Protein AF-A0A7C3TSK7-F1 (afdb_monomer_lite)

Secondary structure (DSSP, 8-state):
--GGG-EEEESEETTEEPPHHHHHHHHHHHHHTT--EEEEE-SS-SSTT---GGGTT--EEEEEES-B-TTTTTTPPTTEEEEESS-B-TTTTTT-EEEEEEESS-B-TTTTTT--EEEEEESS-B-TTTTTT-B--TTSPPPEEEESS---TTTTTT-EEEEEEE--TT-SSTT-TT-SSTTTT--EEEEEEES--S---TTTEEEE---HHHHHHHHHHHHHHHHHHT-GGGIIIII--GGGEEEEEEPPTTTS--PPPPPHHHHIIIIIIHHH-TTSTTGGG--S--PPPPSS--GGG-SEEEEE-TTSSB-HHHHT-TT---HHHHHHHHHTT-HHHHHHGGGGT-S-IIIIIIII---HHHHT-GGGGGTPPPP-HHHHHHHGGGPPPPPPPPP-S-EEEEE--SHHHHHHHHHHHHTT-EEEEE-SSSSSSTHHHHT--TTTS-HHHHHHHHHHHHHH---EE-S----HHHHHHHHHHSSEEEE-----EEPPP-STTGGGPEEHHHHHHHHTTT-----SEEEEE--SHHHHHHHHHHHHTT--EEEEE-SSS----HHHHHHHHHTT-EEE-S--EEEEETTEEEETTS-EEE-SEEEE-S-EE---TTS-TTS-EETTEE---TTSB-SSTTEEE-GGGTS---HHHHHHHHHHHHHHHHHHHTTPPP----PPBPPGGG---TTS-TT--S-SSHHHHHHH---TTS-----HHHHT-TT--EEEEE-TTS-EEEEE-TTT-----HHHHT-TT--EEEEEPPPPP-

Radius of gyration: 48.09 Å; chains: 1; bounding box: 104×78×118 Å

Foldseek 3Di:
DDPVLAAEDECDDPNDGHALVVSQVVVLVCVVVVRAHYEYEDDAREQPQQPNPPNVQEAHEYEYEDAYHYNANANHDANYEYAYAAEYEYQDCHQPEHYEYHHLAEYEENACPQHAAHEYFHNAEYEHHHQANYAYDVVYDWYEYEHCAAYEHQAQHLRHEHEYEHQNHNHPDQQARHYHAYNHNHAWYKYKYFHHHPDYDPQWKDWDQQDPVNLVVCLVVVCVSCVSNVNNVCNPPPRNDRVRMTMMTTDHPVRHDDDPDDDPVRCCPVPACVVANCCGVCNVVDPDDPDDADPQHFFLPFFWDKDQQFQLFQAQLQVQQLLSQRLLVLLLCLLVVNLLVSLQSVLLRFLQLQQAQQFPDLRSSQVRALCVVVPFRGQRSNQSSNVSLPHDHDDWDAAPPAEEEEEALARQSLLLQSNLRSVRHAYAYEYLAPDGHQCSVQFDDCVRPPPVSVVSSSVVSCVSHVHHHYNDDFAQVNVVVSLVVHQFYEYERAFDADDQDPAAASVQADELSNVRRCVNVVHDAFDQFEEEEAQALSSLVSLLSNLVNRHNHAEYAALDDHNHDGPSVVSSVVSVYYYDDNWAWRYADCQGTATPVRDGDGGNGYYYDNDGADDCNRHDPQQDDDPRATDADPQQATSDNRYGYFENSHPDDGSSNSSSSSNSNSQCSSCVVVVHHRDDDPHHHDDSVQADQVPADSVCRDDPDSNSSSVNRLSASHDSPPCQLQVPQPQSQWDWDADPVRDIDIDGRRRRDSQPCVSSVPRNRSSIDMDTSDNPDD

Sequence (778 aa):
MDEAMYYSISGRENGIRVESRILEERIQEAVSQGRRYLQIEAYGQHGIGGRLWRTGGEKVHLRISGPVGQRLGSMGSEHTLIEVLGPVSDDVGWLNAGATIVVHGNAGNGAGNAMAQGKIYIGGNIGARGMTMTKHNPRFDPPELWVLGSVGDYFGEFMAGGLAVICGHEAQNPKNVLGYRPLVGMVGGKVFFRGPHEGYSASDAKAVPISDADWQWLSENLRIFLQHLGKVELLYPVLSKREEWQCLAARSPQERLTRPRRGMKAFRIEVWEKTLGQGGLVGDLIRVDREPLPLITRGEWRRFVPVWENGRHLAPCQGACPTGIPVQERWRLVREGRTDEAVDLALAYTPFPATVCGYLCPHLCMQNCTRQSAFMTPVDIGRLGRASLEARLPELPPLSGKRIAVIGAGPAGLSVAWQLRLQGHEAVVYDTAEKAGGKIEAVIPGHRLPEEVFKEERQRIREVIPHIHLRQRLGKEEFERLLADFDFLVVAVGAQRPRVLKIPGGERLIPALDFLARTKKGKVQVGRKVVIIGAGNVGCDVAVEAARMGAEDILLLDVQQPASFGKERQEAERVGARFRWPVQVREVTEQGVILEGGELLPADTVFVAVGDVPETGFLPDDIALENGFIRVDEYYRTSNPQVFAVGDVVKPGLITDAIGAGRKAAQAISDLLAGRKPATDPRRMIPKERIRLEYYDPRIVHYEDLDQCGAQCASCGQCRDCGICAALCPEAAISKVEKDNGGYEYVVDGERCIGCGFCAGACPCGIWTMVENPPPEV

pLDDT: mean 92.82, std 7.07, range [48.16, 98.69]

Structure (mmCIF, N/CA/C/O backbone):
data_AF-A0A7C3TSK7-F1
#
_entry.id   AF-A0A7C3TSK7-F1
#
loop_
_atom_site.group_PDB
_atom_site.id
_atom_site.type_symbol
_atom_site.label_atom_id
_atom_site.label_alt_id
_atom_site.label_comp_id
_atom_site.label_asym_id
_atom_site.label_entity_id
_atom_site.label_seq_id
_atom_site.pdbx_PDB_ins_code
_atom_site.Cartn_x
_atom_site.Cartn_y
_atom_site.Cartn_z
_atom_site.occupancy
_atom_site.B_iso_or_equiv
_atom_site.auth_seq_id
_atom_site.auth_comp_id
_atom_site.auth_asym_id
_atom_site.auth_atom_id
_atom_site.pdbx_PDB_model_num
ATOM 1 N N . MET A 1 1 ? 51.456 45.079 -52.057 1.00 49.09 1 MET A N 1
ATOM 2 C CA . MET A 1 1 ? 51.135 45.591 -50.707 1.00 49.09 1 MET A CA 1
ATOM 3 C C . MET A 1 1 ? 52.447 45.814 -49.991 1.00 49.09 1 MET A C 1
ATOM 5 O O . MET A 1 1 ? 53.303 44.948 -50.096 1.00 49.09 1 MET A O 1
ATOM 9 N N . ASP A 1 2 ? 52.598 46.969 -49.355 1.00 48.16 2 ASP A N 1
ATOM 10 C CA . ASP A 1 2 ? 53.826 47.413 -48.690 1.00 48.16 2 ASP A CA 1
ATOM 11 C C . ASP A 1 2 ? 54.151 46.518 -47.473 1.00 48.16 2 ASP A C 1
ATOM 13 O O . ASP A 1 2 ? 53.252 46.219 -46.682 1.00 48.16 2 ASP A O 1
ATOM 17 N N . GLU A 1 3 ? 55.402 46.067 -47.310 1.00 55.25 3 GLU A N 1
ATOM 18 C CA . GLU A 1 3 ? 55.816 45.194 -46.186 1.00 55.25 3 GLU A CA 1
ATOM 19 C C . GLU A 1 3 ? 55.614 45.871 -44.817 1.00 55.25 3 GLU A C 1
ATOM 21 O O . GLU A 1 3 ? 55.389 45.193 -43.815 1.00 55.25 3 GLU A O 1
ATOM 26 N N . ALA A 1 4 ? 55.577 47.208 -44.786 1.00 58.03 4 ALA A N 1
ATOM 27 C CA . ALA A 1 4 ? 55.347 48.026 -43.594 1.00 58.03 4 ALA A CA 1
ATOM 28 C C . ALA A 1 4 ? 53.953 47.854 -42.943 1.00 58.03 4 ALA A C 1
ATOM 30 O O . ALA A 1 4 ? 53.708 48.392 -41.863 1.00 58.03 4 ALA A O 1
ATOM 31 N N . MET A 1 5 ? 53.027 47.123 -43.578 1.00 78.44 5 MET A N 1
ATOM 32 C CA . MET A 1 5 ? 51.652 46.932 -43.093 1.00 78.44 5 MET A CA 1
ATOM 33 C C . MET A 1 5 ? 51.482 45.731 -42.144 1.00 78.44 5 MET A C 1
ATOM 35 O O . MET A 1 5 ? 50.467 45.643 -41.450 1.00 78.44 5 MET A O 1
ATOM 39 N N . TYR A 1 6 ? 52.440 44.799 -42.106 1.00 87.50 6 TYR A N 1
ATOM 40 C CA . TYR A 1 6 ? 52.301 43.548 -41.357 1.00 87.50 6 TYR A CA 1
ATOM 41 C C . TYR A 1 6 ? 52.870 43.640 -39.936 1.00 87.50 6 TYR A C 1
ATOM 43 O O . TYR A 1 6 ? 53.979 44.118 -39.710 1.00 87.50 6 TYR A O 1
ATOM 51 N N . TYR A 1 7 ? 52.120 43.118 -38.965 1.00 94.12 7 TYR A N 1
ATOM 52 C CA . TYR A 1 7 ? 52.606 42.894 -37.608 1.00 94.12 7 TYR A CA 1
ATOM 53 C C . TYR A 1 7 ? 53.327 41.544 -37.530 1.00 94.12 7 TYR A C 1
ATOM 55 O O . TYR A 1 7 ? 52.702 40.491 -37.679 1.00 94.12 7 TYR A O 1
ATOM 63 N N . SER A 1 8 ? 54.642 41.577 -37.328 1.00 94.88 8 SER A N 1
ATOM 64 C CA . SER A 1 8 ? 55.487 40.380 -37.349 1.00 94.88 8 SER A CA 1
ATOM 65 C C . SER A 1 8 ? 55.485 39.635 -36.014 1.00 94.88 8 SER A C 1
ATOM 67 O O . SER A 1 8 ? 55.723 40.227 -34.963 1.00 94.88 8 SER A O 1
ATOM 69 N N . ILE A 1 9 ? 55.283 38.318 -36.062 1.00 96.12 9 ILE A N 1
ATOM 70 C CA . ILE A 1 9 ? 55.382 37.406 -34.918 1.00 96.12 9 ILE A CA 1
ATOM 71 C C . ILE A 1 9 ? 56.297 36.246 -35.315 1.00 96.12 9 ILE A C 1
ATOM 73 O O . ILE A 1 9 ? 55.986 35.486 -36.232 1.00 96.12 9 ILE A O 1
ATOM 77 N N . SER A 1 10 ? 57.420 36.082 -34.614 1.00 95.44 10 SER A N 1
ATOM 78 C CA . SER A 1 10 ? 58.309 34.939 -34.838 1.00 95.44 10 SER A CA 1
ATOM 79 C C . SER A 1 10 ? 57.944 33.764 -33.931 1.00 95.44 10 SER A C 1
ATOM 81 O O . SER A 1 10 ? 57.682 33.919 -32.736 1.00 95.44 10 SER A O 1
ATOM 83 N N . GLY A 1 11 ? 57.959 32.560 -34.502 1.00 95.31 11 GLY A N 1
ATOM 84 C CA . GLY A 1 11 ? 57.893 31.287 -33.788 1.00 95.31 11 GLY A CA 1
ATOM 85 C C . GLY A 1 11 ? 59.222 30.894 -33.133 1.00 95.31 11 GLY A C 1
ATOM 86 O O . GLY A 1 11 ? 59.347 29.771 -32.636 1.00 95.31 11 GLY A O 1
ATOM 87 N N . ARG A 1 12 ? 60.223 31.779 -33.141 1.00 94.62 12 ARG A N 1
ATOM 88 C CA . ARG A 1 12 ? 61.485 31.629 -32.419 1.00 94.62 12 ARG A CA 1
ATOM 89 C C . ARG A 1 12 ? 61.757 32.835 -31.537 1.00 94.62 12 ARG A C 1
ATOM 91 O O . ARG A 1 12 ? 61.477 33.970 -31.899 1.00 94.62 12 ARG A O 1
ATOM 98 N N . GLU A 1 13 ? 62.369 32.569 -30.394 1.00 93.00 13 GLU A N 1
ATOM 99 C CA . GLU A 1 13 ? 62.823 33.589 -29.458 1.00 93.00 13 GLU A CA 1
ATOM 100 C C . GLU A 1 13 ? 64.174 33.151 -28.892 1.00 93.00 13 GLU A C 1
ATOM 102 O O . GLU A 1 13 ? 64.328 32.006 -28.467 1.00 93.00 13 GLU A O 1
ATOM 107 N N . ASN A 1 14 ? 65.185 34.023 -28.961 1.00 90.00 14 ASN A N 1
ATOM 108 C CA . ASN A 1 14 ? 66.561 33.721 -28.539 1.00 90.00 14 ASN A CA 1
ATOM 109 C C . ASN A 1 14 ? 67.139 32.426 -29.155 1.00 90.00 14 ASN A C 1
ATOM 111 O O . ASN A 1 14 ? 67.865 31.678 -28.505 1.00 90.00 14 ASN A O 1
ATOM 115 N N . GLY A 1 15 ? 66.783 32.131 -30.412 1.00 89.25 15 GLY A N 1
ATOM 116 C CA . GLY A 1 15 ? 67.212 30.920 -31.127 1.00 89.25 15 GLY A CA 1
ATOM 117 C C . GLY A 1 15 ? 66.441 29.640 -30.770 1.00 89.25 15 GLY A C 1
ATOM 118 O O . GLY A 1 15 ? 66.662 28.606 -31.399 1.00 89.25 15 GLY A O 1
ATOM 119 N N . ILE A 1 16 ? 65.502 29.696 -29.822 1.00 92.56 16 ILE A N 1
ATOM 120 C CA . ILE A 1 16 ? 64.708 28.553 -29.356 1.00 92.56 16 ILE A CA 1
ATOM 121 C C . ILE A 1 16 ? 63.312 28.600 -29.986 1.00 92.56 16 ILE A C 1
ATOM 123 O O . ILE A 1 16 ? 62.692 29.657 -30.095 1.00 92.56 16 ILE A O 1
ATOM 127 N N . ARG A 1 17 ? 62.803 27.441 -30.422 1.00 95.50 17 ARG A N 1
ATOM 128 C CA . ARG A 1 17 ? 61.445 27.303 -30.969 1.00 95.50 17 ARG A CA 1
ATOM 129 C C . ARG A 1 17 ? 60.404 27.526 -29.868 1.00 95.50 17 ARG A C 1
ATOM 131 O O . ARG A 1 17 ? 60.370 26.780 -28.894 1.00 95.50 17 ARG A O 1
ATOM 138 N N . VAL A 1 18 ? 59.504 28.480 -30.083 1.00 95.62 18 VAL A N 1
ATOM 139 C CA . VAL A 1 18 ? 58.361 28.762 -29.204 1.00 95.62 18 VAL A CA 1
ATOM 140 C C . VAL A 1 18 ? 57.325 27.634 -29.303 1.00 95.62 18 VAL A C 1
ATOM 142 O O . VAL A 1 18 ? 57.090 27.089 -30.389 1.00 95.62 18 VAL A O 1
ATOM 145 N N . GLU A 1 19 ? 56.696 27.274 -28.180 1.00 96.06 19 GLU A N 1
ATOM 146 C CA . GLU A 1 19 ? 55.604 26.294 -28.147 1.00 96.06 19 GLU A CA 1
ATOM 147 C C . GLU A 1 19 ? 54.422 26.721 -29.032 1.00 96.06 19 GLU A C 1
ATOM 149 O O . GLU A 1 19 ? 54.071 27.899 -29.095 1.00 96.06 19 GLU A O 1
ATOM 154 N N . SER A 1 20 ? 53.743 25.755 -29.661 1.00 95.12 20 SER A N 1
ATOM 155 C CA . SER A 1 20 ? 52.582 26.025 -30.526 1.00 95.12 20 SER A CA 1
ATOM 156 C C . SER A 1 20 ? 51.483 26.818 -29.805 1.00 95.12 20 SER A C 1
ATOM 158 O O . SER A 1 20 ? 50.869 27.695 -30.403 1.00 95.12 20 SER A O 1
ATOM 160 N N . ARG A 1 21 ? 51.259 26.536 -28.511 1.00 94.44 21 ARG A N 1
ATOM 161 C CA . ARG A 1 21 ? 50.277 27.247 -27.679 1.00 94.44 21 ARG A CA 1
ATOM 162 C C . ARG A 1 21 ? 50.633 28.724 -27.521 1.00 94.44 21 ARG A C 1
ATOM 164 O O . ARG A 1 21 ? 49.776 29.568 -27.733 1.00 94.44 21 ARG A O 1
ATOM 171 N N . ILE A 1 22 ? 51.890 29.016 -27.193 1.00 94.69 22 ILE A N 1
ATOM 172 C CA . ILE A 1 22 ? 52.365 30.385 -26.961 1.00 94.69 22 ILE A CA 1
ATOM 173 C C . ILE A 1 22 ? 52.315 31.193 -28.263 1.00 94.69 22 ILE A C 1
ATOM 175 O O . ILE A 1 22 ? 51.891 32.344 -28.255 1.00 94.69 22 ILE A O 1
ATOM 179 N N . LEU A 1 23 ? 52.706 30.596 -29.396 1.00 95.31 23 LEU A N 1
ATOM 180 C CA . LEU A 1 23 ? 52.601 31.267 -30.695 1.00 95.31 23 LEU A CA 1
ATOM 181 C C . LEU A 1 23 ? 51.141 31.608 -31.034 1.00 95.31 23 LEU A C 1
ATOM 183 O O . LEU A 1 23 ? 50.857 32.725 -31.453 1.00 95.31 23 LEU A O 1
ATOM 187 N N . GLU A 1 24 ? 50.217 30.674 -30.815 1.00 93.06 24 GLU A N 1
ATOM 188 C CA . GLU A 1 24 ? 48.787 30.896 -31.047 1.00 93.06 24 GLU A CA 1
ATOM 189 C C . GLU A 1 24 ? 48.203 31.967 -30.104 1.00 93.06 24 GLU A C 1
ATOM 191 O O . GLU A 1 24 ? 47.444 32.822 -30.556 1.00 93.06 24 GLU A O 1
ATOM 196 N N . GLU A 1 25 ? 48.589 31.980 -28.821 1.00 93.50 25 GLU A N 1
ATOM 197 C CA . GLU A 1 25 ? 48.205 33.025 -27.856 1.00 93.50 25 GLU A CA 1
ATOM 198 C C . GLU A 1 25 ? 48.665 34.415 -28.327 1.00 93.50 25 GLU A C 1
ATOM 200 O O . GLU A 1 25 ? 47.860 35.344 -28.352 1.00 93.50 25 GLU A O 1
ATOM 205 N N . ARG A 1 26 ? 49.913 34.544 -28.801 1.00 95.00 26 ARG A N 1
ATOM 206 C CA . ARG A 1 26 ? 50.453 35.803 -29.356 1.00 95.00 26 ARG A CA 1
ATOM 207 C C . ARG A 1 26 ? 49.683 36.272 -30.590 1.00 95.00 26 ARG A C 1
ATOM 209 O O . ARG A 1 26 ? 49.428 37.463 -30.749 1.00 95.00 26 ARG A O 1
ATOM 216 N N . ILE A 1 27 ? 49.305 35.342 -31.466 1.00 94.75 27 ILE A N 1
ATOM 217 C CA . ILE A 1 27 ? 48.508 35.642 -32.660 1.00 94.75 27 ILE A CA 1
ATOM 218 C C . ILE A 1 27 ? 47.115 36.144 -32.255 1.00 94.75 27 ILE A C 1
ATOM 220 O O . ILE A 1 27 ? 46.669 37.180 -32.749 1.00 94.75 27 ILE A O 1
ATOM 224 N N . GLN A 1 28 ? 46.439 35.451 -31.336 1.00 93.06 28 GLN A N 1
ATOM 225 C CA . GLN A 1 28 ? 45.122 35.861 -30.840 1.00 93.06 28 GLN A CA 1
ATOM 226 C C . GLN A 1 28 ? 45.175 37.208 -30.114 1.00 93.06 28 GLN A C 1
ATOM 228 O O . GLN A 1 28 ? 44.285 38.040 -30.300 1.00 93.06 28 GLN A O 1
ATOM 233 N N . GLU A 1 29 ? 46.221 37.447 -29.323 1.00 93.38 29 GLU A N 1
ATOM 234 C CA . GLU A 1 29 ? 46.439 38.714 -28.635 1.00 93.38 29 GLU A CA 1
ATOM 235 C C . GLU A 1 29 ? 46.629 39.858 -29.636 1.00 93.38 29 GLU A C 1
ATOM 237 O O . GLU A 1 29 ? 45.905 40.852 -29.564 1.00 93.38 29 GLU A O 1
ATOM 242 N N . ALA A 1 30 ? 47.510 39.697 -30.627 1.00 92.94 30 ALA A N 1
ATOM 243 C CA . ALA A 1 30 ? 47.721 40.700 -31.668 1.00 92.94 30 ALA A CA 1
ATOM 244 C C . ALA A 1 30 ? 46.413 41.032 -32.406 1.00 92.94 30 ALA A C 1
ATOM 246 O O . ALA A 1 30 ? 46.084 42.203 -32.612 1.00 92.94 30 ALA A O 1
ATOM 247 N N . VAL A 1 31 ? 45.615 40.014 -32.740 1.00 92.00 31 VAL A N 1
ATOM 248 C CA . VAL A 1 31 ? 44.292 40.209 -33.346 1.00 92.00 31 VAL A CA 1
ATOM 249 C C . VAL A 1 31 ? 43.340 40.947 -32.396 1.00 92.00 31 VAL A C 1
ATOM 251 O O . VAL A 1 31 ? 42.652 41.879 -32.818 1.00 92.00 31 VAL A O 1
ATOM 254 N N . SER A 1 32 ? 43.326 40.615 -31.104 1.00 89.50 32 SER A N 1
ATOM 255 C CA . SER A 1 32 ? 42.498 41.315 -30.110 1.00 89.50 32 SER A CA 1
ATOM 256 C C . SER A 1 32 ? 42.883 42.789 -29.929 1.00 89.50 32 SER A C 1
ATOM 258 O O . SER A 1 32 ? 42.015 43.624 -29.691 1.00 89.50 32 SER A O 1
ATOM 260 N N . GLN A 1 33 ? 44.156 43.130 -30.144 1.00 90.75 33 GLN A N 1
ATOM 261 C CA . GLN A 1 33 ? 44.684 44.498 -30.109 1.00 90.75 33 GLN A CA 1
ATOM 262 C C . GLN A 1 33 ? 44.426 45.289 -31.407 1.00 90.75 33 GLN A C 1
ATOM 264 O O . GLN A 1 33 ? 44.997 46.359 -31.612 1.00 90.75 33 GLN A O 1
ATOM 269 N N . GLY A 1 34 ? 43.591 44.776 -32.316 1.00 89.62 34 GLY A N 1
ATOM 270 C CA . GLY A 1 34 ? 43.230 45.472 -33.554 1.00 89.62 34 GLY A CA 1
ATOM 271 C C . GLY A 1 34 ? 44.162 45.199 -34.738 1.00 89.62 34 GLY A C 1
ATOM 272 O O . GLY A 1 34 ? 43.969 45.779 -35.805 1.00 89.62 34 GLY A O 1
ATOM 273 N N . ARG A 1 35 ? 45.161 44.310 -34.612 1.00 92.69 35 ARG A N 1
ATOM 274 C CA . ARG A 1 35 ? 46.006 43.935 -35.759 1.00 92.69 35 ARG A CA 1
ATOM 275 C C . ARG A 1 35 ? 45.207 43.062 -36.726 1.00 92.69 35 ARG A C 1
ATOM 277 O O . ARG A 1 35 ? 44.527 42.121 -36.316 1.00 92.69 35 ARG A O 1
ATOM 284 N N . ARG A 1 36 ? 45.263 43.390 -38.017 1.00 92.44 36 ARG A N 1
ATOM 285 C CA . ARG A 1 36 ? 44.520 42.685 -39.080 1.00 92.44 36 ARG A CA 1
ATOM 286 C C . ARG A 1 36 ? 45.414 42.058 -40.141 1.00 92.44 36 ARG A C 1
ATOM 288 O O . ARG A 1 36 ? 44.968 41.143 -40.813 1.00 92.44 36 ARG A O 1
ATOM 295 N N . TYR A 1 37 ? 46.666 42.487 -40.247 1.00 95.25 37 TYR A N 1
ATOM 296 C CA . TYR A 1 37 ? 47.665 41.920 -41.151 1.00 95.25 37 TYR A CA 1
ATOM 297 C C . TYR A 1 37 ? 48.833 41.422 -40.304 1.00 95.25 37 TYR A C 1
ATOM 299 O O . TYR A 1 37 ? 49.489 42.223 -39.637 1.00 95.25 37 TYR A O 1
ATOM 307 N N . LEU A 1 38 ? 49.050 40.109 -40.263 1.00 95.88 38 LEU A N 1
ATOM 308 C CA . LEU A 1 38 ? 50.067 39.473 -39.426 1.00 95.88 38 LEU A CA 1
ATOM 309 C C . LEU A 1 38 ? 51.036 38.671 -40.292 1.00 95.88 38 LEU A C 1
ATOM 311 O O . LEU A 1 38 ? 50.601 37.898 -41.144 1.00 95.88 38 LEU A O 1
ATOM 315 N N . GLN A 1 39 ? 52.335 38.849 -40.067 1.00 96.56 39 GLN A N 1
ATOM 316 C CA . GLN A 1 39 ? 53.388 38.052 -40.694 1.00 96.56 39 GLN A CA 1
ATOM 317 C C . GLN A 1 39 ? 53.926 37.072 -39.651 1.00 96.56 39 GLN A C 1
ATOM 319 O O . GLN A 1 39 ? 54.511 37.486 -38.654 1.00 96.56 39 GLN A O 1
ATOM 324 N N . ILE A 1 40 ? 53.722 35.775 -39.865 1.00 97.06 40 ILE A N 1
ATOM 325 C CA . ILE A 1 40 ? 54.144 34.721 -38.945 1.00 97.06 40 ILE A CA 1
ATOM 326 C C . ILE A 1 40 ? 55.344 33.990 -39.533 1.00 97.06 40 ILE A C 1
ATOM 328 O O . ILE A 1 40 ? 55.278 33.455 -40.637 1.00 97.06 40 ILE A O 1
ATOM 332 N N . GLU A 1 41 ? 56.433 33.921 -38.781 1.00 96.44 41 GLU A N 1
ATOM 333 C CA . GLU A 1 41 ? 57.588 33.102 -39.138 1.00 96.44 41 GLU A CA 1
ATOM 334 C C . GLU A 1 41 ? 57.526 31.779 -38.360 1.00 96.44 41 GLU A C 1
ATOM 336 O O . GLU A 1 41 ? 57.788 31.730 -37.157 1.00 96.44 41 GLU A O 1
ATOM 341 N N . ALA A 1 42 ? 57.114 30.704 -39.028 1.00 96.19 42 ALA A N 1
ATOM 342 C CA . ALA A 1 42 ? 56.889 29.397 -38.427 1.00 96.19 42 ALA A CA 1
ATOM 343 C C . ALA A 1 42 ? 58.150 28.517 -38.433 1.00 96.19 42 ALA A C 1
ATOM 345 O O . ALA A 1 42 ? 58.984 28.563 -39.332 1.00 96.19 42 ALA A O 1
ATOM 346 N N . TYR A 1 43 ? 58.249 27.665 -37.416 1.00 95.69 43 TYR A N 1
ATOM 347 C CA . TYR A 1 43 ? 59.334 26.717 -37.165 1.00 95.69 43 TYR A CA 1
ATOM 348 C C . TYR A 1 43 ? 58.776 25.348 -36.732 1.00 95.69 43 TYR A C 1
ATOM 350 O O . TYR A 1 43 ? 59.244 24.721 -35.780 1.00 95.69 43 TYR A O 1
ATOM 358 N N . GLY A 1 44 ? 57.716 24.892 -37.402 1.00 94.06 44 GLY A N 1
ATOM 359 C CA . GLY A 1 44 ? 57.031 23.622 -37.156 1.00 94.06 44 GLY A CA 1
ATOM 360 C C . GLY A 1 44 ? 55.955 23.690 -36.071 1.00 94.06 44 GLY A C 1
ATOM 361 O O . GLY A 1 44 ? 55.634 22.669 -35.465 1.00 94.06 44 GLY A O 1
ATOM 362 N N . GLN A 1 45 ? 55.434 24.871 -35.731 1.00 96.25 45 GLN A N 1
ATOM 363 C CA . GLN A 1 45 ? 54.292 24.993 -34.819 1.00 96.25 45 GLN A CA 1
ATOM 364 C C . GLN A 1 45 ? 53.003 24.478 -35.460 1.00 96.25 45 GLN A C 1
ATOM 366 O O . GLN A 1 45 ? 52.810 24.561 -36.671 1.00 96.25 45 GLN A O 1
ATOM 371 N N . HIS A 1 46 ? 52.139 23.916 -34.617 1.00 94.62 46 HIS A N 1
ATOM 372 C CA . HIS A 1 46 ? 50.862 23.323 -35.010 1.00 94.62 46 HIS A CA 1
ATOM 373 C C . HIS A 1 46 ? 49.733 24.330 -34.793 1.00 94.62 46 HIS A C 1
ATOM 375 O O . HIS A 1 46 ? 49.814 25.151 -33.880 1.00 94.62 46 HIS A O 1
ATOM 381 N N . GLY A 1 47 ? 48.644 24.217 -35.552 1.00 92.69 47 GLY A N 1
ATOM 382 C CA . GLY A 1 47 ? 47.403 24.928 -35.229 1.00 92.69 47 GLY A CA 1
ATOM 383 C C . GLY A 1 47 ? 47.364 26.415 -35.580 1.00 92.69 47 GLY A C 1
ATOM 384 O O . GLY A 1 47 ? 46.436 27.082 -35.134 1.00 92.69 47 GLY A O 1
ATOM 385 N N . ILE A 1 48 ? 48.338 26.935 -36.338 1.00 95.50 48 ILE A N 1
ATOM 386 C CA . ILE A 1 48 ? 48.492 28.380 -36.566 1.00 95.50 48 ILE A CA 1
ATOM 387 C C . ILE A 1 48 ? 47.247 28.965 -37.253 1.00 95.50 48 ILE A C 1
ATOM 389 O O . ILE A 1 48 ? 46.831 28.487 -38.311 1.00 95.50 48 ILE A O 1
ATOM 393 N N . GLY A 1 49 ? 46.687 30.028 -36.669 1.00 87.00 49 GLY A N 1
ATOM 394 C CA . GLY A 1 49 ? 45.737 30.928 -37.337 1.00 87.00 49 GLY A CA 1
ATOM 395 C C . GLY A 1 49 ? 44.286 30.456 -37.379 1.00 87.00 49 GLY A C 1
ATOM 396 O O . GLY A 1 49 ? 43.444 31.136 -37.956 1.00 87.00 49 GLY A O 1
ATOM 397 N N . GLY A 1 50 ? 43.976 29.303 -36.787 1.00 83.31 50 GLY A N 1
ATOM 398 C CA . GLY A 1 50 ? 42.643 28.716 -36.874 1.00 83.31 50 GLY A CA 1
ATOM 399 C C . GLY A 1 50 ? 41.601 29.340 -35.940 1.00 83.31 50 GLY A C 1
ATOM 400 O O . GLY A 1 50 ? 40.450 29.488 -36.326 1.00 83.31 50 GLY A O 1
ATOM 401 N N . ARG A 1 51 ? 41.966 29.749 -34.717 1.00 85.00 51 ARG A N 1
ATOM 402 C CA . ARG A 1 51 ? 40.990 30.101 -33.664 1.00 85.00 51 ARG A CA 1
ATOM 403 C C . ARG A 1 51 ? 40.842 31.611 -33.448 1.00 85.00 51 ARG A C 1
ATOM 405 O O . ARG A 1 51 ? 40.986 32.103 -32.331 1.00 85.00 51 ARG A O 1
ATOM 412 N N . LEU A 1 52 ? 40.504 32.348 -34.506 1.00 86.75 52 LEU A N 1
ATOM 413 C CA . LEU A 1 52 ? 40.430 33.821 -34.513 1.00 86.75 52 LEU A CA 1
ATOM 414 C C . LEU A 1 52 ? 39.010 34.407 -34.392 1.00 86.75 52 LEU A C 1
ATOM 416 O O . LEU A 1 52 ? 38.723 35.486 -34.890 1.00 86.75 52 LEU A O 1
ATOM 420 N N . TRP A 1 53 ? 38.133 33.740 -33.643 1.00 75.06 53 TRP A N 1
ATOM 421 C CA . TRP A 1 53 ? 36.694 34.035 -33.504 1.00 75.06 53 TRP A CA 1
ATOM 422 C C . TRP A 1 53 ? 36.322 35.437 -32.987 1.00 75.06 53 TRP A C 1
ATOM 424 O O . TRP A 1 53 ? 35.172 35.853 -33.101 1.00 75.06 53 TRP A O 1
ATOM 434 N N . ARG A 1 54 ? 37.255 36.155 -32.347 1.00 70.00 54 ARG A N 1
ATOM 435 C CA . ARG A 1 54 ? 36.985 37.434 -31.658 1.00 70.00 54 ARG A CA 1
ATOM 436 C C . ARG A 1 54 ? 36.948 38.651 -32.591 1.00 70.00 54 ARG A C 1
ATOM 438 O O . ARG A 1 54 ? 36.790 39.768 -32.112 1.00 70.00 54 ARG A O 1
ATOM 445 N N . THR A 1 55 ? 37.108 38.457 -33.897 1.00 67.81 55 THR A N 1
ATOM 446 C CA . THR A 1 55 ? 37.200 39.533 -34.899 1.00 67.81 55 THR A CA 1
ATOM 447 C C . THR A 1 55 ? 35.847 40.094 -35.333 1.00 67.81 55 THR A C 1
ATOM 449 O O . THR A 1 55 ? 35.803 41.123 -36.007 1.00 67.81 55 THR A O 1
ATOM 452 N N . GLY A 1 56 ? 34.736 39.445 -34.965 1.00 72.88 56 GLY A N 1
ATOM 453 C CA . GLY A 1 56 ? 33.413 39.818 -35.464 1.00 72.88 56 GLY A CA 1
ATOM 454 C C . GLY A 1 56 ? 33.365 39.718 -36.992 1.00 72.88 56 GLY A C 1
ATOM 455 O O . GLY A 1 56 ? 33.672 38.668 -37.545 1.00 72.88 56 GLY A O 1
ATOM 456 N N . GLY A 1 57 ? 33.004 40.813 -37.670 1.00 75.69 57 GLY A N 1
ATOM 457 C CA . GLY A 1 57 ? 32.962 40.895 -39.139 1.00 75.69 57 GLY A CA 1
ATOM 458 C C . GLY A 1 57 ? 34.255 41.386 -39.807 1.00 75.69 57 GLY A C 1
ATOM 459 O O . GLY A 1 57 ? 34.294 41.550 -41.027 1.00 75.69 57 GLY A O 1
ATOM 460 N N . GLU A 1 58 ? 35.304 41.693 -39.038 1.00 86.62 58 GLU A N 1
ATOM 461 C CA . GLU A 1 58 ? 36.529 42.278 -39.587 1.00 86.62 58 GLU A CA 1
ATOM 462 C C . GLU A 1 58 ? 37.457 41.218 -40.188 1.00 86.62 58 GLU A C 1
ATOM 464 O O . GLU A 1 58 ? 37.693 40.159 -39.603 1.00 86.62 58 GLU A O 1
ATOM 469 N N . LYS A 1 59 ? 38.027 41.525 -41.362 1.00 90.50 59 LYS A N 1
ATOM 470 C CA . LYS A 1 59 ? 38.926 40.609 -42.069 1.00 90.50 59 LYS A CA 1
ATOM 471 C C . LYS A 1 59 ? 40.312 40.575 -41.433 1.00 90.50 59 LYS A C 1
ATOM 473 O O . LYS A 1 59 ? 40.905 41.627 -41.197 1.00 90.50 59 LYS A O 1
ATOM 478 N N . VAL A 1 60 ? 40.851 39.374 -41.234 1.00 94.00 60 VAL A N 1
ATOM 479 C CA . VAL A 1 60 ? 42.232 39.154 -40.777 1.00 94.00 60 VAL A CA 1
ATOM 480 C C . VAL A 1 60 ? 43.006 38.381 -41.832 1.00 94.00 60 VAL A C 1
ATOM 482 O O . VAL A 1 60 ? 42.540 37.355 -42.316 1.00 94.00 60 VAL A O 1
ATOM 485 N N . HIS A 1 61 ? 44.200 38.857 -42.170 1.00 95.38 61 HIS A N 1
ATOM 486 C CA . HIS A 1 61 ? 45.135 38.211 -43.081 1.00 95.38 61 HIS A CA 1
ATOM 487 C C . HIS A 1 61 ? 46.397 37.796 -42.328 1.00 95.38 61 HIS A C 1
ATOM 489 O O . HIS A 1 61 ? 47.137 38.632 -41.812 1.00 95.38 61 HIS A O 1
ATOM 495 N N . LEU A 1 62 ? 46.647 36.492 -42.288 1.00 96.12 62 LEU A N 1
ATOM 496 C CA . LEU A 1 62 ? 47.874 35.899 -41.783 1.00 96.12 62 LEU A CA 1
ATOM 497 C C . LEU A 1 62 ? 48.706 35.450 -42.973 1.00 96.12 62 LEU A C 1
ATOM 499 O O . LEU A 1 62 ? 48.253 34.613 -43.749 1.00 96.12 62 LEU A O 1
ATOM 503 N N . ARG A 1 63 ? 49.923 35.968 -43.096 1.00 96.75 63 ARG A N 1
ATOM 504 C CA . ARG A 1 63 ? 50.925 35.475 -44.037 1.00 96.75 63 ARG A CA 1
ATOM 505 C C . ARG A 1 63 ? 51.986 34.704 -43.268 1.00 96.75 63 ARG A C 1
ATOM 507 O O . ARG A 1 63 ? 52.560 35.233 -42.325 1.00 96.75 63 ARG A O 1
ATOM 514 N N . ILE A 1 64 ? 52.241 33.461 -43.656 1.00 97.12 64 ILE A N 1
ATOM 515 C CA . ILE A 1 64 ? 53.108 32.535 -42.929 1.00 97.12 64 ILE A CA 1
ATOM 516 C C . ILE A 1 64 ? 54.278 32.117 -43.820 1.00 97.12 64 ILE A C 1
ATOM 518 O O . ILE A 1 64 ? 54.087 31.626 -44.937 1.00 97.12 64 ILE A O 1
ATOM 522 N N . SER A 1 65 ? 55.491 32.297 -43.309 1.00 95.81 65 SER A N 1
ATOM 523 C CA . SER A 1 65 ? 56.740 31.802 -43.893 1.00 95.81 65 SER A CA 1
ATOM 524 C C . SER A 1 65 ? 57.369 30.728 -42.998 1.00 95.81 65 SER A C 1
ATOM 526 O O . SER A 1 65 ? 57.042 30.624 -41.818 1.00 95.81 65 SER A O 1
ATOM 528 N N . GLY A 1 66 ? 58.276 29.918 -43.552 1.00 93.69 66 GLY A N 1
ATOM 529 C CA . GLY A 1 66 ? 58.941 28.831 -42.821 1.00 93.69 66 GLY A CA 1
ATOM 530 C C . GLY A 1 66 ? 58.112 27.537 -42.715 1.00 93.69 66 GLY A C 1
ATOM 531 O O . GLY A 1 66 ? 57.002 27.461 -43.248 1.00 93.69 66 GLY A O 1
ATOM 532 N N . PRO A 1 67 ? 58.657 26.474 -42.091 1.00 92.62 67 PRO A N 1
ATOM 533 C CA . PRO A 1 67 ? 57.975 25.185 -41.981 1.00 92.62 67 PRO A CA 1
ATOM 534 C C . PRO A 1 67 ? 56.773 25.250 -41.029 1.00 92.62 67 PRO A C 1
ATOM 536 O O . PRO A 1 67 ? 56.888 25.695 -39.888 1.00 92.62 67 PRO A O 1
ATOM 539 N N . VAL A 1 68 ? 55.625 24.735 -41.472 1.00 95.00 68 VAL A N 1
ATOM 540 C CA . VAL A 1 68 ? 54.367 24.701 -40.708 1.00 95.00 68 VAL A CA 1
ATOM 541 C C . VAL A 1 68 ? 54.051 23.268 -40.276 1.00 95.00 68 VAL A C 1
ATOM 543 O O . VAL A 1 68 ? 54.109 22.341 -41.083 1.00 95.00 68 VAL A O 1
ATOM 546 N N . GLY A 1 69 ? 53.723 23.079 -38.995 1.00 92.81 69 GLY A N 1
ATOM 547 C CA . GLY A 1 69 ? 53.337 21.778 -38.447 1.00 92.81 69 GLY A CA 1
ATOM 548 C C . GLY A 1 69 ? 51.868 21.425 -38.705 1.00 92.81 69 GLY A C 1
ATOM 549 O O . GLY A 1 69 ? 51.205 22.028 -39.547 1.00 92.81 69 GLY A O 1
ATOM 550 N N . GLN A 1 70 ? 51.346 20.423 -37.998 1.00 95.25 70 GLN A N 1
ATOM 551 C CA . GLN A 1 70 ? 49.994 19.907 -38.256 1.00 95.25 70 GLN A CA 1
ATOM 552 C C . GLN A 1 70 ? 48.892 20.931 -37.937 1.00 95.25 70 GLN A C 1
ATOM 554 O O . GLN A 1 70 ? 49.062 21.816 -37.093 1.00 95.25 70 GLN A O 1
ATOM 559 N N . ARG A 1 71 ? 47.711 20.750 -38.537 1.00 95.44 71 ARG A N 1
ATOM 560 C CA . ARG A 1 71 ? 46.466 21.464 -38.193 1.00 95.44 71 ARG A CA 1
ATOM 561 C C . ARG A 1 71 ? 46.472 22.967 -38.459 1.00 95.44 71 ARG A C 1
ATOM 563 O O . ARG A 1 71 ? 45.793 23.719 -37.760 1.00 95.44 71 ARG A O 1
ATOM 570 N N . LEU A 1 72 ? 47.223 23.430 -39.454 1.00 96.56 72 LEU A N 1
ATOM 571 C CA . LEU A 1 72 ? 47.148 24.821 -39.905 1.00 96.56 72 LEU A CA 1
ATOM 572 C C . LEU A 1 72 ? 45.686 25.235 -40.152 1.00 96.56 72 LEU A C 1
ATOM 574 O O . LEU A 1 72 ? 44.959 24.518 -40.833 1.00 96.56 72 LEU A O 1
ATOM 578 N N . GLY A 1 73 ? 45.257 26.384 -39.624 1.00 95.19 73 GLY A N 1
ATOM 579 C CA . GLY A 1 73 ? 43.894 26.886 -39.828 1.00 95.19 73 GLY A CA 1
ATOM 580 C C . GLY A 1 73 ? 42.792 26.013 -39.214 1.00 95.19 73 GLY A C 1
ATOM 581 O O . GLY A 1 73 ? 41.638 26.080 -39.635 1.00 95.19 73 GLY A O 1
ATOM 582 N N . SER A 1 74 ? 43.135 25.176 -38.232 1.00 94.06 74 SER A N 1
ATOM 583 C CA . SER A 1 74 ? 42.181 24.311 -37.538 1.00 94.06 74 SER A CA 1
ATOM 584 C C . SER A 1 74 ? 41.084 25.107 -36.828 1.00 94.06 74 SER A C 1
ATOM 586 O O . SER A 1 74 ? 41.382 25.932 -35.965 1.00 94.06 74 SER A O 1
ATOM 588 N N . MET A 1 75 ? 39.823 24.760 -37.085 1.00 92.75 75 MET A N 1
ATOM 589 C CA . MET A 1 75 ? 38.634 25.493 -36.634 1.00 92.75 75 MET A CA 1
ATOM 590 C C . MET A 1 75 ? 38.558 26.931 -37.169 1.00 92.75 75 MET A C 1
ATOM 592 O O . MET A 1 75 ? 38.039 27.809 -36.487 1.00 92.75 75 MET A O 1
ATOM 596 N N . GLY A 1 76 ? 39.084 27.158 -38.378 1.00 92.50 76 GLY A N 1
ATOM 597 C CA . GLY A 1 76 ? 39.067 28.452 -39.056 1.00 92.50 76 GLY A CA 1
ATOM 598 C C . GLY A 1 76 ? 37.684 29.104 -39.080 1.00 92.50 76 GLY A C 1
ATOM 599 O O . GLY A 1 76 ? 36.703 28.466 -39.461 1.00 92.50 76 GLY A O 1
ATOM 600 N N . SER A 1 77 ? 37.610 30.377 -38.698 1.00 89.94 77 SER A N 1
ATOM 601 C CA . SER A 1 77 ? 36.384 31.179 -38.725 1.00 89.94 77 SER A CA 1
ATOM 602 C C . SER A 1 77 ? 36.269 32.024 -39.996 1.00 89.94 77 SER A C 1
ATOM 604 O O . SER A 1 77 ? 37.269 32.321 -40.658 1.00 89.94 77 SER A O 1
ATOM 606 N N . GLU A 1 78 ? 35.047 32.451 -40.323 1.00 88.19 78 GLU A N 1
ATOM 607 C CA . GLU A 1 78 ? 34.787 33.413 -41.402 1.00 88.19 78 GLU A CA 1
ATOM 608 C C . GLU A 1 78 ? 35.649 34.683 -41.270 1.00 88.19 78 GLU A C 1
ATOM 610 O O . GLU A 1 78 ? 36.183 35.008 -40.207 1.00 88.19 78 GLU A O 1
ATOM 615 N N . HIS A 1 79 ? 35.828 35.385 -42.391 1.00 90.00 79 HIS A N 1
ATOM 616 C CA . HIS A 1 79 ? 36.657 36.595 -42.512 1.00 90.00 79 HIS A CA 1
ATOM 617 C C . HIS A 1 79 ? 38.161 36.408 -42.238 1.00 90.00 79 HIS A C 1
ATOM 619 O O . HIS A 1 79 ? 38.914 37.381 -42.266 1.00 90.00 79 HIS A O 1
ATOM 625 N N . THR A 1 80 ? 38.636 35.174 -42.062 1.00 94.31 80 THR A N 1
ATOM 626 C CA . THR A 1 80 ? 40.064 34.879 -41.884 1.00 94.31 80 THR A CA 1
ATOM 627 C C . THR A 1 80 ? 40.680 34.370 -43.187 1.00 94.31 80 THR A C 1
ATOM 629 O O . THR A 1 80 ? 40.206 33.390 -43.761 1.00 94.31 80 THR A O 1
ATOM 632 N N . LEU A 1 81 ? 41.752 35.022 -43.640 1.00 95.94 81 LEU A N 1
ATOM 633 C CA . LEU A 1 81 ? 42.615 34.581 -44.734 1.00 95.94 81 LEU A CA 1
ATOM 634 C C . LEU A 1 81 ? 43.960 34.126 -44.161 1.00 95.94 81 LEU A C 1
ATOM 636 O O . LEU A 1 81 ? 44.685 34.923 -43.571 1.00 95.94 8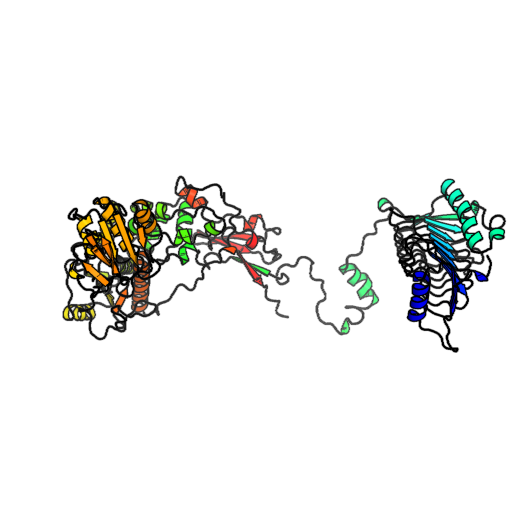1 LEU A O 1
ATOM 640 N N . ILE A 1 82 ? 44.307 32.859 -44.363 1.00 97.56 82 ILE A N 1
ATOM 641 C CA . ILE A 1 82 ? 45.577 32.268 -43.935 1.00 97.56 82 ILE A CA 1
ATOM 642 C C . ILE A 1 82 ? 46.362 31.900 -45.187 1.00 97.56 82 ILE A C 1
ATOM 644 O O . ILE A 1 82 ? 45.967 30.998 -45.910 1.00 97.56 82 ILE A O 1
ATOM 648 N N . GLU A 1 83 ? 47.460 32.589 -45.457 1.00 97.44 83 GLU A N 1
ATOM 649 C CA . GLU A 1 83 ? 48.309 32.391 -46.629 1.00 97.44 83 GLU A CA 1
ATOM 650 C C . GLU A 1 83 ? 49.670 31.838 -46.201 1.00 97.44 83 GLU A C 1
ATOM 652 O O . GLU A 1 83 ? 50.398 32.486 -45.455 1.00 97.44 83 GLU A O 1
ATOM 657 N N . VAL A 1 84 ? 50.040 30.655 -46.686 1.00 97.19 84 VAL A N 1
ATOM 658 C CA . VAL A 1 84 ? 51.320 30.000 -46.393 1.00 97.19 84 VAL A CA 1
ATOM 659 C C . VAL A 1 84 ? 52.139 29.889 -47.661 1.00 97.19 84 VAL A C 1
ATOM 661 O O . VAL A 1 84 ? 51.719 29.257 -48.627 1.00 97.19 84 VAL A O 1
ATOM 664 N N . LEU A 1 85 ? 53.331 30.484 -47.644 1.00 95.56 85 LEU A N 1
ATOM 665 C CA . LEU A 1 85 ? 54.195 30.590 -48.824 1.00 95.56 85 LEU A CA 1
ATOM 666 C C . LEU A 1 85 ? 54.908 29.273 -49.189 1.00 95.56 85 LEU A C 1
ATOM 668 O O . LEU A 1 85 ? 55.533 29.183 -50.240 1.00 95.56 85 LEU A O 1
ATOM 672 N N . GLY A 1 86 ? 54.829 28.256 -48.329 1.00 93.75 86 GLY A N 1
ATOM 673 C CA . GLY A 1 86 ? 55.472 26.952 -48.503 1.00 93.75 86 GLY A CA 1
ATOM 674 C C . GLY A 1 86 ? 54.510 25.769 -48.328 1.00 93.75 86 GLY A C 1
ATOM 675 O O . GLY A 1 86 ? 53.292 25.958 -48.303 1.00 93.75 86 GLY A O 1
ATOM 676 N N . PRO A 1 87 ? 55.038 24.535 -48.223 1.00 96.06 87 PRO A N 1
ATOM 677 C CA . PRO A 1 87 ? 54.233 23.350 -47.946 1.00 96.06 87 PRO A CA 1
ATOM 678 C C . PRO A 1 87 ? 53.767 23.296 -46.484 1.00 96.06 87 PRO A C 1
ATOM 680 O O . PRO A 1 87 ? 54.358 23.919 -45.598 1.00 96.06 87 PRO A O 1
ATOM 683 N N . VAL A 1 88 ? 52.732 22.498 -46.227 1.00 97.00 88 VAL A N 1
ATOM 684 C CA . VAL A 1 88 ? 52.142 22.302 -44.894 1.00 97.00 88 VAL A CA 1
ATOM 685 C C . VAL A 1 88 ? 52.049 20.820 -44.540 1.00 97.00 88 VAL A C 1
ATOM 687 O O . VAL A 1 88 ? 51.935 19.961 -45.414 1.00 97.00 88 VAL A O 1
ATOM 690 N N . SER A 1 89 ? 52.095 20.521 -43.241 1.00 95.94 89 SER A N 1
ATOM 691 C CA . SER A 1 89 ? 51.914 19.164 -42.714 1.00 95.94 89 SER A CA 1
ATOM 692 C C . SER A 1 89 ? 50.433 18.732 -42.723 1.00 95.94 89 SER A C 1
ATOM 694 O O . SER A 1 89 ? 49.592 19.347 -43.382 1.00 95.94 89 SER A O 1
ATOM 696 N N . ASP A 1 90 ? 50.121 17.645 -42.017 1.00 97.25 90 ASP A N 1
ATOM 697 C CA . ASP A 1 90 ? 48.802 17.014 -42.001 1.00 97.25 90 ASP A CA 1
ATOM 698 C C . ASP A 1 90 ? 47.707 17.917 -41.399 1.00 97.25 90 ASP A C 1
ATOM 700 O O . ASP A 1 90 ? 47.969 18.808 -40.585 1.00 97.25 90 ASP A O 1
ATOM 704 N N . ASP A 1 91 ? 46.455 17.626 -41.752 1.00 96.81 91 ASP A N 1
ATOM 705 C CA . ASP A 1 91 ? 45.223 18.192 -41.199 1.00 96.81 91 ASP A CA 1
ATOM 706 C C . ASP A 1 91 ? 45.034 19.706 -41.433 1.00 96.81 91 ASP A C 1
ATOM 708 O O . ASP A 1 91 ? 44.387 20.393 -40.635 1.00 96.81 91 ASP A O 1
ATOM 712 N N . VAL A 1 92 ? 45.571 20.266 -42.524 1.00 97.69 92 VAL A N 1
ATOM 713 C CA . VAL A 1 92 ? 45.278 21.664 -42.898 1.00 97.69 92 VAL A CA 1
ATOM 714 C C . VAL A 1 92 ? 43.766 21.885 -43.021 1.00 97.69 92 VAL A C 1
ATOM 716 O O . VAL A 1 92 ? 43.068 21.151 -43.715 1.00 97.69 92 VAL A O 1
ATOM 719 N N . GLY A 1 93 ? 43.247 22.892 -42.321 1.00 96.69 93 GLY A N 1
ATOM 720 C CA . GLY A 1 93 ? 41.825 23.219 -42.286 1.00 96.69 93 GLY A CA 1
ATOM 721 C C . GLY A 1 93 ? 40.950 22.192 -41.566 1.00 96.69 93 GLY A C 1
ATOM 722 O O . GLY A 1 93 ? 39.755 22.113 -41.851 1.00 96.69 93 GLY A O 1
ATOM 723 N N . TRP A 1 94 ? 41.507 21.410 -40.635 1.00 96.19 94 TRP A N 1
ATOM 724 C CA . TRP A 1 94 ? 40.708 20.523 -39.788 1.00 96.19 94 TRP A CA 1
ATOM 725 C C . TRP A 1 94 ? 39.595 21.288 -39.062 1.00 96.19 94 TRP A C 1
ATOM 727 O O . TRP A 1 94 ? 39.865 22.289 -38.403 1.00 96.19 94 TRP A O 1
ATOM 737 N N . LEU A 1 95 ? 38.344 20.834 -39.182 1.00 94.75 95 LEU A N 1
ATOM 738 C CA . LEU A 1 95 ? 37.154 21.536 -38.666 1.00 94.75 95 LEU A CA 1
ATOM 739 C C . LEU A 1 95 ? 36.996 22.983 -39.170 1.00 94.75 95 LEU A C 1
ATOM 741 O O . LEU A 1 95 ? 36.370 23.795 -38.489 1.00 94.75 95 LEU A O 1
ATOM 745 N N . ASN A 1 96 ? 37.552 23.338 -40.332 1.00 95.38 96 ASN A N 1
ATOM 746 C CA . ASN A 1 96 ? 37.373 24.682 -40.878 1.00 95.38 96 ASN A CA 1
ATOM 747 C C . ASN A 1 96 ? 35.874 24.992 -41.064 1.00 95.38 96 ASN A C 1
ATOM 749 O O . ASN A 1 96 ? 35.095 24.172 -41.563 1.00 95.38 96 ASN A O 1
ATOM 753 N N . ALA A 1 97 ? 35.474 26.165 -40.590 1.00 92.00 97 ALA A N 1
ATOM 754 C CA . ALA A 1 97 ? 34.097 26.613 -40.480 1.00 92.00 97 ALA A CA 1
ATOM 755 C C . ALA A 1 97 ? 33.914 28.021 -41.069 1.00 92.00 97 ALA A C 1
ATOM 757 O O . ALA A 1 97 ? 32.954 28.701 -40.723 1.00 92.00 97 ALA A O 1
ATOM 758 N N . GLY A 1 98 ? 34.808 28.446 -41.971 1.00 91.88 98 GLY A N 1
ATOM 759 C CA . GLY A 1 98 ? 34.639 29.692 -42.723 1.00 91.88 98 GLY A CA 1
ATOM 760 C C . GLY A 1 98 ? 35.925 30.353 -43.217 1.00 91.88 98 GLY A C 1
ATOM 761 O O . GLY A 1 98 ? 35.857 31.256 -44.050 1.00 91.88 98 GLY A O 1
ATOM 762 N N . ALA A 1 99 ? 37.103 29.926 -42.754 1.00 95.25 99 ALA A N 1
ATOM 763 C CA . ALA A 1 99 ? 38.360 30.540 -43.175 1.00 95.25 99 ALA A CA 1
ATOM 764 C C . ALA A 1 99 ? 38.705 30.196 -44.631 1.00 95.25 99 ALA A C 1
ATOM 766 O O . ALA A 1 99 ? 38.398 29.105 -45.126 1.00 95.25 99 ALA A O 1
ATOM 767 N N . THR A 1 100 ? 39.400 31.120 -45.295 1.00 97.25 100 THR A N 1
ATOM 768 C CA . THR A 1 100 ? 40.094 30.872 -46.563 1.00 97.25 100 THR A CA 1
ATOM 769 C C . THR A 1 100 ? 41.558 30.568 -46.269 1.00 97.25 100 THR A C 1
ATOM 771 O O . THR A 1 100 ? 42.267 31.408 -45.720 1.00 97.25 100 THR A O 1
ATOM 774 N N . ILE A 1 101 ? 42.019 29.373 -46.620 1.00 98.31 101 ILE A N 1
ATOM 775 C CA . ILE A 1 101 ? 43.388 28.912 -46.381 1.00 98.31 101 ILE A CA 1
ATOM 776 C C . ILE A 1 101 ? 44.063 28.710 -47.734 1.00 98.31 101 ILE A C 1
ATOM 778 O O . ILE A 1 101 ? 43.608 27.896 -48.526 1.00 98.31 101 ILE A O 1
ATOM 782 N N . VAL A 1 102 ? 45.143 29.434 -48.000 1.00 98.38 102 VAL A N 1
ATOM 783 C CA . VAL A 1 102 ? 45.936 29.358 -49.228 1.00 98.38 102 VAL A CA 1
ATOM 784 C C . VAL A 1 102 ? 47.297 28.779 -48.888 1.00 98.38 102 VAL A C 1
ATOM 786 O O . VAL A 1 102 ? 48.026 29.328 -48.069 1.00 98.38 102 VAL A O 1
ATOM 789 N N . VAL A 1 103 ? 47.648 27.670 -49.521 1.00 98.31 103 VAL A N 1
ATOM 790 C CA . VAL A 1 103 ? 48.934 26.993 -49.379 1.00 98.31 103 VAL A CA 1
ATOM 791 C C . VAL A 1 103 ? 49.603 27.005 -50.741 1.00 98.31 103 VAL A C 1
ATOM 793 O O . VAL A 1 103 ? 49.100 26.390 -51.675 1.00 98.31 103 VAL A O 1
ATOM 796 N N . HIS A 1 104 ? 50.738 27.685 -50.873 1.00 97.69 104 HIS A N 1
ATOM 797 C CA . HIS A 1 104 ? 51.449 27.792 -52.153 1.00 97.69 104 HIS A CA 1
ATOM 798 C C . HIS A 1 104 ? 52.208 26.501 -52.535 1.00 97.69 104 HIS A C 1
ATOM 800 O O . HIS A 1 104 ? 52.547 26.317 -53.703 1.00 97.69 104 HIS A O 1
ATOM 806 N N . GLY A 1 105 ? 52.433 25.583 -51.583 1.00 96.19 105 GLY A N 1
ATOM 807 C CA . GLY A 1 105 ? 53.080 24.278 -51.795 1.00 96.19 105 GLY A CA 1
ATOM 808 C C . GLY A 1 105 ? 52.151 23.055 -51.689 1.00 96.19 105 GLY A C 1
ATOM 809 O O . GLY A 1 105 ? 50.944 23.136 -51.911 1.00 96.19 105 GLY A O 1
ATOM 810 N N . ASN A 1 106 ? 52.737 21.903 -51.341 1.00 97.88 106 ASN A N 1
ATOM 811 C CA . ASN A 1 106 ? 52.011 20.654 -51.059 1.00 97.88 106 ASN A CA 1
ATOM 812 C C . ASN A 1 106 ? 51.398 20.658 -49.646 1.00 97.88 106 ASN A C 1
ATOM 814 O O . ASN A 1 106 ? 51.916 21.329 -48.751 1.00 97.88 106 ASN A O 1
ATOM 818 N N . ALA A 1 107 ? 50.361 19.849 -49.425 1.00 97.75 107 ALA A N 1
ATOM 819 C CA . ALA A 1 107 ? 49.825 19.556 -48.094 1.00 97.75 107 ALA A CA 1
ATOM 820 C C . ALA A 1 107 ? 49.929 18.063 -47.750 1.00 97.75 107 ALA A C 1
ATOM 822 O O . ALA A 1 107 ? 49.901 17.205 -48.632 1.00 97.75 107 ALA A O 1
ATOM 823 N N . GLY A 1 108 ? 50.036 17.751 -46.458 1.00 96.75 108 GLY A N 1
ATOM 824 C CA . GLY A 1 108 ? 50.036 16.377 -45.953 1.00 96.75 108 GLY A CA 1
ATOM 825 C C . GLY A 1 108 ? 48.672 15.681 -46.041 1.00 96.75 108 GLY A C 1
ATOM 826 O O . GLY A 1 108 ? 47.798 16.038 -46.835 1.00 96.75 108 GLY A O 1
ATOM 827 N N . ASN A 1 109 ? 48.488 14.661 -45.208 1.00 97.69 109 ASN A N 1
ATOM 828 C CA . ASN A 1 109 ? 47.231 13.925 -45.099 1.00 97.69 109 ASN A CA 1
ATOM 829 C C . ASN A 1 109 ? 46.136 14.793 -44.461 1.00 97.69 109 ASN A C 1
ATOM 831 O O . ASN A 1 109 ? 46.437 15.739 -43.745 1.00 97.69 109 ASN A O 1
ATOM 835 N N . GLY A 1 110 ? 44.857 14.474 -44.659 1.00 96.94 110 GLY A N 1
ATOM 836 C CA . GLY A 1 110 ? 43.781 15.102 -43.876 1.00 96.94 110 GLY A CA 1
ATOM 837 C C . GLY A 1 110 ? 43.420 16.541 -44.269 1.00 96.94 110 GLY A C 1
ATOM 838 O O . GLY A 1 110 ? 42.729 17.220 -43.509 1.00 96.94 110 GLY A O 1
ATOM 839 N N . ALA A 1 111 ? 43.864 17.044 -45.426 1.00 97.88 111 ALA A N 1
ATOM 840 C CA . ALA A 1 111 ? 43.511 18.393 -45.880 1.00 97.88 111 ALA A CA 1
ATOM 841 C C . ALA A 1 111 ? 41.980 18.562 -45.989 1.00 97.88 111 ALA A C 1
ATOM 843 O O . ALA A 1 111 ? 41.324 17.841 -46.738 1.00 97.88 111 ALA A O 1
ATOM 844 N N . GLY A 1 112 ? 41.401 19.498 -45.236 1.00 96.81 112 GLY A N 1
ATOM 845 C CA . GLY A 1 112 ? 39.953 19.733 -45.173 1.00 96.81 112 GLY A CA 1
ATOM 846 C C . GLY A 1 112 ? 39.162 18.690 -44.376 1.00 96.81 112 GLY A C 1
ATOM 847 O O . GLY A 1 112 ? 37.947 18.582 -44.538 1.00 96.81 112 GLY A O 1
ATOM 848 N N . ASN A 1 113 ? 39.817 17.902 -43.520 1.00 95.81 113 ASN A N 1
ATOM 849 C CA . ASN A 1 113 ? 39.146 16.894 -42.705 1.00 95.81 113 ASN A CA 1
ATOM 850 C C . ASN A 1 113 ? 38.125 17.523 -41.731 1.00 95.81 113 ASN A C 1
ATOM 852 O O . ASN A 1 113 ? 38.431 18.454 -40.986 1.00 95.81 113 ASN A O 1
ATOM 856 N N . ALA A 1 114 ? 36.903 16.991 -41.717 1.00 95.50 114 ALA A N 1
ATOM 857 C CA . ALA A 1 114 ? 35.765 17.450 -40.920 1.00 95.50 114 ALA A CA 1
ATOM 858 C C . ALA A 1 114 ? 35.367 18.925 -41.141 1.00 95.50 114 ALA A C 1
ATOM 860 O O . ALA A 1 114 ? 34.699 19.527 -40.300 1.00 95.50 114 ALA A O 1
ATOM 861 N N . MET A 1 115 ? 35.762 19.511 -42.271 1.00 95.31 115 MET A N 1
ATOM 862 C CA . MET A 1 115 ? 35.410 20.876 -42.646 1.00 95.31 115 MET A CA 1
ATOM 863 C C . MET A 1 115 ? 33.903 21.015 -42.907 1.00 95.31 115 MET A C 1
ATOM 865 O O . MET A 1 115 ? 33.272 20.140 -43.512 1.00 95.31 115 MET A O 1
ATOM 869 N N . ALA A 1 116 ? 33.327 22.128 -42.455 1.00 93.62 116 ALA A N 1
ATOM 870 C CA . ALA A 1 116 ? 31.907 22.426 -42.611 1.00 93.62 116 ALA A CA 1
ATOM 871 C C . ALA A 1 116 ? 31.625 23.633 -43.515 1.00 93.62 116 ALA A C 1
ATOM 873 O O . ALA A 1 116 ? 30.563 23.678 -44.131 1.00 93.62 116 ALA A O 1
ATOM 874 N N . GLN A 1 117 ? 32.554 24.594 -43.592 1.00 93.88 117 GLN A N 1
ATOM 875 C CA . GLN A 1 117 ? 32.476 25.804 -44.427 1.00 93.88 117 GLN A CA 1
ATOM 876 C C . GLN A 1 117 ? 33.888 26.341 -44.722 1.00 93.88 117 GLN A C 1
ATOM 878 O O . GLN A 1 117 ? 34.868 25.870 -44.141 1.00 93.88 117 GLN A O 1
ATOM 883 N N . GLY A 1 118 ? 33.987 27.366 -45.571 1.00 94.88 118 GLY A N 1
ATOM 884 C CA . GLY A 1 118 ? 35.243 28.033 -45.927 1.00 94.88 118 GLY A CA 1
ATOM 885 C C . GLY A 1 118 ? 35.874 27.472 -47.199 1.00 94.88 118 GLY A C 1
ATOM 886 O O . GLY A 1 118 ? 35.253 26.691 -47.922 1.00 94.88 118 GLY A O 1
ATOM 887 N N . LYS A 1 119 ? 37.122 27.860 -47.471 1.00 97.69 119 LYS A N 1
ATOM 888 C CA . LYS A 1 119 ? 37.852 27.453 -48.680 1.00 97.69 119 LYS A CA 1
ATOM 889 C C . LYS A 1 119 ? 39.288 27.065 -48.356 1.00 97.69 119 LYS A C 1
ATOM 891 O O . LYS A 1 119 ? 39.947 27.740 -47.572 1.00 97.69 119 LYS A O 1
ATOM 896 N N . ILE A 1 120 ? 39.788 26.005 -48.974 1.00 98.44 120 ILE A N 1
ATOM 897 C CA . ILE A 1 120 ? 41.193 25.598 -48.893 1.00 98.44 120 ILE A CA 1
ATOM 898 C C . ILE A 1 120 ? 41.743 25.521 -50.314 1.00 98.44 120 ILE A C 1
ATOM 900 O O . ILE A 1 120 ? 41.227 24.773 -51.134 1.00 98.44 120 ILE A O 1
ATOM 904 N N . TYR A 1 121 ? 42.783 26.294 -50.601 1.00 98.69 121 TYR A N 1
ATOM 905 C CA . TYR A 1 121 ? 43.460 26.392 -51.887 1.00 98.69 121 TYR A CA 1
ATOM 906 C C . TYR A 1 121 ? 44.876 25.836 -51.750 1.00 98.69 121 TYR A C 1
ATOM 908 O O . TYR A 1 121 ? 45.671 26.364 -50.979 1.00 98.69 121 TYR A O 1
ATOM 916 N N . ILE A 1 122 ? 45.198 24.782 -52.496 1.00 98.62 122 ILE A N 1
ATOM 917 C CA . ILE A 1 122 ? 46.494 24.101 -52.465 1.00 98.62 122 ILE A CA 1
ATOM 918 C C . ILE A 1 122 ? 47.192 24.250 -53.819 1.00 98.62 122 ILE A C 1
ATOM 920 O O . ILE A 1 122 ? 46.676 23.816 -54.847 1.00 98.62 122 ILE A O 1
ATOM 924 N N . GLY A 1 123 ? 48.387 24.836 -53.817 1.00 97.94 123 GLY A N 1
ATOM 925 C CA . GLY A 1 123 ? 49.203 25.103 -55.002 1.00 97.94 123 GLY A CA 1
ATOM 926 C C . GLY A 1 123 ? 50.004 23.912 -55.524 1.00 97.94 123 GLY A C 1
ATOM 927 O O . GLY A 1 123 ? 50.574 24.015 -56.611 1.00 97.94 123 GLY A O 1
ATOM 928 N N . GLY A 1 124 ? 50.034 22.803 -54.782 1.00 97.56 124 GLY A N 1
ATOM 929 C CA . GLY A 1 124 ? 50.653 21.532 -55.161 1.00 97.56 124 GLY A CA 1
ATOM 930 C C . GLY A 1 124 ? 49.708 20.334 -55.003 1.00 97.56 124 GLY A C 1
ATOM 931 O O . GLY A 1 124 ? 48.529 20.409 -55.347 1.00 97.56 124 GLY A O 1
ATOM 932 N N . ASN A 1 125 ? 50.234 19.220 -54.492 1.00 98.50 125 ASN A N 1
ATOM 933 C CA . ASN A 1 125 ? 49.517 17.969 -54.225 1.00 98.50 125 ASN A CA 1
ATOM 934 C C . ASN A 1 125 ? 49.091 17.857 -52.749 1.00 98.50 125 ASN A C 1
ATOM 936 O O . ASN A 1 125 ? 49.684 18.508 -51.885 1.00 98.50 125 ASN A O 1
ATOM 940 N N . ILE A 1 126 ? 48.106 17.001 -52.456 1.00 98.44 126 ILE A N 1
ATOM 941 C CA . ILE A 1 126 ? 47.747 16.617 -51.078 1.00 98.44 126 ILE A CA 1
ATOM 942 C C . ILE A 1 126 ? 47.962 15.120 -50.818 1.00 98.44 126 ILE A C 1
ATOM 944 O O . ILE A 1 126 ? 47.869 14.298 -51.734 1.00 98.44 126 ILE A O 1
ATOM 948 N N . GLY A 1 127 ? 48.196 14.770 -49.552 1.00 97.56 127 GLY A N 1
ATOM 949 C CA . GLY A 1 127 ? 48.302 13.388 -49.083 1.00 97.56 127 GLY A CA 1
ATOM 950 C C . GLY A 1 127 ? 46.966 12.632 -49.047 1.00 97.56 127 GLY A C 1
ATOM 951 O O . GLY A 1 127 ? 45.969 13.018 -49.662 1.00 97.56 127 GLY A O 1
ATOM 952 N N . ALA A 1 128 ? 46.948 11.520 -48.316 1.00 97.06 128 ALA A N 1
ATOM 953 C CA . ALA A 1 128 ? 45.769 10.681 -48.141 1.00 97.06 128 ALA A CA 1
ATOM 954 C C . ALA A 1 128 ? 44.687 11.375 -47.300 1.00 97.06 128 ALA A C 1
ATOM 956 O O . ALA A 1 128 ? 44.962 12.251 -46.479 1.00 97.06 128 ALA A O 1
ATOM 957 N N . ARG A 1 129 ? 43.437 10.934 -47.458 1.00 96.38 129 ARG A N 1
ATOM 958 C CA . ARG A 1 129 ? 42.286 11.371 -46.654 1.00 96.38 129 ARG A CA 1
ATOM 959 C C . ARG A 1 129 ? 42.050 12.886 -46.700 1.00 96.38 129 ARG A C 1
ATOM 961 O O . ARG A 1 129 ? 41.678 13.495 -45.704 1.00 96.38 129 ARG A O 1
ATOM 968 N N . GLY A 1 130 ? 42.248 13.504 -47.862 1.00 96.88 130 GLY A N 1
ATOM 969 C CA . GLY A 1 130 ? 41.742 14.854 -48.118 1.00 96.88 130 GLY A CA 1
ATOM 970 C C . GLY A 1 130 ? 40.213 14.867 -48.228 1.00 96.88 130 GLY A C 1
ATOM 971 O O . GLY A 1 130 ? 39.623 13.884 -48.674 1.00 96.88 130 GLY A O 1
ATOM 972 N N . MET A 1 131 ? 39.567 15.971 -47.852 1.00 96.25 131 MET A N 1
ATOM 973 C CA . MET A 1 131 ? 38.110 16.171 -47.930 1.00 96.25 131 MET A CA 1
ATOM 974 C C . MET A 1 131 ? 37.284 15.114 -47.170 1.00 96.25 131 MET A C 1
ATOM 976 O O . MET A 1 131 ? 36.179 14.758 -47.583 1.00 96.25 131 MET A O 1
ATOM 980 N N . THR A 1 132 ? 37.804 14.562 -46.071 1.00 94.81 132 THR A N 1
ATOM 981 C CA . THR A 1 132 ? 37.108 13.504 -45.324 1.00 94.81 132 THR A CA 1
ATOM 982 C C . THR A 1 132 ? 36.136 14.045 -44.289 1.00 94.81 132 THR A C 1
ATOM 984 O O . THR A 1 132 ? 36.398 15.066 -43.662 1.00 94.81 132 THR A O 1
ATOM 987 N N . MET A 1 133 ? 35.033 13.331 -44.052 1.00 93.50 133 MET A N 1
ATOM 988 C CA . MET A 1 133 ? 34.026 13.652 -43.024 1.00 93.50 133 MET A CA 1
ATOM 989 C C . MET A 1 133 ? 33.465 15.085 -43.093 1.00 93.50 133 MET A C 1
ATOM 991 O O . MET A 1 133 ? 33.010 15.619 -42.077 1.00 93.50 133 MET A O 1
ATOM 995 N N . THR A 1 134 ? 33.505 15.725 -44.263 1.00 94.25 134 THR A N 1
ATOM 996 C CA . THR A 1 134 ? 32.961 17.075 -44.437 1.00 94.25 134 THR A CA 1
ATOM 997 C C . THR A 1 134 ? 31.460 17.089 -44.207 1.00 94.25 134 THR A C 1
ATOM 999 O O . THR A 1 134 ? 30.782 16.083 -44.421 1.00 94.25 134 THR A O 1
ATOM 1002 N N . LYS A 1 135 ? 30.924 18.230 -43.774 1.00 91.06 135 LYS A N 1
ATOM 1003 C CA . LYS A 1 135 ? 29.486 18.396 -43.534 1.00 91.06 135 LYS A CA 1
ATOM 1004 C C . LYS A 1 135 ? 29.007 19.723 -44.086 1.00 91.06 135 LYS A C 1
ATOM 1006 O O . LYS A 1 135 ? 29.329 20.765 -43.531 1.00 91.06 135 LYS A O 1
ATOM 1011 N N . HIS A 1 136 ? 28.180 19.697 -45.123 1.00 91.69 136 HIS A N 1
ATOM 1012 C CA . HIS A 1 136 ? 27.518 20.914 -45.580 1.00 91.69 136 HIS A CA 1
ATOM 1013 C C . HIS A 1 136 ? 26.250 21.163 -44.762 1.00 91.69 136 HIS A C 1
ATOM 1015 O O . HIS A 1 136 ? 25.326 20.352 -44.759 1.00 91.69 136 HIS A O 1
ATOM 1021 N N . ASN A 1 137 ? 26.205 22.299 -44.068 1.00 86.56 137 ASN A N 1
ATOM 1022 C CA . ASN A 1 137 ? 24.962 22.834 -43.530 1.00 86.56 137 ASN A CA 1
ATOM 1023 C C . ASN A 1 137 ? 24.311 23.719 -44.609 1.00 86.56 137 ASN A C 1
ATOM 1025 O O . ASN A 1 137 ? 24.907 24.738 -44.947 1.00 86.56 137 ASN A O 1
ATOM 1029 N N . PRO A 1 138 ? 23.095 23.407 -45.098 1.00 86.50 138 PRO A N 1
ATOM 1030 C CA . PRO A 1 138 ? 22.437 24.174 -46.161 1.00 86.50 138 PRO A CA 1
ATOM 1031 C C . PRO A 1 138 ? 22.208 25.662 -45.860 1.00 86.50 138 PRO A C 1
ATOM 1033 O O . PRO A 1 138 ? 21.882 26.416 -46.768 1.00 86.50 138 PRO A O 1
ATOM 1036 N N . ARG A 1 139 ? 22.347 26.092 -44.597 1.00 86.88 139 ARG A N 1
ATOM 1037 C CA . ARG A 1 139 ? 22.268 27.507 -44.198 1.00 86.88 139 ARG A CA 1
ATOM 1038 C C . ARG A 1 139 ? 23.477 28.341 -44.630 1.00 86.88 139 ARG A C 1
ATOM 1040 O O . ARG A 1 139 ? 23.393 29.561 -44.549 1.00 86.88 139 ARG A O 1
ATOM 1047 N N . PHE A 1 140 ? 24.575 27.700 -45.013 1.00 89.75 140 PHE A N 1
ATOM 1048 C CA . PHE A 1 140 ? 25.843 28.341 -45.336 1.00 89.75 140 PHE A CA 1
ATOM 1049 C C . PHE A 1 140 ? 26.387 27.816 -46.664 1.00 89.75 140 PHE A C 1
ATOM 1051 O O . PHE A 1 140 ? 25.935 26.780 -47.169 1.00 89.75 140 PHE A O 1
ATOM 1058 N N . ASP A 1 141 ? 27.380 28.511 -47.207 1.00 90.81 141 ASP A N 1
ATOM 1059 C CA . ASP A 1 141 ? 28.078 28.056 -48.403 1.00 90.81 141 ASP A CA 1
ATOM 1060 C C . ASP A 1 141 ? 28.792 26.717 -48.143 1.00 90.81 141 ASP A C 1
ATOM 1062 O O . ASP A 1 141 ? 29.282 26.458 -47.034 1.00 90.81 141 ASP A O 1
ATOM 1066 N N . PRO A 1 142 ? 28.828 25.819 -49.142 1.00 93.94 142 PRO A N 1
ATOM 1067 C CA . PRO A 1 142 ? 29.483 24.531 -48.998 1.00 93.94 142 PRO A CA 1
ATOM 1068 C C . PRO A 1 142 ? 30.991 24.701 -48.772 1.00 93.94 142 PRO A C 1
ATOM 1070 O O . PRO A 1 142 ? 31.600 25.613 -49.326 1.00 93.94 142 PRO A O 1
ATOM 1073 N N . PRO A 1 143 ? 31.625 23.796 -48.008 1.00 96.50 143 PRO A N 1
ATOM 1074 C CA . PRO A 1 143 ? 33.071 23.814 -47.868 1.00 96.50 143 PRO A CA 1
ATOM 1075 C C . PRO A 1 143 ? 33.744 23.499 -49.205 1.00 96.50 143 PRO A C 1
ATOM 1077 O O . PRO A 1 143 ? 33.331 22.564 -49.899 1.00 96.50 143 PRO A O 1
ATOM 1080 N N . GLU A 1 144 ? 34.791 24.250 -49.546 1.00 97.81 144 GLU A N 1
ATOM 1081 C CA . GLU A 1 144 ? 35.518 24.090 -50.806 1.00 97.81 144 GLU A CA 1
ATOM 1082 C C . GLU A 1 144 ? 36.976 23.659 -50.598 1.00 97.81 144 GLU A C 1
ATOM 1084 O O . GLU A 1 144 ? 37.715 24.288 -49.838 1.00 97.81 144 GLU A O 1
ATOM 1089 N N . LEU A 1 145 ? 37.420 22.638 -51.334 1.00 98.50 145 LEU A N 1
ATOM 1090 C CA . LEU A 1 145 ? 38.826 22.234 -51.420 1.00 98.50 145 LEU A CA 1
ATOM 1091 C C . LEU A 1 145 ? 39.309 22.276 -52.872 1.00 98.50 145 LEU A C 1
ATOM 1093 O O . LEU A 1 145 ? 38.834 21.523 -53.717 1.00 98.50 145 LEU A O 1
ATOM 1097 N N . TRP A 1 146 ? 40.299 23.112 -53.150 1.00 98.62 146 TRP A N 1
ATOM 1098 C CA . TRP A 1 146 ? 40.909 23.279 -54.463 1.00 98.62 146 TRP A CA 1
ATOM 1099 C C . TRP A 1 146 ? 42.362 22.831 -54.417 1.00 98.62 146 TRP A C 1
ATOM 1101 O O . TRP A 1 146 ? 43.120 23.249 -53.543 1.00 98.62 146 TRP A O 1
ATOM 1111 N N . VAL A 1 147 ? 42.757 21.992 -55.366 1.00 98.69 147 VAL A N 1
ATOM 1112 C CA . VAL A 1 147 ? 44.096 21.410 -55.449 1.00 98.69 147 VAL A CA 1
ATOM 1113 C C . VAL A 1 147 ? 44.598 21.566 -56.875 1.00 98.69 147 VAL A C 1
ATOM 1115 O O . VAL A 1 147 ? 43.955 21.103 -57.819 1.00 98.69 147 VAL A O 1
ATOM 1118 N N . LEU A 1 148 ? 45.743 22.228 -57.049 1.00 98.44 148 LEU A N 1
ATOM 1119 C CA . LEU A 1 148 ? 46.345 22.413 -58.369 1.00 98.44 148 LEU A CA 1
ATOM 1120 C C . LEU A 1 148 ? 46.893 21.082 -58.914 1.00 98.44 148 LEU A C 1
ATOM 1122 O O . LEU A 1 148 ? 46.724 20.784 -60.094 1.00 98.44 148 LEU A O 1
ATOM 1126 N N . GLY A 1 149 ? 47.494 20.264 -58.051 1.00 98.06 149 GLY A N 1
ATOM 1127 C CA . GLY A 1 149 ? 47.965 18.922 -58.379 1.00 98.06 149 GLY A CA 1
ATOM 1128 C C . GLY A 1 149 ? 46.895 17.845 -58.254 1.00 98.06 149 GLY A C 1
ATOM 1129 O O . GLY A 1 149 ? 45.800 17.944 -58.804 1.00 98.06 149 GLY A O 1
ATOM 1130 N N . SER A 1 150 ? 47.250 16.778 -57.550 1.00 98.31 150 SER A N 1
ATOM 1131 C CA . SER A 1 150 ? 46.439 15.581 -57.316 1.00 98.31 150 SER A CA 1
ATOM 1132 C C . SER A 1 150 ? 46.276 15.291 -55.824 1.00 98.31 150 SER A C 1
ATOM 1134 O O . SER A 1 150 ? 46.903 15.939 -54.981 1.00 98.31 150 SER A O 1
ATOM 1136 N N . VAL A 1 151 ? 45.426 14.316 -55.507 1.00 98.38 151 VAL A N 1
ATOM 1137 C CA . VAL A 1 151 ? 45.112 13.896 -54.134 1.00 98.38 151 VAL A CA 1
ATOM 1138 C C . VAL A 1 151 ? 45.598 12.470 -53.858 1.00 98.38 151 VAL A C 1
ATOM 1140 O O . VAL A 1 151 ? 45.824 11.691 -54.787 1.00 98.38 151 VAL A O 1
ATOM 1143 N N . GLY A 1 152 ? 45.791 12.128 -52.582 1.00 97.00 152 GLY A N 1
ATOM 1144 C CA . GLY A 1 152 ? 46.166 10.781 -52.147 1.00 97.00 152 GLY A CA 1
ATOM 1145 C C . GLY A 1 152 ? 44.975 9.858 -51.870 1.00 97.00 152 GLY A C 1
ATOM 1146 O O . GLY A 1 152 ? 43.815 10.200 -52.094 1.00 97.00 152 GLY A O 1
ATOM 1147 N N . ASP A 1 153 ? 45.279 8.668 -51.352 1.00 97.31 153 ASP A N 1
ATOM 1148 C CA . ASP A 1 153 ? 44.304 7.599 -51.108 1.00 97.31 153 ASP A CA 1
ATOM 1149 C C . ASP A 1 153 ? 43.166 8.010 -50.165 1.00 97.31 153 ASP A C 1
ATOM 1151 O O . ASP A 1 153 ? 43.344 8.826 -49.260 1.00 97.31 153 ASP A O 1
ATOM 1155 N N . TYR A 1 154 ? 41.996 7.390 -50.329 1.00 96.56 154 TYR A N 1
ATOM 1156 C CA . TYR A 1 154 ? 40.790 7.626 -49.527 1.00 96.56 154 TYR A CA 1
ATOM 1157 C C . TYR A 1 154 ? 40.300 9.083 -49.557 1.00 96.56 154 TYR A C 1
ATOM 1159 O O . TYR A 1 154 ? 39.685 9.570 -48.606 1.00 96.56 154 TYR A O 1
ATOM 1167 N N . PHE A 1 155 ? 40.563 9.795 -50.651 1.00 98.06 155 PHE A N 1
ATOM 1168 C CA . PHE A 1 155 ? 40.048 11.140 -50.867 1.00 98.06 155 PHE A CA 1
ATOM 1169 C C . PHE A 1 155 ? 38.512 11.179 -50.813 1.00 98.06 155 PHE A C 1
ATOM 1171 O O . PHE A 1 155 ? 37.847 10.367 -51.452 1.00 98.06 155 PHE A O 1
ATOM 1178 N N . GLY A 1 156 ? 37.933 12.121 -50.068 1.00 97.19 156 GLY A N 1
ATOM 1179 C CA . GLY A 1 156 ? 36.483 12.305 -49.942 1.00 97.19 156 GLY A CA 1
ATOM 1180 C C . GLY A 1 156 ? 35.755 11.197 -49.171 1.00 97.19 156 GLY A C 1
ATOM 1181 O O . GLY A 1 156 ? 34.551 10.999 -49.349 1.00 97.19 156 GLY A O 1
ATOM 1182 N N . GLU A 1 157 ? 36.463 10.445 -48.325 1.00 96.12 157 GLU A N 1
ATOM 1183 C CA . GLU A 1 157 ? 35.853 9.440 -47.453 1.00 96.12 157 GLU A CA 1
ATOM 1184 C C . GLU A 1 157 ? 34.842 10.081 -46.480 1.00 96.12 157 GLU A C 1
ATOM 1186 O O . GLU A 1 157 ? 35.161 11.026 -45.757 1.00 96.12 157 GLU A O 1
ATOM 1191 N N . PHE A 1 158 ? 33.608 9.573 -46.450 1.00 94.69 158 PHE A N 1
ATOM 1192 C CA . PHE A 1 158 ? 32.491 10.126 -45.668 1.00 94.69 158 PHE A CA 1
ATOM 1193 C C . PHE A 1 158 ? 32.167 11.602 -45.964 1.00 94.69 158 PHE A C 1
ATOM 1195 O O . PHE A 1 158 ? 31.654 12.308 -45.095 1.00 94.69 158 PHE A O 1
ATOM 1202 N N . MET A 1 159 ? 32.446 12.077 -47.181 1.00 95.56 159 MET A N 1
ATOM 1203 C CA . MET A 1 159 ? 32.085 13.426 -47.622 1.00 95.56 159 MET A CA 1
ATOM 1204 C C . MET A 1 159 ? 30.554 13.605 -47.597 1.00 95.56 159 MET A C 1
ATOM 1206 O O . MET A 1 159 ? 29.825 12.974 -48.370 1.00 95.56 159 MET A O 1
ATOM 1210 N N . ALA A 1 160 ? 30.051 14.450 -46.693 1.00 93.00 160 ALA A N 1
ATOM 1211 C CA . ALA A 1 160 ? 28.629 14.756 -46.525 1.00 93.00 160 ALA A CA 1
ATOM 1212 C C . ALA A 1 160 ? 28.307 16.189 -46.970 1.00 93.00 160 ALA A C 1
ATOM 1214 O O . ALA A 1 160 ? 27.714 16.980 -46.235 1.00 93.00 160 ALA A O 1
ATOM 1215 N N . GLY A 1 161 ? 28.717 16.518 -48.197 1.00 90.75 161 GLY A N 1
ATOM 1216 C CA . GLY A 1 161 ? 28.570 17.843 -48.795 1.00 90.75 161 GLY A CA 1
ATOM 1217 C C . GLY A 1 161 ? 29.897 18.587 -48.945 1.00 90.75 161 GLY A C 1
ATOM 1218 O O . GLY A 1 161 ? 30.899 18.236 -48.321 1.00 90.75 161 GLY A O 1
ATOM 1219 N N . GLY A 1 162 ? 29.899 19.604 -49.806 1.00 94.62 162 GLY A N 1
ATOM 1220 C CA . GLY A 1 162 ? 31.101 20.335 -50.211 1.00 94.62 162 GLY A CA 1
ATOM 1221 C C . GLY A 1 162 ? 31.387 20.253 -51.708 1.00 94.62 162 GLY A C 1
ATOM 1222 O O . GLY A 1 162 ? 30.771 19.465 -52.435 1.00 94.62 162 GLY A O 1
ATOM 1223 N N . LEU A 1 163 ? 32.338 21.070 -52.149 1.00 96.81 163 LEU A N 1
ATOM 1224 C CA . LEU A 1 163 ? 32.866 21.085 -53.509 1.00 96.81 163 LEU A CA 1
ATOM 1225 C C . LEU A 1 163 ? 34.367 20.822 -53.458 1.00 96.81 163 LEU A C 1
ATOM 1227 O O . LEU A 1 163 ? 35.080 21.438 -52.669 1.00 96.81 163 LEU A O 1
ATOM 1231 N N . ALA A 1 164 ? 34.855 19.916 -54.296 1.00 98.19 164 ALA A N 1
ATOM 1232 C CA . ALA A 1 164 ? 36.288 19.738 -54.473 1.00 98.19 164 ALA A CA 1
ATOM 1233 C C . ALA A 1 164 ? 36.693 19.897 -55.937 1.00 98.19 164 ALA A C 1
ATOM 1235 O O . ALA A 1 164 ? 35.973 19.444 -56.826 1.00 98.19 164 ALA A O 1
ATOM 1236 N N . VAL A 1 165 ? 37.838 20.531 -56.181 1.00 98.56 165 VAL A N 1
ATOM 1237 C CA . VAL A 1 165 ? 38.370 20.799 -57.520 1.00 98.56 165 VAL A CA 1
ATOM 1238 C C . VAL A 1 165 ? 39.821 20.342 -57.598 1.00 98.56 165 VAL A C 1
ATOM 1240 O O . VAL A 1 165 ? 40.682 20.908 -56.930 1.00 98.56 165 VAL A O 1
ATOM 1243 N N . ILE A 1 166 ? 40.095 19.321 -58.411 1.00 98.56 166 ILE A N 1
ATOM 1244 C CA . ILE A 1 166 ? 41.416 18.694 -58.546 1.00 98.56 166 ILE A CA 1
ATOM 1245 C C . ILE A 1 166 ? 41.944 18.921 -59.968 1.00 98.56 166 ILE A C 1
ATOM 1247 O O . ILE A 1 166 ? 41.482 18.295 -60.920 1.00 98.56 166 ILE A O 1
ATOM 1251 N N . CYS A 1 167 ? 42.901 19.831 -60.142 1.00 98.06 167 CYS A N 1
ATOM 1252 C CA . CYS A 1 167 ? 43.302 20.304 -61.473 1.00 98.06 167 CYS A CA 1
ATOM 1253 C C . CYS A 1 167 ? 44.296 19.369 -62.191 1.00 98.06 167 CYS A C 1
ATOM 1255 O O . CYS A 1 167 ? 44.531 19.531 -63.393 1.00 98.06 167 CYS A O 1
ATOM 1257 N N . GLY A 1 168 ? 44.904 18.409 -61.487 1.00 96.69 168 GLY A N 1
ATOM 1258 C CA . GLY A 1 168 ? 45.794 17.395 -62.062 1.00 96.69 168 GLY A CA 1
ATOM 1259 C C . GLY A 1 168 ? 47.076 17.953 -62.696 1.00 96.69 168 GLY A C 1
ATOM 1260 O O . GLY A 1 168 ? 47.684 17.292 -63.537 1.00 96.69 168 GLY A O 1
ATOM 1261 N N . HIS A 1 169 ? 47.477 19.183 -62.368 1.00 96.44 169 HIS A N 1
ATOM 1262 C CA . HIS A 1 169 ? 48.697 19.813 -62.872 1.00 96.44 169 HIS A CA 1
ATOM 1263 C C . HIS A 1 169 ? 49.894 19.412 -62.000 1.00 96.44 169 HIS A C 1
ATOM 1265 O O . HIS A 1 169 ? 49.880 19.650 -60.801 1.00 96.44 169 HIS A O 1
ATOM 1271 N N . GLU A 1 170 ? 50.919 18.782 -62.584 1.00 95.94 170 GLU A N 1
ATOM 1272 C CA . GLU A 1 170 ? 52.051 18.208 -61.826 1.00 95.94 170 GLU A CA 1
ATOM 1273 C C . GLU A 1 170 ? 51.599 17.202 -60.743 1.00 95.94 170 GLU A C 1
ATOM 1275 O O . GLU A 1 170 ? 52.048 17.209 -59.593 1.00 95.94 170 GLU A O 1
ATOM 1280 N N . ALA A 1 171 ? 50.664 16.322 -61.121 1.00 95.50 171 ALA A N 1
ATOM 1281 C CA . ALA A 1 171 ? 50.138 15.273 -60.254 1.00 95.50 171 ALA A CA 1
ATOM 1282 C C . ALA A 1 171 ? 51.240 14.324 -59.743 1.00 95.50 171 ALA A C 1
ATOM 1284 O O . ALA A 1 171 ? 52.066 13.846 -60.520 1.00 95.50 171 ALA A O 1
ATOM 1285 N N . GLN A 1 172 ? 51.187 13.973 -58.453 1.00 94.56 172 GLN A N 1
ATOM 1286 C CA . GLN A 1 172 ? 52.095 13.010 -57.814 1.00 94.56 172 GLN A CA 1
ATOM 1287 C C . GLN A 1 172 ? 52.010 11.609 -58.441 1.00 94.56 172 GLN A C 1
ATOM 1289 O O . GLN A 1 172 ? 53.005 10.893 -58.513 1.00 94.56 172 GLN A O 1
ATOM 1294 N N . ASN A 1 173 ? 50.826 11.236 -58.939 1.00 93.38 173 ASN A N 1
ATOM 1295 C CA . ASN A 1 173 ? 50.617 10.074 -59.791 1.00 93.38 173 ASN A CA 1
ATOM 1296 C C . ASN A 1 173 ? 49.859 10.506 -61.060 1.00 93.38 173 ASN A C 1
ATOM 1298 O O . ASN A 1 173 ? 48.628 10.578 -61.043 1.00 93.38 173 ASN A O 1
ATOM 1302 N N . PRO A 1 174 ? 50.559 10.756 -62.182 1.00 93.12 174 PRO A N 1
ATOM 1303 C CA . PRO A 1 174 ? 49.930 11.196 -63.428 1.00 93.12 174 PRO A CA 1
ATOM 1304 C C . PRO A 1 174 ? 48.929 10.205 -64.034 1.00 93.12 174 PRO A C 1
ATOM 1306 O O . PRO A 1 174 ? 48.194 10.585 -64.939 1.00 93.12 174 PRO A O 1
ATOM 1309 N N . LYS A 1 175 ? 48.899 8.943 -63.574 1.00 94.62 175 LYS A N 1
ATOM 1310 C CA . LYS A 1 175 ? 47.937 7.922 -64.023 1.00 94.62 175 LYS A CA 1
ATOM 1311 C C . LYS A 1 175 ? 46.679 7.849 -63.154 1.00 94.62 175 LYS A C 1
ATOM 1313 O O . LYS A 1 175 ? 45.683 7.288 -63.600 1.00 94.62 175 LYS A O 1
ATOM 1318 N N . ASN A 1 176 ? 46.714 8.400 -61.940 1.00 96.75 176 ASN A N 1
ATOM 1319 C CA . ASN A 1 176 ? 45.591 8.361 -61.012 1.00 96.75 176 ASN A CA 1
ATOM 1320 C C . ASN A 1 176 ? 45.559 9.617 -60.131 1.00 96.75 176 ASN A C 1
ATOM 1322 O O . ASN A 1 176 ? 46.171 9.659 -59.064 1.00 96.75 176 ASN A O 1
ATOM 1326 N N . VAL A 1 177 ? 44.815 10.634 -60.568 1.00 97.38 177 VAL A N 1
ATOM 1327 C CA . VAL A 1 177 ? 44.771 11.942 -59.891 1.00 97.38 177 VAL A CA 1
ATOM 1328 C C . VAL A 1 177 ? 43.914 11.958 -58.620 1.00 97.38 177 VAL A C 1
ATOM 1330 O O . VAL A 1 177 ? 43.960 12.946 -57.888 1.00 97.38 177 VAL A O 1
ATOM 1333 N N . LEU A 1 178 ? 43.145 10.890 -58.360 1.00 97.69 178 LEU A N 1
ATOM 1334 C CA . LEU A 1 178 ? 42.217 10.762 -57.224 1.00 97.69 178 LEU A CA 1
ATOM 1335 C C . LEU A 1 178 ? 42.679 9.779 -56.129 1.00 97.69 178 LEU A C 1
ATOM 1337 O O . LEU A 1 178 ? 41.977 9.615 -55.130 1.00 97.69 178 LEU A O 1
ATOM 1341 N N . GLY A 1 179 ? 43.829 9.121 -56.307 1.00 95.69 179 GLY A N 1
ATOM 1342 C CA . GLY A 1 179 ? 44.337 8.112 -55.372 1.00 95.69 179 GLY A CA 1
ATOM 1343 C C . GLY A 1 179 ? 43.519 6.812 -55.342 1.00 95.69 179 GLY A C 1
ATOM 1344 O O . GLY A 1 179 ? 42.617 6.580 -56.153 1.00 95.69 179 GLY A O 1
ATOM 1345 N N . TYR A 1 180 ? 43.853 5.912 -54.417 1.00 95.56 180 TYR A N 1
ATOM 1346 C CA . TYR A 1 180 ? 43.149 4.643 -54.221 1.00 95.56 180 TYR A CA 1
ATOM 1347 C C . TYR A 1 180 ? 41.862 4.820 -53.398 1.00 95.56 180 TYR A C 1
ATOM 1349 O O . TYR A 1 180 ? 41.854 5.485 -52.366 1.00 95.56 180 TYR A O 1
ATOM 1357 N N . ARG A 1 181 ? 40.768 4.169 -53.821 1.00 94.56 181 ARG A N 1
ATOM 1358 C CA . ARG A 1 181 ? 39.447 4.166 -53.145 1.00 94.56 181 ARG A CA 1
ATOM 1359 C C . ARG A 1 181 ? 38.890 5.558 -52.780 1.00 94.56 181 ARG A C 1
ATOM 1361 O O . ARG A 1 181 ? 38.492 5.767 -51.630 1.00 94.56 181 ARG A O 1
ATOM 1368 N N . PRO A 1 182 ? 38.774 6.496 -53.732 1.00 97.25 182 PRO A N 1
ATOM 1369 C CA . PRO A 1 182 ? 38.146 7.775 -53.447 1.00 97.25 182 PRO A CA 1
ATOM 1370 C C . PRO A 1 182 ? 36.623 7.627 -53.250 1.00 97.25 182 PRO A C 1
ATOM 1372 O O . PRO A 1 182 ? 35.971 6.739 -53.815 1.00 97.25 182 PRO A O 1
ATOM 1375 N N . LEU A 1 183 ? 36.058 8.543 -52.463 1.00 96.88 183 LEU A N 1
ATOM 1376 C CA . LEU A 1 183 ? 34.627 8.784 -52.235 1.00 96.88 183 LEU A CA 1
ATOM 1377 C C . LEU A 1 183 ? 33.869 7.660 -51.512 1.00 96.88 183 LEU A C 1
ATOM 1379 O O . LEU A 1 183 ? 32.645 7.563 -51.613 1.00 96.88 183 LEU A O 1
ATOM 1383 N N . VAL A 1 184 ? 34.564 6.800 -50.762 1.00 94.12 184 VAL A N 1
ATOM 1384 C CA . VAL A 1 184 ? 33.915 5.765 -49.939 1.00 94.12 184 VAL A CA 1
ATOM 1385 C C . VAL A 1 184 ? 33.041 6.424 -48.870 1.00 94.12 184 VAL A C 1
ATOM 1387 O O . VAL A 1 184 ? 33.506 7.240 -48.082 1.00 94.12 184 VAL A O 1
ATOM 1390 N N . GLY A 1 185 ? 31.755 6.077 -48.836 1.00 92.06 185 GLY A N 1
ATOM 1391 C CA . GLY A 1 185 ? 30.798 6.668 -47.901 1.00 92.06 185 GLY A CA 1
ATOM 1392 C C . GLY A 1 185 ? 30.368 8.104 -48.229 1.00 92.06 185 GLY A C 1
ATOM 1393 O O . GLY A 1 185 ? 29.723 8.723 -47.385 1.00 92.06 185 GLY A O 1
ATOM 1394 N N . MET A 1 186 ? 30.673 8.637 -49.419 1.00 94.31 186 MET A N 1
ATOM 1395 C CA . MET A 1 186 ? 30.214 9.961 -49.867 1.00 94.31 186 MET A CA 1
ATOM 1396 C C . MET A 1 186 ? 28.680 10.029 -49.923 1.00 94.31 186 MET A C 1
ATOM 1398 O O . MET A 1 186 ? 28.052 9.342 -50.725 1.00 94.31 186 MET A O 1
ATOM 1402 N N . VAL A 1 187 ? 28.060 10.861 -49.084 1.00 91.38 187 VAL A N 1
ATOM 1403 C CA . VAL A 1 187 ? 26.594 11.055 -49.008 1.00 91.38 187 VAL A CA 1
ATOM 1404 C C . VAL A 1 187 ? 26.126 12.382 -49.617 1.00 91.38 187 VAL A C 1
ATOM 1406 O O . VAL A 1 187 ? 24.928 12.554 -49.815 1.00 91.38 187 VAL A O 1
ATOM 1409 N N . GLY A 1 188 ? 27.038 13.306 -49.944 1.00 93.06 188 GLY A N 1
ATOM 1410 C CA . GLY A 1 188 ? 26.706 14.589 -50.575 1.00 93.06 188 GLY A CA 1
ATOM 1411 C C . GLY A 1 188 ? 27.922 15.310 -51.168 1.00 93.06 188 GLY A C 1
ATOM 1412 O O . GLY A 1 188 ? 29.053 15.019 -50.790 1.00 93.06 188 GLY A O 1
ATOM 1413 N N . GLY A 1 189 ? 27.681 16.280 -52.058 1.00 94.38 189 GLY A N 1
ATOM 1414 C CA . GLY A 1 189 ? 28.714 17.131 -52.676 1.00 94.38 189 GLY A CA 1
ATOM 1415 C C . GLY A 1 189 ? 29.043 16.793 -54.136 1.00 94.38 189 GLY A C 1
ATOM 1416 O O . GLY A 1 189 ? 28.469 15.863 -54.713 1.00 94.38 189 GLY A O 1
ATOM 1417 N N . LYS A 1 190 ? 29.966 17.565 -54.727 1.00 96.94 190 LYS A N 1
ATOM 1418 C CA . LYS A 1 190 ? 30.515 17.348 -56.080 1.00 96.94 190 LYS A CA 1
ATOM 1419 C C . LYS A 1 190 ? 32.043 17.433 -56.073 1.00 96.94 190 LYS A C 1
ATOM 1421 O O . LYS A 1 190 ? 32.622 18.227 -55.334 1.00 96.94 190 LYS A O 1
ATOM 1426 N N . VAL A 1 191 ? 32.679 16.650 -56.936 1.00 98.31 191 VAL A N 1
ATOM 1427 C CA . VAL A 1 191 ? 34.124 16.672 -57.180 1.00 98.31 191 VAL A CA 1
ATOM 1428 C C . VAL A 1 191 ? 34.363 16.891 -58.665 1.00 98.31 191 VAL A C 1
ATOM 1430 O O . VAL A 1 191 ? 34.045 16.022 -59.475 1.00 98.31 191 VAL A O 1
ATOM 1433 N N . PHE A 1 192 ? 34.937 18.036 -59.014 1.00 98.50 192 PHE A N 1
ATOM 1434 C CA . PHE A 1 192 ? 35.441 18.332 -60.348 1.00 98.50 192 PHE A CA 1
ATOM 1435 C C . PHE A 1 192 ? 36.910 17.939 -60.412 1.00 98.50 192 PHE A C 1
ATOM 1437 O O . PHE A 1 192 ? 37.684 18.278 -59.517 1.00 98.50 192 PHE A O 1
ATOM 1444 N N . PHE A 1 193 ? 37.319 17.229 -61.454 1.00 98.31 193 PHE A N 1
ATOM 1445 C CA . PHE A 1 193 ? 38.714 16.835 -61.594 1.00 98.31 193 PHE A CA 1
ATOM 1446 C C . PHE A 1 193 ? 39.151 16.754 -63.054 1.00 98.31 193 PHE A C 1
ATOM 1448 O O . PHE A 1 193 ? 38.336 16.498 -63.939 1.00 98.31 193 PHE A O 1
ATOM 1455 N N . ARG A 1 194 ? 40.447 16.962 -63.295 1.00 97.50 194 ARG A N 1
ATOM 1456 C CA . ARG A 1 194 ? 41.082 16.883 -64.615 1.00 97.50 194 ARG A CA 1
ATOM 1457 C C . ARG A 1 194 ? 42.167 15.805 -64.604 1.00 97.50 194 ARG A C 1
ATOM 1459 O O . ARG A 1 194 ? 43.027 15.806 -63.726 1.00 97.50 194 ARG A O 1
ATOM 1466 N N . GLY A 1 195 ? 42.147 14.909 -65.591 1.00 94.69 195 GLY A N 1
ATOM 1467 C CA . GLY A 1 195 ? 43.125 13.821 -65.740 1.00 94.69 195 GLY A CA 1
ATOM 1468 C C . GLY A 1 195 ? 42.586 12.408 -65.449 1.00 94.69 195 GLY A C 1
ATOM 1469 O O . GLY A 1 195 ? 41.401 12.233 -65.156 1.00 94.69 195 GLY A O 1
ATOM 1470 N N . PRO A 1 196 ? 43.437 11.374 -65.582 1.00 95.62 196 PRO A N 1
ATOM 1471 C CA . PRO A 1 196 ? 43.036 9.971 -65.453 1.00 95.62 196 PRO A CA 1
ATOM 1472 C C . PRO A 1 196 ? 42.820 9.539 -63.993 1.00 95.62 196 PRO A C 1
ATOM 1474 O O . PRO A 1 196 ? 43.458 10.055 -63.074 1.00 95.62 196 PRO A O 1
ATOM 1477 N N . HIS A 1 197 ? 41.942 8.555 -63.784 1.00 95.56 197 HIS A N 1
ATOM 1478 C CA . HIS A 1 197 ? 41.663 7.939 -62.483 1.00 95.56 197 HIS A CA 1
ATOM 1479 C C . HIS A 1 197 ? 41.553 6.409 -62.611 1.00 95.56 197 HIS A C 1
ATOM 1481 O O . HIS A 1 197 ? 41.114 5.903 -63.641 1.00 95.56 197 HIS A O 1
ATOM 1487 N N . GLU A 1 198 ? 41.881 5.662 -61.552 1.00 95.12 198 GLU A N 1
ATOM 1488 C CA . GLU A 1 198 ? 41.774 4.184 -61.543 1.00 95.12 198 GLU A CA 1
ATOM 1489 C C . GLU A 1 198 ? 40.427 3.665 -61.006 1.00 95.12 198 GLU A C 1
ATOM 1491 O O . GLU A 1 198 ? 40.142 2.471 -61.058 1.00 95.12 198 GLU A O 1
ATOM 1496 N N . GLY A 1 199 ? 39.564 4.553 -60.503 1.00 93.06 199 GLY A N 1
ATOM 1497 C CA . GLY A 1 199 ? 38.202 4.220 -60.080 1.00 93.06 199 GLY A CA 1
ATOM 1498 C C . GLY A 1 199 ? 37.724 5.072 -58.908 1.00 93.06 199 GLY A C 1
ATOM 1499 O O . GLY A 1 199 ? 38.479 5.864 -58.356 1.00 93.06 199 GLY A O 1
ATOM 1500 N N . TYR A 1 200 ? 36.461 4.901 -58.525 1.00 95.25 200 TYR A N 1
ATOM 1501 C CA . TYR A 1 200 ? 35.846 5.529 -57.351 1.00 95.25 200 TYR A CA 1
ATOM 1502 C C . TYR A 1 200 ? 34.810 4.587 -56.728 1.00 95.25 200 TYR A C 1
ATOM 1504 O O . TYR A 1 200 ? 34.454 3.563 -57.319 1.00 95.25 200 TYR A O 1
ATOM 1512 N N . SER A 1 201 ? 34.313 4.908 -55.529 1.00 93.50 201 SER A N 1
ATOM 1513 C CA . SER A 1 201 ? 33.247 4.124 -54.895 1.00 93.50 201 SER A CA 1
ATOM 1514 C C . SER A 1 201 ? 31.943 4.185 -55.702 1.00 93.50 201 SER A C 1
ATOM 1516 O O . SER A 1 201 ? 31.129 5.091 -55.532 1.00 93.50 201 SER A O 1
ATOM 1518 N N . ALA A 1 202 ? 31.707 3.195 -56.566 1.00 90.88 202 ALA A N 1
ATOM 1519 C CA . ALA A 1 202 ? 30.503 3.132 -57.398 1.00 90.88 202 ALA A CA 1
ATOM 1520 C C . ALA A 1 202 ? 29.199 2.995 -56.584 1.00 90.88 202 ALA A C 1
ATOM 1522 O O . ALA A 1 202 ? 28.120 3.295 -57.100 1.00 90.88 202 ALA A O 1
ATOM 1523 N N . SER A 1 203 ? 29.285 2.545 -55.324 1.00 88.75 203 SER A N 1
ATOM 1524 C CA . SER A 1 203 ? 28.145 2.482 -54.401 1.00 88.75 203 SER A CA 1
ATOM 1525 C C . SER A 1 203 ? 27.735 3.844 -53.846 1.00 88.75 203 SER A C 1
ATOM 1527 O O . SER A 1 203 ? 26.569 4.013 -53.496 1.00 88.75 203 SER A O 1
ATOM 1529 N N . ASP A 1 204 ? 28.668 4.794 -53.768 1.00 92.62 204 ASP A N 1
ATOM 1530 C CA . ASP A 1 204 ? 28.470 6.074 -53.080 1.00 92.62 204 ASP A CA 1
ATOM 1531 C C . ASP A 1 204 ? 28.463 7.269 -54.040 1.00 92.62 204 ASP A C 1
ATOM 1533 O O . ASP A 1 204 ? 27.712 8.218 -53.825 1.00 92.62 204 ASP A O 1
ATOM 1537 N N . ALA A 1 205 ? 29.234 7.205 -55.127 1.00 94.94 205 ALA A N 1
ATOM 1538 C CA . ALA A 1 205 ? 29.359 8.263 -56.123 1.00 94.94 205 ALA A CA 1
ATOM 1539 C C . ALA A 1 205 ? 28.975 7.785 -57.533 1.00 94.94 205 ALA A C 1
ATOM 1541 O O . ALA A 1 205 ? 28.896 6.585 -57.826 1.00 94.94 205 ALA A O 1
ATOM 1542 N N . LYS A 1 206 ? 28.718 8.748 -58.418 1.00 95.69 206 LYS A N 1
ATOM 1543 C CA . LYS A 1 206 ? 28.439 8.546 -59.844 1.00 95.69 206 LYS A CA 1
ATOM 1544 C C . LYS A 1 206 ? 29.090 9.646 -60.677 1.00 95.69 206 LYS A C 1
ATOM 1546 O O . LYS A 1 206 ? 29.117 10.803 -60.260 1.00 95.69 206 LYS A O 1
ATOM 1551 N N . ALA A 1 207 ? 29.568 9.288 -61.865 1.00 95.88 207 ALA A N 1
ATOM 1552 C CA . ALA A 1 207 ? 29.951 10.269 -62.870 1.00 95.88 207 ALA A CA 1
ATOM 1553 C C . ALA A 1 207 ? 28.708 10.998 -63.395 1.00 95.88 207 ALA A C 1
ATOM 1555 O O . ALA A 1 207 ? 27.685 10.369 -63.676 1.00 95.88 207 ALA A O 1
ATOM 1556 N N . VAL A 1 208 ? 28.799 12.320 -63.507 1.00 96.06 208 VAL A N 1
ATOM 1557 C CA . VAL A 1 208 ? 27.735 13.183 -64.029 1.00 96.06 208 VAL A CA 1
ATOM 1558 C C . VAL A 1 208 ? 28.310 14.139 -65.077 1.00 96.06 208 VAL A C 1
ATOM 1560 O O . VAL A 1 208 ? 29.463 14.557 -64.948 1.00 96.06 208 VAL A O 1
ATOM 1563 N N . PRO A 1 209 ? 27.545 14.498 -66.124 1.00 95.31 209 PRO A N 1
ATOM 1564 C CA . PRO A 1 209 ? 27.991 15.503 -67.080 1.00 95.31 209 PRO A CA 1
ATOM 1565 C C . PRO A 1 209 ? 28.134 16.868 -66.395 1.00 95.31 209 PRO A C 1
ATOM 1567 O O . PRO A 1 209 ? 27.322 17.236 -65.545 1.00 95.31 209 PRO A O 1
ATOM 1570 N N . ILE A 1 210 ? 29.153 17.633 -66.789 1.00 96.56 210 ILE A N 1
ATOM 1571 C CA . ILE A 1 210 ? 29.337 19.012 -66.323 1.00 96.56 210 ILE A CA 1
ATOM 1572 C C . ILE A 1 210 ? 28.338 19.899 -67.069 1.00 96.56 210 ILE A C 1
ATOM 1574 O O . ILE A 1 210 ? 28.448 20.062 -68.287 1.00 96.56 210 ILE A O 1
ATOM 1578 N N . SER A 1 211 ? 27.367 20.463 -66.349 1.00 96.00 211 SER A N 1
ATOM 1579 C CA . SER A 1 211 ? 26.393 21.412 -66.905 1.00 96.00 211 SER A CA 1
ATOM 1580 C C . SER A 1 211 ? 27.054 22.739 -67.304 1.00 96.00 211 SER A C 1
ATOM 1582 O O . SER A 1 211 ? 28.154 23.046 -66.848 1.00 96.00 211 SER A O 1
ATOM 1584 N N . ASP A 1 212 ? 26.395 23.551 -68.134 1.00 96.06 212 ASP A N 1
ATOM 1585 C CA . ASP A 1 212 ? 26.932 24.870 -68.514 1.00 96.06 212 ASP A CA 1
ATOM 1586 C C . ASP A 1 212 ? 27.098 25.795 -67.302 1.00 96.06 212 ASP A C 1
ATOM 1588 O O . ASP A 1 212 ? 28.110 26.483 -67.190 1.00 96.06 212 ASP A O 1
ATOM 1592 N N . ALA A 1 213 ? 26.162 25.736 -66.350 1.00 95.62 213 ALA A N 1
ATOM 1593 C CA . ALA A 1 213 ? 26.248 26.475 -65.093 1.00 95.62 213 ALA A CA 1
ATOM 1594 C C . ALA A 1 213 ? 27.428 26.003 -64.224 1.00 95.62 213 ALA A C 1
ATOM 1596 O O . ALA A 1 213 ? 28.178 26.830 -63.708 1.00 95.62 213 ALA A O 1
ATOM 1597 N N . ASP A 1 214 ? 27.633 24.685 -64.099 1.00 95.94 214 ASP A N 1
ATOM 1598 C CA . ASP A 1 214 ? 28.777 24.135 -63.359 1.00 95.94 214 ASP A CA 1
ATOM 1599 C C . ASP A 1 214 ? 30.109 24.507 -64.035 1.00 95.94 214 ASP A C 1
ATOM 1601 O O . ASP A 1 214 ? 31.080 24.823 -63.351 1.00 95.94 214 ASP A O 1
ATOM 1605 N N . TRP A 1 215 ? 30.166 24.499 -65.372 1.00 96.19 215 TRP A N 1
ATOM 1606 C CA . TRP A 1 215 ? 31.364 24.886 -66.121 1.00 96.19 215 TRP A CA 1
ATOM 1607 C C . TRP A 1 215 ? 31.682 26.376 -65.986 1.00 96.19 215 TRP A C 1
ATOM 1609 O O . TRP A 1 215 ? 32.846 26.739 -65.801 1.00 96.19 215 TRP A O 1
ATOM 1619 N N . GLN A 1 216 ? 30.666 27.240 -66.053 1.00 96.12 216 GLN A N 1
ATOM 1620 C CA . GLN A 1 216 ? 30.832 28.673 -65.829 1.00 96.12 216 GLN A CA 1
ATOM 1621 C C . GLN A 1 216 ? 31.345 28.940 -64.410 1.00 96.12 216 GLN A C 1
ATOM 1623 O O . GLN A 1 216 ? 32.363 29.616 -64.251 1.00 96.12 216 GLN A O 1
ATOM 1628 N N . TRP A 1 217 ? 30.709 28.337 -63.398 1.00 96.12 217 TRP A N 1
ATOM 1629 C CA . TRP A 1 217 ? 31.145 28.444 -62.005 1.00 96.12 217 TRP A CA 1
ATOM 1630 C C . TRP A 1 217 ? 32.595 27.978 -61.832 1.00 96.12 217 TRP A C 1
ATOM 1632 O O . TRP A 1 217 ? 33.406 28.692 -61.239 1.00 96.12 217 TRP A O 1
ATOM 1642 N N . LEU A 1 218 ? 32.949 26.817 -62.392 1.00 96.38 218 LEU A N 1
ATOM 1643 C CA . LEU A 1 218 ? 34.305 26.276 -62.324 1.00 96.38 218 LEU A CA 1
ATOM 1644 C C . LEU A 1 218 ? 35.315 27.222 -62.986 1.00 96.38 218 LEU A C 1
ATOM 1646 O O . LEU A 1 218 ? 36.353 27.508 -62.400 1.00 96.38 218 LEU A O 1
ATOM 1650 N N . SER A 1 219 ? 35.007 27.747 -64.173 1.00 94.44 219 SER A N 1
ATOM 1651 C CA . SER A 1 219 ? 35.901 28.631 -64.933 1.00 94.44 219 SER A CA 1
ATOM 1652 C C . SER A 1 219 ? 36.157 29.964 -64.222 1.00 94.44 219 SER A C 1
ATOM 1654 O O . SER A 1 219 ? 37.294 30.440 -64.169 1.00 94.44 219 SER A O 1
ATOM 1656 N N . GLU A 1 220 ? 35.111 30.567 -63.652 1.00 94.94 220 GLU A N 1
ATOM 1657 C CA . GLU A 1 220 ? 35.209 31.814 -62.886 1.00 94.94 220 GLU A CA 1
ATOM 1658 C C . GLU A 1 220 ? 36.027 31.615 -61.602 1.00 94.94 220 GLU A C 1
ATOM 1660 O O . GLU A 1 220 ? 36.932 32.400 -61.309 1.00 94.94 220 GLU A O 1
ATOM 1665 N N . ASN A 1 221 ? 35.773 30.528 -60.870 1.00 96.62 221 ASN A N 1
ATOM 1666 C CA . ASN A 1 221 ? 36.459 30.255 -59.609 1.00 96.62 221 ASN A CA 1
ATOM 1667 C C . ASN A 1 221 ? 37.886 29.713 -59.803 1.00 96.62 221 ASN A C 1
ATOM 1669 O O . ASN A 1 221 ? 38.749 30.011 -58.980 1.00 96.62 221 ASN A O 1
ATOM 1673 N N . LEU A 1 222 ? 38.193 29.034 -60.917 1.00 96.69 222 LEU A N 1
ATOM 1674 C CA . LEU A 1 222 ? 39.569 28.680 -61.296 1.00 96.69 222 LEU A CA 1
ATOM 1675 C C . LEU A 1 222 ? 40.447 29.926 -61.424 1.00 96.69 222 LEU A C 1
ATOM 1677 O O . LEU A 1 222 ? 41.588 29.925 -60.965 1.00 96.69 222 LEU A O 1
ATOM 1681 N N . ARG A 1 223 ? 39.921 31.015 -62.002 1.00 96.38 223 ARG A N 1
ATOM 1682 C CA . ARG A 1 223 ? 40.654 32.285 -62.075 1.00 96.38 223 ARG A CA 1
ATOM 1683 C C . ARG A 1 223 ? 40.972 32.823 -60.678 1.00 96.38 223 ARG A C 1
ATOM 1685 O O . ARG A 1 223 ? 42.108 33.224 -60.447 1.00 96.38 223 ARG A O 1
ATOM 1692 N N . ILE A 1 224 ? 40.000 32.813 -59.764 1.00 96.69 224 ILE A N 1
ATOM 1693 C CA . ILE A 1 224 ? 40.171 33.290 -58.380 1.00 96.69 224 ILE A CA 1
ATOM 1694 C C . ILE A 1 224 ? 41.200 32.427 -57.639 1.00 96.69 224 ILE A C 1
ATOM 1696 O O . ILE A 1 224 ? 42.134 32.950 -57.032 1.00 96.69 224 ILE A O 1
ATOM 1700 N N . PHE A 1 225 ? 41.069 31.105 -57.733 1.00 97.88 225 PHE A N 1
ATOM 1701 C CA . PHE A 1 225 ? 42.003 30.142 -57.157 1.00 97.88 225 PHE A CA 1
ATOM 1702 C C . PHE A 1 225 ? 43.444 30.387 -57.635 1.00 97.88 225 PHE A C 1
ATOM 1704 O O . PHE A 1 225 ? 44.356 30.517 -56.818 1.00 97.88 225 PHE A O 1
ATOM 1711 N N . LEU A 1 226 ? 43.654 30.544 -58.945 1.00 96.81 226 LEU A N 1
ATOM 1712 C CA . LEU A 1 226 ? 44.979 30.817 -59.509 1.00 96.81 226 LEU A CA 1
ATOM 1713 C C . LEU A 1 226 ? 45.512 32.212 -59.163 1.00 96.81 226 LEU A C 1
ATOM 1715 O O . LEU A 1 226 ? 46.721 32.366 -59.012 1.00 96.81 226 LEU A O 1
ATOM 1719 N N . GLN A 1 227 ? 44.648 33.222 -59.014 1.00 96.56 227 GLN A N 1
ATOM 1720 C CA . GLN A 1 227 ? 45.052 34.555 -58.548 1.00 96.56 227 GLN A CA 1
ATOM 1721 C C . GLN A 1 227 ? 45.643 34.495 -57.139 1.00 96.56 227 GLN A C 1
ATOM 1723 O O . GLN A 1 227 ? 46.686 35.097 -56.898 1.00 96.56 227 GLN A O 1
ATOM 1728 N N . HIS A 1 228 ? 45.030 33.725 -56.235 1.00 95.44 228 HIS A N 1
ATOM 1729 C CA . HIS A 1 228 ? 45.570 33.510 -54.889 1.00 95.44 228 HIS A CA 1
ATOM 1730 C C . HIS A 1 228 ? 46.925 32.796 -54.892 1.00 95.44 228 HIS A C 1
ATOM 1732 O O . HIS A 1 228 ? 47.755 33.070 -54.031 1.00 95.44 228 HIS A O 1
ATOM 1738 N N . LEU A 1 229 ? 47.161 31.911 -55.862 1.00 95.62 229 LEU A N 1
ATOM 1739 C CA . LEU A 1 229 ? 48.431 31.201 -56.022 1.00 95.62 229 LEU A CA 1
ATOM 1740 C C . LEU A 1 229 ? 49.472 31.972 -56.850 1.00 95.62 229 LEU A C 1
ATOM 1742 O O . LEU A 1 229 ? 50.600 31.509 -56.980 1.00 95.62 229 LEU A O 1
ATOM 1746 N N . GLY A 1 230 ? 49.103 33.110 -57.448 1.00 94.56 230 GLY A N 1
ATOM 1747 C CA . GLY A 1 230 ? 49.963 33.838 -58.383 1.00 94.56 230 GLY A CA 1
ATOM 1748 C C . GLY A 1 230 ? 50.279 33.070 -59.674 1.00 94.56 230 GLY A C 1
ATOM 1749 O O . GLY A 1 230 ? 51.344 33.287 -60.237 1.00 94.56 230 GLY A O 1
ATOM 1750 N N . LYS A 1 231 ? 49.380 32.177 -60.124 1.00 94.31 231 LYS A N 1
ATOM 1751 C CA . LYS A 1 231 ? 49.567 31.261 -61.272 1.00 94.31 231 LYS A CA 1
ATOM 1752 C C . LYS A 1 231 ? 48.522 31.436 -62.388 1.00 94.31 231 LYS A C 1
ATOM 1754 O O . LYS A 1 231 ? 48.045 30.469 -62.988 1.00 94.31 231 LYS A O 1
ATOM 1759 N N . VAL A 1 232 ? 48.066 32.667 -62.627 1.00 94.50 232 VAL A N 1
ATOM 1760 C CA . VAL A 1 232 ? 46.964 32.970 -63.572 1.00 94.50 232 VAL A CA 1
ATOM 1761 C C . VAL A 1 232 ? 47.316 32.600 -65.018 1.00 94.50 232 VAL A C 1
ATOM 1763 O O . VAL A 1 232 ? 46.428 32.283 -65.810 1.00 94.50 232 VAL A O 1
ATOM 1766 N N . GLU A 1 233 ? 48.601 32.570 -65.355 1.00 94.81 233 GLU A N 1
ATOM 1767 C CA . GLU A 1 233 ? 49.134 32.146 -66.649 1.00 94.81 233 GLU A CA 1
ATOM 1768 C C . GLU A 1 233 ? 48.757 30.706 -67.029 1.00 94.81 233 GLU A C 1
ATOM 1770 O O . GLU A 1 233 ? 48.698 30.391 -68.217 1.00 94.81 233 GLU A O 1
ATOM 1775 N N . LEU A 1 234 ? 48.425 29.847 -66.056 1.00 93.44 234 LEU A N 1
ATOM 1776 C CA . LEU A 1 234 ? 47.976 28.473 -66.307 1.00 93.44 234 LEU A CA 1
ATOM 1777 C C . LEU A 1 234 ? 46.519 28.385 -66.787 1.00 93.44 234 LEU A C 1
ATOM 1779 O O . LEU A 1 234 ? 46.121 27.360 -67.345 1.00 93.44 234 LEU A O 1
ATOM 1783 N N . LEU A 1 235 ? 45.715 29.436 -66.585 1.00 91.94 235 LEU A N 1
ATOM 1784 C CA . LEU A 1 235 ? 44.266 29.386 -66.777 1.00 91.94 235 LEU A CA 1
ATOM 1785 C C . LEU A 1 235 ? 43.892 28.972 -68.207 1.00 91.94 235 LEU A C 1
ATOM 1787 O O . LEU A 1 235 ? 43.327 27.904 -68.410 1.00 91.94 235 LEU A O 1
ATOM 1791 N N . TYR A 1 236 ? 44.230 29.788 -69.206 1.00 90.81 236 TYR A N 1
ATOM 1792 C CA . TYR A 1 236 ? 43.829 29.538 -70.594 1.00 90.81 236 TYR A CA 1
ATOM 1793 C C . TYR A 1 236 ? 44.604 28.410 -71.292 1.00 90.81 236 TYR A C 1
ATOM 1795 O O . TYR A 1 236 ? 43.959 27.594 -71.948 1.00 90.81 236 TYR A O 1
ATOM 1803 N N . PRO A 1 237 ? 45.944 28.308 -71.172 1.00 89.19 237 PRO A N 1
ATOM 1804 C CA . PRO A 1 237 ? 46.701 27.292 -71.903 1.00 89.19 237 PRO A CA 1
ATOM 1805 C C . PRO A 1 237 ? 46.512 25.872 -71.354 1.00 89.19 237 PRO A C 1
ATOM 1807 O O . PRO A 1 237 ? 46.620 24.905 -72.112 1.00 89.19 237 PRO A O 1
ATOM 1810 N N . VAL A 1 238 ? 46.251 25.735 -70.045 1.00 89.94 238 VAL A N 1
ATOM 1811 C CA . VAL A 1 238 ? 46.281 24.435 -69.354 1.00 89.94 238 VAL A CA 1
ATOM 1812 C C . VAL A 1 238 ? 44.919 24.028 -68.800 1.00 89.94 238 VAL A C 1
ATOM 1814 O O . VAL A 1 238 ? 44.525 22.883 -68.999 1.00 89.94 238 VAL A O 1
ATOM 1817 N N . LEU A 1 239 ? 44.203 24.915 -68.099 1.00 92.62 239 LEU A N 1
ATOM 1818 C CA . LEU A 1 239 ? 43.045 24.508 -67.285 1.00 92.62 239 LEU A CA 1
ATOM 1819 C C . LEU A 1 239 ? 41.674 24.778 -67.928 1.00 92.62 239 LEU A C 1
ATOM 1821 O O . LEU A 1 239 ? 40.718 24.072 -67.613 1.00 92.62 239 LEU A O 1
ATOM 1825 N N . SER A 1 240 ? 41.555 25.726 -68.856 1.00 91.31 240 SER A N 1
ATOM 1826 C CA . SER A 1 240 ? 40.278 26.124 -69.478 1.00 91.31 240 SER A CA 1
ATOM 1827 C C . SER A 1 240 ? 39.867 25.259 -70.683 1.00 91.31 240 SER A C 1
ATOM 1829 O O . SER A 1 240 ? 39.453 25.788 -71.713 1.00 91.31 240 SER A O 1
ATOM 1831 N N . LYS A 1 241 ? 39.968 23.929 -70.566 1.00 93.19 241 LYS A N 1
ATOM 1832 C CA . LYS A 1 241 ? 39.573 22.960 -71.609 1.00 93.19 241 LYS A CA 1
ATOM 1833 C C . LYS A 1 241 ? 38.507 22.004 -71.086 1.00 93.19 241 LYS A C 1
ATOM 1835 O O . LYS A 1 241 ? 38.826 21.055 -70.373 1.00 93.19 241 LYS A O 1
ATOM 1840 N N . ARG A 1 242 ? 37.235 22.272 -71.391 1.00 94.19 242 ARG A N 1
ATOM 1841 C CA . ARG A 1 242 ? 36.075 21.594 -70.776 1.00 94.19 242 ARG A CA 1
ATOM 1842 C C . ARG A 1 242 ? 36.112 20.077 -70.933 1.00 94.19 242 ARG A C 1
ATOM 1844 O O . ARG A 1 242 ? 35.758 19.362 -70.005 1.00 94.19 242 ARG A O 1
ATOM 1851 N N . GLU A 1 243 ? 36.558 19.603 -72.085 1.00 94.06 243 GLU A N 1
ATOM 1852 C CA . GLU A 1 243 ? 36.668 18.194 -72.451 1.00 94.06 243 GLU A CA 1
ATOM 1853 C C . GLU A 1 243 ? 37.677 17.404 -71.605 1.00 94.06 243 GLU A C 1
ATOM 1855 O O . GLU A 1 243 ? 37.574 16.182 -71.522 1.00 94.06 243 GLU A O 1
ATOM 1860 N N . GLU A 1 244 ? 38.626 18.077 -70.946 1.00 94.94 244 GLU A N 1
ATOM 1861 C CA . GLU A 1 244 ? 39.586 17.432 -70.042 1.00 94.94 244 GLU A CA 1
ATOM 1862 C C . GLU A 1 244 ? 39.031 17.267 -68.611 1.00 94.94 244 GLU A C 1
ATOM 1864 O O . GLU A 1 244 ? 39.619 16.542 -67.800 1.00 94.94 244 GLU A O 1
ATOM 1869 N N . TRP A 1 245 ? 37.910 17.927 -68.290 1.00 97.75 245 TRP A N 1
ATOM 1870 C CA . TRP A 1 245 ? 37.297 17.919 -66.963 1.00 97.75 245 TRP A CA 1
ATOM 1871 C C . TRP A 1 245 ? 36.177 16.891 -66.834 1.00 97.75 245 TRP A C 1
ATOM 1873 O O . TRP A 1 245 ? 35.357 16.675 -67.723 1.00 97.75 245 TRP A O 1
ATOM 1883 N N . GLN A 1 246 ? 36.113 16.293 -65.652 1.00 98.06 246 GLN A N 1
ATOM 1884 C CA . GLN A 1 246 ? 35.139 15.289 -65.254 1.00 98.06 246 GLN A CA 1
ATOM 1885 C C . GLN A 1 246 ? 34.496 15.695 -63.923 1.00 98.06 246 GLN A C 1
ATOM 1887 O O . GLN A 1 246 ? 35.077 16.458 -63.147 1.00 98.06 246 GLN A O 1
ATOM 1892 N N . CYS A 1 247 ? 33.290 15.191 -63.646 1.00 98.06 247 CYS A N 1
ATOM 1893 C CA . CYS A 1 247 ? 32.579 15.468 -62.399 1.00 98.06 247 CYS A CA 1
ATOM 1894 C C . CYS A 1 247 ? 32.001 14.193 -61.780 1.00 98.06 247 CYS A C 1
ATOM 1896 O O . CYS A 1 247 ? 31.313 13.414 -62.446 1.00 98.06 247 CYS A O 1
ATOM 1898 N N . LEU A 1 248 ? 32.273 13.998 -60.490 1.00 97.94 248 LEU A N 1
ATOM 1899 C CA . LEU A 1 248 ? 31.647 12.978 -59.654 1.00 97.94 248 LEU A CA 1
ATOM 1900 C C . LEU A 1 248 ? 30.691 13.652 -58.672 1.00 97.94 248 LEU A C 1
ATOM 1902 O O . LEU A 1 248 ? 31.036 14.645 -58.034 1.00 97.94 248 LEU A O 1
ATOM 1906 N N . ALA A 1 249 ? 29.500 13.087 -58.516 1.00 96.44 249 ALA A N 1
ATOM 1907 C CA . ALA A 1 249 ? 28.510 13.529 -57.542 1.00 96.44 249 ALA A CA 1
ATOM 1908 C C . ALA A 1 249 ? 28.081 12.365 -56.646 1.00 96.44 249 ALA A C 1
ATOM 1910 O O . ALA A 1 249 ? 28.122 11.201 -57.058 1.00 96.44 249 ALA A O 1
ATOM 1911 N N . ALA A 1 250 ? 27.634 12.680 -55.430 1.00 94.75 250 ALA A N 1
ATOM 1912 C CA . ALA A 1 250 ? 27.056 11.680 -54.540 1.00 94.75 250 ALA A CA 1
ATOM 1913 C C . ALA A 1 250 ? 25.796 11.053 -55.160 1.00 94.75 250 ALA A C 1
ATOM 1915 O O . ALA A 1 250 ? 24.981 11.737 -55.787 1.00 94.75 250 ALA A O 1
ATOM 1916 N N . ARG A 1 251 ? 25.608 9.750 -54.945 1.00 92.38 251 ARG A N 1
ATOM 1917 C CA . ARG A 1 251 ? 24.334 9.076 -55.210 1.00 92.38 251 ARG A CA 1
ATOM 1918 C C . ARG A 1 251 ? 23.302 9.490 -54.169 1.00 92.38 251 ARG A C 1
ATOM 1920 O O . ARG A 1 251 ? 23.601 9.511 -52.971 1.00 92.38 251 ARG A O 1
ATOM 1927 N N . SER A 1 252 ? 22.078 9.757 -54.615 1.00 87.62 252 SER A N 1
ATOM 1928 C CA . SER A 1 252 ? 20.960 10.010 -53.704 1.00 87.62 252 SER A CA 1
ATOM 1929 C C . SER A 1 252 ? 20.633 8.760 -52.870 1.00 87.62 252 SER A C 1
ATOM 1931 O O . SER A 1 252 ? 20.975 7.642 -53.270 1.00 87.62 252 SER A O 1
ATOM 1933 N N . PRO A 1 253 ? 19.943 8.894 -51.720 1.00 81.12 253 PRO A N 1
ATOM 1934 C CA . PRO A 1 253 ? 19.495 7.744 -50.932 1.00 81.12 253 PRO A CA 1
ATOM 1935 C C . PRO A 1 253 ? 18.722 6.693 -51.745 1.00 81.12 253 PRO A C 1
ATOM 1937 O O . PRO A 1 253 ? 18.856 5.506 -51.471 1.00 81.12 253 PRO A O 1
ATOM 1940 N N . GLN A 1 254 ? 17.965 7.117 -52.762 1.00 81.88 254 GLN A N 1
ATOM 1941 C CA . GLN A 1 254 ? 17.200 6.246 -53.661 1.00 81.88 254 GLN A CA 1
ATOM 1942 C C . GLN A 1 254 ? 18.079 5.548 -54.712 1.00 81.88 254 GLN A C 1
ATOM 1944 O O . GLN A 1 254 ? 17.734 4.476 -55.195 1.00 81.88 254 GLN A O 1
ATOM 1949 N N . GLU A 1 255 ? 19.219 6.140 -55.069 1.00 84.50 255 GLU A N 1
ATOM 1950 C CA . GLU A 1 255 ? 20.172 5.597 -56.047 1.00 84.50 255 GLU A CA 1
ATOM 1951 C C . GLU A 1 255 ? 21.205 4.650 -55.425 1.00 84.50 255 GLU A C 1
ATOM 1953 O O . GLU A 1 255 ? 21.962 3.991 -56.148 1.00 84.50 255 GLU A O 1
ATOM 1958 N N . ARG A 1 256 ? 21.289 4.616 -54.091 1.00 76.19 256 ARG A N 1
ATOM 1959 C CA . ARG A 1 256 ? 22.212 3.748 -53.362 1.00 76.19 256 ARG A CA 1
ATOM 1960 C C . ARG A 1 256 ? 21.735 2.306 -53.435 1.00 76.19 256 ARG A C 1
ATOM 1962 O O . ARG A 1 256 ? 20.667 1.953 -52.945 1.00 76.19 256 ARG A O 1
ATOM 1969 N N . LEU A 1 257 ? 22.582 1.451 -53.996 1.00 64.81 257 LEU A N 1
ATOM 1970 C CA . LEU A 1 257 ? 22.343 0.014 -54.052 1.00 64.81 257 LEU A CA 1
ATOM 1971 C C . LEU A 1 257 ? 22.281 -0.550 -52.626 1.00 64.81 257 LEU A C 1
ATOM 1973 O O . LEU A 1 257 ? 23.287 -0.588 -51.913 1.00 64.81 257 LEU A O 1
ATOM 1977 N N . THR A 1 258 ? 21.100 -0.998 -52.199 1.00 57.66 258 THR A N 1
ATOM 1978 C CA . THR A 1 258 ? 20.929 -1.675 -50.913 1.00 57.66 258 THR A CA 1
ATOM 1979 C C . THR A 1 258 ? 21.584 -3.049 -51.008 1.00 57.66 258 THR A C 1
ATOM 1981 O O . THR A 1 258 ? 21.069 -3.955 -51.657 1.00 57.66 258 THR A O 1
ATOM 1984 N N . ARG A 1 259 ? 22.756 -3.220 -50.390 1.00 60.81 259 ARG A N 1
ATOM 1985 C CA . ARG A 1 259 ? 23.342 -4.555 -50.232 1.00 60.81 259 ARG A CA 1
ATOM 1986 C C . ARG A 1 259 ? 22.703 -5.242 -49.024 1.00 60.81 259 ARG A C 1
ATOM 1988 O O . ARG A 1 259 ? 22.593 -4.597 -47.977 1.00 60.81 259 ARG A O 1
ATOM 1995 N N . PRO A 1 260 ? 22.331 -6.530 -49.119 1.00 63.53 260 PRO A N 1
ATOM 1996 C CA . PRO A 1 260 ? 21.956 -7.299 -47.942 1.00 63.53 260 PRO A CA 1
ATOM 1997 C C . PRO A 1 260 ? 23.117 -7.260 -46.943 1.00 63.53 260 PRO A C 1
ATOM 1999 O O . PRO A 1 260 ? 24.253 -7.616 -47.265 1.00 63.53 260 PRO A O 1
ATOM 2002 N N . ARG A 1 261 ? 22.850 -6.754 -45.736 1.00 65.12 261 ARG A N 1
ATOM 2003 C CA . ARG A 1 261 ? 23.839 -6.742 -44.657 1.00 65.12 261 ARG A CA 1
ATOM 2004 C C . ARG A 1 261 ? 23.859 -8.121 -44.015 1.00 65.12 261 ARG A C 1
ATOM 2006 O O . ARG A 1 261 ? 22.824 -8.631 -43.598 1.00 65.12 261 ARG A O 1
ATOM 2013 N N . ARG A 1 262 ? 25.047 -8.715 -43.926 1.00 76.12 262 ARG A N 1
ATOM 2014 C CA . ARG A 1 262 ? 25.263 -9.963 -43.193 1.00 76.12 262 ARG A CA 1
ATOM 2015 C C . ARG A 1 262 ? 24.934 -9.737 -41.711 1.00 76.12 262 ARG A C 1
ATOM 2017 O O . ARG A 1 262 ? 25.426 -8.779 -41.119 1.00 76.12 262 ARG A O 1
ATOM 2024 N N . GLY A 1 263 ? 24.111 -10.603 -41.119 1.00 79.19 263 GLY A N 1
ATOM 2025 C CA . GLY A 1 263 ? 23.827 -10.560 -39.682 1.00 79.19 263 GLY A CA 1
ATOM 2026 C C . GLY A 1 263 ? 25.079 -10.856 -38.853 1.00 79.19 263 GLY A C 1
ATOM 2027 O O . GLY A 1 263 ? 25.975 -11.558 -39.318 1.00 79.19 263 GLY A O 1
ATOM 2028 N N . MET A 1 264 ? 25.147 -10.364 -37.614 1.00 75.94 264 MET A N 1
ATOM 2029 C CA . MET A 1 264 ? 26.338 -10.540 -36.767 1.00 75.94 264 MET A CA 1
ATOM 2030 C C . MET A 1 264 ? 26.699 -12.010 -36.524 1.00 75.94 264 MET A C 1
ATOM 2032 O O . MET A 1 264 ? 27.881 -12.343 -36.529 1.00 75.94 264 MET A O 1
ATOM 2036 N N . LYS A 1 265 ? 25.704 -12.902 -36.405 1.00 77.69 265 LYS A N 1
ATOM 2037 C CA . LYS A 1 265 ? 25.931 -14.356 -36.311 1.00 77.69 265 LYS A CA 1
ATOM 2038 C C . LYS A 1 265 ? 26.625 -14.900 -37.563 1.00 77.69 265 LYS A C 1
ATOM 2040 O O . LYS A 1 265 ? 27.649 -15.565 -37.460 1.00 77.69 265 LYS A O 1
ATOM 2045 N N . ALA A 1 266 ? 26.116 -14.548 -38.743 1.00 81.50 266 ALA A N 1
ATOM 2046 C CA . ALA A 1 266 ? 26.720 -14.939 -40.013 1.00 81.50 266 ALA A CA 1
ATOM 2047 C C . ALA A 1 266 ? 28.114 -14.316 -40.197 1.00 81.50 266 ALA A C 1
ATOM 2049 O O . ALA A 1 266 ? 29.017 -14.976 -40.689 1.00 81.50 266 ALA A O 1
ATOM 2050 N N . PHE A 1 267 ? 28.340 -13.069 -39.762 1.00 83.19 267 PHE A N 1
ATOM 2051 C CA . PHE A 1 267 ? 29.672 -12.452 -39.794 1.00 83.19 267 PHE A CA 1
ATOM 2052 C C . PHE A 1 267 ? 30.657 -13.182 -38.877 1.00 83.19 267 PHE A C 1
ATOM 2054 O O . PHE A 1 267 ? 31.779 -13.460 -39.303 1.00 83.19 267 PHE A O 1
ATOM 2061 N N . ARG A 1 268 ? 30.227 -13.536 -37.657 1.00 79.06 268 ARG A N 1
ATOM 2062 C CA . ARG A 1 268 ? 31.035 -14.308 -36.707 1.00 79.06 268 ARG A CA 1
ATOM 2063 C C . ARG A 1 268 ? 31.479 -15.628 -37.333 1.00 79.06 268 ARG A C 1
ATOM 2065 O O . ARG A 1 268 ? 32.667 -15.899 -37.365 1.00 79.06 268 ARG A O 1
ATOM 2072 N N . ILE A 1 269 ? 30.544 -16.393 -37.888 1.00 81.25 269 ILE A N 1
ATOM 2073 C CA . ILE A 1 269 ? 30.820 -17.734 -38.421 1.00 81.25 269 ILE A CA 1
ATOM 2074 C C . ILE A 1 269 ? 31.605 -17.658 -39.741 1.00 81.25 269 ILE A C 1
ATOM 2076 O O . ILE A 1 269 ? 32.656 -18.274 -39.897 1.00 81.25 269 ILE A O 1
ATOM 2080 N N . GLU A 1 270 ? 31.113 -16.887 -40.711 1.00 86.56 270 GLU A N 1
ATOM 2081 C CA . GLU A 1 270 ? 31.605 -16.946 -42.094 1.00 86.56 270 GLU A CA 1
ATOM 2082 C C . GLU A 1 270 ? 32.855 -16.103 -42.346 1.00 86.56 270 GLU A C 1
ATOM 2084 O O . GLU A 1 270 ? 33.566 -16.345 -43.324 1.00 86.56 270 GLU A O 1
ATOM 2089 N N . VAL A 1 271 ? 33.100 -15.081 -41.520 1.00 85.25 271 VAL A N 1
ATOM 2090 C CA . VAL A 1 271 ? 34.248 -14.177 -41.672 1.00 85.25 271 VAL A CA 1
ATOM 2091 C C . VAL A 1 271 ? 35.179 -14.305 -40.487 1.00 85.25 271 VAL A C 1
ATOM 2093 O O . VAL A 1 271 ? 36.332 -14.672 -40.673 1.00 85.25 271 VAL A O 1
ATOM 2096 N N . TRP A 1 272 ? 34.701 -14.001 -39.282 1.00 82.12 272 TRP A N 1
ATOM 2097 C CA . TRP A 1 272 ? 35.571 -13.860 -38.118 1.00 82.12 272 TRP A CA 1
ATOM 2098 C C . TRP A 1 272 ? 36.225 -15.186 -37.727 1.00 82.12 272 TRP A C 1
ATOM 2100 O O . TRP A 1 272 ? 37.444 -15.297 -37.765 1.00 82.12 272 TRP A O 1
ATOM 2110 N N . GLU A 1 273 ? 35.426 -16.209 -37.432 1.00 84.19 273 GLU A N 1
ATOM 2111 C CA . GLU A 1 273 ? 35.906 -17.536 -37.040 1.00 84.19 273 GLU A CA 1
ATOM 2112 C C . GLU A 1 273 ? 36.612 -18.239 -38.197 1.00 84.19 273 GLU A C 1
ATOM 2114 O O . GLU A 1 273 ? 37.646 -18.869 -37.996 1.00 84.19 273 GLU A O 1
ATOM 2119 N N . LYS A 1 274 ? 36.121 -18.061 -39.430 1.00 85.00 274 LYS A N 1
ATOM 2120 C CA . LYS A 1 274 ? 36.797 -18.577 -40.625 1.00 85.00 274 LYS A CA 1
ATOM 2121 C C . LYS A 1 274 ? 38.210 -18.007 -40.799 1.00 85.00 274 LYS A C 1
ATOM 2123 O O . LYS A 1 274 ? 39.091 -18.717 -41.272 1.00 85.00 274 LYS A O 1
ATOM 2128 N N . THR A 1 275 ? 38.418 -16.735 -40.463 1.00 85.88 275 THR A N 1
ATOM 2129 C CA . THR A 1 275 ? 39.705 -16.051 -40.680 1.00 85.88 275 THR A CA 1
ATOM 2130 C C . THR A 1 275 ? 40.639 -16.184 -39.479 1.00 85.88 275 THR A C 1
ATOM 2132 O O . THR A 1 275 ? 41.847 -16.272 -39.660 1.00 85.88 275 THR A O 1
ATOM 2135 N N . LEU A 1 276 ? 40.094 -16.186 -38.260 1.00 85.31 276 LEU A N 1
ATOM 2136 C CA . LEU A 1 276 ? 40.862 -16.089 -37.015 1.00 85.31 276 LEU A CA 1
ATOM 2137 C C . LEU A 1 276 ? 40.803 -17.355 -36.143 1.00 85.31 276 LEU A C 1
ATOM 2139 O O . LEU A 1 276 ? 41.468 -17.391 -35.115 1.00 85.31 276 LEU A O 1
ATOM 2143 N N . GLY A 1 277 ? 40.023 -18.371 -36.523 1.00 80.81 277 GLY A N 1
ATOM 2144 C CA . GLY A 1 277 ? 39.744 -19.552 -35.700 1.00 80.81 277 GLY A CA 1
ATOM 2145 C C . GLY A 1 277 ? 38.533 -19.375 -34.773 1.00 80.81 277 GLY A C 1
ATOM 2146 O O . GLY A 1 277 ? 38.030 -18.266 -34.564 1.00 80.81 277 GLY A O 1
ATOM 2147 N N . GLN A 1 278 ? 38.031 -20.487 -34.223 1.00 77.50 278 GLN A N 1
ATOM 2148 C CA . GLN A 1 278 ? 36.882 -20.496 -33.308 1.00 77.50 278 GLN A CA 1
ATOM 2149 C C . GLN A 1 278 ? 37.146 -19.572 -32.108 1.00 77.50 278 GLN A C 1
ATOM 2151 O O . GLN A 1 278 ? 38.162 -19.708 -31.439 1.00 77.50 278 GLN A O 1
ATOM 2156 N N . GLY A 1 279 ? 36.249 -18.612 -31.847 1.00 73.06 279 GLY A N 1
ATOM 2157 C CA . GLY A 1 279 ? 36.406 -17.622 -30.768 1.00 73.06 279 GLY A CA 1
ATOM 2158 C C . GLY A 1 279 ? 37.311 -16.419 -31.093 1.00 73.06 279 GLY A C 1
ATOM 2159 O O . GLY A 1 279 ? 37.374 -15.476 -30.297 1.00 73.06 279 GLY A O 1
ATOM 2160 N N . GLY A 1 280 ? 37.926 -16.385 -32.282 1.00 79.06 280 GLY A N 1
ATOM 2161 C CA . GLY A 1 280 ? 38.800 -15.309 -32.751 1.00 79.06 280 GLY A CA 1
ATOM 2162 C C . GLY A 1 280 ? 40.235 -15.406 -32.234 1.00 79.06 280 GLY A C 1
ATOM 2163 O O . GLY A 1 280 ? 40.681 -16.462 -31.807 1.00 79.06 280 GLY A O 1
ATOM 2164 N N . LEU A 1 281 ? 40.931 -14.263 -32.216 1.00 78.94 281 LEU A N 1
ATOM 2165 C CA . LEU A 1 281 ? 42.358 -14.142 -31.870 1.00 78.94 281 LEU A CA 1
ATOM 2166 C C . LEU A 1 281 ? 42.760 -14.734 -30.498 1.00 78.94 281 LEU A C 1
ATOM 2168 O O . LEU A 1 281 ? 43.932 -15.005 -30.283 1.00 78.94 281 LEU A O 1
ATOM 2172 N N . VAL A 1 282 ? 41.805 -14.876 -29.570 1.00 79.00 282 VAL A N 1
ATOM 2173 C CA . VAL A 1 282 ? 41.999 -15.397 -28.198 1.00 79.00 282 VAL A CA 1
ATOM 2174 C C . VAL A 1 282 ? 40.985 -16.494 -27.850 1.00 79.00 282 VAL A C 1
ATOM 2176 O O . VAL A 1 282 ? 40.610 -16.672 -26.690 1.00 79.00 282 VAL A O 1
ATOM 2179 N N . GLY A 1 283 ? 40.428 -17.163 -28.863 1.00 73.38 283 GLY A N 1
ATOM 2180 C CA . GLY A 1 283 ? 39.365 -18.152 -28.674 1.00 73.38 283 GLY A CA 1
ATOM 2181 C C . GLY A 1 283 ? 39.785 -19.386 -27.871 1.00 73.38 283 GLY A C 1
ATOM 2182 O O . GLY A 1 283 ? 38.956 -20.009 -27.219 1.00 73.38 283 GLY A O 1
ATOM 2183 N N . ASP A 1 284 ? 41.079 -19.685 -27.849 1.00 76.25 284 ASP A N 1
ATOM 2184 C CA . ASP A 1 284 ? 41.723 -20.734 -27.059 1.00 76.25 284 ASP A CA 1
ATOM 2185 C C . ASP A 1 284 ? 41.724 -20.456 -25.545 1.00 76.25 284 ASP A C 1
ATOM 2187 O O . ASP A 1 284 ? 41.716 -21.387 -24.737 1.00 76.25 284 ASP A O 1
ATOM 2191 N N . LEU A 1 285 ? 41.680 -19.182 -25.148 1.00 75.25 285 LEU A N 1
ATOM 2192 C CA . LEU A 1 285 ? 41.693 -18.761 -23.744 1.00 75.25 285 LEU A CA 1
ATOM 2193 C C . LEU A 1 285 ? 40.294 -18.698 -23.116 1.00 75.25 285 LEU A C 1
ATOM 2195 O O . LEU A 1 285 ? 40.166 -18.424 -21.922 1.00 75.25 285 LEU A O 1
ATOM 2199 N N . ILE A 1 286 ? 39.231 -18.901 -23.901 1.00 65.69 286 ILE A N 1
ATOM 2200 C CA . ILE A 1 286 ? 37.866 -18.561 -23.490 1.00 65.69 286 ILE A CA 1
ATOM 2201 C C . ILE A 1 286 ? 36.932 -19.735 -23.761 1.00 65.69 286 ILE A C 1
ATOM 2203 O O . ILE A 1 286 ? 36.536 -19.991 -24.891 1.00 65.69 286 ILE A O 1
ATOM 2207 N N . ARG A 1 287 ? 36.550 -20.428 -22.682 1.00 68.50 287 ARG A N 1
ATOM 2208 C CA . ARG A 1 287 ? 35.614 -21.568 -22.707 1.00 68.50 287 ARG A CA 1
ATOM 2209 C C . ARG A 1 287 ? 34.151 -21.175 -22.477 1.00 68.50 287 ARG A C 1
ATOM 2211 O O . ARG A 1 287 ? 33.295 -22.048 -22.423 1.00 68.50 287 ARG A O 1
ATOM 2218 N N . VAL A 1 288 ? 33.879 -19.884 -22.295 1.00 67.69 288 VAL A N 1
ATOM 2219 C CA . VAL A 1 288 ? 32.531 -19.368 -22.028 1.00 67.69 288 VAL A CA 1
ATOM 2220 C C . VAL A 1 288 ? 31.777 -19.229 -23.343 1.00 67.69 288 VAL A C 1
ATOM 2222 O O . VAL A 1 288 ? 32.336 -18.725 -24.323 1.00 67.69 288 VAL A O 1
ATOM 2225 N N . ASP A 1 289 ? 30.514 -19.650 -23.352 1.00 66.75 289 ASP A N 1
ATOM 2226 C CA . ASP A 1 289 ? 29.633 -19.440 -24.491 1.00 66.75 289 ASP A CA 1
ATOM 2227 C C . ASP A 1 289 ? 29.500 -17.937 -24.801 1.00 66.75 289 ASP A C 1
ATOM 2229 O O . ASP A 1 289 ? 29.290 -17.097 -23.926 1.00 66.75 289 ASP A O 1
ATOM 2233 N N . ARG A 1 290 ? 29.685 -17.599 -26.076 1.00 67.56 290 ARG A N 1
ATOM 2234 C CA . ARG A 1 290 ? 29.616 -16.238 -26.624 1.00 67.56 290 ARG A CA 1
ATOM 2235 C C . ARG A 1 290 ? 28.441 -16.087 -27.581 1.00 67.56 290 ARG A C 1
ATOM 2237 O O . ARG A 1 290 ? 28.478 -15.219 -28.461 1.00 67.56 290 ARG A O 1
ATOM 2244 N N . GLU A 1 291 ? 27.441 -16.962 -27.504 1.00 69.38 291 GLU A N 1
ATOM 2245 C CA . GLU A 1 291 ? 26.167 -16.708 -28.160 1.00 69.38 291 GLU A CA 1
ATOM 2246 C C . GLU A 1 291 ? 25.643 -15.331 -27.715 1.00 69.38 291 GLU A C 1
ATOM 2248 O O . GLU A 1 291 ? 25.525 -15.054 -26.520 1.00 69.38 291 GLU A O 1
ATOM 2253 N N . PRO A 1 292 ? 25.397 -14.407 -28.661 1.00 67.94 292 PRO A N 1
ATOM 2254 C CA . PRO A 1 292 ? 24.855 -13.108 -28.313 1.00 67.94 292 PRO A CA 1
ATOM 2255 C C . PRO A 1 292 ? 23.483 -13.299 -27.677 1.00 67.94 292 PRO A C 1
ATOM 2257 O O . PRO A 1 292 ? 22.595 -13.884 -28.302 1.00 67.94 292 PRO A O 1
ATOM 2260 N N . LEU A 1 293 ? 23.296 -12.763 -26.471 1.00 73.69 293 LEU A N 1
ATOM 2261 C CA . LEU A 1 293 ? 21.966 -12.696 -25.885 1.00 73.69 293 LEU A CA 1
ATOM 2262 C C . LEU A 1 293 ? 21.048 -11.888 -26.816 1.00 73.69 293 LEU A C 1
ATOM 2264 O O . LEU A 1 293 ? 21.467 -10.852 -27.355 1.00 73.69 293 LEU A O 1
ATOM 2268 N N . PRO A 1 294 ? 19.806 -12.347 -27.040 1.00 75.44 294 PRO A N 1
ATOM 2269 C CA . PRO A 1 294 ? 18.849 -11.591 -27.827 1.00 75.44 294 PRO A CA 1
ATOM 2270 C C . PRO A 1 294 ? 18.588 -10.234 -27.166 1.00 75.44 294 PRO A C 1
ATOM 2272 O O . PRO A 1 294 ? 18.592 -10.113 -25.943 1.00 75.44 294 PRO A O 1
ATOM 2275 N N . LEU A 1 295 ? 18.320 -9.210 -27.984 1.00 82.81 295 LEU A N 1
ATOM 2276 C CA . LEU A 1 295 ? 18.012 -7.857 -27.496 1.00 82.81 295 LEU A CA 1
ATOM 2277 C C . LEU A 1 295 ? 16.827 -7.854 -26.515 1.00 82.81 295 LEU A C 1
ATOM 2279 O O . LEU A 1 295 ? 16.805 -7.074 -25.567 1.00 82.81 295 LEU A O 1
ATOM 2283 N N . ILE A 1 296 ? 15.851 -8.727 -26.764 1.00 87.81 296 ILE A N 1
ATOM 2284 C CA . ILE A 1 296 ? 14.716 -8.982 -25.884 1.00 87.81 296 ILE A CA 1
ATOM 2285 C C . ILE A 1 296 ? 14.929 -10.364 -25.276 1.00 87.81 296 ILE A C 1
ATOM 2287 O O . ILE A 1 296 ? 14.821 -11.377 -25.969 1.00 87.81 296 ILE A O 1
ATOM 2291 N N . THR A 1 297 ? 15.255 -10.400 -23.990 1.00 89.38 297 THR A N 1
ATOM 2292 C CA . THR A 1 297 ? 15.510 -11.645 -23.271 1.00 89.38 297 THR A CA 1
ATOM 2293 C C . THR A 1 297 ? 14.227 -12.239 -22.688 1.00 89.38 297 THR A C 1
ATOM 2295 O O . THR A 1 297 ? 13.280 -11.529 -22.347 1.00 89.38 297 THR A O 1
ATOM 2298 N N . ARG A 1 298 ? 14.191 -13.571 -22.607 1.00 91.25 298 ARG A N 1
ATOM 2299 C CA . ARG A 1 298 ? 13.088 -14.394 -22.080 1.00 91.25 298 ARG A CA 1
ATOM 2300 C C . ARG A 1 298 ? 13.669 -15.508 -21.205 1.00 91.25 298 ARG A C 1
ATOM 2302 O O . ARG A 1 298 ? 14.894 -15.629 -21.123 1.00 91.25 298 ARG A O 1
ATOM 2309 N N . GLY A 1 299 ? 12.812 -16.299 -20.559 1.00 88.75 299 GLY A N 1
ATOM 2310 C CA . GLY A 1 299 ? 13.246 -17.417 -19.720 1.00 88.75 299 GLY A CA 1
ATOM 2311 C C . GLY A 1 299 ? 14.179 -16.950 -18.605 1.00 88.75 299 GLY A C 1
ATOM 2312 O O . GLY A 1 299 ? 13.896 -15.966 -17.921 1.00 88.75 299 GLY A O 1
ATOM 2313 N N . GLU A 1 300 ? 15.315 -17.621 -18.461 1.00 87.62 300 GLU A N 1
ATOM 2314 C CA . GLU A 1 300 ? 16.343 -17.329 -17.452 1.00 87.62 300 GLU A CA 1
ATOM 2315 C C . GLU A 1 300 ? 17.108 -16.021 -17.721 1.00 87.62 300 GLU A C 1
ATOM 2317 O O . GLU A 1 300 ? 17.633 -15.402 -16.801 1.00 87.62 300 GLU A O 1
ATOM 2322 N N . TRP A 1 301 ? 17.110 -15.529 -18.963 1.00 86.12 301 TRP A N 1
ATOM 2323 C CA . TRP A 1 301 ? 17.892 -14.351 -19.359 1.00 86.12 301 TRP A CA 1
ATOM 2324 C C . TRP A 1 301 ? 17.171 -13.014 -19.147 1.00 86.12 301 TRP A C 1
ATOM 2326 O O . TRP A 1 301 ? 17.759 -11.945 -19.346 1.00 86.12 301 TRP A O 1
ATOM 2336 N N . ARG A 1 302 ? 15.881 -13.027 -18.792 1.00 89.94 302 ARG A N 1
ATOM 2337 C CA . ARG A 1 302 ? 15.158 -11.790 -18.450 1.00 89.94 302 ARG A CA 1
ATOM 2338 C C . ARG A 1 302 ? 15.621 -11.259 -17.100 1.00 89.94 302 ARG A C 1
ATOM 2340 O O . ARG A 1 302 ? 15.969 -12.026 -16.213 1.00 89.94 302 ARG A O 1
ATOM 2347 N N . ARG A 1 303 ? 15.543 -9.942 -16.915 1.00 88.25 303 ARG A N 1
ATOM 2348 C CA . ARG A 1 303 ? 15.977 -9.287 -15.672 1.00 88.25 303 ARG A CA 1
ATOM 2349 C C . ARG A 1 303 ? 14.969 -9.398 -14.527 1.00 88.25 303 ARG A C 1
ATOM 2351 O O . ARG A 1 303 ? 15.369 -9.461 -13.371 1.00 88.25 303 ARG A O 1
ATOM 2358 N N . PHE A 1 304 ? 13.675 -9.392 -14.841 1.00 94.56 304 PHE A N 1
ATOM 2359 C CA . PHE A 1 304 ? 12.610 -9.391 -13.839 1.00 94.56 304 PHE A CA 1
ATOM 2360 C C . PHE A 1 304 ? 11.521 -10.412 -14.165 1.00 94.56 304 PHE A C 1
ATOM 2362 O O . PHE A 1 304 ? 11.208 -10.648 -15.334 1.00 94.56 304 PHE A O 1
ATOM 2369 N N . VAL A 1 305 ? 10.901 -10.958 -13.123 1.00 95.06 305 VAL A N 1
ATOM 2370 C CA . VAL A 1 305 ? 9.772 -11.888 -13.193 1.00 95.06 305 VAL A CA 1
ATOM 2371 C C . VAL A 1 305 ? 8.551 -11.242 -12.535 1.00 95.06 305 VAL A C 1
ATOM 2373 O O . VAL A 1 305 ? 8.655 -10.758 -11.407 1.00 95.06 305 VAL A O 1
ATOM 2376 N N . PRO A 1 306 ? 7.387 -11.205 -13.201 1.00 96.19 306 PRO A N 1
ATOM 2377 C CA . PRO A 1 306 ? 6.145 -10.831 -12.543 1.00 96.19 306 PRO A CA 1
ATOM 2378 C C . PRO A 1 306 ? 5.633 -11.981 -11.669 1.00 96.19 306 PRO A C 1
ATOM 2380 O O . PRO A 1 306 ? 5.475 -13.103 -12.139 1.00 96.19 306 PRO A O 1
ATOM 2383 N N . VAL A 1 307 ? 5.328 -11.685 -10.408 1.00 95.94 307 VAL A N 1
ATOM 2384 C CA . VAL A 1 307 ? 4.760 -12.622 -9.430 1.00 95.94 307 VAL A CA 1
ATOM 2385 C C . VAL A 1 307 ? 3.340 -12.193 -9.090 1.00 95.94 307 VAL A C 1
ATOM 2387 O O . VAL A 1 307 ? 3.091 -11.022 -8.786 1.00 95.94 307 VAL A O 1
ATOM 2390 N N . TRP A 1 308 ? 2.408 -13.143 -9.144 1.00 96.00 308 TRP A N 1
ATOM 2391 C CA . TRP A 1 308 ? 1.004 -12.929 -8.813 1.00 96.00 308 TRP A CA 1
ATOM 2392 C C . TRP A 1 308 ? 0.777 -13.084 -7.302 1.00 96.00 308 TRP A C 1
ATOM 2394 O O . TRP A 1 308 ? 0.645 -14.184 -6.779 1.00 96.00 308 TRP A O 1
ATOM 2404 N N . GLU A 1 309 ? 0.740 -11.972 -6.569 1.00 95.06 309 GLU A N 1
ATOM 2405 C CA . GLU A 1 309 ? 0.657 -11.949 -5.101 1.00 95.06 309 GLU A CA 1
ATOM 2406 C C . GLU A 1 309 ? -0.779 -11.792 -4.579 1.00 95.06 309 GLU A C 1
ATOM 2408 O O . GLU A 1 309 ? -1.046 -11.027 -3.642 1.00 95.06 309 GLU A O 1
ATOM 2413 N N . ASN A 1 310 ? -1.732 -12.486 -5.200 1.00 95.00 310 ASN A N 1
ATOM 2414 C CA . ASN A 1 310 ? -3.138 -12.392 -4.827 1.00 95.00 310 ASN A CA 1
ATOM 2415 C C . ASN A 1 310 ? -3.368 -12.790 -3.357 1.00 95.00 310 ASN A C 1
ATOM 2417 O O . ASN A 1 310 ? -3.020 -13.892 -2.943 1.00 95.00 310 ASN A O 1
ATOM 2421 N N . GLY A 1 311 ? -3.945 -11.891 -2.554 1.00 92.75 311 GLY A N 1
ATOM 2422 C CA . GLY A 1 311 ? -4.242 -12.142 -1.139 1.00 92.75 311 GLY A CA 1
ATOM 2423 C C . GLY A 1 311 ? -3.029 -12.127 -0.197 1.00 92.75 311 GLY A C 1
ATOM 2424 O O . GLY A 1 311 ? -3.204 -12.310 1.011 1.00 92.75 311 GLY A O 1
ATOM 2425 N N . ARG A 1 312 ? -1.814 -11.858 -0.705 1.00 94.38 312 ARG A N 1
ATOM 2426 C CA . ARG A 1 312 ? -0.578 -11.793 0.102 1.00 94.38 312 ARG A CA 1
ATOM 2427 C C . ARG A 1 312 ? -0.535 -10.581 1.040 1.00 94.38 312 ARG A C 1
ATOM 2429 O O . ARG A 1 312 ? 0.166 -10.603 2.049 1.00 94.38 312 ARG A O 1
ATOM 2436 N N . HIS A 1 313 ? -1.281 -9.530 0.714 1.00 95.44 313 HIS A N 1
ATOM 2437 C CA . HIS A 1 313 ? -1.304 -8.270 1.451 1.00 95.44 313 HIS A CA 1
ATOM 2438 C C . HIS A 1 313 ? -2.699 -7.972 2.001 1.00 95.44 313 HIS A C 1
ATOM 2440 O O . HIS A 1 313 ? -3.707 -8.337 1.397 1.00 95.44 313 HIS A O 1
ATOM 2446 N N . LEU A 1 314 ? -2.759 -7.247 3.119 1.00 96.31 314 LEU A N 1
ATOM 2447 C CA . LEU A 1 314 ? -4.005 -6.667 3.615 1.00 96.31 314 LEU A CA 1
ATOM 2448 C C . LEU A 1 314 ? -4.371 -5.440 2.777 1.00 96.31 314 LEU A C 1
ATOM 2450 O O . LEU A 1 314 ? -3.527 -4.577 2.521 1.00 96.31 314 LEU A O 1
ATOM 2454 N N . ALA A 1 315 ? -5.643 -5.309 2.408 1.00 97.44 315 ALA A N 1
ATOM 2455 C CA . ALA A 1 315 ? -6.143 -4.052 1.866 1.00 97.44 315 ALA A CA 1
ATOM 2456 C C . ALA A 1 315 ? -6.059 -2.944 2.935 1.00 97.44 315 ALA A C 1
ATOM 2458 O O . ALA A 1 315 ? -6.263 -3.236 4.118 1.00 97.44 315 ALA A O 1
ATOM 2459 N N . PRO A 1 316 ? -5.862 -1.664 2.567 1.00 97.56 316 PRO A N 1
ATOM 2460 C CA . PRO A 1 316 ? -5.786 -0.586 3.554 1.00 97.56 316 PRO A CA 1
ATOM 2461 C C . PRO A 1 316 ? -7.041 -0.448 4.419 1.00 97.56 316 PRO A C 1
ATOM 2463 O O . PRO A 1 316 ? -6.950 -0.195 5.617 1.00 97.56 316 PRO A O 1
ATOM 2466 N N . CYS A 1 317 ? -8.218 -0.703 3.843 1.00 97.00 317 CYS A N 1
ATOM 2467 C CA . CYS A 1 317 ? -9.484 -0.713 4.570 1.00 97.00 317 CYS A CA 1
ATOM 2468 C C . CYS A 1 317 ? -9.579 -1.850 5.604 1.00 97.00 317 CYS A C 1
ATOM 2470 O O . CYS A 1 317 ? -10.114 -1.629 6.689 1.00 97.00 317 CYS A O 1
ATOM 2472 N N . GLN A 1 318 ? -9.049 -3.038 5.291 1.00 96.56 318 GLN A N 1
ATOM 2473 C CA . GLN A 1 318 ? -9.002 -4.174 6.213 1.00 96.56 318 GLN A CA 1
ATOM 2474 C C . GLN A 1 318 ? -7.949 -3.962 7.304 1.00 96.56 318 GLN A C 1
ATOM 2476 O O . GLN A 1 318 ? -8.247 -4.166 8.476 1.00 96.56 318 GLN A O 1
ATOM 2481 N N . GLY A 1 319 ? -6.741 -3.525 6.937 1.00 95.88 319 GLY A N 1
ATOM 2482 C CA . GLY A 1 319 ? -5.654 -3.292 7.891 1.00 95.88 319 GLY A CA 1
ATOM 2483 C C . GLY A 1 319 ? -5.937 -2.146 8.869 1.00 95.88 319 GLY A C 1
ATOM 2484 O O . GLY A 1 319 ? -5.474 -2.192 10.002 1.00 95.88 319 GLY A O 1
ATOM 2485 N N . ALA A 1 320 ? -6.732 -1.150 8.465 1.00 96.12 320 ALA A N 1
ATOM 2486 C CA . ALA A 1 320 ? -7.183 -0.070 9.345 1.00 96.12 320 ALA A CA 1
ATOM 2487 C C . ALA A 1 320 ? -8.420 -0.429 10.189 1.00 96.12 320 ALA A C 1
ATOM 2489 O O . ALA A 1 320 ? -8.793 0.334 11.076 1.00 96.12 320 ALA A O 1
ATOM 2490 N N . CYS A 1 321 ? -9.097 -1.547 9.906 1.00 96.19 321 CYS A N 1
ATOM 2491 C CA . CYS A 1 321 ? -10.238 -2.004 10.690 1.00 96.19 321 CYS A CA 1
ATOM 2492 C C . CYS A 1 321 ? -9.728 -2.750 11.933 1.00 96.19 321 CYS A C 1
ATOM 2494 O O . CYS A 1 321 ? -9.150 -3.825 11.771 1.00 96.19 321 CYS A O 1
ATOM 2496 N N . PRO A 1 322 ? -9.989 -2.279 13.169 1.00 95.31 322 PRO A N 1
ATOM 2497 C CA . PRO A 1 322 ? -9.506 -2.971 14.370 1.00 95.31 322 PRO A CA 1
ATOM 2498 C C . PRO A 1 322 ? -10.038 -4.405 14.509 1.00 95.31 322 PRO A C 1
ATOM 2500 O O . PRO A 1 322 ? -9.372 -5.282 15.056 1.00 95.31 322 PRO A O 1
ATOM 2503 N N . THR A 1 323 ? -11.227 -4.661 13.955 1.00 95.50 323 THR A N 1
ATOM 2504 C CA . THR A 1 323 ? -11.850 -5.988 13.885 1.00 95.50 323 THR A CA 1
ATOM 2505 C C . THR A 1 323 ? -11.252 -6.875 12.781 1.00 95.50 323 THR A C 1
ATOM 2507 O O . THR A 1 323 ? -11.406 -8.095 12.820 1.00 95.50 323 THR A O 1
ATOM 2510 N N . GLY A 1 324 ? -10.556 -6.296 11.797 1.00 95.19 324 GLY A N 1
ATOM 2511 C CA . GLY A 1 324 ? -9.906 -7.010 10.693 1.00 95.19 324 GLY A CA 1
ATOM 2512 C C . GLY A 1 324 ? -10.856 -7.532 9.610 1.00 95.19 324 GLY A C 1
ATOM 2513 O O . GLY A 1 324 ? -10.512 -8.499 8.926 1.00 95.19 324 GLY A O 1
ATOM 2514 N N . ILE A 1 325 ? -12.043 -6.925 9.467 1.00 96.50 325 ILE A N 1
ATOM 2515 C CA . ILE A 1 325 ? -13.063 -7.315 8.478 1.00 96.50 325 ILE A CA 1
ATOM 2516 C C . ILE A 1 325 ? -12.509 -7.117 7.053 1.00 96.50 325 ILE A C 1
ATOM 2518 O O . ILE A 1 325 ? -12.059 -6.011 6.734 1.00 96.50 325 ILE A O 1
ATOM 2522 N N . PRO A 1 326 ? -12.565 -8.132 6.168 1.00 95.62 326 PRO A N 1
ATOM 2523 C CA . PRO A 1 326 ? -12.063 -8.049 4.800 1.00 95.62 326 PRO A CA 1
ATOM 2524 C C . PRO A 1 326 ? -13.045 -7.271 3.916 1.00 95.62 326 PRO A C 1
ATOM 2526 O O . PRO A 1 326 ? -13.862 -7.820 3.184 1.00 95.62 326 PRO A O 1
ATOM 2529 N N . VAL A 1 327 ? -12.984 -5.946 4.006 1.00 95.62 327 VAL A N 1
ATOM 2530 C CA . VAL A 1 327 ? -13.890 -5.028 3.304 1.00 95.62 327 VAL A CA 1
ATOM 2531 C C . VAL A 1 327 ? -13.898 -5.251 1.787 1.00 95.62 327 VAL A C 1
ATOM 2533 O O . VAL A 1 327 ? -14.956 -5.274 1.166 1.00 95.62 327 VAL A O 1
ATOM 2536 N N . GLN A 1 328 ? -12.723 -5.407 1.186 1.00 95.12 328 GLN A N 1
ATOM 2537 C CA . GLN A 1 328 ? -12.561 -5.617 -0.249 1.00 95.12 328 GLN A CA 1
ATOM 2538 C C . GLN A 1 328 ? -13.169 -6.945 -0.727 1.00 95.12 328 GLN A C 1
ATOM 2540 O O . GLN A 1 328 ? -13.710 -6.991 -1.830 1.00 95.12 328 GLN A O 1
ATOM 2545 N N . GLU A 1 329 ? -13.141 -7.975 0.123 1.00 95.50 329 GLU A N 1
ATOM 2546 C CA . GLU A 1 329 ? -13.731 -9.291 -0.140 1.00 95.50 329 GLU A CA 1
ATOM 2547 C C . GLU A 1 329 ? -15.258 -9.208 -0.121 1.00 95.50 329 GLU A C 1
ATOM 2549 O O . GLU A 1 329 ? -15.926 -9.717 -1.014 1.00 95.50 329 GLU A O 1
ATOM 2554 N N . ARG A 1 330 ? -15.828 -8.463 0.835 1.00 97.00 330 ARG A N 1
ATOM 2555 C CA . ARG A 1 330 ? -17.274 -8.199 0.854 1.00 97.00 330 ARG A CA 1
ATOM 2556 C C . ARG A 1 330 ? -17.721 -7.485 -0.423 1.00 97.00 330 ARG A C 1
ATOM 2558 O O . ARG A 1 330 ? -18.699 -7.880 -1.041 1.00 97.00 330 ARG A O 1
ATOM 2565 N N . TRP A 1 331 ? -16.968 -6.485 -0.882 1.00 97.12 331 TRP A N 1
ATOM 2566 C CA . TRP A 1 331 ? -17.268 -5.839 -2.165 1.00 97.12 331 TRP A CA 1
ATOM 2567 C C . TRP A 1 331 ? -17.026 -6.737 -3.379 1.00 97.12 331 TRP A C 1
ATOM 2569 O O . TRP A 1 331 ? -17.655 -6.512 -4.409 1.00 97.12 331 TRP A O 1
ATOM 2579 N N . ARG A 1 332 ? -16.131 -7.731 -3.296 1.00 95.50 332 ARG A N 1
ATOM 2580 C CA . ARG A 1 332 ? -15.979 -8.760 -4.335 1.00 95.50 332 ARG A CA 1
ATOM 2581 C C . ARG A 1 332 ? -17.259 -9.574 -4.466 1.00 95.50 332 ARG A C 1
ATOM 2583 O O . ARG A 1 332 ? -17.764 -9.683 -5.574 1.00 95.50 332 ARG A O 1
ATOM 2590 N N . LEU A 1 333 ? -17.804 -10.043 -3.347 1.00 95.94 333 LEU A N 1
ATOM 2591 C CA . LEU A 1 333 ? -19.064 -10.786 -3.316 1.00 95.94 333 LEU A CA 1
ATOM 2592 C C . LEU A 1 333 ? -20.226 -9.960 -3.885 1.00 95.94 333 LEU A C 1
ATOM 2594 O O . LEU A 1 333 ? -20.946 -10.455 -4.744 1.00 95.94 333 LEU A O 1
ATOM 2598 N N . VAL A 1 334 ? -20.343 -8.676 -3.520 1.00 96.75 334 VAL A N 1
ATOM 2599 C CA . VAL A 1 334 ? -21.346 -7.772 -4.124 1.00 96.75 334 VAL A CA 1
ATOM 2600 C C . VAL A 1 334 ? -21.174 -7.672 -5.646 1.00 96.75 334 VAL A C 1
ATOM 2602 O O . VAL A 1 334 ? -22.136 -7.849 -6.381 1.00 96.75 334 VAL A O 1
ATOM 2605 N N . ARG A 1 335 ? -19.947 -7.472 -6.154 1.00 94.44 335 ARG A N 1
ATOM 2606 C CA . ARG A 1 335 ? -19.690 -7.429 -7.611 1.00 94.44 335 ARG A CA 1
ATOM 2607 C C . ARG A 1 335 ? -20.054 -8.724 -8.341 1.00 94.44 335 ARG A C 1
ATOM 2609 O O . ARG A 1 335 ? -20.313 -8.681 -9.537 1.00 94.44 335 ARG A O 1
ATOM 2616 N N . GLU A 1 336 ? -20.018 -9.855 -7.646 1.00 93.69 336 GLU A N 1
ATOM 2617 C CA . GLU A 1 336 ? -20.390 -11.172 -8.172 1.00 93.69 336 GLU A CA 1
ATOM 2618 C C . GLU A 1 336 ? -21.896 -11.458 -8.047 1.00 93.69 336 GLU A C 1
ATOM 2620 O O . GLU A 1 336 ? -22.329 -12.566 -8.347 1.00 93.69 336 GLU A O 1
ATOM 2625 N N . GLY A 1 337 ? -22.698 -10.487 -7.592 1.00 94.69 337 GLY A N 1
ATOM 2626 C CA . GLY A 1 337 ? -24.133 -10.656 -7.351 1.00 94.69 337 GLY A CA 1
ATOM 2627 C C . GLY A 1 337 ? -24.460 -11.450 -6.082 1.00 94.69 337 GLY A C 1
ATOM 2628 O O . GLY A 1 337 ? -25.602 -11.847 -5.876 1.00 94.69 337 GLY A O 1
ATOM 2629 N N . ARG A 1 338 ? -23.470 -11.689 -5.214 1.00 95.38 338 ARG A N 1
ATOM 2630 C CA . ARG A 1 338 ? -23.570 -12.487 -3.981 1.00 95.38 338 ARG A CA 1
ATOM 2631 C C . ARG A 1 338 ? -23.678 -11.579 -2.755 1.00 95.38 338 ARG A C 1
ATOM 2633 O O . ARG A 1 338 ? -22.908 -11.694 -1.800 1.00 95.38 338 ARG A O 1
ATOM 2640 N N . THR A 1 339 ? -24.605 -10.624 -2.797 1.00 95.94 339 THR A N 1
ATOM 2641 C CA . THR A 1 339 ? -24.766 -9.605 -1.746 1.00 95.94 339 THR A CA 1
ATOM 2642 C C . THR A 1 339 ? -25.130 -10.214 -0.391 1.00 95.94 339 THR A C 1
ATOM 2644 O O . THR A 1 339 ? -24.574 -9.781 0.619 1.00 95.94 339 THR A O 1
ATOM 2647 N N . ASP A 1 340 ? -25.952 -11.266 -0.367 1.00 95.69 340 ASP A N 1
ATOM 2648 C CA . ASP A 1 340 ? -26.291 -12.006 0.858 1.00 95.69 340 ASP A CA 1
ATOM 2649 C C . ASP A 1 340 ? -25.026 -12.548 1.541 1.00 95.69 340 ASP A C 1
ATOM 2651 O O . ASP A 1 340 ? -24.775 -12.305 2.717 1.00 95.69 340 ASP A O 1
ATOM 2655 N N . GLU A 1 341 ? -24.136 -13.182 0.776 1.00 95.88 341 GLU A N 1
ATOM 2656 C CA . GLU A 1 341 ? -22.870 -13.689 1.313 1.00 95.88 341 GLU A CA 1
ATOM 2657 C C . GLU A 1 341 ? -21.936 -12.555 1.759 1.00 95.88 341 GLU A C 1
ATOM 2659 O O . GLU A 1 341 ? -21.177 -12.702 2.718 1.00 95.88 341 GLU A O 1
ATOM 2664 N N . ALA A 1 342 ? -21.991 -11.393 1.098 1.00 96.12 342 ALA A N 1
ATOM 2665 C CA . ALA A 1 342 ? -21.206 -10.221 1.480 1.00 96.12 342 ALA A CA 1
ATOM 2666 C C . ALA A 1 342 ? -21.615 -9.650 2.845 1.00 96.12 342 ALA A C 1
ATOM 2668 O O . ALA A 1 342 ? -20.766 -9.115 3.577 1.00 96.12 342 ALA A O 1
ATOM 2669 N N . VAL A 1 343 ? -22.906 -9.710 3.179 1.00 96.44 343 VAL A N 1
ATOM 2670 C CA . VAL A 1 343 ? -23.406 -9.296 4.491 1.00 96.44 343 VAL A CA 1
ATOM 2671 C C . VAL A 1 343 ? -23.192 -10.385 5.541 1.00 96.44 343 VAL A C 1
ATOM 2673 O O . VAL A 1 343 ? -22.690 -10.063 6.622 1.00 96.44 343 VAL A O 1
ATOM 2676 N N . ASP A 1 344 ? -23.416 -11.654 5.190 1.00 96.19 344 ASP A N 1
ATOM 2677 C CA . ASP A 1 344 ? -23.187 -12.820 6.053 1.00 96.19 344 ASP A CA 1
ATOM 2678 C C . ASP A 1 344 ? -21.714 -12.916 6.484 1.00 96.19 344 ASP A C 1
ATOM 2680 O O . ASP A 1 344 ? -21.414 -13.130 7.660 1.00 96.19 344 ASP A O 1
ATOM 2684 N N . LEU A 1 345 ? -20.768 -12.639 5.577 1.00 96.62 345 LEU A N 1
ATOM 2685 C CA . LEU A 1 345 ? -19.327 -12.674 5.860 1.00 96.62 345 LEU A CA 1
ATOM 2686 C C . LEU A 1 345 ? -18.925 -11.784 7.046 1.00 96.62 345 LEU A C 1
ATOM 2688 O O . LEU A 1 345 ? -17.954 -12.082 7.743 1.00 96.62 345 LEU A O 1
ATOM 2692 N N . ALA A 1 346 ? -19.648 -10.692 7.313 1.00 96.56 346 ALA A N 1
ATOM 2693 C CA . ALA A 1 346 ? -19.336 -9.821 8.444 1.00 96.56 346 ALA A CA 1
ATOM 2694 C C . ALA A 1 346 ? -19.527 -10.521 9.802 1.00 96.56 346 ALA A C 1
ATOM 2696 O O . ALA A 1 346 ? -18.787 -10.222 10.745 1.00 96.56 346 ALA A O 1
ATOM 2697 N N . LEU A 1 347 ? -20.450 -11.485 9.889 1.00 96.81 347 LEU A N 1
ATOM 2698 C CA . LEU A 1 347 ? -20.740 -12.246 11.106 1.00 96.81 347 LEU A CA 1
ATOM 2699 C C . LEU A 1 347 ? -19.582 -13.153 11.536 1.00 96.81 347 LEU A C 1
ATOM 2701 O O . LEU A 1 347 ? -19.428 -13.422 12.725 1.00 96.81 347 LEU A O 1
ATOM 2705 N N . ALA A 1 348 ? -18.689 -13.539 10.621 1.00 96.12 348 ALA A N 1
ATOM 2706 C CA . ALA A 1 348 ? -17.455 -14.241 10.983 1.00 96.12 348 ALA A CA 1
ATOM 2707 C C . ALA A 1 348 ? -16.483 -13.359 11.798 1.00 96.12 348 ALA A C 1
ATOM 2709 O O . ALA A 1 348 ? -15.554 -13.853 12.433 1.00 96.12 348 ALA A O 1
ATOM 2710 N N . TYR A 1 349 ? -16.685 -12.040 11.810 1.00 96.50 349 TYR A N 1
ATOM 2711 C CA . TYR A 1 349 ? -15.756 -11.075 12.398 1.00 96.50 349 TYR A CA 1
ATOM 2712 C C . TYR A 1 349 ? -16.362 -10.274 13.548 1.00 96.50 349 TYR A C 1
ATOM 2714 O O . TYR A 1 349 ? -15.637 -9.864 14.454 1.00 96.50 349 TYR A O 1
ATOM 2722 N N . THR A 1 350 ? -17.669 -10.021 13.513 1.00 96.75 350 THR A N 1
ATOM 2723 C CA . THR A 1 350 ? -18.370 -9.227 14.522 1.00 96.75 350 THR A CA 1
ATOM 2724 C C . THR A 1 350 ? -19.798 -9.733 14.722 1.00 96.75 350 THR A C 1
ATOM 2726 O O . THR A 1 350 ? -20.472 -10.012 13.734 1.00 96.75 350 THR A O 1
ATOM 2729 N N . PRO A 1 351 ? -20.302 -9.783 15.967 1.00 96.50 351 PRO A N 1
ATOM 2730 C CA . PRO A 1 351 ? -21.722 -10.014 16.227 1.00 96.50 351 PRO A CA 1
ATOM 2731 C C . PRO A 1 351 ? -22.613 -8.789 15.936 1.00 96.50 351 PRO A C 1
ATOM 2733 O O . PRO A 1 351 ? -23.831 -8.897 16.020 1.00 96.50 351 PRO A O 1
ATOM 2736 N N . PHE A 1 352 ? -22.026 -7.628 15.609 1.00 97.06 352 PHE A N 1
ATOM 2737 C CA . PHE A 1 352 ? -22.742 -6.354 15.423 1.00 97.06 352 PHE A CA 1
ATOM 2738 C C . PHE A 1 352 ? -22.496 -5.685 14.055 1.00 97.06 352 PHE A C 1
ATOM 2740 O O . PHE A 1 352 ? -22.098 -4.509 14.011 1.00 97.06 352 PHE A O 1
ATOM 2747 N N . PRO A 1 353 ? -22.605 -6.394 12.917 1.00 96.19 353 PRO A N 1
ATOM 2748 C CA . PRO A 1 353 ? -22.305 -5.796 11.620 1.00 96.19 353 PRO A CA 1
ATOM 2749 C C . PRO A 1 353 ? -23.208 -4.596 11.268 1.00 96.19 353 PRO A C 1
ATOM 2751 O O . PRO A 1 353 ? -22.705 -3.614 10.720 1.00 96.19 353 PRO A O 1
ATOM 2754 N N . ALA A 1 354 ? -24.490 -4.597 11.632 1.00 97.00 354 ALA A N 1
ATOM 2755 C CA . ALA A 1 354 ? -25.402 -3.482 11.388 1.00 97.00 354 ALA A CA 1
ATOM 2756 C C . ALA A 1 354 ? -25.223 -2.357 12.407 1.00 97.00 354 ALA A C 1
ATOM 2758 O O . ALA A 1 354 ? -24.925 -1.226 12.016 1.00 97.00 354 ALA A O 1
ATOM 2759 N N . THR A 1 355 ? -25.314 -2.649 13.706 1.00 97.12 355 THR A N 1
ATOM 2760 C CA . THR A 1 355 ? -25.182 -1.640 14.769 1.00 97.12 355 THR A CA 1
ATOM 2761 C C . THR A 1 355 ? -23.845 -0.916 14.682 1.00 97.12 355 THR A C 1
ATOM 2763 O O . THR A 1 355 ? -23.790 0.316 14.693 1.00 97.12 355 THR A O 1
ATOM 2766 N N . VAL A 1 356 ? -22.744 -1.661 14.561 1.00 96.19 356 VAL A N 1
ATOM 2767 C CA . VAL A 1 356 ? -21.415 -1.055 14.601 1.00 96.19 356 VAL A CA 1
ATOM 2768 C C . VAL A 1 356 ? -20.973 -0.614 13.219 1.00 96.19 356 VAL A C 1
ATOM 2770 O O . VAL A 1 356 ? -20.691 0.568 13.041 1.00 96.19 356 VAL A O 1
ATOM 2773 N N . CYS A 1 357 ? -20.913 -1.498 12.218 1.00 95.19 357 CYS A N 1
ATOM 2774 C CA . CYS A 1 357 ? -20.410 -1.073 10.908 1.00 95.19 357 CYS A CA 1
ATOM 2775 C C . CYS A 1 357 ? -21.392 -0.150 10.172 1.00 95.19 357 CYS A C 1
ATOM 2777 O O . CYS A 1 357 ? -20.939 0.693 9.402 1.00 95.19 357 CYS A O 1
ATOM 2779 N N . GLY A 1 358 ? -22.700 -0.262 10.414 1.00 95.56 358 GLY A N 1
ATOM 2780 C CA . GLY A 1 358 ? -23.719 0.558 9.757 1.00 95.56 358 GLY A CA 1
ATOM 2781 C C . GLY A 1 358 ? -23.944 1.940 10.378 1.00 95.56 358 GLY A C 1
ATOM 2782 O O . GLY A 1 358 ? -24.154 2.901 9.627 1.00 95.56 358 GLY A O 1
ATOM 2783 N N . TYR A 1 359 ? -23.875 2.050 11.712 1.00 94.50 359 TYR A N 1
ATOM 2784 C CA . TYR A 1 359 ? -24.273 3.264 12.443 1.00 94.50 359 TYR A CA 1
ATOM 2785 C C . TYR A 1 359 ? -23.171 3.867 13.325 1.00 94.50 359 TYR A C 1
ATOM 2787 O O . TYR A 1 359 ? -22.909 5.064 13.219 1.00 94.50 359 TYR A O 1
ATOM 2795 N N . LEU A 1 360 ? -22.520 3.070 14.181 1.00 93.56 360 LEU A N 1
ATOM 2796 C CA . LEU A 1 360 ? -21.675 3.616 15.258 1.00 93.56 360 LEU A CA 1
ATOM 2797 C C . LEU A 1 360 ? -20.192 3.783 14.919 1.00 93.56 360 LEU A C 1
ATOM 2799 O O . LEU A 1 360 ? -19.503 4.573 15.556 1.00 93.56 360 LEU A O 1
ATOM 2803 N N . CYS A 1 361 ? -19.667 3.021 13.966 1.00 92.38 361 CYS A N 1
ATOM 2804 C CA . CYS A 1 361 ? -18.255 3.078 13.610 1.00 92.38 361 CYS A CA 1
ATOM 2805 C C . CYS A 1 361 ? -17.916 4.422 12.936 1.00 92.38 361 CYS A C 1
ATOM 2807 O O . CYS A 1 361 ? -18.630 4.831 12.019 1.00 92.38 361 CYS A O 1
ATOM 2809 N N . PRO A 1 362 ? -16.773 5.059 13.263 1.00 90.06 362 PRO A N 1
ATOM 2810 C CA . PRO A 1 362 ? -16.286 6.240 12.541 1.00 90.06 362 PRO A CA 1
ATOM 2811 C C . PRO A 1 362 ? -15.732 5.913 11.137 1.00 90.06 362 PRO A C 1
ATOM 2813 O O . PRO A 1 362 ? -15.183 6.778 10.458 1.00 90.06 362 PRO A O 1
ATOM 2816 N N . HIS A 1 363 ? -15.843 4.650 10.708 1.00 93.88 363 HIS A N 1
ATOM 2817 C CA . HIS A 1 363 ? -15.440 4.131 9.401 1.00 93.88 363 HIS A CA 1
ATOM 2818 C C . HIS A 1 363 ? -13.962 4.360 9.057 1.00 93.88 363 HIS A C 1
ATOM 2820 O O . HIS A 1 363 ? -13.628 4.815 7.964 1.00 93.88 363 HIS A O 1
ATOM 2826 N N . LEU A 1 364 ? -13.051 3.951 9.950 1.00 94.25 364 LEU A N 1
ATOM 2827 C CA . LEU A 1 364 ? -11.594 3.976 9.707 1.00 94.25 364 LEU A CA 1
ATOM 2828 C C . LEU A 1 364 ? -11.190 3.285 8.392 1.00 94.25 364 LEU A C 1
ATOM 2830 O O . LEU A 1 364 ? -10.244 3.702 7.724 1.00 94.25 364 LEU A O 1
ATOM 2834 N N . CYS A 1 365 ? -11.939 2.256 7.993 1.00 95.75 365 CYS A N 1
ATOM 2835 C CA . CYS A 1 365 ? -11.787 1.568 6.715 1.00 95.75 365 CYS A CA 1
ATOM 2836 C C . CYS A 1 365 ? -12.075 2.471 5.502 1.00 95.75 365 CYS A C 1
ATOM 2838 O O . CYS A 1 365 ? -11.371 2.381 4.497 1.00 95.75 365 CYS A O 1
ATOM 2840 N N . MET A 1 366 ? -13.079 3.349 5.597 1.00 96.00 366 MET A N 1
ATOM 2841 C CA . MET A 1 366 ? -13.411 4.333 4.565 1.00 96.00 366 MET A CA 1
ATOM 2842 C C . MET A 1 366 ? -12.379 5.454 4.559 1.00 96.00 366 MET A C 1
ATOM 2844 O O . MET A 1 366 ? -11.888 5.787 3.484 1.00 96.00 366 MET A O 1
ATOM 2848 N N . GLN A 1 367 ? -11.984 5.953 5.739 1.00 94.12 367 GLN A N 1
ATOM 2849 C CA . GLN A 1 367 ? -10.921 6.957 5.914 1.00 94.12 367 GLN A CA 1
ATOM 2850 C C . GLN A 1 367 ? -9.585 6.508 5.299 1.00 94.12 367 GLN A C 1
ATOM 2852 O O . GLN A 1 367 ? -8.853 7.304 4.722 1.00 94.12 367 GLN A O 1
ATOM 2857 N N . ASN A 1 368 ? -9.286 5.209 5.367 1.00 96.19 368 ASN A N 1
ATOM 2858 C CA . ASN A 1 368 ? -8.066 4.632 4.803 1.00 96.19 368 ASN A CA 1
ATOM 2859 C C . ASN A 1 368 ? -8.232 4.039 3.400 1.00 96.19 368 ASN A C 1
ATOM 2861 O O . ASN A 1 368 ? -7.264 3.500 2.859 1.00 96.19 368 ASN A O 1
ATOM 2865 N N . CYS A 1 369 ? -9.415 4.139 2.790 1.00 97.38 369 CYS A N 1
ATOM 2866 C CA . CYS A 1 369 ? -9.651 3.634 1.444 1.00 97.38 369 CYS A CA 1
ATOM 2867 C C . CYS A 1 369 ? -8.668 4.272 0.454 1.00 97.38 369 CYS A C 1
ATOM 2869 O O . CYS A 1 369 ? -8.526 5.494 0.416 1.00 97.38 369 CYS A O 1
ATOM 2871 N N . THR A 1 370 ? -8.010 3.458 -0.377 1.00 97.38 370 THR A N 1
ATOM 2872 C CA . THR A 1 370 ? -7.025 3.955 -1.349 1.00 97.38 370 THR A CA 1
ATOM 2873 C C . THR A 1 370 ? -7.612 4.997 -2.297 1.00 97.38 370 THR A C 1
ATOM 2875 O O . THR A 1 370 ? -6.908 5.918 -2.670 1.00 97.38 370 THR A O 1
ATOM 2878 N N . ARG A 1 371 ? -8.913 4.930 -2.605 1.00 96.50 371 ARG A N 1
ATOM 2879 C CA . ARG A 1 371 ? -9.622 5.915 -3.442 1.00 96.50 371 ARG A CA 1
ATOM 2880 C C . ARG A 1 371 ? -9.426 7.366 -2.978 1.00 96.50 371 ARG A C 1
ATOM 2882 O O . ARG A 1 371 ? -9.347 8.267 -3.809 1.00 96.50 371 ARG A O 1
ATOM 2889 N N . GLN A 1 372 ? -9.247 7.585 -1.675 1.00 94.81 372 GLN A N 1
ATOM 2890 C CA . GLN A 1 372 ? -9.007 8.922 -1.135 1.00 94.81 372 GLN A CA 1
ATOM 2891 C C . GLN A 1 372 ? -7.683 9.544 -1.593 1.00 94.81 372 GLN A C 1
ATOM 2893 O O . GLN A 1 372 ? -7.589 10.766 -1.640 1.00 94.81 372 GLN A O 1
ATOM 2898 N N . SER A 1 373 ? -6.673 8.750 -1.980 1.00 94.12 373 SER A N 1
ATOM 2899 C CA . SER A 1 373 ? -5.402 9.297 -2.483 1.00 94.12 373 SER A CA 1
ATOM 2900 C C . SER A 1 373 ? -5.552 10.027 -3.819 1.00 94.12 373 SER A C 1
ATOM 2902 O O . SER A 1 373 ? -4.663 10.780 -4.197 1.00 94.12 373 SER A O 1
ATOM 2904 N N . ALA A 1 374 ? -6.664 9.809 -4.525 1.00 93.62 374 ALA A N 1
ATOM 2905 C CA . ALA A 1 374 ? -7.031 10.507 -5.752 1.00 93.62 374 ALA A CA 1
ATOM 2906 C C . ALA A 1 374 ? -8.284 11.386 -5.569 1.00 93.62 374 ALA A C 1
ATOM 2908 O O . ALA A 1 374 ? -8.971 11.676 -6.543 1.00 93.62 374 ALA A O 1
ATOM 2909 N N . PHE A 1 375 ? -8.613 11.772 -4.326 1.00 94.06 375 PHE A N 1
ATOM 2910 C CA . PHE A 1 375 ? -9.808 12.560 -3.977 1.00 94.06 375 PHE A CA 1
ATOM 2911 C C . PHE A 1 375 ? -11.140 11.942 -4.443 1.00 94.06 375 PHE A C 1
ATOM 2913 O O . PHE A 1 375 ? -12.139 12.641 -4.588 1.00 94.06 375 PHE A O 1
ATOM 2920 N N . MET A 1 376 ? -11.175 10.625 -4.660 1.00 96.25 376 MET A N 1
ATOM 2921 C CA . MET A 1 376 ? -12.393 9.908 -5.029 1.00 96.25 376 MET A CA 1
ATOM 2922 C C . MET A 1 376 ? -13.175 9.488 -3.782 1.00 96.25 376 MET A C 1
ATOM 2924 O O . MET A 1 376 ? -12.588 9.152 -2.747 1.00 96.25 376 MET A O 1
ATOM 2928 N N . THR A 1 377 ? -14.502 9.407 -3.904 1.00 96.62 377 THR A N 1
ATOM 2929 C CA . THR A 1 377 ? -15.378 8.941 -2.821 1.00 96.62 377 THR A CA 1
ATOM 2930 C C . THR A 1 377 ? -14.981 7.524 -2.375 1.00 96.62 377 THR A C 1
ATOM 2932 O O . THR A 1 377 ? -14.878 6.624 -3.215 1.00 96.62 377 THR A O 1
ATOM 2935 N N . PRO A 1 378 ? -14.736 7.271 -1.075 1.00 97.12 378 PRO A N 1
ATOM 2936 C CA . PRO A 1 378 ? -14.429 5.932 -0.573 1.00 97.12 378 PRO A CA 1
ATOM 2937 C C . PRO A 1 378 ? -15.650 5.016 -0.702 1.00 97.12 378 PRO A C 1
ATOM 2939 O O . PRO A 1 378 ? -16.777 5.486 -0.630 1.00 97.12 378 PRO A O 1
ATOM 2942 N N . VAL A 1 379 ? -15.445 3.707 -0.863 1.00 96.69 379 VAL A N 1
ATOM 2943 C CA . VAL A 1 379 ? -16.556 2.732 -0.893 1.00 96.69 379 VAL A CA 1
ATOM 2944 C C . VAL A 1 379 ? -17.355 2.751 0.418 1.00 96.69 379 VAL A C 1
ATOM 2946 O O . VAL A 1 379 ? -16.762 2.765 1.497 1.00 96.69 379 VAL A O 1
ATOM 2949 N N . ASP A 1 380 ? -18.687 2.751 0.339 1.00 96.25 380 ASP A N 1
ATOM 2950 C CA . ASP A 1 380 ? -19.582 3.008 1.476 1.00 96.25 380 ASP A CA 1
ATOM 2951 C C . ASP A 1 380 ? -19.848 1.757 2.330 1.00 96.25 380 ASP A C 1
ATOM 2953 O O . ASP A 1 380 ? -20.792 0.991 2.121 1.00 96.25 380 ASP A O 1
ATOM 2957 N N . ILE A 1 381 ? -19.004 1.568 3.344 1.00 95.69 381 ILE A N 1
ATOM 2958 C CA . ILE A 1 381 ? -19.149 0.478 4.320 1.00 95.69 381 ILE A CA 1
ATOM 2959 C C . ILE A 1 381 ? -20.322 0.701 5.265 1.00 95.69 381 ILE A C 1
ATOM 2961 O O . ILE A 1 381 ? -20.871 -0.275 5.768 1.00 95.69 381 ILE A O 1
ATOM 2965 N N . GLY A 1 382 ? -20.738 1.948 5.488 1.00 95.31 382 GLY A N 1
ATOM 2966 C CA . GLY A 1 382 ? -21.911 2.242 6.300 1.00 95.31 382 GLY A CA 1
ATOM 2967 C C . GLY A 1 382 ? -23.169 1.642 5.681 1.00 95.31 382 GLY A C 1
ATOM 2968 O O . GLY A 1 382 ? -23.952 0.993 6.373 1.00 95.31 382 GLY A O 1
ATOM 2969 N N . ARG A 1 383 ? -23.349 1.797 4.367 1.00 95.25 383 ARG A N 1
ATOM 2970 C CA . ARG A 1 383 ? -24.494 1.219 3.653 1.00 95.25 383 ARG A CA 1
ATOM 2971 C C . ARG A 1 383 ? -24.483 -0.305 3.674 1.00 95.25 383 ARG A C 1
ATOM 2973 O O . ARG A 1 383 ? -25.499 -0.907 4.006 1.00 95.25 383 ARG A O 1
ATOM 2980 N N . LEU A 1 384 ? -23.329 -0.914 3.408 1.00 96.12 384 LEU A N 1
ATOM 2981 C CA . LEU A 1 384 ? -23.176 -2.370 3.457 1.00 96.12 384 LEU A CA 1
ATOM 2982 C C . LEU A 1 384 ? -23.336 -2.929 4.885 1.00 96.12 384 LEU A C 1
ATOM 2984 O O . LEU A 1 384 ? -23.869 -4.018 5.081 1.00 96.12 384 LEU A O 1
ATOM 2988 N N . GLY A 1 385 ? -22.906 -2.172 5.898 1.00 96.50 385 GLY A N 1
ATOM 2989 C CA . GLY A 1 385 ? -23.155 -2.468 7.307 1.00 96.50 385 GLY A CA 1
ATOM 2990 C C . GLY A 1 385 ? -24.647 -2.483 7.624 1.00 96.50 385 GLY A C 1
ATOM 2991 O O . GLY A 1 385 ? -25.132 -3.469 8.158 1.00 96.50 385 GLY A O 1
ATOM 2992 N N . ARG A 1 386 ? -25.401 -1.452 7.218 1.00 96.56 386 ARG A N 1
ATOM 2993 C CA . ARG A 1 386 ? -26.864 -1.404 7.415 1.00 96.56 386 ARG A CA 1
ATOM 2994 C C . ARG A 1 386 ? -27.590 -2.580 6.758 1.00 96.56 386 ARG A C 1
ATOM 2996 O O . ARG A 1 386 ? -28.465 -3.160 7.387 1.00 96.56 386 ARG A O 1
ATOM 3003 N N . ALA A 1 387 ? -27.171 -2.978 5.556 1.00 95.88 387 ALA A N 1
ATOM 3004 C CA . ALA A 1 387 ? -27.702 -4.165 4.880 1.00 95.88 387 ALA A CA 1
ATOM 3005 C C . ALA A 1 387 ? -27.448 -5.474 5.659 1.00 95.88 387 ALA A C 1
ATOM 3007 O O . ALA A 1 387 ? -28.171 -6.446 5.494 1.00 95.88 387 ALA A O 1
ATOM 3008 N N . SER A 1 388 ? -26.470 -5.502 6.574 1.00 96.06 388 SER A N 1
ATOM 3009 C CA . SER A 1 388 ? -26.171 -6.686 7.395 1.00 96.06 388 SER A CA 1
ATOM 3010 C C . SER A 1 388 ? -27.195 -6.970 8.499 1.00 96.06 388 SER A C 1
ATOM 3012 O O . SER A 1 388 ? -27.043 -7.940 9.245 1.00 96.06 388 SER A O 1
ATOM 3014 N N . LEU A 1 389 ? -28.259 -6.166 8.590 1.00 94.69 389 LEU A N 1
ATOM 3015 C CA . LEU A 1 389 ? -29.428 -6.514 9.391 1.00 94.69 389 LEU A CA 1
ATOM 3016 C C . LEU A 1 389 ? -30.083 -7.804 8.872 1.00 94.69 389 LEU A C 1
ATOM 3018 O O . LEU A 1 389 ? -30.497 -8.629 9.677 1.00 94.69 389 LEU A O 1
ATOM 3022 N N . GLU A 1 390 ? -30.065 -8.027 7.557 1.00 93.06 390 GLU A N 1
ATOM 3023 C CA . GLU A 1 390 ? -30.628 -9.215 6.894 1.00 93.06 390 GLU A CA 1
ATOM 3024 C C . GLU A 1 390 ? -29.683 -10.431 6.916 1.00 93.06 390 GLU A C 1
ATOM 3026 O O . GLU A 1 390 ? -30.041 -11.500 6.426 1.00 93.06 390 GLU A O 1
ATOM 3031 N N . ALA A 1 391 ? -28.487 -10.293 7.502 1.00 94.19 391 ALA A N 1
ATOM 3032 C CA . ALA A 1 391 ? -27.487 -11.355 7.509 1.00 94.19 391 ALA A CA 1
ATOM 3033 C C . ALA A 1 391 ? -27.981 -12.620 8.234 1.00 94.19 391 ALA A C 1
ATOM 3035 O O . ALA A 1 391 ? -28.520 -12.561 9.347 1.00 94.19 391 ALA A O 1
ATOM 3036 N N . ARG A 1 392 ? -27.744 -13.776 7.620 1.00 93.25 392 ARG A N 1
ATOM 3037 C CA . ARG A 1 392 ? -28.115 -15.094 8.130 1.00 93.25 392 ARG A CA 1
ATOM 3038 C C . ARG A 1 392 ? -27.019 -15.655 9.019 1.00 93.25 392 ARG A C 1
ATOM 3040 O O . ARG A 1 392 ? -25.827 -15.487 8.772 1.00 93.25 392 ARG A O 1
ATOM 3047 N N . LEU A 1 393 ? -27.443 -16.346 10.073 1.00 90.06 393 LEU A N 1
ATOM 3048 C CA . LEU A 1 393 ? -26.520 -17.021 10.972 1.00 90.06 393 LEU A CA 1
ATOM 3049 C C . LEU A 1 393 ? -25.730 -18.106 10.225 1.00 90.06 393 LEU A C 1
ATOM 3051 O O . LEU A 1 393 ? -26.336 -18.891 9.494 1.00 90.06 393 LEU A O 1
ATOM 3055 N N . PRO A 1 394 ? -24.401 -18.181 10.423 1.00 85.00 394 PRO A N 1
ATOM 3056 C CA . PRO A 1 394 ? -23.626 -19.303 9.921 1.00 85.00 394 PRO A CA 1
ATOM 3057 C C . PRO A 1 394 ? -24.009 -20.587 10.664 1.00 85.00 394 PRO A C 1
ATOM 3059 O O . PRO A 1 394 ? -24.451 -20.552 11.816 1.00 85.00 394 PRO A O 1
ATOM 3062 N N . GLU A 1 395 ? -23.788 -21.731 10.020 1.00 90.31 395 GLU A N 1
ATOM 3063 C CA . GLU A 1 395 ? -23.937 -23.026 10.676 1.00 90.31 395 GLU A CA 1
ATOM 3064 C C . GLU A 1 395 ? -22.922 -23.147 11.820 1.00 90.31 395 GLU A C 1
ATOM 3066 O O . GLU A 1 395 ? -21.720 -22.932 11.645 1.00 90.31 395 GLU A O 1
ATOM 3071 N N . LEU A 1 396 ? -23.421 -23.446 13.020 1.00 94.06 396 LEU A N 1
ATOM 3072 C CA . LEU A 1 396 ? -22.597 -23.505 14.217 1.00 94.06 396 LEU A CA 1
ATOM 3073 C C . LEU A 1 396 ? -22.067 -24.930 14.429 1.00 94.06 396 LEU A C 1
ATOM 3075 O O . LEU A 1 396 ? -22.869 -25.866 14.468 1.00 94.06 396 LEU A O 1
ATOM 3079 N N . PRO A 1 397 ? -20.759 -25.120 14.675 1.00 94.88 397 PRO A N 1
ATOM 3080 C CA . PRO A 1 397 ? -20.222 -26.448 14.951 1.00 94.88 397 PRO A CA 1
ATOM 3081 C C . PRO A 1 397 ? -20.768 -27.027 16.273 1.00 94.88 397 PRO A C 1
ATOM 3083 O O . PRO A 1 397 ? -21.205 -26.261 17.151 1.00 94.88 397 PRO A O 1
ATOM 3086 N N . PRO A 1 398 ? -20.720 -28.363 16.454 1.00 95.19 398 PRO A N 1
ATOM 3087 C CA . PRO A 1 398 ? -21.013 -29.009 17.731 1.00 95.19 398 PRO A CA 1
ATOM 3088 C C . PRO A 1 398 ? -20.127 -28.485 18.867 1.00 95.19 398 PRO A C 1
ATOM 3090 O O . PRO A 1 398 ? -19.007 -28.025 18.640 1.00 95.19 398 PRO A O 1
ATOM 3093 N N . LEU A 1 399 ? -20.620 -28.585 20.103 1.00 96.44 399 LEU A N 1
ATOM 3094 C CA . LEU A 1 399 ? -19.843 -28.194 21.276 1.00 96.44 399 LEU A CA 1
ATOM 3095 C C . LEU A 1 399 ? -18.679 -29.168 21.506 1.00 96.44 399 LEU A C 1
ATOM 3097 O O . LEU A 1 399 ? -18.856 -30.379 21.584 1.00 96.44 399 LEU A O 1
ATOM 3101 N N . SER A 1 400 ? -17.489 -28.606 21.679 1.00 95.50 400 SER A N 1
ATOM 3102 C CA . SER A 1 400 ? -16.221 -29.297 21.950 1.00 95.50 400 SER A CA 1
ATOM 3103 C C . SER A 1 400 ? -16.088 -29.827 23.383 1.00 95.50 400 SER A C 1
ATOM 3105 O O . SER A 1 400 ? -15.095 -30.475 23.703 1.00 95.50 400 SER A O 1
ATOM 3107 N N . GLY A 1 401 ? -17.039 -29.509 24.267 1.00 95.00 401 GLY A N 1
ATOM 3108 C CA . GLY A 1 401 ? -16.966 -29.794 25.705 1.00 95.00 401 GLY A CA 1
ATOM 3109 C C . GLY A 1 401 ? -16.085 -28.824 26.503 1.00 95.00 401 GLY A C 1
ATOM 3110 O O . GLY A 1 401 ? -15.986 -28.961 27.718 1.00 95.00 401 GLY A O 1
ATOM 3111 N N . LYS A 1 402 ? -15.458 -27.841 25.842 1.00 97.25 402 LYS A N 1
ATOM 3112 C CA . LYS A 1 402 ? -14.683 -26.771 26.483 1.00 97.25 402 LYS A CA 1
ATOM 3113 C C . LYS A 1 402 ? -15.573 -25.599 26.868 1.00 97.25 402 LYS A C 1
ATOM 3115 O O . LYS A 1 402 ? -16.382 -25.162 26.046 1.00 97.25 402 LYS A O 1
ATOM 3120 N N . ARG A 1 403 ? -15.399 -25.091 28.090 1.00 97.62 403 ARG A N 1
ATOM 3121 C CA . ARG A 1 403 ? -16.258 -24.068 28.700 1.00 97.62 403 ARG A CA 1
ATOM 3122 C C . ARG A 1 403 ? -15.444 -22.839 29.074 1.00 97.62 403 ARG A C 1
ATOM 3124 O O . ARG A 1 403 ? -14.440 -22.943 29.771 1.00 97.62 403 ARG A O 1
ATOM 3131 N N . ILE A 1 404 ? -15.907 -21.665 28.652 1.00 98.50 404 ILE A N 1
ATOM 3132 C CA . ILE A 1 404 ? -15.263 -20.378 28.927 1.00 98.50 404 ILE A CA 1
ATOM 3133 C C . ILE A 1 404 ? -16.266 -19.431 29.588 1.00 98.50 404 ILE A C 1
ATOM 3135 O O . ILE A 1 404 ? -17.360 -19.209 29.063 1.00 98.50 404 ILE A O 1
ATOM 3139 N N . ALA A 1 405 ? -15.882 -18.838 30.717 1.00 98.38 405 ALA A N 1
ATOM 3140 C CA . ALA A 1 405 ? -16.674 -17.810 31.383 1.00 98.38 405 ALA A CA 1
ATOM 3141 C C . ALA A 1 405 ? -16.273 -16.417 30.880 1.00 98.38 405 ALA A C 1
ATOM 3143 O O . ALA A 1 405 ? -15.093 -16.071 30.839 1.00 98.38 405 ALA A O 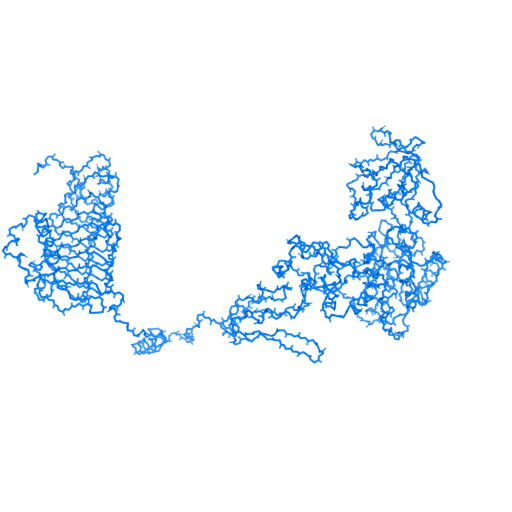1
ATOM 3144 N N . VAL A 1 406 ? -17.252 -15.592 30.519 1.00 98.50 406 VAL A N 1
ATOM 3145 C CA . VAL A 1 406 ? -17.047 -14.217 30.047 1.00 98.50 406 VAL A CA 1
ATOM 3146 C C . VAL A 1 406 ? -17.759 -13.253 30.989 1.00 98.50 406 VAL A C 1
ATOM 3148 O O . VAL A 1 406 ? -18.981 -13.259 31.093 1.00 98.50 406 VAL A O 1
ATOM 3151 N N . ILE A 1 407 ? -17.005 -12.403 31.678 1.00 97.81 407 ILE A N 1
ATOM 3152 C CA . ILE A 1 407 ? -17.527 -11.444 32.654 1.00 97.81 407 ILE A CA 1
ATOM 3153 C C . ILE A 1 407 ? -17.697 -10.088 31.966 1.00 97.81 407 ILE A C 1
ATOM 3155 O O . ILE A 1 407 ? -16.740 -9.335 31.806 1.00 97.81 407 ILE A O 1
ATOM 3159 N N . GLY A 1 408 ? -18.921 -9.782 31.552 1.00 96.88 408 GLY A N 1
ATOM 3160 C CA . GLY A 1 408 ? -19.325 -8.572 30.844 1.00 96.88 408 GLY A CA 1
ATOM 3161 C C . GLY A 1 408 ? -19.997 -8.896 29.509 1.00 96.88 408 GLY A C 1
ATOM 3162 O O . GLY A 1 408 ? -19.358 -9.345 28.563 1.00 96.88 408 GLY A O 1
ATOM 3163 N N . ALA A 1 409 ? -21.282 -8.582 29.391 1.00 97.25 409 ALA A N 1
ATOM 3164 C CA . ALA A 1 409 ? -22.109 -8.662 28.189 1.00 97.25 409 ALA A CA 1
ATOM 3165 C C . ALA A 1 409 ? -22.060 -7.362 27.360 1.00 97.25 409 ALA A C 1
ATOM 3167 O O . ALA A 1 409 ? -23.039 -6.980 26.713 1.00 97.25 409 ALA A O 1
ATOM 3168 N N . GLY A 1 410 ? -20.929 -6.653 27.385 1.00 96.75 410 GLY A N 1
ATOM 3169 C CA . GLY A 1 410 ? -20.642 -5.533 26.488 1.00 96.75 410 GLY A CA 1
ATOM 3170 C C . GLY A 1 410 ? -20.117 -5.986 25.119 1.00 96.75 410 GLY A C 1
ATOM 3171 O O . GLY A 1 410 ? -19.967 -7.183 24.876 1.00 96.75 410 GLY A O 1
ATOM 3172 N N . PRO A 1 411 ? -19.769 -5.048 24.219 1.00 97.50 411 PRO A N 1
ATOM 3173 C CA . PRO A 1 411 ? -19.311 -5.386 22.869 1.00 97.50 411 PRO A CA 1
ATOM 3174 C C . PRO A 1 411 ? -18.081 -6.303 22.837 1.00 97.50 411 PRO A C 1
ATOM 3176 O O . PRO A 1 411 ? -18.008 -7.198 21.999 1.00 97.50 411 PRO A O 1
ATOM 3179 N N . ALA A 1 412 ? -17.134 -6.110 23.764 1.00 98.06 412 ALA A N 1
ATOM 3180 C CA . ALA A 1 412 ? -15.943 -6.951 23.867 1.00 98.06 412 ALA A CA 1
ATOM 3181 C C . ALA A 1 412 ? -16.294 -8.389 24.271 1.00 98.06 412 ALA A C 1
ATOM 3183 O O . ALA A 1 412 ? -15.934 -9.325 23.563 1.00 98.06 412 ALA A O 1
ATOM 3184 N N . GLY A 1 413 ? -17.029 -8.567 25.372 1.00 98.12 413 GLY A N 1
ATOM 3185 C CA . GLY A 1 413 ? -17.375 -9.897 25.875 1.00 98.12 413 GLY A CA 1
ATOM 3186 C C . GLY A 1 413 ? -18.340 -10.649 24.961 1.00 98.12 413 GLY A C 1
ATOM 3187 O O . GLY A 1 413 ? -18.148 -11.835 24.714 1.00 98.12 413 GLY A O 1
ATOM 3188 N N . LEU A 1 414 ? -19.307 -9.957 24.351 1.00 98.38 414 LEU A N 1
ATOM 3189 C CA . LEU A 1 414 ? -20.175 -10.568 23.342 1.00 98.38 414 LEU A CA 1
ATOM 3190 C C . LEU A 1 414 ? -19.394 -10.963 22.082 1.00 98.38 414 LEU A C 1
ATOM 3192 O O . LEU A 1 414 ? -19.687 -12.006 21.510 1.00 98.38 414 LEU A O 1
ATOM 3196 N N . SER A 1 415 ? -18.367 -10.202 21.683 1.00 98.38 415 SER A N 1
ATOM 3197 C CA . SER A 1 415 ? -17.452 -10.616 20.608 1.00 98.38 415 SER A CA 1
ATOM 3198 C C . SER A 1 415 ? -16.673 -11.882 20.980 1.00 98.38 415 SER A C 1
ATOM 3200 O O . SER A 1 415 ? -16.623 -12.812 20.182 1.00 98.38 415 SER A O 1
ATOM 3202 N N . VAL A 1 416 ? -16.128 -11.967 22.200 1.00 98.62 416 VAL A N 1
ATOM 3203 C CA . VAL A 1 416 ? -15.444 -13.178 22.697 1.00 98.62 416 VAL A CA 1
ATOM 3204 C C . VAL A 1 416 ? -16.373 -14.387 22.637 1.00 98.62 416 VAL A C 1
ATOM 3206 O O . VAL A 1 416 ? -16.044 -15.386 22.003 1.00 98.62 416 VAL A O 1
ATOM 3209 N N . ALA A 1 417 ? -17.544 -14.287 23.266 1.00 98.38 417 ALA A N 1
ATOM 3210 C CA . ALA A 1 417 ? -18.499 -15.385 23.355 1.00 98.38 417 ALA A CA 1
ATOM 3211 C C . ALA A 1 417 ? -19.001 -15.828 21.973 1.00 98.38 417 ALA A C 1
ATOM 3213 O O . ALA A 1 417 ? -19.092 -17.023 21.699 1.00 98.38 417 ALA A O 1
ATOM 3214 N N . TRP A 1 418 ? -19.255 -14.869 21.080 1.00 98.06 418 TRP A N 1
ATOM 3215 C CA . TRP A 1 418 ? -19.646 -15.133 19.699 1.00 98.06 418 TRP A CA 1
ATOM 3216 C C . TRP A 1 418 ? -18.577 -15.925 18.947 1.00 98.06 418 TRP A C 1
ATOM 3218 O O . TRP A 1 418 ? -18.865 -16.957 18.347 1.00 98.06 418 TRP A O 1
ATOM 3228 N N . GLN A 1 419 ? -17.327 -15.466 19.008 1.00 97.81 419 GLN A N 1
ATOM 3229 C CA . GLN A 1 419 ? -16.210 -16.076 18.289 1.00 97.81 419 GLN A CA 1
ATOM 3230 C C . GLN A 1 419 ? -15.889 -17.476 18.828 1.00 97.81 419 GLN A C 1
ATOM 3232 O O . GLN A 1 419 ? -15.716 -18.405 18.044 1.00 97.81 419 GLN A O 1
ATOM 3237 N N . LEU A 1 420 ? -15.915 -17.657 20.153 1.00 97.94 420 LEU A N 1
ATOM 3238 C CA . LEU A 1 420 ? -15.776 -18.973 20.783 1.00 97.94 420 LEU A CA 1
ATOM 3239 C C . LEU A 1 420 ? -16.881 -19.934 20.335 1.00 97.94 420 LEU A C 1
ATOM 3241 O O . LEU A 1 420 ? -16.598 -21.090 20.020 1.00 97.94 420 LEU A O 1
ATOM 3245 N N . ARG A 1 421 ? -18.128 -19.458 20.233 1.00 96.75 421 ARG A N 1
ATOM 3246 C CA . ARG A 1 421 ? -19.236 -20.289 19.759 1.00 96.75 421 ARG A CA 1
ATOM 3247 C C . ARG A 1 421 ? -19.079 -20.692 18.294 1.00 96.75 421 ARG A C 1
ATOM 3249 O O . ARG A 1 421 ? -19.346 -21.855 17.982 1.00 96.75 421 ARG A O 1
ATOM 3256 N N . LEU A 1 422 ? -18.625 -19.784 17.423 1.00 96.25 422 LEU A N 1
ATOM 3257 C CA . LEU A 1 422 ? -18.297 -20.091 16.021 1.00 96.25 422 LEU A CA 1
ATOM 3258 C C . LEU A 1 422 ? -17.175 -21.135 15.894 1.00 96.25 422 LEU A C 1
ATOM 3260 O O . LEU A 1 422 ? -17.133 -21.868 14.914 1.00 96.25 422 LEU A O 1
ATOM 3264 N N . GLN A 1 423 ? -16.292 -21.226 16.889 1.00 95.94 423 GLN A N 1
ATOM 3265 C CA . GLN A 1 423 ? -15.214 -22.220 16.967 1.00 95.94 423 GLN A CA 1
ATOM 3266 C C . GLN A 1 423 ? -15.642 -23.535 17.651 1.00 95.94 423 GLN A C 1
ATOM 3268 O O . GLN A 1 423 ? -14.852 -24.472 17.723 1.00 95.94 423 GLN A O 1
ATOM 3273 N N . GLY A 1 424 ? -16.884 -23.629 18.141 1.00 96.50 424 GLY A N 1
ATOM 3274 C CA . GLY A 1 424 ? -17.422 -24.828 18.796 1.00 96.50 424 GLY A CA 1
ATOM 3275 C C . GLY A 1 424 ? -17.147 -24.910 20.294 1.00 96.50 424 GLY A C 1
ATOM 3276 O O . GLY A 1 424 ? -17.283 -25.976 20.889 1.00 96.50 424 GLY A O 1
ATOM 3277 N N . HIS A 1 425 ? -16.759 -23.819 20.944 1.00 97.19 425 HIS A N 1
ATOM 3278 C CA . HIS A 1 425 ? -16.613 -23.769 22.398 1.00 97.19 425 HIS A CA 1
ATOM 3279 C C . HIS A 1 425 ? -17.877 -23.208 23.063 1.00 97.19 425 HIS A C 1
ATOM 3281 O O . HIS A 1 425 ? -18.607 -22.406 22.475 1.00 97.19 425 HIS A O 1
ATOM 3287 N N . GLU A 1 426 ? -18.153 -23.640 24.294 1.00 97.25 426 GLU A N 1
ATOM 3288 C CA . GLU A 1 426 ? -19.269 -23.125 25.083 1.00 97.25 426 GLU A CA 1
ATOM 3289 C C . GLU A 1 426 ? -18.833 -21.849 25.812 1.00 97.25 426 GLU A C 1
ATOM 3291 O O . GLU A 1 426 ? -17.886 -21.863 26.600 1.00 97.25 426 GLU A O 1
ATOM 3296 N N . ALA A 1 427 ? -19.530 -20.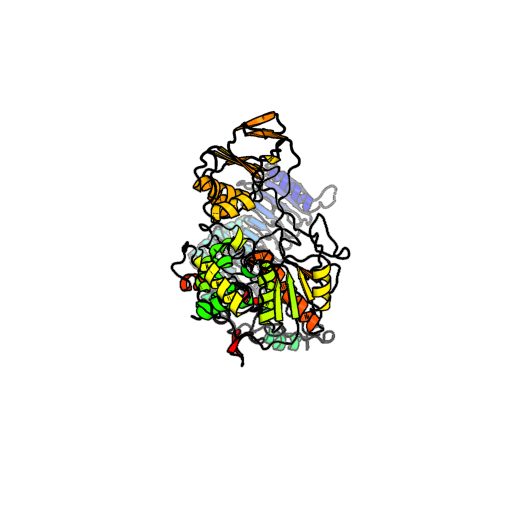742 25.557 1.00 97.44 427 ALA A N 1
ATOM 3297 C CA . ALA A 1 427 ? -19.299 -19.473 26.233 1.00 97.44 427 ALA A CA 1
ATOM 3298 C C . ALA A 1 427 ? -20.479 -19.135 27.151 1.00 97.44 427 ALA A C 1
ATOM 3300 O O . ALA A 1 427 ? -21.626 -19.081 26.702 1.00 97.44 427 ALA A O 1
ATOM 3301 N N . VAL A 1 428 ? -20.182 -18.869 28.422 1.00 98.00 428 VAL A N 1
ATOM 3302 C CA . VAL A 1 428 ? -21.165 -18.480 29.439 1.00 98.00 428 VAL A CA 1
ATOM 3303 C C . VAL A 1 428 ? -20.883 -17.047 29.867 1.00 98.00 428 VAL A C 1
ATOM 3305 O O . VAL A 1 428 ? -19.813 -16.745 30.390 1.00 98.00 428 VAL A O 1
ATOM 3308 N N . VAL A 1 429 ? -21.832 -16.148 29.618 1.00 98.44 429 VAL A N 1
ATOM 3309 C CA . VAL A 1 429 ? -21.662 -14.709 29.843 1.00 98.44 429 VAL A CA 1
ATOM 3310 C C . VAL A 1 429 ? -22.338 -14.300 31.147 1.00 98.44 429 VAL A C 1
ATOM 3312 O O . VAL A 1 429 ? -23.502 -14.622 31.362 1.00 98.44 429 VAL A O 1
ATOM 3315 N N . TYR A 1 430 ? -21.641 -13.539 31.986 1.00 97.81 430 TYR A N 1
ATOM 3316 C CA . TYR A 1 430 ? -22.153 -12.968 33.232 1.00 97.81 430 TYR A CA 1
ATOM 3317 C C . TYR A 1 430 ? -22.116 -11.444 33.158 1.00 97.81 430 TYR A C 1
ATOM 3319 O O . TYR A 1 430 ? -21.096 -10.879 32.775 1.00 97.81 430 TYR A O 1
ATOM 3327 N N . ASP A 1 431 ? -23.194 -10.759 33.530 1.00 96.38 431 ASP A N 1
ATOM 3328 C CA . ASP A 1 431 ? -23.230 -9.292 33.567 1.00 96.38 431 ASP A CA 1
ATOM 3329 C C . ASP A 1 431 ? -24.097 -8.780 34.724 1.00 96.38 431 ASP A C 1
ATOM 3331 O O . ASP A 1 431 ? -25.079 -9.415 35.114 1.00 96.38 431 ASP A O 1
ATOM 3335 N N . THR A 1 432 ? -23.748 -7.616 35.269 1.00 93.94 432 THR A N 1
ATOM 3336 C CA . THR A 1 432 ? -24.476 -6.955 36.362 1.00 93.94 432 THR A CA 1
ATOM 3337 C C . THR A 1 432 ? -25.724 -6.215 35.878 1.00 93.94 432 THR A C 1
ATOM 3339 O O . THR A 1 432 ? -26.653 -5.997 36.658 1.00 93.94 432 THR A O 1
ATOM 3342 N N . ALA A 1 433 ? -25.773 -5.832 34.604 1.00 93.19 433 ALA A N 1
ATOM 3343 C CA . ALA A 1 433 ? -26.863 -5.093 33.997 1.00 93.19 433 ALA A CA 1
ATOM 3344 C C . ALA A 1 433 ? -28.098 -5.969 33.757 1.00 93.19 433 ALA A C 1
ATOM 3346 O O . ALA A 1 433 ? -28.054 -7.197 33.711 1.00 93.19 433 ALA A O 1
ATOM 3347 N N . GLU A 1 434 ? -29.237 -5.305 33.563 1.00 93.31 434 GLU A N 1
ATOM 3348 C CA . GLU A 1 434 ? -30.513 -5.949 33.244 1.00 93.31 434 GLU A CA 1
ATOM 3349 C C . GLU A 1 434 ? -30.602 -6.436 31.791 1.00 93.31 434 GLU A C 1
ATOM 3351 O O . GLU A 1 434 ? -31.382 -7.339 31.491 1.00 93.31 434 GLU A O 1
ATOM 3356 N N . LYS A 1 435 ? -29.830 -5.837 30.880 1.00 93.31 435 LYS A N 1
ATOM 3357 C CA . LYS A 1 435 ? -29.850 -6.135 29.445 1.00 93.31 435 LYS A CA 1
ATOM 3358 C C . LYS A 1 435 ? -28.425 -6.239 28.907 1.00 93.31 435 LYS A C 1
ATOM 3360 O O . LYS A 1 435 ? -27.573 -5.424 29.244 1.00 93.31 435 LYS A O 1
ATOM 3365 N N . ALA A 1 436 ? -28.200 -7.210 28.023 1.00 95.44 436 ALA A N 1
ATOM 3366 C CA . ALA A 1 436 ? -26.945 -7.355 27.290 1.00 95.44 436 ALA A CA 1
ATOM 3367 C C . ALA A 1 436 ? -26.756 -6.219 26.267 1.00 95.44 436 ALA A C 1
ATOM 3369 O O . ALA A 1 436 ? -27.727 -5.748 25.668 1.00 95.44 436 ALA A O 1
ATOM 3370 N N . GLY A 1 437 ? -25.500 -5.823 26.053 1.00 93.62 437 GLY A N 1
ATOM 3371 C CA . GLY A 1 437 ? -25.092 -4.770 25.121 1.00 93.62 437 GLY A CA 1
ATOM 3372 C C . GLY A 1 437 ? -24.093 -3.760 25.688 1.00 93.62 437 GLY A C 1
ATOM 3373 O O . GLY A 1 437 ? -23.513 -2.977 24.933 1.00 93.62 437 GLY A O 1
ATOM 3374 N N . GLY A 1 438 ? -23.871 -3.763 27.006 1.00 94.12 438 GLY A N 1
ATOM 3375 C CA . GLY A 1 438 ? -22.982 -2.817 27.685 1.00 94.12 438 GLY A CA 1
ATOM 3376 C C . GLY A 1 438 ? -23.324 -1.363 27.345 1.00 94.12 438 GLY A C 1
ATOM 3377 O O . GLY A 1 438 ? -24.494 -0.984 27.308 1.00 94.12 438 GLY A O 1
ATOM 3378 N N . LYS A 1 439 ? -22.306 -0.547 27.037 1.00 92.00 439 LYS A N 1
ATOM 3379 C CA . LYS A 1 439 ? -22.483 0.878 26.699 1.00 92.00 439 LYS A CA 1
ATOM 3380 C C . LYS A 1 439 ? -23.399 1.119 25.486 1.00 92.00 439 LYS A C 1
ATOM 3382 O O . LYS A 1 439 ? -24.085 2.137 25.466 1.00 92.00 439 LYS A O 1
ATOM 3387 N N . ILE A 1 440 ? -23.475 0.191 24.522 1.00 93.94 440 ILE A N 1
ATOM 3388 C CA . ILE A 1 440 ? -24.384 0.324 23.366 1.00 93.94 440 ILE A CA 1
ATOM 3389 C C . ILE A 1 440 ? -25.843 0.373 23.838 1.00 93.94 440 ILE A C 1
ATOM 3391 O O . ILE A 1 440 ? -26.594 1.279 23.476 1.00 93.94 440 ILE A O 1
ATOM 3395 N N . GLU A 1 441 ? -26.232 -0.554 24.713 1.00 92.81 441 GLU A N 1
ATOM 3396 C CA . GLU A 1 441 ? -27.579 -0.566 25.287 1.00 92.81 441 GLU A CA 1
ATOM 3397 C C . GLU A 1 441 ? -27.762 0.571 26.298 1.00 92.81 441 GLU A C 1
ATOM 3399 O O . GLU A 1 441 ? -28.792 1.242 26.291 1.00 92.81 441 GLU A O 1
ATOM 3404 N N . ALA A 1 442 ? -26.766 0.807 27.152 1.00 90.12 442 ALA A N 1
ATOM 3405 C CA . ALA A 1 442 ? -26.919 1.663 28.322 1.00 90.12 442 ALA A CA 1
ATOM 3406 C C . ALA A 1 442 ? -26.905 3.167 28.010 1.00 90.12 442 ALA A C 1
ATOM 3408 O O . ALA A 1 442 ? -27.702 3.893 28.598 1.00 90.12 442 ALA A O 1
ATOM 3409 N N . VAL A 1 443 ? -26.016 3.637 27.123 1.00 90.38 443 VAL A N 1
ATOM 3410 C CA . VAL A 1 443 ? -25.717 5.080 26.990 1.00 90.38 443 VAL A CA 1
ATOM 3411 C C . VAL A 1 443 ? -25.744 5.620 25.564 1.00 90.38 443 VAL A C 1
ATOM 3413 O O . VAL A 1 443 ? -25.864 6.828 25.399 1.00 90.38 443 VAL A O 1
ATOM 3416 N N . ILE A 1 444 ? -25.656 4.779 24.525 1.00 89.56 444 ILE A N 1
ATOM 3417 C CA . ILE A 1 444 ? -25.694 5.290 23.147 1.00 89.56 444 ILE A CA 1
ATOM 3418 C C . ILE A 1 444 ? -27.086 5.879 22.841 1.00 89.56 444 ILE A C 1
ATOM 3420 O O . ILE A 1 444 ? -28.086 5.156 22.986 1.00 89.56 444 ILE A O 1
ATOM 3424 N N . PRO A 1 445 ? -27.164 7.155 22.408 1.00 82.38 445 PRO A N 1
ATOM 3425 C CA . PRO A 1 445 ? -28.427 7.825 22.113 1.00 82.38 445 PRO A CA 1
ATOM 3426 C C . PRO A 1 445 ? -29.185 7.224 20.924 1.00 82.38 445 PRO A C 1
ATOM 3428 O O . PRO A 1 445 ? -28.594 6.815 19.923 1.00 82.38 445 PRO A O 1
ATOM 3431 N N . GLY A 1 446 ? -30.520 7.278 20.983 1.00 82.56 446 GLY A N 1
ATOM 3432 C CA . GLY A 1 446 ? -31.392 6.745 19.926 1.00 82.56 446 GLY A CA 1
ATOM 3433 C C . GLY A 1 446 ? -31.291 7.471 18.577 1.00 82.56 446 GLY A C 1
ATOM 3434 O O . GLY A 1 446 ? -31.621 6.892 17.549 1.00 82.56 446 GLY A O 1
ATOM 3435 N N . HIS A 1 447 ? -30.800 8.718 18.541 1.00 82.50 447 HIS A N 1
ATOM 3436 C CA . HIS A 1 447 ? -30.568 9.417 17.268 1.00 82.50 447 HIS A CA 1
ATOM 3437 C C . HIS A 1 447 ? -29.371 8.850 16.490 1.00 82.50 447 HIS A C 1
ATOM 3439 O O . HIS A 1 447 ? -29.326 8.983 15.270 1.00 82.50 447 HIS A O 1
ATOM 3445 N N . ARG A 1 448 ? -28.421 8.208 17.185 1.00 87.25 448 ARG A N 1
ATOM 3446 C CA . ARG A 1 448 ? -27.251 7.566 16.573 1.00 87.25 448 ARG A CA 1
ATOM 3447 C C . ARG A 1 448 ? -27.536 6.133 16.144 1.00 87.25 448 ARG A C 1
ATOM 3449 O O . ARG A 1 448 ? -26.988 5.675 15.145 1.00 87.25 448 ARG A O 1
ATOM 3456 N N . LEU A 1 449 ? -28.365 5.429 16.911 1.00 92.38 449 LEU A N 1
ATOM 3457 C CA . LEU A 1 449 ? -28.678 4.019 16.712 1.00 92.38 449 LEU A CA 1
ATOM 3458 C C . LEU A 1 449 ? -30.185 3.786 16.858 1.00 92.38 449 LEU A C 1
ATOM 3460 O O . LEU A 1 449 ? -30.701 3.898 17.972 1.00 92.38 449 LEU A O 1
ATOM 3464 N N . PRO A 1 450 ? -30.882 3.411 15.771 1.00 92.00 450 PRO A N 1
ATOM 3465 C CA . PRO A 1 450 ? -32.266 2.969 15.862 1.00 92.00 450 PRO A CA 1
ATOM 3466 C C . PRO A 1 450 ? -32.395 1.757 16.795 1.00 92.00 450 PRO A C 1
ATOM 3468 O O . PRO A 1 450 ? -31.644 0.789 16.663 1.00 92.00 450 PRO A O 1
ATOM 3471 N N . GLU A 1 451 ? -33.358 1.793 17.720 1.00 89.00 451 GLU A N 1
ATOM 3472 C CA . GLU A 1 451 ? -33.526 0.747 18.742 1.00 89.00 451 GLU A CA 1
ATOM 3473 C C . GLU A 1 451 ? -33.783 -0.637 18.132 1.00 89.00 451 GLU A C 1
ATOM 3475 O O . GLU A 1 451 ? -33.212 -1.629 18.589 1.00 89.00 451 GLU A O 1
ATOM 3480 N N . GLU A 1 452 ? -34.573 -0.699 17.058 1.00 92.88 452 GLU A N 1
ATOM 3481 C CA . GLU A 1 452 ? -34.904 -1.961 16.390 1.00 92.88 452 GLU A CA 1
ATOM 3482 C C . GLU A 1 452 ? -33.663 -2.645 15.799 1.00 92.88 452 GLU A C 1
ATOM 3484 O O . GLU A 1 452 ? -33.514 -3.853 15.938 1.00 92.88 452 GLU A O 1
ATOM 3489 N N . VAL A 1 453 ? -32.706 -1.887 15.246 1.00 95.25 453 VAL A N 1
ATOM 3490 C CA . VAL A 1 453 ? -31.467 -2.454 14.675 1.00 95.25 453 VAL A CA 1
ATOM 3491 C C . VAL A 1 453 ? -30.677 -3.215 15.739 1.00 95.25 453 VAL A C 1
ATOM 3493 O O . VAL A 1 453 ? -30.255 -4.350 15.520 1.00 95.25 453 VAL A O 1
ATOM 3496 N N . PHE A 1 454 ? -30.499 -2.608 16.914 1.00 94.94 454 PHE A N 1
ATOM 3497 C CA . PHE A 1 454 ? -29.753 -3.248 17.994 1.00 94.94 454 PHE A CA 1
ATOM 3498 C C . PHE A 1 454 ? -30.524 -4.403 18.632 1.00 94.94 454 PHE A C 1
ATOM 3500 O O . PHE A 1 454 ? -29.936 -5.404 19.044 1.00 94.94 454 PHE A O 1
ATOM 3507 N N . LYS A 1 455 ? -31.849 -4.273 18.724 1.00 94.81 455 LYS A N 1
ATOM 3508 C CA . LYS A 1 455 ? -32.723 -5.306 19.272 1.00 94.81 455 LYS A CA 1
ATOM 3509 C C . LYS A 1 455 ? -32.678 -6.589 18.438 1.00 94.81 455 LYS A C 1
ATOM 3511 O O . LYS A 1 455 ? -32.554 -7.654 19.043 1.00 94.81 455 LYS A O 1
ATOM 3516 N N . GLU A 1 456 ? -32.707 -6.481 17.112 1.00 95.19 456 GLU A N 1
ATOM 3517 C CA . GLU A 1 456 ? -32.579 -7.615 16.185 1.00 95.19 456 GLU A CA 1
ATOM 3518 C C . GLU A 1 456 ? -31.213 -8.309 16.310 1.00 95.19 456 GLU A C 1
ATOM 3520 O O . GLU A 1 456 ? -31.140 -9.520 16.525 1.00 95.19 456 GLU A O 1
ATOM 3525 N N . GLU A 1 457 ? -30.103 -7.562 16.290 1.00 95.50 457 GLU A N 1
ATOM 3526 C CA . GLU A 1 457 ? -28.774 -8.174 16.458 1.00 95.50 457 GLU A CA 1
ATOM 3527 C C . GLU A 1 457 ? -28.592 -8.800 17.845 1.00 95.50 457 GLU A C 1
ATOM 3529 O O . GLU A 1 457 ? -27.991 -9.865 17.979 1.00 95.50 457 GLU A O 1
ATOM 3534 N N . ARG A 1 458 ? -29.163 -8.200 18.894 1.00 94.19 458 ARG A N 1
ATOM 3535 C CA . ARG A 1 458 ? -29.165 -8.796 20.235 1.00 94.19 458 ARG A CA 1
ATOM 3536 C C . ARG A 1 458 ? -29.956 -10.101 20.281 1.00 94.19 458 ARG A C 1
ATOM 3538 O O . ARG A 1 458 ? -29.575 -11.001 21.027 1.00 94.19 458 ARG A O 1
ATOM 3545 N N . GLN A 1 459 ? -31.048 -10.205 19.529 1.00 94.31 459 GLN A N 1
ATOM 3546 C CA . GLN A 1 459 ? -31.812 -11.444 19.437 1.00 94.31 459 GLN A CA 1
ATOM 3547 C C . GLN A 1 459 ? -30.979 -12.541 18.765 1.00 94.31 459 GLN A C 1
ATOM 3549 O O . GLN A 1 459 ? -30.799 -13.606 19.354 1.00 94.31 459 GLN A O 1
ATOM 3554 N N . ARG A 1 460 ? -30.339 -12.226 17.635 1.00 95.00 460 ARG A N 1
ATOM 3555 C CA . ARG A 1 460 ? -29.379 -13.114 16.960 1.00 95.00 460 ARG A CA 1
ATOM 3556 C C . ARG A 1 460 ? -28.252 -13.578 17.891 1.00 95.00 460 ARG A C 1
ATOM 3558 O O . ARG A 1 460 ? -27.883 -14.747 17.909 1.00 95.00 460 ARG A O 1
ATOM 3565 N N . ILE A 1 461 ? -27.714 -12.675 18.710 1.00 95.88 461 ILE A N 1
ATOM 3566 C CA . ILE A 1 461 ? -26.677 -12.998 19.702 1.00 95.88 461 ILE A CA 1
ATOM 3567 C C . ILE A 1 461 ? -27.177 -14.007 20.739 1.00 95.88 461 ILE A C 1
ATOM 3569 O O . ILE A 1 461 ? -26.423 -14.902 21.106 1.00 95.88 461 ILE A O 1
ATOM 3573 N N . ARG A 1 462 ? -28.429 -13.901 21.203 1.00 94.56 462 ARG A N 1
ATOM 3574 C CA . ARG A 1 462 ? -29.013 -14.862 22.158 1.00 94.56 462 ARG A CA 1
ATOM 3575 C C . ARG A 1 462 ? -29.240 -16.243 21.553 1.00 94.56 462 ARG A C 1
ATOM 3577 O O . ARG A 1 462 ? -29.155 -17.229 22.275 1.00 94.56 462 ARG A O 1
ATOM 3584 N N . GLU A 1 463 ? -29.522 -16.317 20.256 1.00 94.44 463 GLU A N 1
ATOM 3585 C CA . GLU A 1 463 ? -29.648 -17.594 19.541 1.00 94.44 463 GLU A CA 1
ATOM 3586 C C . GLU A 1 463 ? -28.306 -18.330 19.472 1.00 94.44 463 GLU A C 1
ATOM 3588 O O . GLU A 1 463 ? -28.251 -19.548 19.627 1.00 94.44 463 GLU A O 1
ATOM 3593 N N . VAL A 1 464 ? -27.210 -17.586 19.302 1.00 95.12 464 VAL A N 1
ATOM 3594 C CA . VAL A 1 464 ? -25.851 -18.144 19.265 1.00 95.12 464 VAL A CA 1
ATOM 3595 C C . VAL A 1 464 ? -25.314 -18.421 20.674 1.00 95.12 464 VAL A C 1
ATOM 3597 O O . VAL A 1 464 ? -24.673 -19.446 20.901 1.00 95.12 464 VAL A O 1
ATOM 3600 N N . ILE A 1 465 ? -25.587 -17.537 21.635 1.00 95.75 465 ILE A N 1
ATOM 3601 C CA . ILE A 1 465 ? -25.083 -17.605 23.011 1.00 95.75 465 ILE A CA 1
ATOM 3602 C C . ILE A 1 465 ? -26.277 -17.788 23.964 1.00 95.75 465 ILE A C 1
ATOM 3604 O O . ILE A 1 465 ? -26.841 -16.800 24.445 1.00 95.75 465 ILE A O 1
ATOM 3608 N N . PRO A 1 466 ? -26.669 -19.039 24.270 1.00 90.06 466 PRO A N 1
ATOM 3609 C CA . PRO A 1 466 ? -27.858 -19.305 25.080 1.00 90.06 466 PRO A CA 1
ATOM 3610 C C . PRO A 1 466 ? -27.667 -18.968 26.568 1.00 90.06 466 PRO A C 1
ATOM 3612 O O . PRO A 1 466 ? -28.636 -18.676 27.269 1.00 90.06 466 PRO A O 1
ATOM 3615 N N . HIS A 1 467 ? -26.428 -18.981 27.070 1.00 95.31 467 HIS A N 1
ATOM 3616 C CA . HIS A 1 467 ? -26.116 -18.800 28.490 1.00 95.31 467 HIS A CA 1
ATOM 3617 C C . HIS A 1 467 ? -25.618 -17.382 28.792 1.00 95.31 467 HIS A C 1
ATOM 3619 O O . HIS A 1 467 ? -24.427 -17.152 28.991 1.00 95.31 467 HIS A O 1
ATOM 3625 N N . ILE A 1 468 ? -26.544 -16.420 28.827 1.00 97.06 468 ILE A N 1
ATOM 3626 C CA . ILE A 1 468 ? -26.275 -15.037 29.252 1.00 97.06 468 ILE A CA 1
ATOM 3627 C C . ILE A 1 468 ? -26.983 -14.772 30.586 1.00 97.06 468 ILE A C 1
ATOM 3629 O O . ILE A 1 468 ? -28.188 -14.523 30.635 1.00 97.06 468 ILE A O 1
ATOM 3633 N N . HIS A 1 469 ? -26.221 -14.809 31.675 1.00 96.81 469 HIS A N 1
ATOM 3634 C CA . HIS A 1 469 ? -26.682 -14.575 33.037 1.00 96.81 469 HIS A CA 1
ATOM 3635 C C . HIS A 1 469 ? -26.558 -13.096 33.407 1.00 96.81 469 HIS A C 1
ATOM 3637 O O . HIS A 1 469 ? -25.482 -12.583 33.709 1.00 96.81 469 HIS A O 1
ATOM 3643 N N . LEU A 1 470 ? -27.695 -12.410 33.387 1.00 96.12 470 LEU A N 1
ATOM 3644 C CA . LEU A 1 470 ? -27.811 -10.992 33.718 1.00 96.12 470 LEU A CA 1
ATOM 3645 C C . LEU A 1 470 ? -28.091 -10.791 35.214 1.00 96.12 470 LEU A C 1
ATOM 3647 O O . LEU A 1 470 ? -28.510 -11.720 35.913 1.00 96.12 470 LEU A O 1
ATOM 3651 N N . ARG A 1 471 ? -27.893 -9.559 35.698 1.00 95.62 471 ARG A N 1
ATOM 3652 C CA . ARG A 1 471 ? -28.032 -9.179 37.116 1.00 95.62 471 ARG A CA 1
ATOM 3653 C C . ARG A 1 471 ? -27.175 -10.031 38.067 1.00 95.62 471 ARG A C 1
ATOM 3655 O O . ARG A 1 471 ? -27.566 -10.270 39.206 1.00 95.62 471 ARG A O 1
ATOM 3662 N N . GLN A 1 472 ? -26.014 -10.487 37.603 1.00 92.50 472 GLN A N 1
ATOM 3663 C CA . GLN A 1 472 ? -25.057 -11.255 38.394 1.00 92.50 472 GLN A CA 1
ATOM 3664 C C . GLN A 1 472 ? -23.910 -10.350 38.832 1.00 92.50 472 GLN A C 1
ATOM 3666 O O . GLN A 1 472 ? -23.117 -9.893 38.010 1.00 92.50 472 GLN A O 1
ATOM 3671 N N . ARG A 1 473 ? -23.817 -10.085 40.137 1.00 88.62 473 ARG A N 1
ATOM 3672 C CA . ARG A 1 473 ? -22.661 -9.405 40.723 1.00 88.62 473 ARG A CA 1
ATOM 3673 C C . ARG A 1 473 ? -21.689 -10.457 41.238 1.00 88.62 473 ARG A C 1
ATOM 3675 O O . ARG A 1 473 ? -22.075 -11.279 42.056 1.00 88.62 473 ARG A O 1
ATOM 3682 N N . LEU A 1 474 ? -20.454 -10.411 40.753 1.00 90.00 474 LEU A N 1
ATOM 3683 C CA . LEU A 1 474 ? -19.394 -11.332 41.153 1.00 90.00 474 LEU A CA 1
ATOM 3684 C C . LEU A 1 474 ? -18.483 -10.644 42.173 1.00 90.00 474 LEU A C 1
ATOM 3686 O O . LEU A 1 474 ? -18.071 -9.501 41.956 1.00 90.00 474 LEU A O 1
ATOM 3690 N N . GLY A 1 475 ? -18.201 -11.317 43.284 1.00 93.12 475 GLY A N 1
ATOM 3691 C CA . GLY A 1 475 ? -17.123 -10.989 44.207 1.00 93.12 475 GLY A CA 1
ATOM 3692 C C . GLY A 1 475 ? -15.877 -11.832 43.926 1.00 93.12 475 GLY A C 1
ATOM 3693 O O . GLY A 1 475 ? -15.805 -12.555 42.931 1.00 93.12 475 GLY A O 1
ATOM 3694 N N . LYS A 1 476 ? -14.885 -11.730 44.820 1.00 93.38 476 LYS A N 1
ATOM 3695 C CA . LYS A 1 476 ? -13.629 -12.489 44.712 1.00 93.38 476 LYS A CA 1
ATOM 3696 C C . LYS A 1 476 ? -13.866 -14.003 44.799 1.00 93.38 476 LYS A C 1
ATOM 3698 O O . LYS A 1 476 ? -13.341 -14.746 43.980 1.00 93.38 476 LYS A O 1
ATOM 3703 N N . GLU A 1 477 ? -14.716 -14.444 45.726 1.00 92.50 477 GLU A N 1
ATOM 3704 C CA . GLU A 1 477 ? -15.043 -15.866 45.912 1.00 92.50 477 GLU A CA 1
ATOM 3705 C C . GLU A 1 477 ? -15.750 -16.461 44.685 1.00 92.50 477 GLU A C 1
ATOM 3707 O O . GLU A 1 477 ? -15.431 -17.567 44.246 1.00 92.50 477 GLU A O 1
ATOM 3712 N N . GLU A 1 478 ? -16.695 -15.730 44.079 1.00 93.31 478 GLU A N 1
ATOM 3713 C CA . GLU A 1 478 ? -17.324 -16.178 42.836 1.00 93.31 478 GLU A CA 1
ATOM 3714 C C . GLU A 1 478 ? -16.336 -16.208 41.671 1.00 93.31 478 GLU A C 1
ATOM 3716 O O . GLU A 1 478 ? -16.412 -17.116 40.845 1.00 93.31 478 GLU A O 1
ATOM 3721 N N . PHE A 1 479 ? -15.408 -15.249 41.596 1.00 95.19 479 PHE A N 1
ATOM 3722 C CA . PHE A 1 479 ? -14.367 -15.245 40.571 1.00 95.19 479 PHE A CA 1
ATOM 3723 C C . PHE A 1 479 ? -13.478 -16.492 40.670 1.00 95.19 479 PHE A C 1
ATOM 3725 O O . PHE A 1 479 ? -13.259 -17.163 39.663 1.00 95.19 479 PHE A O 1
ATOM 3732 N N . GLU A 1 480 ? -13.014 -16.840 41.873 1.00 94.06 480 GLU A N 1
ATOM 3733 C CA . GLU A 1 480 ? -12.199 -18.039 42.121 1.00 94.06 480 GLU A CA 1
ATOM 3734 C C . GLU A 1 480 ? -12.957 -19.332 41.801 1.00 94.06 480 GLU A C 1
ATOM 3736 O O . GLU A 1 480 ? -12.402 -20.247 41.192 1.00 94.06 480 GLU A O 1
ATOM 3741 N N . ARG A 1 481 ? -14.250 -19.395 42.136 1.00 95.12 481 ARG A N 1
ATOM 3742 C CA . ARG A 1 481 ? -15.107 -20.523 41.748 1.00 95.12 481 ARG A CA 1
ATOM 3743 C C . ARG A 1 481 ? -15.224 -20.666 40.236 1.00 95.12 481 ARG A C 1
ATOM 3745 O O . ARG A 1 481 ? -15.053 -21.762 39.716 1.00 95.12 481 ARG A O 1
ATOM 3752 N N . LEU A 1 482 ? -15.490 -19.569 39.524 1.00 95.81 482 LEU A N 1
ATOM 3753 C CA . LEU A 1 482 ? -15.545 -19.597 38.063 1.00 95.81 482 LEU A CA 1
ATOM 3754 C C . LEU A 1 482 ? -14.206 -20.064 37.481 1.00 95.81 482 LEU A C 1
ATOM 3756 O O . LEU A 1 482 ? -14.204 -20.859 36.547 1.00 95.81 482 LEU A O 1
ATOM 3760 N N . LEU A 1 483 ? -13.082 -19.620 38.048 1.00 94.88 483 LEU A N 1
ATOM 3761 C CA . LEU A 1 483 ? -11.746 -20.036 37.620 1.00 94.88 483 LEU A CA 1
ATOM 3762 C C . LEU A 1 483 ? -11.521 -21.551 37.763 1.00 94.88 483 LEU A C 1
ATOM 3764 O O . LEU A 1 483 ? -10.855 -22.148 36.920 1.00 94.88 483 LEU A O 1
ATOM 3768 N N . ALA A 1 484 ? -12.102 -22.182 38.786 1.00 95.31 484 ALA A N 1
ATOM 3769 C CA . ALA A 1 484 ? -12.052 -23.632 38.968 1.00 95.31 484 ALA A CA 1
ATOM 3770 C C . ALA A 1 484 ? -13.003 -24.402 38.025 1.00 95.31 484 ALA A C 1
ATOM 3772 O O . ALA A 1 484 ? -12.673 -25.505 37.592 1.00 95.31 484 ALA A O 1
ATOM 3773 N N . ASP A 1 485 ? -14.167 -23.829 37.700 1.00 96.38 485 ASP A N 1
ATOM 3774 C CA . ASP A 1 485 ? -15.244 -24.504 36.955 1.00 96.38 485 ASP A CA 1
ATOM 3775 C C . ASP A 1 485 ? -15.115 -24.412 35.419 1.00 96.38 485 ASP A C 1
ATOM 3777 O O . ASP A 1 485 ? -15.795 -25.147 34.690 1.00 96.38 485 ASP A O 1
ATOM 3781 N N . PHE A 1 486 ? -14.296 -23.487 34.911 1.00 98.00 486 PHE A N 1
ATOM 3782 C CA . PHE A 1 486 ? -14.159 -23.178 33.483 1.00 98.00 486 PHE A CA 1
ATOM 3783 C C . PHE A 1 486 ? -12.714 -23.340 33.003 1.00 98.00 486 PHE A C 1
ATOM 3785 O O . PHE A 1 486 ? -11.775 -23.053 33.735 1.00 98.00 486 PHE A O 1
ATOM 3792 N N . ASP A 1 487 ? -12.513 -23.737 31.741 1.00 97.94 487 ASP A N 1
ATOM 3793 C CA . ASP A 1 487 ? -11.165 -23.878 31.174 1.00 97.94 487 ASP A CA 1
ATOM 3794 C C . ASP A 1 487 ? -10.441 -22.520 31.108 1.00 97.94 487 ASP A C 1
ATOM 3796 O O . ASP A 1 487 ? -9.243 -22.454 31.362 1.00 97.94 487 ASP A O 1
ATOM 3800 N N . PHE A 1 488 ? -11.161 -21.437 30.790 1.00 98.31 488 PHE A N 1
ATOM 3801 C CA . PHE A 1 488 ? -10.637 -20.067 30.737 1.00 98.31 488 PHE A CA 1
ATOM 3802 C C . PHE A 1 488 ? -11.676 -19.038 31.194 1.00 98.31 488 PHE A C 1
ATOM 3804 O O . PHE A 1 488 ? -12.883 -19.239 31.027 1.00 98.31 488 PHE A O 1
ATOM 3811 N N . LEU A 1 489 ? -11.197 -17.901 31.706 1.00 98.25 489 LEU A N 1
ATOM 3812 C CA . LEU A 1 489 ? -12.009 -16.733 32.061 1.00 98.25 489 LEU A CA 1
ATOM 3813 C C . LEU A 1 489 ? -11.632 -15.529 31.202 1.00 98.25 489 LEU A C 1
ATOM 3815 O O . LEU A 1 489 ? -10.456 -15.278 30.948 1.00 98.25 489 LEU A O 1
ATOM 3819 N N . VAL A 1 490 ? -12.626 -14.732 30.810 1.00 98.69 490 VAL A N 1
ATOM 3820 C CA . VAL A 1 490 ? -12.414 -13.476 30.085 1.00 98.69 490 VAL A CA 1
ATOM 3821 C C . VAL A 1 490 ? -13.112 -12.320 30.786 1.00 98.69 490 VAL A C 1
ATOM 3823 O O . VAL A 1 490 ? -14.335 -12.285 30.888 1.00 98.69 490 VAL A O 1
ATOM 3826 N N . VAL A 1 491 ? -12.339 -11.337 31.238 1.00 98.31 491 VAL A N 1
ATOM 3827 C CA . VAL A 1 491 ? -12.833 -10.122 31.890 1.00 98.31 491 VAL A CA 1
ATOM 3828 C C . VAL A 1 491 ? -13.089 -9.040 30.840 1.00 98.31 491 VAL A C 1
ATOM 3830 O O . VAL A 1 491 ? -12.177 -8.559 30.174 1.00 98.31 491 VAL A O 1
ATOM 3833 N N . ALA A 1 492 ? -14.345 -8.635 30.694 1.00 97.69 492 ALA A N 1
ATOM 3834 C CA . ALA A 1 492 ? -14.829 -7.692 29.686 1.00 97.69 492 ALA A CA 1
ATOM 3835 C C . ALA A 1 492 ? -15.813 -6.655 30.270 1.00 97.69 492 ALA A C 1
ATOM 3837 O O . ALA A 1 492 ? -16.680 -6.136 29.564 1.00 97.69 492 ALA A O 1
ATOM 3838 N N . VAL A 1 493 ? -15.672 -6.329 31.561 1.00 95.50 493 VAL A N 1
ATOM 3839 C CA . VAL A 1 493 ? -16.571 -5.422 32.308 1.00 95.50 493 VAL A CA 1
ATOM 3840 C C . VAL A 1 493 ? -16.528 -3.963 31.833 1.00 95.50 493 VAL A C 1
ATOM 3842 O O . VAL A 1 493 ? -17.422 -3.174 32.136 1.00 95.50 493 VAL A O 1
ATOM 3845 N N . GLY A 1 494 ? -15.513 -3.602 31.046 1.00 94.44 494 GLY A N 1
ATOM 3846 C CA . GLY A 1 494 ? -15.298 -2.247 30.548 1.00 94.44 494 GLY A CA 1
ATOM 3847 C C . GLY A 1 494 ? -14.963 -1.231 31.646 1.00 94.44 494 GLY A C 1
ATOM 3848 O O . GLY A 1 494 ? -14.755 -1.582 32.804 1.00 94.44 494 GLY A O 1
ATOM 3849 N N . ALA A 1 495 ? -14.909 0.048 31.271 1.00 92.38 495 ALA A N 1
ATOM 3850 C CA . ALA A 1 495 ? -14.708 1.164 32.192 1.00 92.38 495 ALA A CA 1
ATOM 3851 C C . ALA A 1 495 ? -16.042 1.878 32.434 1.00 92.38 495 ALA A C 1
ATOM 3853 O O . ALA A 1 495 ? -16.586 2.481 31.506 1.00 92.38 495 ALA A O 1
ATOM 3854 N N . GLN A 1 496 ? -16.581 1.759 33.648 1.00 85.50 496 GLN A N 1
ATOM 3855 C CA . GLN A 1 496 ? -17.927 2.237 34.000 1.00 85.50 496 GLN A CA 1
ATOM 3856 C C . GLN A 1 496 ? -17.921 3.265 35.135 1.00 85.50 496 GLN A C 1
ATOM 3858 O O . GLN A 1 496 ? -18.884 4.011 35.281 1.00 85.50 496 GLN A O 1
ATOM 3863 N N . ARG A 1 497 ? -16.849 3.322 35.935 1.00 88.31 497 ARG A N 1
ATOM 3864 C CA . ARG A 1 497 ? -16.765 4.238 37.068 1.00 88.31 497 ARG A CA 1
ATOM 3865 C C . ARG A 1 497 ? -16.172 5.573 36.605 1.00 88.31 497 ARG A C 1
ATOM 3867 O O . ARG A 1 497 ? -15.006 5.578 36.196 1.00 88.31 497 ARG A O 1
ATOM 3874 N N . PRO A 1 498 ? -16.902 6.696 36.704 1.00 86.31 498 PRO A N 1
ATOM 3875 C CA . PRO A 1 498 ? -16.400 7.987 36.254 1.00 86.31 498 PRO A CA 1
ATOM 3876 C C . PRO A 1 498 ? -15.199 8.430 37.087 1.00 86.31 498 PRO A C 1
ATOM 3878 O O . PRO A 1 498 ? -15.138 8.211 38.302 1.00 86.31 498 PRO A O 1
ATOM 3881 N N . ARG A 1 499 ? -14.224 9.077 36.443 1.00 86.38 499 ARG A N 1
ATOM 3882 C CA . ARG A 1 499 ? -13.143 9.751 37.168 1.00 86.38 499 ARG A CA 1
ATOM 3883 C C . ARG A 1 499 ? -13.703 10.965 37.902 1.00 86.38 499 ARG A C 1
ATOM 3885 O O . ARG A 1 499 ? -14.333 11.833 37.305 1.00 86.38 499 ARG A O 1
ATOM 3892 N N . VAL A 1 500 ? -13.426 11.037 39.200 1.00 81.50 500 VAL A N 1
ATOM 3893 C CA . VAL A 1 500 ? -13.848 12.156 40.047 1.00 81.50 500 VAL A CA 1
ATOM 3894 C C . VAL A 1 500 ? -12.783 13.249 40.006 1.00 81.50 500 VAL A C 1
ATOM 3896 O O . VAL A 1 500 ? -11.634 13.015 40.390 1.00 81.50 500 VAL A O 1
ATOM 3899 N N . LEU A 1 501 ? -13.168 14.446 39.561 1.00 85.31 501 LEU A N 1
ATOM 3900 C CA . LEU A 1 501 ? -12.337 15.642 39.681 1.00 85.31 501 LEU A CA 1
ATOM 3901 C C . LEU A 1 501 ? -12.350 16.110 41.139 1.00 85.31 501 LEU A C 1
ATOM 3903 O O . LEU A 1 501 ? -13.397 16.457 41.679 1.00 85.31 501 LEU A O 1
ATOM 3907 N N . LYS A 1 502 ? -11.180 16.113 41.785 1.00 87.38 502 LYS A N 1
ATOM 3908 C CA . LYS A 1 502 ? -11.016 16.566 43.174 1.00 87.38 502 LYS A CA 1
ATOM 3909 C C . LYS A 1 502 ? -10.880 18.091 43.233 1.00 87.38 502 LYS A C 1
ATOM 3911 O O . LYS A 1 502 ? -9.808 18.599 43.543 1.00 87.38 502 LYS A O 1
ATOM 3916 N N . ILE A 1 503 ? -11.958 18.796 42.900 1.00 91.38 503 ILE A N 1
ATOM 3917 C CA . ILE A 1 503 ? -12.051 20.262 42.943 1.00 91.38 503 ILE A CA 1
ATOM 3918 C C . ILE A 1 503 ? -13.160 20.701 43.909 1.00 91.38 503 ILE A C 1
ATOM 3920 O O . ILE A 1 503 ? -14.130 19.954 44.083 1.00 91.38 503 ILE A O 1
ATOM 3924 N N . PRO A 1 504 ? -13.059 21.889 44.535 1.00 94.19 504 PRO A N 1
ATOM 3925 C CA . PRO A 1 504 ? -14.161 22.450 45.308 1.00 94.19 504 PRO A CA 1
ATOM 3926 C C . PRO A 1 504 ? -15.443 22.535 44.465 1.00 94.19 504 PRO A C 1
ATOM 3928 O O . PRO A 1 504 ? -15.403 22.923 43.295 1.00 94.19 504 PRO A O 1
ATOM 3931 N N . GLY A 1 505 ? -16.570 22.113 45.045 1.00 90.62 505 GLY A N 1
ATOM 3932 C CA . GLY A 1 505 ? -17.869 22.065 44.367 1.00 90.62 505 GLY A CA 1
ATOM 3933 C C . GLY A 1 505 ? -18.057 20.920 43.366 1.00 90.62 505 GLY A C 1
ATOM 3934 O O . GLY A 1 505 ? -19.055 20.888 42.642 1.00 90.62 505 GLY A O 1
ATOM 3935 N N . GLY A 1 506 ? -17.113 19.973 43.295 1.00 88.38 506 GLY A N 1
ATOM 3936 C CA . GLY A 1 506 ? -17.163 18.830 42.380 1.00 88.38 506 GLY A CA 1
ATOM 3937 C C . GLY A 1 506 ? -18.393 17.927 42.550 1.00 88.38 506 GLY A C 1
ATOM 3938 O O . GLY A 1 506 ? -18.767 17.235 41.608 1.00 88.38 506 GLY A O 1
ATOM 3939 N N . GLU A 1 507 ? -19.074 17.967 43.697 1.00 89.38 507 GLU A N 1
ATOM 3940 C CA . GLU A 1 507 ? -20.348 17.278 43.941 1.00 89.38 507 GLU A CA 1
ATOM 3941 C C . GLU A 1 507 ? -21.501 17.767 43.048 1.00 89.38 507 GLU A C 1
ATOM 3943 O O . GLU A 1 507 ? -22.502 17.068 42.896 1.00 89.38 507 GLU A O 1
ATOM 3948 N N . ARG A 1 508 ? -21.360 18.951 42.436 1.00 91.00 508 ARG A N 1
ATOM 3949 C CA . ARG A 1 508 ? -22.332 19.531 41.494 1.00 91.00 508 ARG A CA 1
ATOM 3950 C C . ARG A 1 508 ? -22.168 19.004 40.067 1.00 91.00 508 ARG A C 1
ATOM 3952 O O . ARG A 1 508 ? -23.024 19.262 39.223 1.00 91.00 508 ARG A O 1
ATOM 3959 N N . LEU A 1 509 ? -21.076 18.292 39.783 1.00 92.44 509 LEU A N 1
ATOM 3960 C CA . LEU A 1 509 ? -20.806 17.729 38.465 1.00 92.44 509 LEU A CA 1
ATOM 3961 C C . LEU A 1 509 ? -21.715 16.533 38.194 1.00 92.44 509 LEU A C 1
ATOM 3963 O O . LEU A 1 509 ? -21.765 15.582 38.972 1.00 92.44 509 LEU A O 1
ATOM 3967 N N . ILE A 1 510 ? -22.373 16.542 37.038 1.00 93.31 510 ILE A N 1
ATOM 3968 C CA . ILE A 1 510 ? -23.158 15.403 36.565 1.00 93.31 510 ILE A CA 1
ATOM 3969 C C . ILE A 1 510 ? -22.261 14.519 35.684 1.00 93.31 510 ILE A C 1
ATOM 3971 O O . ILE A 1 510 ? -21.766 14.993 34.655 1.00 93.31 510 ILE A O 1
ATOM 3975 N N . PRO A 1 511 ? -22.040 13.238 36.031 1.00 93.75 511 PRO A N 1
ATOM 3976 C CA . PRO A 1 511 ? -21.275 12.332 35.182 1.00 93.75 511 PRO A CA 1
ATOM 3977 C C . PRO A 1 511 ? -21.928 12.150 33.807 1.00 93.75 511 PRO A C 1
ATOM 3979 O O . PRO A 1 511 ? -23.138 11.935 33.702 1.00 93.75 511 PRO A O 1
ATOM 3982 N N . ALA A 1 512 ? -21.123 12.201 32.746 1.00 92.75 512 ALA A N 1
ATOM 3983 C CA . ALA A 1 512 ? -21.607 12.109 31.370 1.00 92.75 512 ALA A CA 1
ATOM 3984 C C . ALA A 1 512 ? -22.387 10.816 31.082 1.00 92.75 512 ALA A C 1
ATOM 3986 O O . ALA A 1 512 ? -23.471 10.867 30.501 1.00 92.75 512 ALA A O 1
ATOM 3987 N N . LEU A 1 513 ? -21.872 9.658 31.512 1.00 90.25 513 LEU A N 1
ATOM 3988 C CA . LEU A 1 513 ? -22.545 8.374 31.289 1.00 90.25 513 LEU A CA 1
ATOM 3989 C C . LEU A 1 513 ? -23.887 8.286 32.029 1.00 90.25 513 LEU A C 1
ATOM 3991 O O . LEU A 1 513 ? -24.856 7.774 31.468 1.00 90.25 513 LEU A O 1
ATOM 3995 N N . ASP A 1 514 ? -23.973 8.836 33.242 1.00 90.75 514 ASP A N 1
ATOM 3996 C CA . ASP A 1 514 ? -25.217 8.884 34.015 1.00 90.75 514 ASP A CA 1
ATOM 3997 C C . ASP A 1 514 ? -26.267 9.746 33.317 1.00 90.75 514 ASP A C 1
ATOM 3999 O O . ASP A 1 514 ? -27.437 9.363 33.238 1.00 90.75 514 ASP A O 1
ATOM 4003 N N . PHE A 1 515 ? -25.853 10.903 32.793 1.00 92.06 515 PHE A N 1
ATOM 4004 C CA . PHE A 1 515 ? -26.719 11.773 32.007 1.00 92.06 515 PHE A CA 1
ATOM 4005 C C . PHE A 1 515 ? -27.265 11.041 30.778 1.00 92.06 515 PHE A C 1
ATOM 4007 O O . PHE A 1 515 ? -28.483 10.925 30.641 1.00 92.06 515 PHE A O 1
ATOM 4014 N N . LEU A 1 516 ? -26.388 10.469 29.948 1.00 91.50 516 LEU A N 1
ATOM 4015 C CA . LEU A 1 516 ? -26.773 9.754 28.725 1.00 91.50 516 LEU A CA 1
ATOM 4016 C C . LEU A 1 516 ? -27.681 8.540 29.008 1.00 91.50 516 LEU A C 1
ATOM 4018 O O . LEU A 1 516 ? -28.649 8.287 28.289 1.00 91.50 516 LEU A O 1
ATOM 4022 N N . ALA A 1 517 ? -27.432 7.806 30.097 1.00 89.69 517 ALA A N 1
ATOM 4023 C CA . ALA A 1 517 ? -28.297 6.700 30.511 1.00 89.69 517 ALA A CA 1
ATOM 4024 C C . ALA A 1 517 ? -29.701 7.171 30.932 1.00 89.69 517 ALA A C 1
ATOM 4026 O O . ALA A 1 517 ? -30.697 6.471 30.714 1.00 89.69 517 ALA A O 1
ATOM 4027 N N . ARG A 1 518 ? -29.806 8.349 31.560 1.00 89.44 518 ARG A N 1
ATOM 4028 C CA . ARG A 1 518 ? -31.089 8.928 31.989 1.00 89.44 518 ARG A CA 1
ATOM 4029 C C . ARG A 1 518 ? -31.846 9.579 30.831 1.00 89.44 518 ARG A C 1
ATOM 4031 O O . ARG A 1 518 ? -33.072 9.448 30.793 1.00 89.44 518 ARG A O 1
ATOM 4038 N N . THR A 1 519 ? -31.164 10.231 29.883 1.00 86.62 519 THR A N 1
ATOM 4039 C CA . THR A 1 519 ? -31.812 10.818 28.694 1.00 86.62 519 THR A CA 1
ATOM 4040 C C . THR A 1 519 ? -32.463 9.739 27.843 1.00 86.62 519 THR A C 1
ATOM 4042 O O . THR A 1 519 ? -33.617 9.893 27.450 1.00 86.62 519 THR A O 1
ATOM 4045 N N . LYS A 1 520 ? -31.807 8.583 27.678 1.00 82.94 520 LYS A N 1
ATOM 4046 C CA . LYS A 1 520 ? -32.374 7.418 26.980 1.00 82.94 520 LYS A CA 1
ATOM 4047 C C . LYS A 1 520 ? -33.667 6.891 27.618 1.00 82.94 520 LYS A C 1
ATOM 4049 O O . LYS A 1 520 ? -34.505 6.319 26.931 1.00 82.94 520 LYS A O 1
ATOM 4054 N N . LYS A 1 521 ? -33.863 7.113 28.923 1.00 80.12 521 LYS A N 1
ATOM 4055 C CA . LYS A 1 521 ? -35.095 6.768 29.659 1.00 80.12 521 LYS A CA 1
ATOM 4056 C C . LYS A 1 521 ? -36.141 7.894 29.666 1.00 80.12 521 LYS A C 1
ATOM 4058 O O . LYS A 1 521 ? -37.177 7.727 30.304 1.00 80.12 521 LYS A O 1
ATOM 4063 N N . GLY A 1 522 ? -35.869 9.031 29.017 1.00 72.56 522 GLY A N 1
ATOM 4064 C CA . GLY A 1 522 ? -36.748 10.205 28.977 1.00 72.56 522 GLY A CA 1
ATOM 4065 C C . GLY A 1 522 ? -36.839 10.976 30.300 1.00 72.56 522 GLY A C 1
ATOM 4066 O O . GLY A 1 522 ? -37.862 11.598 30.568 1.00 72.56 522 GLY A O 1
ATOM 4067 N N . LYS A 1 523 ? -35.819 10.898 31.169 1.00 64.12 523 LYS A N 1
ATOM 4068 C CA . LYS A 1 523 ? -35.890 11.373 32.567 1.00 64.12 523 LYS A CA 1
ATOM 4069 C C . LYS A 1 523 ? -34.826 12.415 32.935 1.00 64.12 523 LYS A C 1
ATOM 4071 O O . LYS A 1 523 ? -34.133 12.230 33.935 1.00 64.12 523 LYS A O 1
ATOM 4076 N N . VAL A 1 524 ? -34.661 13.494 32.161 1.00 82.25 524 VAL A N 1
ATOM 4077 C CA . VAL A 1 524 ? -33.704 14.563 32.519 1.00 82.25 524 VAL A CA 1
ATOM 4078 C C . VAL A 1 524 ? -34.189 15.952 32.103 1.00 82.25 524 VAL A C 1
ATOM 4080 O O . VAL A 1 524 ? -34.712 16.117 31.008 1.00 82.25 524 VAL A O 1
ATOM 4083 N N . GLN A 1 525 ? -33.969 16.942 32.971 1.00 84.12 525 GLN A N 1
ATOM 4084 C CA . GLN A 1 525 ? -34.021 18.370 32.646 1.00 84.12 525 GLN A CA 1
ATOM 4085 C C . GLN A 1 525 ? -32.594 18.923 32.612 1.00 84.12 525 GLN A C 1
ATOM 4087 O O . GLN A 1 525 ? -31.770 18.546 33.447 1.00 84.12 525 GLN A O 1
ATOM 4092 N N . VAL A 1 526 ? -32.310 19.804 31.655 1.00 91.44 526 VAL A N 1
ATOM 4093 C CA . VAL A 1 526 ? -31.019 20.487 31.500 1.00 91.44 526 VAL A CA 1
ATOM 4094 C C . VAL A 1 526 ? -31.280 21.992 31.508 1.00 91.44 526 VAL A C 1
ATOM 4096 O O . VAL A 1 526 ? -32.307 22.435 30.996 1.00 91.44 526 VAL A O 1
ATOM 4099 N N . GLY A 1 527 ? -30.395 22.774 32.128 1.00 92.19 527 GLY A N 1
ATOM 4100 C CA . GLY A 1 527 ? -30.487 24.235 32.095 1.00 92.19 527 GLY A CA 1
ATOM 4101 C C . GLY A 1 527 ? -30.167 24.828 30.716 1.00 92.19 527 GLY A C 1
ATOM 4102 O O . GLY A 1 527 ? -29.740 24.120 29.803 1.00 92.19 527 GLY A O 1
ATOM 4103 N N . ARG A 1 528 ? -30.356 26.144 30.547 1.00 94.94 528 ARG A N 1
ATOM 4104 C CA . ARG A 1 528 ? -30.114 26.811 29.253 1.00 94.94 528 ARG A CA 1
ATOM 4105 C C . ARG A 1 528 ? -28.622 26.982 28.973 1.00 94.94 528 ARG A C 1
ATOM 4107 O O . ARG A 1 528 ? -28.221 26.911 27.813 1.00 94.94 528 ARG A O 1
ATOM 4114 N N . LYS A 1 529 ? -27.811 27.196 30.017 1.00 97.00 529 LYS A N 1
ATOM 4115 C CA . LYS A 1 529 ? -26.347 27.320 29.939 1.00 97.00 529 LYS A CA 1
ATOM 4116 C C . LYS A 1 529 ? -25.663 26.066 30.467 1.00 97.00 529 LYS A C 1
ATOM 4118 O O . LYS A 1 529 ? -25.801 25.721 31.640 1.00 97.00 529 LYS A O 1
ATOM 4123 N N . VAL A 1 530 ? -24.891 25.409 29.615 1.00 97.56 530 VAL A N 1
ATOM 4124 C CA . VAL A 1 530 ? -24.255 24.124 29.889 1.00 97.56 530 VAL A CA 1
ATOM 4125 C C . VAL A 1 530 ? -22.750 24.229 29.702 1.00 97.56 530 VAL A C 1
ATOM 4127 O O . VAL A 1 530 ? -22.263 24.629 28.645 1.00 97.56 530 VAL A O 1
ATOM 4130 N N . VAL A 1 531 ? -22.007 23.784 30.714 1.00 97.69 531 VAL A N 1
ATOM 4131 C CA . VAL A 1 531 ? -20.558 23.579 30.614 1.00 97.69 531 VAL A CA 1
ATOM 4132 C C . VAL A 1 531 ? -20.249 22.090 30.726 1.00 97.69 531 VAL A C 1
ATOM 4134 O O . VAL A 1 531 ? -20.741 21.408 31.620 1.00 97.69 531 VAL A O 1
ATOM 4137 N N . ILE A 1 532 ? -19.427 21.571 29.820 1.00 97.19 532 ILE A N 1
ATOM 4138 C CA . ILE A 1 532 ? -19.003 20.167 29.797 1.00 97.19 532 ILE A CA 1
ATOM 4139 C C . ILE A 1 532 ? -17.491 20.134 29.992 1.00 97.19 532 ILE A C 1
ATOM 4141 O O . ILE A 1 532 ? -16.738 20.638 29.162 1.00 97.19 532 ILE A O 1
ATOM 4145 N N . ILE A 1 533 ? -17.033 19.540 31.090 1.00 95.88 533 ILE A N 1
ATOM 4146 C CA . ILE A 1 533 ? -15.610 19.381 31.388 1.00 95.88 533 ILE A CA 1
ATOM 4147 C C . ILE A 1 533 ? -15.131 18.062 30.772 1.00 95.88 533 ILE A C 1
ATOM 4149 O O . ILE A 1 533 ? -15.449 16.986 31.276 1.00 95.88 533 ILE A O 1
ATOM 4153 N N . GLY A 1 534 ? -14.364 18.153 29.688 1.00 94.06 534 GLY A N 1
ATOM 4154 C CA . GLY A 1 534 ? -13.909 17.044 28.849 1.00 94.06 534 GLY A CA 1
ATOM 4155 C C . GLY A 1 534 ? -14.533 17.115 27.454 1.00 94.06 534 GLY A C 1
ATOM 4156 O O . GLY A 1 534 ? -15.742 16.943 27.299 1.00 94.06 534 GLY A O 1
ATOM 4157 N N . ALA A 1 535 ? -13.710 17.329 26.424 1.00 94.50 535 ALA A N 1
ATOM 4158 C CA . ALA A 1 535 ? -14.172 17.571 25.056 1.00 94.50 535 ALA A CA 1
ATOM 4159 C C . ALA A 1 535 ? -13.927 16.387 24.097 1.00 94.50 535 ALA A C 1
ATOM 4161 O O . ALA A 1 535 ? -13.772 16.575 22.888 1.00 94.50 535 ALA A O 1
ATOM 4162 N N . GLY A 1 536 ? -13.874 15.156 24.616 1.00 91.94 536 GLY A N 1
ATOM 4163 C CA . GLY A 1 536 ? -13.839 13.927 23.809 1.00 91.94 536 GLY A CA 1
ATOM 4164 C C . GLY A 1 536 ? -15.198 13.577 23.179 1.00 91.94 536 GLY A C 1
ATOM 4165 O O . GLY A 1 536 ? -16.182 14.280 23.391 1.00 91.94 536 GLY A O 1
ATOM 4166 N N . ASN A 1 537 ? -15.281 12.459 22.442 1.00 90.31 537 ASN A N 1
ATOM 4167 C CA . ASN A 1 537 ? -16.523 12.036 21.763 1.00 90.31 537 ASN A CA 1
ATOM 4168 C C . ASN A 1 537 ? -17.722 11.906 22.721 1.00 90.31 537 ASN A C 1
ATOM 4170 O O . ASN A 1 537 ? -18.820 12.322 22.374 1.00 90.31 537 ASN A O 1
ATOM 4174 N N . VAL A 1 538 ? -17.502 11.416 23.948 1.00 90.75 538 VAL A N 1
ATOM 4175 C CA . VAL A 1 538 ? -18.554 11.355 24.980 1.00 90.75 538 VAL A CA 1
ATOM 4176 C C . VAL A 1 538 ? -19.049 12.757 25.354 1.00 90.75 538 VAL A C 1
ATOM 4178 O O . VAL A 1 538 ? -20.247 12.962 25.501 1.00 90.75 538 VAL A O 1
ATOM 4181 N N . GLY A 1 539 ? -18.149 13.739 25.470 1.00 93.81 539 GLY A N 1
ATOM 4182 C CA . GLY A 1 539 ? -18.528 15.135 25.708 1.00 93.81 539 GLY A CA 1
ATOM 4183 C C . GLY A 1 539 ? -19.348 15.714 24.551 1.00 93.81 539 GLY A C 1
ATOM 4184 O O . GLY A 1 539 ? -20.321 16.426 24.785 1.00 93.81 539 GLY A O 1
ATOM 4185 N N . CYS A 1 540 ? -19.015 15.356 23.308 1.00 94.44 540 CYS A N 1
ATOM 4186 C CA . CYS A 1 540 ? -19.804 15.727 22.133 1.00 94.44 540 CYS A CA 1
ATOM 4187 C C . CYS A 1 540 ? -21.210 15.101 22.149 1.00 94.44 540 CYS A C 1
ATOM 4189 O O . CYS A 1 540 ? -22.179 15.807 21.882 1.00 94.44 540 CYS A O 1
ATOM 4191 N N . ASP A 1 541 ? -21.346 13.825 22.528 1.00 92.69 541 ASP A N 1
ATOM 4192 C CA . ASP A 1 541 ? -22.659 13.180 22.689 1.00 92.69 541 ASP A CA 1
ATOM 4193 C C . ASP A 1 541 ? -23.501 13.887 23.769 1.00 92.69 541 ASP A C 1
ATOM 4195 O O . ASP A 1 541 ? -24.691 14.142 23.570 1.00 92.69 541 ASP A O 1
ATOM 4199 N N . VAL A 1 542 ? -22.878 14.262 24.897 1.00 94.44 542 VAL A N 1
ATOM 4200 C CA . VAL A 1 542 ? -23.533 15.048 25.958 1.00 94.44 542 VAL A CA 1
ATOM 4201 C C . VAL A 1 542 ? -23.997 16.402 25.425 1.00 94.44 542 VAL A C 1
ATOM 4203 O O . VAL A 1 542 ? -25.119 16.802 25.718 1.00 94.44 542 VAL A O 1
ATOM 4206 N N . ALA A 1 543 ? -23.180 17.091 24.624 1.00 95.50 543 ALA A N 1
ATOM 4207 C CA . ALA A 1 543 ? -23.537 18.376 24.028 1.00 95.50 543 ALA A CA 1
ATOM 4208 C C . ALA A 1 543 ? -24.763 18.266 23.109 1.00 95.50 543 ALA A C 1
ATOM 4210 O O . ALA A 1 543 ? -25.696 19.060 23.226 1.00 95.50 543 ALA A O 1
ATOM 4211 N N . VAL A 1 544 ? -24.795 17.257 22.234 1.00 94.19 544 VAL A N 1
ATOM 4212 C CA . VAL A 1 544 ? -25.925 17.028 21.321 1.00 94.19 544 VAL A CA 1
ATOM 4213 C C . VAL A 1 544 ? -27.198 16.697 22.096 1.00 94.19 544 VAL A C 1
ATOM 4215 O O . VAL A 1 544 ? -28.250 17.276 21.828 1.00 94.19 544 VAL A O 1
ATOM 4218 N N . GLU A 1 545 ? -27.127 15.808 23.086 1.00 93.06 545 GLU A N 1
ATOM 4219 C CA . GLU A 1 545 ? -28.303 15.459 23.887 1.00 93.06 545 GLU A CA 1
ATOM 4220 C C . GLU A 1 545 ? -28.757 16.618 24.788 1.00 93.06 545 GLU A C 1
ATOM 4222 O O . GLU A 1 545 ? -29.957 16.843 24.914 1.00 93.06 545 GLU A O 1
ATOM 4227 N N . ALA A 1 546 ? -27.839 17.417 25.340 1.00 93.94 546 ALA A N 1
ATOM 4228 C CA . ALA A 1 546 ? -28.181 18.633 26.078 1.00 93.94 546 ALA A CA 1
ATOM 4229 C C . ALA A 1 546 ? -28.917 19.650 25.189 1.00 93.94 546 ALA A C 1
ATOM 4231 O O . ALA A 1 546 ? -29.951 20.178 25.600 1.00 93.94 546 ALA A O 1
ATOM 4232 N N . ALA A 1 547 ? -28.453 19.866 23.952 1.00 94.00 547 ALA A N 1
ATOM 4233 C CA . ALA A 1 547 ? -29.129 20.733 22.983 1.00 94.00 547 ALA A CA 1
ATOM 4234 C C . ALA A 1 547 ? -30.557 20.247 22.682 1.00 94.00 547 ALA A C 1
ATOM 4236 O O . ALA A 1 547 ? -31.503 21.033 22.660 1.00 94.00 547 ALA A O 1
ATOM 4237 N N . ARG A 1 548 ? -30.748 18.930 22.520 1.00 90.69 548 ARG A N 1
ATOM 4238 C CA . ARG A 1 548 ? -32.079 18.326 22.302 1.00 90.69 548 ARG A CA 1
ATOM 4239 C C . ARG A 1 548 ? -33.016 18.489 23.500 1.00 90.69 548 ARG A C 1
ATOM 4241 O O . ARG A 1 548 ? -34.229 18.453 23.316 1.00 90.69 548 ARG A O 1
ATOM 4248 N N . MET A 1 549 ? -32.464 18.690 24.695 1.00 90.06 549 MET A N 1
ATOM 4249 C CA . MET A 1 549 ? -33.205 18.958 25.931 1.00 90.06 549 MET A CA 1
ATOM 4250 C C . MET A 1 549 ? -33.405 20.460 26.205 1.00 90.06 549 MET A C 1
ATOM 4252 O O . MET A 1 549 ? -33.945 20.811 27.252 1.00 90.06 549 MET A O 1
ATOM 4256 N N . GLY A 1 550 ? -33.017 21.340 25.273 1.00 91.00 550 GLY A N 1
ATOM 4257 C CA . GLY A 1 550 ? -33.267 22.782 25.348 1.00 91.00 550 GLY A CA 1
ATOM 4258 C C . GLY A 1 550 ? -32.093 23.633 25.836 1.00 91.00 550 GLY A C 1
ATOM 4259 O O . GLY A 1 550 ? -32.297 24.809 26.132 1.00 91.00 550 GLY A O 1
ATOM 4260 N N . ALA A 1 551 ? -30.879 23.079 25.921 1.00 95.31 551 ALA A N 1
ATOM 4261 C CA . ALA A 1 551 ? -29.684 23.888 26.156 1.00 95.31 551 ALA A CA 1
ATOM 4262 C C . ALA A 1 551 ? -29.397 24.798 24.946 1.00 95.31 551 ALA A C 1
ATOM 4264 O O . ALA A 1 551 ? -29.440 24.349 23.801 1.00 95.31 551 ALA A O 1
ATOM 4265 N N . GLU A 1 552 ? -29.089 26.068 25.207 1.00 94.88 552 GLU A N 1
ATOM 4266 C CA . GLU A 1 552 ? -28.870 27.106 24.188 1.00 94.88 552 GLU A CA 1
ATOM 4267 C C . GLU A 1 552 ? -27.408 27.558 24.130 1.00 94.88 552 GLU A C 1
ATOM 4269 O O . GLU A 1 552 ? -26.884 27.824 23.051 1.00 94.88 552 GLU A O 1
ATOM 4274 N N . ASP A 1 553 ? -26.736 27.633 25.283 1.00 96.81 553 ASP A N 1
ATOM 4275 C CA . ASP A 1 553 ? -25.318 27.976 25.379 1.00 96.81 553 ASP A CA 1
ATOM 4276 C C . ASP A 1 553 ? -24.537 26.761 25.877 1.00 96.81 553 ASP A C 1
ATOM 4278 O O . ASP A 1 553 ? -24.635 26.397 27.048 1.00 96.81 553 ASP A O 1
ATOM 4282 N N . ILE A 1 554 ? -23.792 26.112 24.981 1.00 98.12 554 ILE A N 1
ATOM 4283 C CA . ILE A 1 554 ? -23.068 24.874 25.273 1.00 98.12 554 ILE A CA 1
ATOM 4284 C C . ILE A 1 554 ? -21.576 25.102 25.060 1.00 98.12 554 ILE A C 1
ATOM 4286 O O . ILE A 1 554 ? -21.133 25.428 23.954 1.00 98.12 554 ILE A O 1
ATOM 4290 N N . LEU A 1 555 ? -20.791 24.896 26.116 1.00 97.94 555 LEU A N 1
ATOM 4291 C CA . LEU A 1 555 ? -19.344 25.076 26.107 1.00 97.94 555 LEU A CA 1
ATOM 4292 C C . LEU A 1 555 ? -18.627 23.820 26.614 1.00 97.94 555 LEU A C 1
ATOM 4294 O O . LEU A 1 555 ? -18.768 23.435 27.773 1.00 97.94 555 LEU A O 1
ATOM 4298 N N . LEU A 1 556 ? -17.817 23.203 25.757 1.00 98.00 556 LEU A N 1
ATOM 4299 C CA . LEU A 1 556 ? -16.926 22.106 26.110 1.00 98.00 556 LEU A CA 1
ATOM 4300 C C . LEU A 1 556 ? -15.544 22.658 26.462 1.00 98.00 556 LEU A C 1
ATOM 4302 O O . LEU A 1 556 ? -14.957 23.436 25.705 1.00 98.00 556 LEU A O 1
ATOM 4306 N N . LEU A 1 557 ? -15.020 22.228 27.603 1.00 96.62 557 LEU A N 1
ATOM 4307 C CA . LEU A 1 557 ? -13.711 22.607 28.121 1.00 96.62 557 LEU A CA 1
ATOM 4308 C C . LEU A 1 557 ? -12.763 21.416 28.063 1.00 96.62 557 LEU A C 1
ATOM 4310 O O . LEU A 1 557 ? -13.159 20.295 28.380 1.00 96.62 557 LEU A O 1
ATOM 4314 N N . ASP A 1 558 ? -11.503 21.655 27.721 1.00 95.56 558 ASP A N 1
ATOM 4315 C CA . ASP A 1 558 ? -10.467 20.626 27.795 1.00 95.56 558 ASP A CA 1
ATOM 4316 C C . ASP A 1 558 ? -9.114 21.223 28.197 1.00 95.56 558 ASP A C 1
ATOM 4318 O O . ASP A 1 558 ? -8.793 22.372 27.875 1.00 95.56 558 ASP A O 1
ATOM 4322 N N . VAL A 1 559 ? -8.314 20.427 28.906 1.00 93.62 559 VAL A N 1
ATOM 4323 C CA . VAL A 1 559 ? -6.961 20.802 29.343 1.00 93.62 559 VAL A CA 1
ATOM 4324 C C . VAL A 1 559 ? -5.958 20.727 28.194 1.00 93.62 559 VAL A C 1
ATOM 4326 O O . VAL A 1 559 ? -4.914 21.373 28.239 1.00 93.62 559 VAL A O 1
ATOM 4329 N N . GLN A 1 560 ? -6.281 19.954 27.159 1.00 93.19 560 GLN A N 1
ATOM 4330 C CA . GLN A 1 560 ? -5.460 19.731 25.976 1.00 93.19 560 GLN A CA 1
ATOM 4331 C C . GLN A 1 560 ? -6.301 19.870 24.704 1.00 93.19 560 GLN A C 1
ATOM 4333 O O . GLN A 1 560 ? -7.499 20.132 24.759 1.00 93.19 560 GLN A O 1
ATOM 4338 N N . GLN A 1 561 ? -5.681 19.697 23.534 1.00 94.81 561 GLN A N 1
ATOM 4339 C CA . GLN A 1 561 ? -6.444 19.637 22.290 1.00 94.81 561 GLN A CA 1
ATOM 4340 C C . GLN A 1 561 ? -7.487 18.503 22.368 1.00 94.81 561 GLN A C 1
ATOM 4342 O O . GLN A 1 561 ? -7.103 17.362 22.641 1.00 94.81 561 GLN A O 1
ATOM 4347 N N . PRO A 1 562 ? -8.782 18.791 22.124 1.00 91.50 562 PRO A N 1
ATOM 4348 C CA . PRO A 1 562 ? -9.844 17.803 22.223 1.00 91.50 562 PRO A CA 1
ATOM 4349 C C . PRO A 1 562 ? -9.558 16.568 21.372 1.00 91.50 562 PRO A C 1
ATOM 4351 O O . PRO A 1 562 ? -9.274 16.679 20.179 1.00 91.50 562 PRO A O 1
ATOM 4354 N N . ALA A 1 563 ? -9.695 15.389 21.979 1.00 87.88 563 ALA A N 1
ATOM 4355 C CA . ALA A 1 563 ? -9.554 14.107 21.288 1.00 87.88 563 ALA A CA 1
ATOM 4356 C C . ALA A 1 563 ? -10.792 13.735 20.448 1.00 87.88 563 ALA A C 1
ATOM 4358 O O . ALA A 1 563 ? -10.831 12.652 19.869 1.00 87.88 563 ALA A O 1
ATOM 4359 N N . SER A 1 564 ? -11.822 14.589 20.416 1.00 89.62 564 SER A N 1
ATOM 4360 C CA . SER A 1 564 ? -13.028 14.370 19.620 1.00 89.62 564 SER A CA 1
ATOM 4361 C C . SER A 1 564 ? -12.775 14.532 18.123 1.00 89.62 564 SER A C 1
ATOM 4363 O O . SER A 1 564 ? -12.068 15.442 17.680 1.00 89.62 564 SER A O 1
ATOM 4365 N N . PHE A 1 565 ? -13.390 13.656 17.332 1.00 89.06 565 PHE A N 1
ATOM 4366 C CA . PHE A 1 565 ? -13.262 13.623 15.876 1.00 89.06 565 PHE A CA 1
ATOM 4367 C C . PHE A 1 565 ? -14.517 13.025 15.232 1.00 89.06 565 PHE A C 1
ATOM 4369 O O . PHE A 1 565 ? -15.397 12.511 15.916 1.00 89.06 565 PHE A O 1
ATOM 4376 N N . GLY A 1 566 ? -14.587 13.057 13.901 1.00 84.81 566 GLY A N 1
ATOM 4377 C CA . GLY A 1 566 ? -15.642 12.367 13.159 1.00 84.81 566 GLY A CA 1
ATOM 4378 C C . GLY A 1 566 ? -17.025 13.005 13.310 1.00 84.81 566 GLY A C 1
ATOM 4379 O O . GLY A 1 566 ? -17.146 14.222 13.459 1.00 84.81 566 GLY A O 1
ATOM 4380 N N . LYS A 1 567 ? -18.067 12.172 13.215 1.00 84.62 567 LYS A N 1
ATOM 4381 C CA . LYS A 1 567 ? -19.469 12.616 13.178 1.00 84.62 567 LYS A CA 1
ATOM 4382 C C . LYS A 1 567 ? -19.900 13.242 14.497 1.00 84.62 567 LYS A C 1
ATOM 4384 O O . LYS A 1 567 ? -20.578 14.257 14.484 1.00 84.62 567 LYS A O 1
ATOM 4389 N N . GLU A 1 568 ? -19.443 12.684 15.610 1.00 88.62 568 GLU A N 1
ATOM 4390 C CA . GLU A 1 568 ? -19.765 13.142 16.958 1.00 88.62 568 GLU A CA 1
ATOM 4391 C C . GLU A 1 568 ? -19.359 14.606 17.152 1.00 88.62 568 GLU A C 1
ATOM 4393 O O . GLU A 1 568 ? -20.150 15.430 17.609 1.00 88.62 568 GLU A O 1
ATOM 4398 N N . ARG A 1 569 ? -18.139 14.960 16.726 1.00 91.94 569 ARG A N 1
ATOM 4399 C CA . ARG A 1 569 ? -17.671 16.347 16.770 1.00 91.94 569 ARG A CA 1
ATOM 4400 C C . ARG A 1 569 ? -18.475 17.255 15.839 1.00 91.94 569 ARG A C 1
ATOM 4402 O O . ARG A 1 569 ? -18.888 18.332 16.259 1.00 91.94 569 ARG A O 1
ATOM 4409 N N . GLN A 1 570 ? -18.707 16.819 14.601 1.00 92.31 570 GLN A N 1
ATOM 4410 C CA . GLN A 1 570 ? -19.462 17.593 13.608 1.00 92.31 570 GLN A CA 1
ATOM 4411 C C . GLN A 1 570 ? -20.896 17.878 14.074 1.00 92.31 570 GLN A C 1
ATOM 4413 O O . GLN A 1 570 ? -21.409 18.974 13.864 1.00 92.31 570 GLN A O 1
ATOM 4418 N N . GLU A 1 571 ? -21.548 16.916 14.726 1.00 91.94 571 GLU A N 1
ATOM 4419 C CA . GLU A 1 571 ? -22.894 17.083 15.274 1.00 91.94 571 GLU A CA 1
ATOM 4420 C C . GLU A 1 571 ? -22.912 18.042 16.465 1.00 91.94 571 GLU A C 1
ATOM 4422 O O . GLU A 1 571 ? -23.794 18.900 16.519 1.00 91.94 571 GLU A O 1
ATOM 4427 N N . ALA A 1 572 ? -21.925 17.961 17.364 1.00 94.38 572 ALA A N 1
ATOM 4428 C CA . ALA A 1 572 ? -21.772 18.917 18.459 1.00 94.38 572 ALA A CA 1
ATOM 4429 C C . ALA A 1 572 ? -21.589 20.355 17.936 1.00 94.38 572 ALA A C 1
ATOM 4431 O O . ALA A 1 572 ? -22.273 21.275 18.381 1.00 94.38 572 ALA A O 1
ATOM 4432 N N . GLU A 1 573 ? -20.729 20.553 16.934 1.00 95.75 573 GLU A N 1
ATOM 4433 C CA . GLU A 1 573 ? -20.539 21.858 16.286 1.00 95.75 573 GLU A CA 1
ATOM 4434 C C . GLU A 1 573 ? -21.834 22.334 15.594 1.00 95.75 573 GLU A C 1
ATOM 4436 O O . GLU A 1 573 ? -22.200 23.506 15.697 1.00 95.75 573 GLU A O 1
ATOM 4441 N N . ARG A 1 574 ? -22.589 21.425 14.957 1.00 95.62 574 ARG A N 1
ATOM 4442 C CA . ARG A 1 574 ? -23.862 21.740 14.282 1.00 95.62 574 ARG A CA 1
ATOM 4443 C C . ARG A 1 574 ? -24.957 22.209 15.240 1.00 95.62 574 ARG A C 1
ATOM 4445 O O . ARG A 1 574 ? -25.781 23.029 14.843 1.00 95.62 574 ARG A O 1
ATOM 4452 N N . VAL A 1 575 ? -24.983 21.704 16.474 1.00 94.94 575 VAL A N 1
ATOM 4453 C CA . VAL A 1 575 ? -25.917 22.181 17.512 1.00 94.94 575 VAL A CA 1
ATOM 4454 C C . VAL A 1 575 ? -25.433 23.457 18.214 1.00 94.94 575 VAL A C 1
ATOM 4456 O O . VAL A 1 575 ? -26.057 23.895 19.173 1.00 94.94 575 VAL A O 1
ATOM 4459 N N . GLY A 1 576 ? -24.341 24.071 17.743 1.00 95.44 576 GLY A N 1
ATOM 4460 C CA . GLY A 1 576 ? -23.814 25.327 18.276 1.00 95.44 576 GLY A CA 1
ATOM 4461 C C . GLY A 1 576 ? -22.865 25.166 19.463 1.00 95.44 576 GLY A C 1
ATOM 4462 O O . GLY A 1 576 ? -22.541 26.160 20.115 1.00 95.44 576 GLY A O 1
ATOM 4463 N N . ALA A 1 577 ? -22.396 23.948 19.755 1.00 97.12 577 ALA A N 1
ATOM 4464 C CA . ALA A 1 577 ? -21.470 23.729 20.855 1.00 97.12 577 ALA A CA 1
ATOM 4465 C C . ALA A 1 577 ? -20.105 24.370 20.566 1.00 97.12 577 ALA A C 1
ATOM 4467 O O . ALA A 1 577 ? -19.500 24.172 19.509 1.00 97.12 577 ALA A O 1
ATOM 4468 N N . ARG A 1 578 ? -19.608 25.141 21.532 1.00 97.44 578 ARG A N 1
ATOM 4469 C CA . ARG A 1 578 ? -18.307 25.809 21.469 1.00 97.44 578 ARG A CA 1
ATOM 4470 C C . ARG A 1 578 ? -17.281 25.002 22.240 1.00 97.44 578 ARG A C 1
ATOM 4472 O O . ARG A 1 578 ? -17.598 24.368 23.239 1.00 97.44 578 ARG A O 1
ATOM 4479 N N . PHE A 1 579 ? -16.037 25.062 21.799 1.00 97.44 579 PHE A N 1
ATOM 4480 C CA . PHE A 1 579 ? -14.933 24.332 22.406 1.00 97.44 579 PHE A CA 1
ATOM 4481 C C . PHE A 1 579 ? -13.879 25.335 22.874 1.00 97.44 579 PHE A C 1
ATOM 4483 O O . PHE A 1 579 ? -13.521 26.246 22.126 1.00 97.44 579 PHE A O 1
ATOM 4490 N N . ARG A 1 580 ? -13.367 25.171 24.095 1.00 96.44 580 ARG A N 1
ATOM 4491 C CA . ARG A 1 580 ? -12.317 26.029 24.654 1.00 96.44 580 ARG A CA 1
ATOM 4492 C C . ARG A 1 580 ? -11.219 25.189 25.296 1.00 96.44 580 ARG A C 1
ATOM 4494 O O . ARG A 1 580 ? -11.468 24.428 26.225 1.00 96.44 580 ARG A O 1
ATOM 4501 N N . TRP A 1 581 ? -10.003 25.355 24.790 1.00 96.06 581 TRP A N 1
ATOM 4502 C CA . TRP A 1 581 ? -8.795 24.682 25.256 1.00 96.06 581 TRP A CA 1
ATOM 4503 C C . TRP A 1 581 ? -7.557 25.527 24.895 1.00 96.06 581 TRP A C 1
ATOM 4505 O O . TRP A 1 581 ? -7.628 26.320 23.952 1.00 96.06 581 TRP A O 1
ATOM 4515 N N . PRO A 1 582 ? -6.420 25.358 25.590 1.00 95.06 582 PRO A N 1
ATOM 4516 C CA . PRO A 1 582 ? -6.273 24.615 26.840 1.00 95.06 582 PRO A CA 1
ATOM 4517 C C . PRO A 1 582 ? -6.802 25.434 28.028 1.00 95.06 582 PRO A C 1
ATOM 4519 O O . PRO A 1 582 ? -6.454 26.603 28.187 1.00 95.06 582 PRO A O 1
ATOM 4522 N N . VAL A 1 583 ? -7.642 24.832 28.871 1.00 94.88 583 VAL A N 1
ATOM 4523 C CA . VAL A 1 583 ? -8.151 25.457 30.104 1.00 94.88 583 VAL A CA 1
ATOM 4524 C C . VAL A 1 583 ? -8.247 24.441 31.236 1.00 94.88 583 VAL A C 1
ATOM 4526 O O . VAL A 1 583 ? -8.572 23.279 31.014 1.00 94.88 583 VAL A O 1
ATOM 4529 N N . GLN A 1 584 ? -7.988 24.887 32.464 1.00 93.94 584 GLN A N 1
ATOM 4530 C CA . GLN A 1 584 ? -8.154 24.085 33.676 1.00 93.94 584 GLN A CA 1
ATOM 4531 C C . GLN A 1 584 ? -9.236 24.695 34.564 1.00 93.94 584 GLN A C 1
ATOM 4533 O O . GLN A 1 584 ? -9.334 25.918 34.697 1.00 93.94 584 GLN A O 1
ATOM 4538 N N . VAL A 1 585 ? -10.052 23.824 35.153 1.00 94.88 585 VAL A N 1
ATOM 4539 C CA . VAL A 1 585 ? -11.130 24.195 36.071 1.00 94.88 585 VAL A CA 1
ATOM 4540 C C . VAL A 1 585 ? -10.596 24.173 37.497 1.00 94.88 585 VAL A C 1
ATOM 4542 O O . VAL A 1 585 ? -10.059 23.154 37.926 1.00 94.88 585 VAL A O 1
ATOM 4545 N N . ARG A 1 586 ? -10.786 25.280 38.220 1.00 95.00 586 ARG A N 1
ATOM 4546 C CA . ARG A 1 586 ? -10.378 25.431 39.619 1.00 95.00 586 ARG A CA 1
ATOM 4547 C C . ARG A 1 586 ? -11.457 24.939 40.577 1.00 95.00 586 ARG A C 1
ATOM 4549 O O . ARG A 1 586 ? -11.165 24.175 41.487 1.00 95.00 586 ARG A O 1
ATOM 4556 N N . GLU A 1 587 ? -12.698 25.378 40.376 1.00 95.88 587 GLU A N 1
ATOM 4557 C CA . GLU A 1 587 ? -13.846 25.023 41.220 1.00 95.88 587 GLU A CA 1
ATOM 4558 C C . GLU A 1 587 ? -15.176 25.172 40.469 1.00 95.88 587 GLU A C 1
ATOM 4560 O O . GLU A 1 587 ? -15.266 25.858 39.445 1.00 95.88 587 GLU A O 1
ATOM 4565 N N . VAL A 1 588 ? -16.219 24.531 40.995 1.00 95.50 588 VAL A N 1
ATOM 4566 C CA . VAL A 1 588 ? -17.598 24.647 40.508 1.00 95.50 588 VAL A CA 1
ATOM 4567 C C . VAL A 1 588 ? -18.446 25.308 41.588 1.00 95.50 588 VAL A C 1
ATOM 4569 O 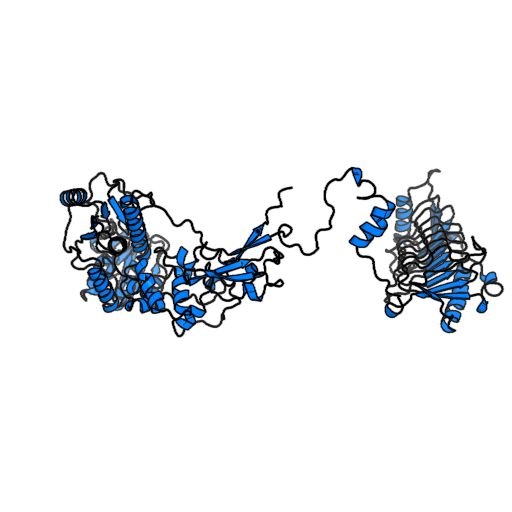O . VAL A 1 588 ? -18.415 24.927 42.750 1.00 95.50 588 VAL A O 1
ATOM 4572 N N . THR A 1 589 ? -19.224 26.313 41.213 1.00 94.81 589 THR A N 1
ATOM 4573 C CA . THR A 1 589 ? -20.065 27.093 42.129 1.00 94.81 589 THR A CA 1
ATOM 4574 C C . THR A 1 589 ? -21.524 27.041 41.685 1.00 94.81 589 THR A C 1
ATOM 4576 O O . THR A 1 589 ? -21.847 26.488 40.636 1.00 94.81 589 THR A O 1
ATOM 4579 N N . GLU A 1 590 ? -22.424 27.652 42.455 1.00 91.81 590 GLU A N 1
ATOM 4580 C CA . GLU A 1 590 ? -23.830 27.830 42.051 1.00 91.81 590 GLU A CA 1
ATOM 4581 C C . GLU A 1 590 ? -24.003 28.711 40.816 1.00 91.81 590 GLU A C 1
ATOM 4583 O O . GLU A 1 590 ? -25.003 28.589 40.119 1.00 91.81 590 GLU A O 1
ATOM 4588 N N . GLN A 1 591 ? -23.040 29.592 40.543 1.00 91.94 591 GLN A N 1
ATOM 4589 C CA . GLN A 1 591 ? -23.098 30.505 39.405 1.00 91.94 591 GLN A CA 1
ATOM 4590 C C . GLN A 1 591 ? -22.487 29.898 38.135 1.00 91.94 591 GLN A C 1
ATOM 4592 O O . GLN A 1 591 ? -22.682 30.449 37.054 1.00 91.94 591 GLN A O 1
ATOM 4597 N N . GLY A 1 592 ? -21.742 28.792 38.247 1.00 94.12 592 GLY A N 1
ATOM 4598 C CA . GLY A 1 592 ? -21.069 28.136 37.128 1.00 94.12 592 GLY A CA 1
ATOM 4599 C C . GLY A 1 592 ? -19.652 27.662 37.454 1.00 94.12 592 GLY A C 1
ATOM 4600 O O . GLY A 1 592 ? -19.339 27.317 38.5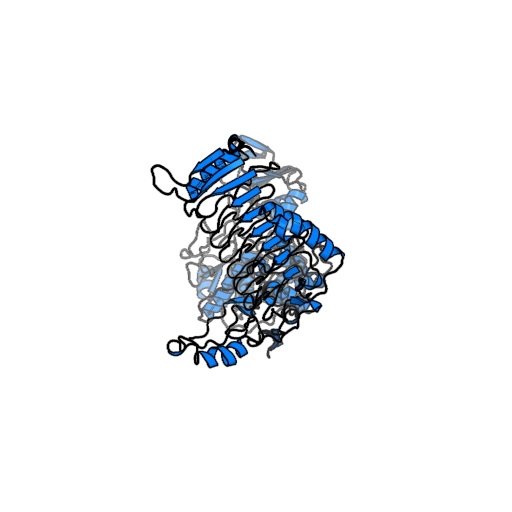94 1.00 94.12 592 GLY A O 1
ATOM 4601 N N . VAL A 1 593 ? -18.786 27.630 36.442 1.00 96.56 593 VAL A N 1
ATOM 4602 C CA . VAL A 1 593 ? -17.434 27.051 36.512 1.00 96.56 593 VAL A CA 1
ATOM 4603 C C . VAL A 1 593 ? -16.380 28.152 36.598 1.00 96.56 593 VAL A C 1
ATOM 4605 O O . VAL A 1 593 ? -16.350 29.033 35.744 1.00 96.56 593 VAL A O 1
ATOM 4608 N N . ILE A 1 594 ? -15.489 28.096 37.591 1.00 96.50 594 ILE A N 1
ATOM 4609 C CA . ILE A 1 594 ? -14.369 29.038 37.726 1.00 96.50 594 ILE A CA 1
ATOM 4610 C C . ILE A 1 594 ? -13.093 28.388 37.185 1.00 96.50 594 ILE A C 1
ATOM 4612 O O . ILE A 1 594 ? -12.708 27.292 37.601 1.00 96.50 594 ILE A O 1
ATOM 4616 N N . LEU A 1 595 ? -12.430 29.066 36.248 1.00 96.31 595 LEU A N 1
ATOM 4617 C CA . LEU A 1 595 ? -11.151 28.634 35.678 1.00 96.31 595 LEU A CA 1
ATOM 4618 C C . LEU A 1 595 ? -9.971 29.021 36.586 1.00 96.31 595 LEU A C 1
ATOM 4620 O O . LEU A 1 595 ? -10.080 29.935 37.401 1.00 96.31 595 LEU A O 1
ATOM 4624 N N . GLU A 1 596 ? -8.806 28.396 36.394 1.00 92.06 596 GLU A N 1
ATOM 4625 C CA . GLU A 1 596 ? -7.569 28.750 37.127 1.00 92.06 596 GLU A CA 1
ATOM 4626 C C . GLU A 1 596 ? -7.183 30.238 37.006 1.00 92.06 596 GLU A C 1
ATOM 4628 O O . GLU A 1 596 ? -6.681 30.840 37.951 1.00 92.06 596 GLU A O 1
ATOM 4633 N N . GLY A 1 597 ? -7.505 30.884 35.879 1.00 87.81 597 GLY A N 1
ATOM 4634 C CA . GLY A 1 597 ? -7.296 32.326 35.681 1.00 87.81 597 GLY A CA 1
ATOM 4635 C C . GLY A 1 597 ? -8.260 33.243 36.452 1.00 87.81 597 GLY A C 1
ATOM 4636 O O . GLY A 1 597 ? -8.193 34.457 36.281 1.00 87.81 597 GLY A O 1
ATOM 4637 N N . GLY A 1 598 ? -9.179 32.693 37.255 1.00 91.62 598 GLY A N 1
ATOM 4638 C CA . GLY A 1 598 ? -10.184 33.440 38.022 1.00 91.62 598 GLY A CA 1
ATOM 4639 C C . GLY A 1 598 ? -11.432 33.853 37.232 1.00 91.62 598 GLY A C 1
ATOM 4640 O O . GLY A 1 598 ? -12.341 34.455 37.795 1.00 91.62 598 GLY A O 1
ATOM 4641 N N . GLU A 1 599 ? -11.501 33.526 35.942 1.00 96.44 599 GLU A N 1
ATOM 4642 C CA . GLU A 1 599 ? -12.672 33.773 35.098 1.00 96.44 599 GLU A CA 1
ATOM 4643 C C . GLU A 1 599 ? -13.842 32.859 35.494 1.00 96.44 599 GLU A C 1
ATOM 4645 O O . GLU A 1 599 ? -13.681 31.638 35.572 1.00 96.44 599 GLU A O 1
ATOM 4650 N N . LEU A 1 600 ? -15.023 33.450 35.695 1.00 96.00 600 LEU A N 1
ATOM 4651 C CA . LEU A 1 600 ? -16.279 32.731 35.896 1.00 96.00 600 LEU A CA 1
ATOM 4652 C C . LEU A 1 600 ? -16.968 32.486 34.549 1.00 96.00 600 LEU A C 1
ATOM 4654 O O . LEU A 1 600 ? -17.291 33.429 33.829 1.00 96.00 600 LEU A O 1
ATOM 4658 N N . LEU A 1 601 ? -17.258 31.221 34.258 1.00 96.75 601 LEU A N 1
ATOM 4659 C CA . LEU A 1 601 ? -18.101 30.780 33.152 1.00 96.75 601 LEU A CA 1
ATOM 4660 C C . LEU A 1 601 ? -19.503 30.454 33.686 1.00 96.75 601 LEU A C 1
ATOM 4662 O O . LEU A 1 601 ? -19.659 29.426 34.352 1.00 96.75 601 LEU A O 1
ATOM 4666 N N . PRO A 1 602 ? -20.525 31.288 33.415 1.00 96.31 602 PRO A N 1
ATOM 4667 C CA . PRO A 1 602 ? -21.870 31.048 33.921 1.00 96.31 602 PRO A CA 1
ATOM 4668 C C . PRO A 1 602 ? -22.468 29.753 33.367 1.00 96.31 602 PRO A C 1
ATOM 4670 O O . PRO A 1 602 ? -22.502 29.570 32.150 1.00 96.31 602 PRO A O 1
ATOM 4673 N N . ALA A 1 603 ? -22.968 28.879 34.241 1.00 96.50 603 ALA A N 1
ATOM 4674 C CA . ALA A 1 603 ? -23.556 27.601 33.846 1.00 96.50 603 ALA A CA 1
ATOM 4675 C C . ALA A 1 603 ? -24.681 27.187 34.798 1.00 96.50 603 ALA A C 1
ATOM 4677 O O . ALA A 1 603 ? -24.497 27.185 36.012 1.00 96.50 603 ALA A O 1
ATOM 4678 N N . ASP A 1 604 ? -25.812 26.778 34.229 1.00 95.19 604 ASP A N 1
ATOM 4679 C CA . ASP A 1 604 ? -26.950 26.212 34.958 1.00 95.19 604 ASP A CA 1
ATOM 4680 C C . ASP A 1 604 ? -26.753 24.707 35.207 1.00 95.19 604 ASP A C 1
ATOM 4682 O O . ASP A 1 604 ? -27.323 24.118 36.123 1.00 95.19 604 ASP A O 1
ATOM 4686 N N . THR A 1 605 ? -25.990 24.039 34.340 1.00 95.44 605 THR A N 1
ATOM 4687 C CA . THR A 1 605 ? -25.700 22.607 34.435 1.00 95.44 605 THR A CA 1
ATOM 4688 C C . THR A 1 605 ? -24.257 22.347 34.030 1.00 95.44 605 THR A C 1
ATOM 4690 O O . THR A 1 605 ? -23.797 22.837 32.997 1.00 95.44 605 THR A O 1
ATOM 4693 N N . VAL A 1 606 ? -23.539 21.564 34.839 1.00 96.00 606 VAL A N 1
ATOM 4694 C CA . VAL A 1 606 ? -22.136 21.225 34.583 1.00 96.00 606 VAL A CA 1
ATOM 4695 C C . VAL A 1 606 ? -21.973 19.713 34.492 1.00 96.00 606 VAL A C 1
ATOM 4697 O O . VAL A 1 606 ? -22.260 18.987 35.444 1.00 96.00 606 VAL A O 1
ATOM 4700 N N . PHE A 1 607 ? -21.496 19.236 33.344 1.00 95.44 607 PHE A N 1
ATOM 4701 C CA . PHE A 1 607 ? -21.201 17.825 33.111 1.00 95.44 607 PHE A CA 1
ATOM 4702 C C . PHE A 1 607 ? -19.705 17.541 33.221 1.00 95.44 607 PHE A C 1
ATOM 4704 O O . PHE A 1 607 ? -18.873 18.399 32.925 1.00 95.44 607 PHE A O 1
ATOM 4711 N N . VAL A 1 608 ? -19.359 16.306 33.583 1.00 94.88 608 VAL A N 1
ATOM 4712 C CA . VAL A 1 608 ? -17.976 15.816 33.585 1.00 94.88 608 VAL A CA 1
ATOM 4713 C C . VAL A 1 608 ? -17.829 14.582 32.693 1.00 94.88 608 VAL A C 1
ATOM 4715 O O . VAL A 1 608 ? -18.543 13.591 32.842 1.00 94.88 608 VAL A O 1
ATOM 4718 N N . ALA A 1 609 ? -16.887 14.658 31.754 1.00 93.12 609 ALA A N 1
ATOM 4719 C CA . ALA A 1 609 ? -16.595 13.671 30.716 1.00 93.12 609 ALA A CA 1
ATOM 4720 C C . ALA A 1 609 ? -15.073 13.445 30.567 1.00 93.12 609 ALA A C 1
ATOM 4722 O O . ALA A 1 609 ? -14.551 13.325 29.460 1.00 93.12 609 ALA A O 1
ATOM 4723 N N . VAL A 1 610 ? -14.340 13.389 31.686 1.00 89.12 610 VAL A N 1
ATOM 4724 C CA . VAL A 1 610 ? -12.863 13.263 31.713 1.00 89.12 610 VAL A CA 1
ATOM 4725 C C . VAL A 1 610 ? -12.355 11.810 31.695 1.00 89.12 610 VAL A C 1
ATOM 4727 O O . VAL A 1 610 ? -11.201 11.533 32.027 1.00 89.12 610 VAL A O 1
ATOM 4730 N N . GLY A 1 611 ? -13.219 10.874 31.298 1.00 86.31 611 GLY A N 1
ATOM 4731 C CA . GLY A 1 611 ? -12.926 9.447 31.183 1.00 86.31 611 GLY A CA 1
ATOM 4732 C C . GLY A 1 611 ? -13.366 8.612 32.386 1.00 86.31 611 GLY A C 1
ATOM 4733 O O . GLY A 1 611 ? -13.578 9.115 33.490 1.00 86.31 611 GLY A O 1
ATOM 4734 N N . ASP A 1 612 ? -13.460 7.306 32.153 1.00 89.31 612 ASP A N 1
ATOM 4735 C CA . ASP A 1 612 ? -13.909 6.307 33.121 1.00 89.31 612 ASP A CA 1
ATOM 4736 C C . ASP A 1 612 ? -12.781 5.321 33.444 1.00 89.31 612 ASP A C 1
ATOM 4738 O O . ASP A 1 612 ? -11.823 5.159 32.681 1.00 89.31 612 ASP A O 1
ATOM 4742 N N . VAL A 1 613 ? -12.900 4.641 34.580 1.00 91.38 613 VAL A N 1
ATOM 4743 C CA . VAL A 1 613 ? -12.021 3.542 34.996 1.00 91.38 613 VAL A CA 1
ATOM 4744 C C . VAL A 1 613 ? -12.846 2.277 35.254 1.00 91.38 613 VAL A C 1
ATOM 4746 O O . VAL A 1 613 ? -14.032 2.371 35.592 1.00 91.38 613 VAL A O 1
ATOM 4749 N N . PRO A 1 614 ? -12.268 1.080 35.076 1.00 92.75 614 PRO A N 1
ATOM 4750 C CA . PRO A 1 614 ? -12.967 -0.157 35.390 1.00 92.75 614 PRO A CA 1
ATOM 4751 C C . PRO A 1 614 ? -13.156 -0.340 36.897 1.00 92.75 614 PRO A C 1
ATOM 4753 O O . PRO A 1 614 ? -12.398 0.177 37.723 1.00 92.75 614 PRO A O 1
ATOM 4756 N N . GLU A 1 615 ? -14.183 -1.107 37.251 1.00 90.25 615 GLU A N 1
ATOM 4757 C CA . GLU A 1 615 ? -14.337 -1.644 38.598 1.00 90.25 615 GLU A CA 1
ATOM 4758 C C . GLU A 1 615 ? -13.587 -2.971 38.682 1.00 90.25 615 GLU A C 1
ATOM 4760 O O . GLU A 1 615 ? -13.967 -3.940 38.037 1.00 90.25 615 GLU A O 1
ATOM 4765 N N . THR A 1 616 ? -12.506 -3.015 39.460 1.00 90.62 616 THR A N 1
ATOM 4766 C CA . THR A 1 616 ? -11.611 -4.182 39.554 1.00 90.62 616 THR A CA 1
ATOM 4767 C C . THR A 1 616 ? -11.632 -4.857 40.924 1.00 90.62 616 THR A C 1
ATOM 4769 O O . THR A 1 616 ? -10.891 -5.803 41.151 1.00 90.62 616 THR A O 1
ATOM 4772 N N . GLY A 1 617 ? -12.487 -4.407 41.849 1.00 90.56 617 GLY A N 1
ATOM 4773 C CA . GLY A 1 617 ? -12.499 -4.893 43.238 1.00 90.56 617 GLY A CA 1
ATOM 4774 C C . GLY A 1 617 ? -12.888 -6.368 43.414 1.00 90.56 617 GLY A C 1
ATOM 4775 O O . GLY A 1 617 ? -12.657 -6.925 44.483 1.00 90.56 617 GLY A O 1
ATOM 4776 N N . PHE A 1 618 ? -13.464 -6.992 42.384 1.00 92.31 618 PHE A N 1
ATOM 4777 C CA . PHE A 1 618 ? -13.793 -8.419 42.366 1.00 92.31 618 PHE A CA 1
ATOM 4778 C C . PHE A 1 618 ? -12.633 -9.305 41.889 1.00 92.31 618 PHE A C 1
ATOM 4780 O O . PHE A 1 618 ? -12.730 -10.523 41.985 1.00 92.31 618 PHE A O 1
ATOM 4787 N N . LEU A 1 619 ? -11.560 -8.714 41.350 1.00 93.75 619 LEU A N 1
ATOM 4788 C CA . LEU A 1 619 ? -10.410 -9.468 40.865 1.00 93.75 619 LEU A CA 1
ATOM 4789 C C . LEU A 1 619 ? -9.544 -9.939 42.045 1.00 93.75 619 LEU A C 1
ATOM 4791 O O . LEU A 1 619 ? -9.418 -9.207 43.036 1.00 93.75 619 LEU A O 1
ATOM 4795 N N . PRO A 1 620 ? -8.922 -11.123 41.946 1.00 91.19 620 PRO A N 1
ATOM 4796 C CA . PRO A 1 620 ? -7.893 -11.536 42.887 1.00 91.19 620 PRO A CA 1
ATOM 4797 C C . PRO A 1 620 ? -6.621 -10.684 42.734 1.00 91.19 620 PRO A C 1
ATOM 4799 O O . PRO A 1 620 ? -6.408 -10.014 41.720 1.00 91.19 620 PRO A O 1
ATOM 4802 N N . ASP A 1 621 ? -5.771 -10.701 43.762 1.00 89.25 621 ASP A N 1
ATOM 4803 C CA . ASP A 1 621 ? -4.619 -9.794 43.864 1.00 89.25 621 ASP A CA 1
ATOM 4804 C C . ASP A 1 621 ? -3.457 -10.174 42.915 1.00 89.25 621 ASP A C 1
ATOM 4806 O O . ASP A 1 621 ? -2.549 -9.372 42.694 1.00 89.25 621 ASP A O 1
ATOM 4810 N N . ASP A 1 622 ? -3.481 -11.377 42.328 1.00 91.06 622 ASP A N 1
ATOM 4811 C CA . ASP A 1 622 ? -2.501 -11.861 41.346 1.00 91.06 622 ASP A CA 1
ATOM 4812 C C . ASP A 1 622 ? -2.733 -11.301 39.929 1.00 91.06 622 ASP A C 1
ATOM 4814 O O . ASP A 1 622 ? -1.844 -11.403 39.076 1.00 91.06 622 ASP A O 1
ATOM 4818 N N . ILE A 1 623 ? -3.888 -10.674 39.669 1.00 95.56 623 ILE A N 1
ATOM 4819 C CA . ILE A 1 623 ? -4.187 -9.978 38.413 1.00 95.56 623 ILE A CA 1
ATOM 4820 C C . ILE A 1 623 ? -3.566 -8.579 38.439 1.00 95.56 623 ILE A C 1
ATOM 4822 O O . ILE A 1 623 ? -4.045 -7.657 39.099 1.00 95.56 623 ILE A O 1
ATOM 4826 N N . ALA A 1 624 ? -2.489 -8.405 37.676 1.00 96.12 624 ALA A N 1
ATOM 4827 C CA . ALA A 1 624 ? -1.728 -7.169 37.645 1.00 96.12 624 ALA A CA 1
ATOM 4828 C C . ALA A 1 624 ? -2.545 -6.012 37.048 1.00 96.12 624 ALA A C 1
ATOM 4830 O O . ALA A 1 624 ? -3.106 -6.115 35.952 1.00 96.12 624 ALA A O 1
ATOM 4831 N N . LEU A 1 625 ? -2.536 -4.877 37.747 1.00 96.06 625 LEU A N 1
ATOM 4832 C CA . LEU A 1 625 ? -3.153 -3.633 37.299 1.00 96.06 625 LEU A CA 1
ATOM 4833 C C . LEU A 1 625 ? -2.092 -2.572 36.994 1.00 96.06 625 LEU A C 1
ATOM 4835 O O . LEU A 1 625 ? -1.082 -2.463 37.686 1.00 96.06 625 LEU A O 1
ATOM 4839 N N . GLU A 1 626 ? -2.361 -1.733 36.000 1.00 94.25 626 GLU A N 1
ATOM 4840 C CA . GLU A 1 626 ? -1.565 -0.558 35.657 1.00 94.25 626 GLU A CA 1
ATOM 4841 C C . GLU A 1 626 ? -2.494 0.653 35.522 1.00 94.25 626 GLU A C 1
ATOM 4843 O O . GLU A 1 626 ? -3.419 0.661 34.712 1.00 94.25 626 GLU A O 1
ATOM 4848 N N . ASN A 1 627 ? -2.295 1.680 36.357 1.00 89.25 627 ASN A N 1
ATOM 4849 C CA . ASN A 1 627 ? -3.139 2.886 36.393 1.00 89.25 627 ASN A CA 1
ATOM 4850 C C . ASN A 1 627 ? -4.652 2.603 36.528 1.00 89.25 627 ASN A C 1
ATOM 4852 O O . ASN A 1 627 ? -5.487 3.354 36.020 1.00 89.25 627 ASN A O 1
ATOM 4856 N N . GLY A 1 628 ? -5.001 1.516 37.224 1.00 90.25 628 GLY A N 1
ATOM 4857 C CA . GLY A 1 628 ? -6.382 1.078 37.428 1.00 90.25 628 GLY A CA 1
ATOM 4858 C C . GLY A 1 628 ? -6.974 0.242 36.292 1.00 90.25 628 GLY A C 1
ATOM 4859 O O . GLY A 1 628 ? -8.142 -0.103 36.391 1.00 90.25 628 GLY A O 1
ATOM 4860 N N . PHE A 1 629 ? -6.207 -0.104 35.255 1.00 96.06 629 PHE A N 1
ATOM 4861 C CA . PHE A 1 629 ? -6.614 -1.002 34.168 1.00 96.06 629 PHE A CA 1
ATOM 4862 C C . PHE A 1 629 ? -5.905 -2.354 34.272 1.00 96.06 629 PHE A C 1
ATOM 4864 O O . PHE A 1 629 ? -4.821 -2.431 34.845 1.00 96.06 629 PHE A O 1
ATOM 4871 N N . ILE A 1 630 ? -6.490 -3.421 33.722 1.00 97.25 630 ILE A N 1
ATOM 4872 C CA . ILE A 1 630 ? -5.864 -4.754 33.742 1.00 97.25 630 ILE A CA 1
ATOM 4873 C C . ILE A 1 630 ? -4.709 -4.796 32.740 1.00 97.25 630 ILE A C 1
ATOM 4875 O O . ILE A 1 630 ? -4.897 -4.514 31.555 1.00 97.25 630 ILE A O 1
ATOM 4879 N N . ARG A 1 631 ? -3.520 -5.189 33.206 1.00 97.69 631 ARG A N 1
ATOM 4880 C CA . ARG A 1 631 ? -2.349 -5.383 32.348 1.00 97.69 631 ARG A CA 1
ATOM 4881 C C . ARG A 1 631 ? -2.462 -6.712 31.600 1.00 97.69 631 ARG A C 1
ATOM 4883 O O . ARG A 1 631 ? -2.727 -7.749 32.206 1.00 97.69 631 ARG A O 1
ATOM 4890 N N . VAL A 1 632 ? -2.208 -6.680 30.293 1.00 97.75 632 VAL A N 1
ATOM 4891 C CA . VAL A 1 632 ? -2.260 -7.860 29.418 1.00 97.75 632 VAL A CA 1
ATOM 4892 C C . VAL A 1 632 ? -1.072 -7.934 28.460 1.00 97.75 632 VAL A C 1
ATOM 4894 O O . VAL A 1 632 ? -0.402 -6.929 28.215 1.00 97.75 632 VAL A O 1
ATOM 4897 N N . ASP A 1 633 ? -0.821 -9.125 27.915 1.00 96.06 633 ASP A N 1
ATOM 4898 C CA . ASP A 1 633 ? 0.093 -9.345 26.791 1.00 96.06 633 ASP A CA 1
ATOM 4899 C C . ASP A 1 633 ? -0.567 -9.057 25.421 1.00 96.06 633 ASP A C 1
ATOM 4901 O O . ASP A 1 633 ? -1.712 -8.608 25.325 1.00 96.06 633 ASP A O 1
ATOM 4905 N N . GLU A 1 634 ? 0.167 -9.302 24.332 1.00 94.19 634 GLU A N 1
ATOM 4906 C CA . GLU A 1 634 ? -0.286 -9.071 22.950 1.00 94.19 634 GLU A CA 1
ATOM 4907 C C . GLU A 1 634 ? -1.493 -9.933 22.518 1.00 94.19 634 GLU A C 1
ATOM 4909 O O . GLU A 1 634 ? -2.159 -9.604 21.533 1.00 94.19 634 GLU A O 1
ATOM 4914 N N . TYR A 1 635 ? -1.804 -10.997 23.268 1.00 95.44 635 TYR A N 1
ATOM 4915 C CA . TYR A 1 635 ? -2.955 -11.882 23.058 1.00 95.44 635 TYR A CA 1
ATOM 4916 C C . TYR A 1 635 ? -4.091 -11.616 24.051 1.00 95.44 635 TYR A C 1
ATOM 4918 O O . TYR A 1 635 ? -5.048 -12.388 24.091 1.00 95.44 635 TYR A O 1
ATOM 4926 N N . TYR A 1 636 ? -4.011 -10.521 24.817 1.00 97.50 636 TYR A N 1
ATOM 4927 C CA . TYR A 1 636 ? -4.974 -10.132 25.852 1.00 97.50 636 TYR A CA 1
ATOM 4928 C C . TYR A 1 636 ? -4.993 -11.038 27.089 1.00 97.50 636 TYR A C 1
ATOM 4930 O O . TYR A 1 636 ? -5.953 -11.009 27.863 1.00 97.50 636 TYR A O 1
ATOM 4938 N N . ARG A 1 637 ? -3.942 -11.830 27.308 1.00 97.50 637 ARG A N 1
ATOM 4939 C CA . ARG A 1 637 ? -3.808 -12.661 28.507 1.00 97.50 637 ARG A CA 1
ATOM 4940 C C . ARG A 1 637 ? -3.246 -11.836 29.660 1.00 97.50 637 ARG A C 1
ATOM 4942 O O . ARG A 1 637 ? -2.353 -11.016 29.457 1.00 97.50 637 ARG A O 1
ATOM 4949 N N . THR A 1 638 ? -3.778 -12.040 30.858 1.00 98.12 638 THR A N 1
ATOM 4950 C CA . THR A 1 638 ? -3.357 -11.326 32.075 1.00 98.12 638 THR A CA 1
ATOM 4951 C C . THR A 1 638 ? -2.104 -11.959 32.700 1.00 98.12 638 THR A C 1
ATOM 4953 O O . THR A 1 638 ? -1.496 -12.863 32.125 1.00 98.12 638 THR A O 1
ATOM 4956 N N . SER A 1 639 ? -1.704 -11.503 33.892 1.00 97.12 639 SER A N 1
ATOM 4957 C CA . SER A 1 639 ? -0.669 -12.164 34.703 1.00 97.12 639 SER A CA 1
ATOM 4958 C C . SER A 1 639 ? -1.053 -13.580 35.145 1.00 97.12 639 SER A C 1
ATOM 4960 O O . SER A 1 639 ? -0.158 -14.382 35.408 1.00 97.12 639 SER A O 1
ATOM 4962 N N . ASN A 1 640 ? -2.347 -13.910 35.179 1.00 96.69 640 ASN A N 1
ATOM 4963 C CA . ASN A 1 640 ? -2.818 -15.274 35.380 1.00 96.69 640 ASN A CA 1
ATOM 4964 C C . ASN A 1 640 ? -3.025 -15.959 34.010 1.00 96.69 640 ASN A C 1
ATOM 4966 O O . ASN A 1 640 ? -3.768 -15.441 33.171 1.00 96.69 640 ASN A O 1
ATOM 4970 N N . PRO A 1 641 ? -2.402 -17.127 33.754 1.00 95.12 641 PRO A N 1
ATOM 4971 C CA . PRO A 1 641 ? -2.415 -17.765 32.437 1.00 95.12 641 PRO A CA 1
ATOM 4972 C C . PRO A 1 641 ? -3.795 -18.260 31.981 1.00 95.12 641 PRO A C 1
ATOM 4974 O O . PRO A 1 641 ? -3.981 -18.473 30.783 1.00 95.12 641 PRO A O 1
ATOM 4977 N N . GLN A 1 642 ? -4.743 -18.432 32.906 1.00 96.50 642 GLN A N 1
ATOM 4978 C CA . GLN A 1 642 ? -6.112 -18.879 32.636 1.00 96.50 642 GLN A CA 1
ATOM 4979 C C . GLN A 1 642 ? -7.092 -17.701 32.443 1.00 96.50 642 GLN A C 1
ATOM 4981 O O . GLN A 1 642 ? -8.247 -17.899 32.060 1.00 96.50 642 GLN A O 1
ATOM 4986 N N . VAL A 1 643 ? -6.642 -16.462 32.675 1.00 98.19 643 VAL A N 1
ATOM 4987 C CA . VAL A 1 643 ? -7.486 -15.262 32.634 1.00 98.19 643 VAL A CA 1
ATOM 4988 C C . VAL A 1 643 ? -7.041 -14.323 31.514 1.00 98.19 643 VAL A C 1
ATOM 4990 O O . VAL A 1 643 ? -5.877 -13.928 31.420 1.00 98.19 643 VAL A O 1
ATOM 4993 N N . PHE A 1 644 ? -8.002 -13.910 30.696 1.00 98.62 644 PHE A N 1
ATOM 4994 C CA . PHE A 1 644 ? -7.867 -12.893 29.656 1.00 98.62 644 PHE A CA 1
ATOM 4995 C C . PHE A 1 644 ? -8.661 -11.641 30.034 1.00 98.62 644 PHE A C 1
ATOM 4997 O O . PHE A 1 644 ? -9.620 -11.715 30.799 1.00 98.62 644 PHE A O 1
ATOM 5004 N N . ALA A 1 645 ? -8.300 -10.486 29.479 1.00 98.50 645 ALA A N 1
ATOM 5005 C CA . ALA A 1 645 ? -9.057 -9.251 29.661 1.00 98.50 645 ALA A CA 1
ATOM 5006 C C . ALA A 1 645 ? -9.138 -8.443 28.361 1.00 98.50 645 ALA A C 1
ATOM 5008 O O . ALA A 1 645 ? -8.137 -8.270 27.673 1.00 98.50 645 ALA A O 1
ATOM 5009 N N . VAL A 1 646 ? -10.324 -7.936 28.007 1.00 98.12 646 VAL A N 1
ATOM 5010 C CA . VAL A 1 646 ? -10.568 -7.264 26.716 1.00 98.12 646 VAL A CA 1
ATOM 5011 C C . VAL A 1 646 ? -11.475 -6.037 26.826 1.00 98.12 646 VAL A C 1
ATOM 5013 O O . VAL A 1 646 ? -12.365 -5.953 27.671 1.00 98.12 646 VAL A O 1
ATOM 5016 N N . GLY A 1 647 ? -11.290 -5.090 25.903 1.00 96.75 647 GLY A N 1
ATOM 5017 C CA . GLY A 1 647 ? -12.066 -3.849 25.832 1.00 96.75 647 GLY A CA 1
ATOM 5018 C C . GLY A 1 647 ? -11.611 -2.794 26.843 1.00 96.75 647 GLY A C 1
ATOM 5019 O O . GLY A 1 647 ? -10.461 -2.792 27.282 1.00 96.75 647 GLY A O 1
ATOM 5020 N N . ASP A 1 648 ? -12.532 -1.908 27.231 1.00 95.81 648 ASP A N 1
ATOM 5021 C CA . ASP A 1 648 ? -12.236 -0.731 28.064 1.00 95.81 648 ASP A CA 1
ATOM 5022 C C . ASP A 1 648 ? -11.635 -1.060 29.447 1.00 95.81 648 ASP A C 1
ATOM 5024 O O . ASP A 1 648 ? -11.082 -0.174 30.090 1.00 95.81 648 ASP A O 1
ATOM 5028 N N . VAL A 1 649 ? -11.721 -2.314 29.913 1.00 96.81 649 VAL A N 1
ATOM 5029 C CA . VAL A 1 649 ? -11.090 -2.763 31.171 1.00 96.81 649 VAL A CA 1
ATOM 5030 C C . VAL A 1 649 ? -9.557 -2.800 31.082 1.00 96.81 649 VAL A C 1
ATOM 5032 O O . VAL A 1 649 ? -8.872 -2.669 32.095 1.00 96.81 649 VAL A O 1
ATOM 5035 N N . VAL A 1 650 ? -9.020 -2.952 29.869 1.00 97.12 650 VAL A N 1
ATOM 5036 C CA . VAL A 1 650 ? -7.580 -2.920 29.575 1.00 97.12 650 VAL A CA 1
ATOM 5037 C C . VAL A 1 650 ? -7.152 -1.516 29.172 1.00 97.12 650 VAL A C 1
ATOM 5039 O O . VAL A 1 650 ? -6.145 -0.999 29.645 1.00 97.12 650 VAL A O 1
ATOM 5042 N N . LYS A 1 651 ? -7.908 -0.891 28.266 1.00 94.44 651 LYS A N 1
ATOM 5043 C CA . LYS A 1 651 ? -7.645 0.467 27.791 1.00 94.44 651 LYS A CA 1
ATOM 5044 C C . LYS A 1 651 ? -8.896 1.027 27.108 1.00 94.44 651 LYS A C 1
ATOM 5046 O O . LYS A 1 651 ? -9.471 0.312 26.288 1.00 94.44 651 LYS A O 1
ATOM 5051 N N . PRO A 1 652 ? -9.284 2.291 27.358 1.00 90.12 652 PRO A N 1
ATOM 5052 C CA . PRO A 1 652 ? -10.380 2.928 26.632 1.00 90.12 652 PRO A CA 1
ATOM 5053 C C . PRO A 1 652 ? -10.102 2.992 25.123 1.00 90.12 652 PRO A C 1
ATOM 5055 O O . PRO A 1 652 ? -8.983 3.320 24.713 1.00 90.12 652 PRO A O 1
ATOM 5058 N N . GLY A 1 653 ? -11.113 2.717 24.299 1.00 91.31 653 GLY A N 1
ATOM 5059 C CA . GLY A 1 653 ? -10.983 2.737 22.839 1.00 91.31 653 GLY A CA 1
ATOM 5060 C C . GLY A 1 653 ? -12.318 2.830 22.099 1.00 91.31 653 GLY A C 1
ATOM 5061 O O . GLY A 1 653 ? -13.356 3.142 22.682 1.00 91.31 653 GLY A O 1
ATOM 5062 N N . LEU A 1 654 ? -12.297 2.571 20.791 1.00 92.56 654 LEU A N 1
ATOM 5063 C CA . LEU A 1 654 ? -13.506 2.491 19.974 1.00 92.56 654 LEU A CA 1
ATOM 5064 C C . LEU A 1 654 ? -14.230 1.159 20.201 1.00 92.56 654 LEU A C 1
ATOM 5066 O O . LEU A 1 654 ? -13.630 0.139 20.541 1.00 92.56 654 LEU A O 1
ATOM 5070 N N . ILE A 1 655 ? -15.526 1.121 19.881 1.00 95.00 655 ILE A N 1
ATOM 5071 C CA . ILE A 1 655 ? -16.319 -0.122 19.910 1.00 95.00 655 ILE A CA 1
ATOM 5072 C C . ILE A 1 655 ? -15.681 -1.203 19.019 1.00 95.00 655 ILE A C 1
ATOM 5074 O O . ILE A 1 655 ? -15.660 -2.381 19.372 1.00 95.00 655 ILE A O 1
ATOM 5078 N N . THR A 1 656 ? -15.107 -0.814 17.877 1.00 95.62 656 THR A N 1
ATOM 5079 C CA . THR A 1 656 ? -14.396 -1.740 16.985 1.00 95.62 656 THR A CA 1
ATOM 5080 C C . THR A 1 656 ? -13.112 -2.295 17.596 1.00 95.62 656 THR A C 1
ATOM 5082 O O . THR A 1 656 ? -12.780 -3.445 17.307 1.00 95.62 656 THR A O 1
ATOM 5085 N N . ASP A 1 657 ? -12.415 -1.527 18.443 1.00 96.88 657 ASP A N 1
ATOM 5086 C CA . ASP A 1 657 ? -11.233 -2.007 19.174 1.00 96.88 657 ASP A CA 1
ATOM 5087 C C . ASP A 1 657 ? -11.642 -3.072 20.192 1.00 96.88 657 ASP A C 1
ATOM 5089 O O . ASP A 1 657 ? -11.031 -4.134 20.253 1.00 96.88 657 ASP A O 1
ATOM 5093 N N . ALA A 1 658 ? -12.733 -2.830 20.925 1.00 97.44 658 ALA A N 1
ATOM 5094 C CA . ALA A 1 658 ? -13.311 -3.783 21.868 1.00 97.44 658 ALA A CA 1
ATOM 5095 C C . ALA A 1 658 ? -13.722 -5.103 21.186 1.00 97.44 658 ALA A C 1
ATOM 5097 O O . ALA A 1 658 ? -13.372 -6.185 21.660 1.00 97.44 658 ALA A O 1
ATOM 5098 N N . ILE A 1 659 ? -14.411 -5.028 20.042 1.00 98.06 659 ILE A N 1
ATOM 5099 C CA . ILE A 1 659 ? -14.816 -6.211 19.265 1.00 98.06 659 ILE A CA 1
ATOM 5100 C C . ILE A 1 659 ? -13.591 -6.942 18.701 1.00 98.06 659 ILE A C 1
ATOM 5102 O O . ILE A 1 659 ? -13.521 -8.170 18.785 1.00 98.06 659 ILE A O 1
ATOM 5106 N N . GLY A 1 660 ? -12.619 -6.205 18.154 1.00 97.06 660 GLY A N 1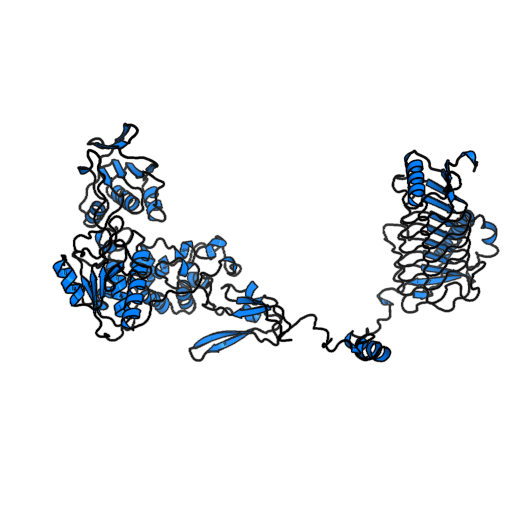
ATOM 5107 C CA . GLY A 1 660 ? -11.380 -6.767 17.617 1.00 97.06 660 GLY A CA 1
ATOM 5108 C C . GLY A 1 660 ? -10.521 -7.447 18.684 1.00 97.06 660 GLY A C 1
ATOM 5109 O O . GLY A 1 660 ? -10.007 -8.538 18.441 1.00 97.06 660 GLY A O 1
ATOM 5110 N N . ALA A 1 661 ? -10.423 -6.853 19.876 1.00 97.62 661 ALA A N 1
ATOM 5111 C CA . ALA A 1 661 ? -9.775 -7.453 21.038 1.00 97.62 661 ALA A CA 1
ATOM 5112 C C . ALA A 1 661 ? -10.456 -8.766 21.435 1.00 97.62 661 ALA A C 1
ATOM 5114 O O . ALA A 1 661 ? -9.782 -9.780 21.598 1.00 97.62 661 ALA A O 1
ATOM 5115 N N . GLY A 1 662 ? -11.793 -8.774 21.497 1.00 97.75 662 GLY A N 1
ATOM 5116 C CA . GLY A 1 662 ? -12.555 -9.982 21.805 1.00 97.75 662 GLY A CA 1
ATOM 5117 C C . GLY A 1 662 ? -12.310 -11.120 20.813 1.00 97.75 662 GLY A C 1
ATOM 5118 O O . GLY A 1 662 ? -12.065 -12.253 21.218 1.00 97.75 662 GLY A O 1
ATOM 5119 N N . ARG A 1 663 ? -12.264 -10.808 19.512 1.00 97.00 663 ARG A N 1
ATOM 5120 C CA . ARG A 1 663 ? -11.946 -11.786 18.462 1.00 97.00 663 ARG A CA 1
ATOM 5121 C C . ARG A 1 663 ? -10.533 -12.356 18.599 1.00 97.00 663 ARG A C 1
ATOM 5123 O O . ARG A 1 663 ? -10.348 -13.563 18.476 1.00 97.00 663 ARG A O 1
ATOM 5130 N N . LYS A 1 664 ? -9.539 -11.502 18.855 1.00 96.88 664 LYS A N 1
ATOM 5131 C CA . LYS A 1 664 ? -8.144 -11.932 19.043 1.00 96.88 664 LYS A CA 1
ATOM 5132 C C . LYS A 1 664 ? -7.982 -12.810 20.285 1.00 96.88 664 LYS A C 1
ATOM 5134 O O . LYS A 1 664 ? -7.329 -13.844 20.199 1.00 96.88 664 LYS A O 1
ATOM 5139 N N . ALA A 1 665 ? -8.610 -12.433 21.400 1.00 97.81 665 ALA A N 1
ATOM 5140 C CA . ALA A 1 665 ? -8.588 -13.220 22.630 1.00 97.81 665 ALA A CA 1
ATOM 5141 C C . ALA A 1 665 ? -9.266 -14.587 22.446 1.00 97.81 665 ALA A C 1
ATOM 5143 O O . ALA A 1 665 ? -8.695 -15.602 22.828 1.00 97.81 665 ALA A O 1
ATOM 5144 N N . ALA A 1 666 ? -10.436 -14.638 21.795 1.00 97.81 666 ALA A N 1
ATOM 5145 C CA . ALA A 1 666 ? -11.119 -15.897 21.493 1.00 97.81 666 ALA A CA 1
ATOM 5146 C C . ALA A 1 666 ? -10.259 -16.830 20.626 1.00 97.81 666 ALA A C 1
ATOM 5148 O O . ALA A 1 666 ? -10.127 -18.011 20.938 1.00 97.81 666 ALA A O 1
ATOM 5149 N N . GLN A 1 667 ? -9.605 -16.294 19.587 1.00 97.12 667 GLN A N 1
ATOM 5150 C CA . GLN A 1 667 ? -8.671 -17.067 18.766 1.00 97.12 667 GLN A CA 1
ATOM 5151 C C . GLN A 1 667 ? -7.488 -17.601 19.586 1.00 97.12 667 GLN A C 1
ATOM 5153 O O . GLN A 1 667 ? -7.163 -18.780 19.477 1.00 97.12 667 GLN A O 1
ATOM 5158 N N . ALA A 1 668 ? -6.882 -16.771 20.442 1.00 97.62 668 ALA A N 1
ATOM 5159 C CA . ALA A 1 668 ? -5.786 -17.198 21.307 1.00 97.62 668 ALA A CA 1
ATOM 5160 C C . ALA A 1 668 ? -6.213 -18.310 22.280 1.00 97.62 668 ALA A C 1
ATOM 5162 O O . ALA A 1 668 ? -5.493 -19.293 22.433 1.00 97.62 668 ALA A O 1
ATOM 5163 N N . ILE A 1 669 ? -7.396 -18.190 22.890 1.00 98.00 669 ILE A N 1
ATOM 5164 C CA . ILE A 1 669 ? -7.971 -19.222 23.763 1.00 98.00 669 ILE A CA 1
ATOM 5165 C C . ILE A 1 669 ? -8.192 -20.526 22.988 1.00 98.00 669 ILE A C 1
ATOM 5167 O O . ILE A 1 669 ? -7.779 -21.586 23.452 1.00 98.00 669 ILE A O 1
ATOM 5171 N N . SER A 1 670 ? -8.790 -20.462 21.795 1.00 96.81 670 SER A N 1
ATOM 5172 C CA . SER A 1 670 ? -9.032 -21.650 20.967 1.00 96.81 670 SER A CA 1
ATOM 5173 C C . SER A 1 670 ? -7.730 -22.333 20.534 1.00 96.81 670 SER A C 1
ATOM 5175 O O . SER A 1 670 ? -7.628 -23.560 20.576 1.00 96.81 670 SER A O 1
ATOM 5177 N N . ASP A 1 671 ? -6.693 -21.561 20.196 1.00 96.31 671 ASP A N 1
ATOM 5178 C CA . ASP A 1 671 ? -5.374 -22.112 19.885 1.00 96.31 671 ASP A CA 1
ATOM 5179 C C . ASP A 1 671 ? -4.740 -22.803 21.095 1.00 96.31 671 ASP A C 1
ATOM 5181 O O . ASP A 1 671 ? -4.262 -23.930 20.957 1.00 96.31 671 ASP A O 1
ATOM 5185 N N . LEU A 1 672 ? -4.808 -22.196 22.284 1.00 96.69 672 LEU A N 1
ATOM 5186 C CA . LEU A 1 672 ? -4.312 -22.808 23.520 1.00 96.69 672 LEU A CA 1
ATOM 5187 C C . LEU A 1 672 ? -5.070 -24.094 23.873 1.00 96.69 672 LEU A C 1
ATOM 5189 O O . LEU A 1 672 ? -4.440 -25.095 24.213 1.00 96.69 672 LEU A O 1
ATOM 5193 N N . LEU A 1 673 ? -6.401 -24.103 23.738 1.00 96.12 673 LEU A N 1
ATOM 5194 C CA . LEU A 1 673 ? -7.234 -25.294 23.948 1.00 96.12 673 LEU A CA 1
ATOM 5195 C C . LEU A 1 673 ? -6.887 -26.426 22.974 1.00 96.12 673 LEU A C 1
ATOM 5197 O O . LEU A 1 673 ? -7.003 -27.599 23.327 1.00 96.12 673 LEU A O 1
ATOM 5201 N N . ALA A 1 674 ? -6.433 -26.083 21.770 1.00 94.69 674 ALA A N 1
ATOM 5202 C CA . ALA A 1 674 ? -5.956 -27.032 20.773 1.00 94.69 674 ALA A CA 1
ATOM 5203 C C . ALA A 1 674 ? -4.459 -27.387 20.914 1.00 94.69 674 ALA A C 1
ATOM 5205 O O . ALA A 1 674 ? -3.915 -28.070 20.045 1.00 94.69 674 ALA A O 1
ATOM 5206 N N . GLY A 1 675 ? -3.773 -26.912 21.961 1.00 94.38 675 GLY A N 1
ATOM 5207 C CA . GLY A 1 675 ? -2.345 -27.158 22.187 1.00 94.38 675 GLY A CA 1
ATOM 5208 C C . GLY A 1 675 ? -1.410 -26.419 21.221 1.00 94.38 675 GLY A C 1
ATOM 5209 O O . GLY A 1 675 ? -0.246 -26.793 21.080 1.00 94.38 675 GLY A O 1
ATOM 5210 N N . ARG A 1 676 ? -1.899 -25.381 20.533 1.00 95.00 676 ARG A N 1
ATOM 5211 C CA . ARG A 1 676 ? -1.126 -24.540 19.610 1.00 95.00 676 ARG A CA 1
ATOM 5212 C C . ARG A 1 676 ? -0.694 -23.242 20.284 1.00 95.00 676 ARG A C 1
ATOM 5214 O O . ARG A 1 676 ? -1.341 -22.730 21.195 1.00 95.00 676 ARG A O 1
ATOM 5221 N N . LYS A 1 677 ? 0.405 -22.665 19.794 1.00 93.00 677 LYS A N 1
ATOM 5222 C CA . LYS A 1 677 ? 0.809 -21.309 20.173 1.00 93.00 677 LYS A CA 1
ATOM 5223 C C . LYS A 1 677 ? -0.090 -20.292 19.447 1.00 93.00 677 LYS A C 1
ATOM 5225 O O . LYS A 1 677 ? -0.223 -20.421 18.229 1.00 93.00 677 LYS A O 1
ATOM 5230 N N . PRO A 1 678 ? -0.646 -19.281 20.141 1.00 92.88 678 PRO A N 1
ATOM 5231 C CA . PRO A 1 678 ? -1.376 -18.194 19.495 1.00 92.88 678 PRO A CA 1
ATOM 5232 C C . PRO A 1 678 ? -0.546 -17.520 18.397 1.00 92.88 678 PRO A C 1
ATOM 5234 O O . PRO A 1 678 ? 0.651 -17.277 18.577 1.00 92.88 678 PRO A O 1
ATOM 5237 N N . ALA A 1 679 ? -1.181 -17.223 17.263 1.00 86.00 679 ALA A N 1
ATOM 5238 C CA . ALA A 1 679 ? -0.538 -16.611 16.103 1.00 86.00 679 ALA A CA 1
ATOM 5239 C C . ALA A 1 679 ? -1.233 -15.308 15.689 1.00 86.00 679 ALA A C 1
ATOM 5241 O O . ALA A 1 679 ? -2.433 -15.119 15.889 1.00 86.00 679 ALA A O 1
ATOM 5242 N N . THR A 1 680 ? -0.467 -14.408 15.076 1.00 84.06 680 THR A N 1
ATOM 5243 C CA . THR A 1 680 ? -0.965 -13.164 14.481 1.00 84.06 680 THR A CA 1
ATOM 5244 C C . THR A 1 680 ? -0.910 -13.243 12.958 1.00 84.06 680 THR A C 1
ATOM 5246 O O . THR A 1 680 ? -0.121 -13.997 12.390 1.00 84.06 680 THR A O 1
ATOM 5249 N N . ASP A 1 681 ? -1.769 -12.479 12.280 1.00 86.12 681 ASP A N 1
ATOM 5250 C CA . ASP A 1 681 ? -1.748 -12.379 10.819 1.00 86.12 681 ASP A CA 1
ATOM 5251 C C . ASP A 1 681 ? -0.452 -11.673 10.370 1.00 86.12 681 ASP A C 1
ATOM 5253 O O . ASP A 1 681 ? -0.266 -10.497 10.694 1.00 86.12 681 ASP A O 1
ATOM 5257 N N . PRO A 1 682 ? 0.454 -12.350 9.638 1.00 89.88 682 PRO A N 1
ATOM 5258 C CA . PRO A 1 682 ? 1.747 -11.780 9.269 1.00 89.88 682 PRO A CA 1
ATOM 5259 C C . PRO A 1 682 ? 1.653 -10.821 8.074 1.00 89.88 682 PRO A C 1
ATOM 5261 O O . PRO A 1 682 ? 2.650 -10.195 7.699 1.00 89.88 682 PRO A O 1
ATOM 5264 N N . ARG A 1 683 ? 0.488 -10.734 7.416 1.00 93.44 683 ARG A N 1
ATOM 5265 C CA . ARG A 1 683 ? 0.329 -9.947 6.195 1.00 93.44 683 ARG A CA 1
ATOM 5266 C C . ARG A 1 683 ? 0.494 -8.465 6.486 1.00 93.44 683 ARG A C 1
ATOM 5268 O O . ARG A 1 683 ? -0.103 -7.900 7.399 1.00 93.44 683 ARG A O 1
ATOM 5275 N N . ARG A 1 684 ? 1.268 -7.805 5.630 1.00 94.94 684 ARG A N 1
ATOM 5276 C CA . ARG A 1 684 ? 1.424 -6.351 5.654 1.00 94.94 684 ARG A CA 1
ATOM 5277 C C . ARG A 1 684 ? 0.362 -5.693 4.788 1.00 94.94 684 ARG A C 1
ATOM 5279 O O . ARG A 1 684 ? -0.127 -6.283 3.823 1.00 94.94 684 ARG A O 1
ATOM 5286 N N . MET A 1 685 ? 0.021 -4.456 5.128 1.00 96.31 685 MET A N 1
ATOM 5287 C CA . MET A 1 685 ? -0.841 -3.632 4.291 1.00 96.31 685 MET A CA 1
ATOM 5288 C C . MET A 1 685 ? -0.172 -3.387 2.935 1.00 96.31 685 MET A C 1
ATOM 5290 O O . MET A 1 685 ? 1.022 -3.090 2.881 1.00 96.31 685 MET A O 1
ATOM 5294 N N . ILE A 1 686 ? -0.932 -3.509 1.846 1.00 96.38 686 ILE A N 1
ATOM 5295 C CA . ILE A 1 686 ? -0.434 -3.161 0.515 1.00 96.38 686 ILE A CA 1
ATOM 5296 C C . ILE A 1 686 ? -0.172 -1.644 0.439 1.00 96.38 686 ILE A C 1
ATOM 5298 O O . ILE A 1 686 ? -1.051 -0.862 0.817 1.00 96.38 686 ILE A O 1
ATOM 5302 N N . PRO A 1 687 ? 1.000 -1.209 -0.060 1.00 95.38 687 PRO A N 1
ATOM 5303 C CA . PRO A 1 687 ? 1.253 0.196 -0.366 1.00 95.38 687 PRO A CA 1
ATOM 5304 C C . PRO A 1 687 ? 0.179 0.763 -1.302 1.00 95.38 687 PRO A C 1
ATOM 5306 O O . PRO A 1 687 ? -0.159 0.141 -2.315 1.00 95.38 687 PRO A O 1
ATOM 5309 N N . LYS A 1 688 ? -0.372 1.937 -0.974 1.00 95.75 688 LYS A N 1
ATOM 5310 C CA . LYS A 1 688 ? -1.462 2.554 -1.751 1.00 95.75 688 LYS A CA 1
ATOM 5311 C C . LYS A 1 688 ? -1.018 2.876 -3.182 1.00 95.75 688 LYS A C 1
ATOM 5313 O O . LYS A 1 688 ? -1.822 2.787 -4.101 1.00 95.75 688 LYS A O 1
ATOM 5318 N N . GLU A 1 689 ? 0.270 3.130 -3.378 1.00 94.81 689 GLU A N 1
ATOM 5319 C CA . GLU A 1 689 ? 0.922 3.461 -4.647 1.00 94.81 689 GLU A CA 1
ATOM 5320 C C . GLU A 1 689 ? 0.980 2.270 -5.614 1.00 94.81 689 GLU A C 1
ATOM 5322 O O . GLU A 1 689 ? 1.278 2.454 -6.791 1.00 94.81 689 GLU A O 1
ATOM 5327 N N . ARG A 1 690 ? 0.703 1.039 -5.157 1.00 95.56 690 ARG A N 1
ATOM 5328 C CA . ARG A 1 690 ? 0.558 -0.137 -6.037 1.00 95.56 690 ARG A CA 1
ATOM 5329 C C . ARG A 1 690 ? -0.812 -0.208 -6.708 1.00 95.56 690 ARG A C 1
ATOM 5331 O O . ARG A 1 690 ? -0.974 -0.958 -7.663 1.00 95.56 690 ARG A O 1
ATOM 5338 N N . ILE A 1 691 ? -1.798 0.528 -6.206 1.00 97.06 691 ILE A N 1
ATOM 5339 C CA . ILE A 1 691 ? -3.172 0.510 -6.711 1.00 97.06 691 ILE A CA 1
ATOM 5340 C C . ILE A 1 691 ? -3.276 1.495 -7.878 1.00 97.06 691 ILE A C 1
ATOM 5342 O O . ILE A 1 691 ? -2.728 2.596 -7.815 1.00 97.06 691 ILE A O 1
ATOM 5346 N N . ARG A 1 692 ? -3.962 1.100 -8.953 1.00 96.50 692 ARG A N 1
ATOM 5347 C CA . ARG A 1 692 ? -4.213 1.953 -10.126 1.00 96.50 692 ARG A CA 1
ATOM 5348 C C . ARG A 1 692 ? -5.666 2.389 -10.128 1.00 96.50 692 ARG A C 1
ATOM 5350 O O . ARG A 1 692 ? -6.569 1.552 -10.198 1.00 96.50 692 ARG A O 1
ATOM 5357 N N . LEU A 1 693 ? -5.882 3.691 -9.970 1.00 96.38 693 LEU A N 1
ATOM 5358 C CA . LEU A 1 693 ? -7.212 4.287 -9.847 1.00 96.38 693 LEU A CA 1
ATOM 5359 C C . LEU A 1 693 ? -7.717 4.902 -11.161 1.00 96.38 693 LEU A C 1
ATOM 5361 O O . LEU A 1 693 ? -8.869 5.311 -11.235 1.00 96.38 693 LEU A O 1
ATOM 5365 N N . GLU A 1 694 ? -6.897 4.897 -12.209 1.00 95.12 694 GLU A N 1
ATOM 5366 C CA . GLU A 1 694 ? -7.186 5.447 -13.539 1.00 95.12 694 GLU A CA 1
ATOM 5367 C C . GLU A 1 694 ? -8.374 4.755 -14.231 1.00 95.12 694 GLU A C 1
ATOM 5369 O O . GLU A 1 694 ? -8.942 5.281 -15.182 1.00 95.12 694 GLU A O 1
ATOM 5374 N N . TYR A 1 695 ? -8.773 3.583 -13.733 1.00 93.94 695 TYR A N 1
ATOM 5375 C CA . TYR A 1 695 ? -9.911 2.802 -14.218 1.00 93.94 695 TYR A CA 1
ATOM 5376 C C . TYR A 1 695 ? -11.264 3.223 -13.620 1.00 93.94 695 TYR A C 1
ATOM 5378 O O . TYR A 1 695 ? -12.285 2.637 -13.978 1.00 93.94 695 TYR A O 1
ATOM 5386 N N . TYR A 1 696 ? -11.293 4.182 -12.690 1.00 94.81 696 TYR A N 1
ATOM 5387 C CA . TYR A 1 696 ? -12.506 4.587 -11.972 1.00 94.81 696 TYR A CA 1
ATOM 5388 C C . TYR A 1 696 ? -12.887 6.033 -12.282 1.00 94.81 696 TYR A C 1
ATOM 5390 O O . TYR A 1 696 ? -12.021 6.883 -12.471 1.00 94.81 696 TYR A O 1
ATOM 5398 N N . ASP A 1 697 ? -14.191 6.319 -12.297 1.00 92.06 697 ASP A N 1
ATOM 5399 C CA . ASP A 1 697 ? -14.705 7.656 -12.597 1.00 92.06 697 ASP A CA 1
ATOM 5400 C C . ASP A 1 697 ? -14.650 8.553 -11.344 1.00 92.06 697 ASP A C 1
ATOM 5402 O O . ASP A 1 697 ? -15.397 8.310 -10.388 1.00 92.06 697 ASP A O 1
ATOM 5406 N N . PRO A 1 698 ? -13.802 9.602 -11.317 1.00 93.88 698 PRO A N 1
ATOM 5407 C CA . PRO A 1 698 ? -13.711 10.508 -10.174 1.00 93.88 698 PRO A CA 1
ATOM 5408 C C . PRO A 1 698 ? -14.951 11.397 -10.000 1.00 93.88 698 PRO A C 1
ATOM 5410 O O . PRO A 1 698 ? -15.097 12.027 -8.957 1.00 93.88 698 PRO A O 1
ATOM 5413 N N . ARG A 1 699 ? -15.849 11.470 -10.993 1.00 93.44 699 ARG A N 1
ATOM 5414 C CA . ARG A 1 699 ? -17.069 12.295 -10.935 1.00 93.44 699 ARG A CA 1
ATOM 5415 C C . ARG A 1 699 ? -18.180 11.650 -10.107 1.00 93.44 699 ARG A C 1
ATOM 5417 O O . ARG A 1 699 ? -19.146 12.322 -9.754 1.00 93.44 699 ARG A O 1
ATOM 5424 N N . ILE A 1 700 ? -18.053 10.362 -9.783 1.00 93.56 700 ILE A N 1
ATOM 5425 C CA . ILE A 1 700 ? -18.989 9.658 -8.904 1.00 93.56 700 ILE A CA 1
ATOM 5426 C C . ILE A 1 700 ? -18.711 10.089 -7.461 1.00 93.56 700 ILE A C 1
ATOM 5428 O O . ILE A 1 700 ? -17.835 9.546 -6.784 1.00 93.56 700 ILE A O 1
ATOM 5432 N N . VAL A 1 701 ? -19.464 11.090 -7.001 1.00 93.25 701 VAL A N 1
ATOM 5433 C CA . VAL A 1 701 ? -19.337 11.649 -5.644 1.00 93.25 701 VAL A CA 1
ATOM 5434 C C . VAL A 1 701 ? -20.248 10.968 -4.617 1.00 93.25 701 VAL A C 1
ATOM 5436 O O . VAL A 1 701 ? -19.994 11.065 -3.419 1.00 93.25 701 VAL A O 1
ATOM 5439 N N . HIS A 1 702 ? -21.269 10.239 -5.072 1.00 93.50 702 HIS A N 1
ATOM 5440 C CA . HIS A 1 702 ? -22.197 9.451 -4.259 1.00 93.50 702 HIS A CA 1
ATOM 5441 C C . HIS A 1 702 ? -22.545 8.143 -4.980 1.00 93.50 702 HIS A C 1
ATOM 5443 O O . HIS A 1 702 ? -22.409 8.070 -6.199 1.00 93.50 702 HIS A O 1
ATOM 5449 N N . TYR A 1 703 ? -22.982 7.125 -4.231 1.00 95.69 703 TYR A N 1
ATOM 5450 C CA . TYR A 1 703 ? -23.412 5.843 -4.797 1.00 95.69 703 TYR A CA 1
ATOM 5451 C C . TYR A 1 703 ? -24.924 5.656 -4.661 1.00 95.69 703 TYR A C 1
ATOM 5453 O O . TYR A 1 703 ? -25.475 5.823 -3.571 1.00 95.69 703 TYR A O 1
ATOM 5461 N N . GLU A 1 704 ? -25.580 5.264 -5.746 1.00 94.50 704 GLU A N 1
ATOM 5462 C CA . GLU A 1 704 ? -27.023 5.022 -5.821 1.00 94.50 704 GLU A CA 1
ATOM 5463 C C . GLU A 1 704 ? -27.427 3.744 -5.085 1.00 94.50 704 GLU A C 1
ATOM 5465 O O . GLU A 1 704 ? -28.400 3.758 -4.329 1.00 94.50 704 GLU A O 1
ATOM 5470 N N . ASP A 1 705 ? -26.615 2.690 -5.174 1.00 95.38 705 ASP A N 1
ATOM 5471 C CA . ASP A 1 705 ? -26.843 1.381 -4.554 1.00 95.38 705 ASP A CA 1
ATOM 5472 C C . ASP A 1 705 ? -25.525 0.665 -4.170 1.00 95.38 705 ASP A C 1
ATOM 5474 O O . ASP A 1 705 ? -24.431 1.246 -4.204 1.00 95.38 705 ASP A O 1
ATOM 5478 N N . LEU A 1 706 ? -25.637 -0.586 -3.706 1.00 95.56 706 LEU A N 1
ATOM 5479 C CA . LEU A 1 706 ? -24.484 -1.411 -3.340 1.00 95.56 706 LEU A CA 1
ATOM 5480 C C . LEU A 1 706 ? -23.701 -1.895 -4.567 1.00 95.56 706 LEU A C 1
ATOM 5482 O O . LEU A 1 706 ? -22.478 -1.996 -4.474 1.00 95.56 706 LEU A O 1
ATOM 5486 N N . ASP A 1 707 ? -24.357 -2.138 -5.699 1.00 95.56 707 ASP A N 1
ATOM 5487 C CA . ASP A 1 707 ? -23.727 -2.677 -6.906 1.00 95.56 707 ASP A CA 1
ATOM 5488 C C . ASP A 1 707 ? -22.818 -1.633 -7.561 1.00 95.56 707 ASP A C 1
ATOM 5490 O O . ASP A 1 707 ? -21.641 -1.902 -7.833 1.00 95.56 707 ASP A O 1
ATOM 5494 N N . GLN A 1 708 ? -23.305 -0.397 -7.705 1.00 95.31 708 GLN A N 1
ATOM 5495 C CA . GLN A 1 708 ? -22.521 0.743 -8.172 1.00 95.31 708 GLN A CA 1
ATOM 5496 C C . GLN A 1 708 ? -21.322 0.988 -7.247 1.00 95.31 708 GLN A C 1
ATOM 5498 O O . GLN A 1 708 ? -20.198 1.175 -7.718 1.00 95.31 708 GLN A O 1
ATOM 5503 N N . CYS A 1 709 ? -21.521 0.925 -5.926 1.00 95.94 709 CYS A N 1
ATOM 5504 C CA . CYS A 1 709 ? -20.431 1.059 -4.959 1.00 95.94 709 CYS A CA 1
ATOM 5505 C C . CYS A 1 709 ? -19.406 -0.088 -5.078 1.00 95.94 709 CYS A C 1
ATOM 5507 O O . CYS A 1 709 ? -18.191 0.142 -5.096 1.00 95.94 709 CYS A O 1
ATOM 5509 N N . GLY A 1 710 ? -19.879 -1.329 -5.209 1.00 95.62 710 GLY A N 1
ATOM 5510 C CA . GLY A 1 710 ? -19.053 -2.522 -5.369 1.00 95.62 710 GLY A CA 1
ATOM 5511 C C . GLY A 1 710 ? -18.191 -2.469 -6.626 1.00 95.62 710 GLY A C 1
ATOM 5512 O O . GLY A 1 710 ? -16.994 -2.771 -6.556 1.00 95.62 710 GLY A O 1
ATOM 5513 N N . ALA A 1 711 ? -18.755 -2.015 -7.750 1.00 94.56 711 ALA A N 1
ATOM 5514 C CA . ALA A 1 711 ? -18.050 -1.830 -9.019 1.00 94.56 711 ALA A CA 1
ATOM 5515 C C . ALA A 1 711 ? -16.881 -0.831 -8.908 1.00 94.56 711 ALA A C 1
ATOM 5517 O O . ALA A 1 711 ? -15.828 -1.039 -9.527 1.00 94.56 711 ALA A O 1
ATOM 5518 N N . GLN A 1 712 ? -17.039 0.196 -8.065 1.00 95.56 712 GLN A N 1
ATOM 5519 C CA . GLN A 1 712 ? -16.044 1.239 -7.790 1.00 95.56 712 GLN A CA 1
ATOM 5520 C C . GLN A 1 712 ? -14.953 0.813 -6.793 1.00 95.56 712 GLN A C 1
ATOM 5522 O O . GLN A 1 712 ? -13.941 1.504 -6.629 1.00 95.56 712 GLN A O 1
ATOM 5527 N N . CYS A 1 713 ? -15.099 -0.333 -6.129 1.00 96.25 713 CYS A N 1
ATOM 5528 C CA . CYS A 1 713 ? -14.061 -0.867 -5.255 1.00 96.25 713 CYS A CA 1
ATOM 5529 C C . CYS A 1 713 ? -12.843 -1.350 -6.062 1.00 96.25 713 CYS A C 1
ATOM 5531 O O . CYS A 1 713 ? -12.963 -2.194 -6.950 1.00 96.25 713 CYS A O 1
ATOM 5533 N N . ALA A 1 714 ? -11.645 -0.880 -5.691 1.00 96.06 714 ALA A N 1
ATOM 5534 C CA . ALA A 1 714 ? -10.398 -1.256 -6.362 1.00 96.06 714 ALA A CA 1
ATOM 5535 C C . ALA A 1 714 ? -9.890 -2.671 -6.039 1.00 96.06 714 ALA A C 1
ATOM 5537 O O . ALA A 1 714 ? -8.980 -3.164 -6.703 1.00 96.06 714 ALA A O 1
ATOM 5538 N N . SER A 1 715 ? -10.480 -3.337 -5.042 1.00 96.81 715 SER A N 1
ATOM 5539 C CA . SER A 1 715 ? -10.055 -4.667 -4.593 1.00 96.81 715 SER A CA 1
ATOM 5540 C C . SER A 1 715 ? -8.566 -4.710 -4.201 1.00 96.81 715 SER A C 1
ATOM 5542 O O . SER A 1 715 ? -7.815 -5.580 -4.623 1.00 96.81 715 SER A O 1
ATOM 5544 N N . CYS A 1 716 ? -8.093 -3.722 -3.433 1.00 97.50 716 CYS A N 1
ATOM 5545 C CA . CYS A 1 716 ? -6.671 -3.577 -3.106 1.00 97.50 716 CYS A CA 1
ATOM 5546 C C . CYS A 1 716 ? -6.082 -4.872 -2.515 1.00 97.50 716 CYS A C 1
ATOM 5548 O O . CYS A 1 716 ? -6.568 -5.357 -1.496 1.00 97.50 716 CYS A O 1
ATOM 5550 N N . GLY A 1 717 ? -5.031 -5.416 -3.132 1.00 95.81 717 GLY A N 1
ATOM 5551 C CA . GLY A 1 717 ? -4.371 -6.648 -2.685 1.00 95.81 717 GLY A CA 1
ATOM 5552 C C . GLY A 1 717 ? -5.085 -7.956 -3.055 1.00 95.81 717 GLY A C 1
ATOM 5553 O O . GLY A 1 717 ? -4.558 -9.024 -2.746 1.00 95.81 717 GLY A O 1
ATOM 5554 N N . GLN A 1 718 ? -6.232 -7.905 -3.741 1.00 94.94 718 GLN A N 1
ATOM 5555 C CA . GLN A 1 718 ? -6.967 -9.085 -4.205 1.00 94.94 718 GLN A CA 1
ATOM 5556 C C . GLN A 1 718 ? -7.429 -8.942 -5.658 1.00 94.94 718 GLN A C 1
ATOM 5558 O O . GLN A 1 718 ? -8.028 -7.940 -6.043 1.00 94.94 718 GLN A O 1
ATOM 5563 N N . CYS A 1 719 ? -7.186 -9.965 -6.470 1.00 94.44 719 CYS A N 1
ATOM 5564 C CA . CYS A 1 719 ? -7.565 -9.989 -7.872 1.00 94.44 719 CYS A CA 1
ATOM 5565 C C . CYS A 1 719 ? -9.082 -9.844 -8.041 1.00 94.44 719 CYS A C 1
ATOM 5567 O O . CYS A 1 719 ? -9.863 -10.492 -7.350 1.00 94.44 719 CYS A O 1
ATOM 5569 N N . ARG A 1 720 ? -9.487 -8.993 -8.989 1.00 93.62 720 ARG A N 1
ATOM 5570 C CA . ARG A 1 720 ? -10.893 -8.781 -9.369 1.00 93.62 720 ARG A CA 1
ATOM 5571 C C . ARG A 1 720 ? -11.278 -9.440 -10.699 1.00 93.62 720 ARG A C 1
ATOM 5573 O O . ARG A 1 720 ? -12.248 -9.010 -11.307 1.00 93.62 720 ARG A O 1
ATOM 5580 N N . ASP A 1 721 ? -10.453 -10.367 -11.180 1.00 93.69 721 ASP A N 1
ATOM 5581 C CA . ASP A 1 721 ? -10.592 -11.071 -12.464 1.00 93.69 721 ASP A CA 1
ATOM 5582 C C . ASP A 1 721 ? -10.879 -10.184 -13.694 1.00 93.69 721 ASP A C 1
ATOM 5584 O O . ASP A 1 721 ? -11.626 -10.539 -14.594 1.00 93.69 721 ASP A O 1
ATOM 5588 N N . CYS A 1 722 ? -10.297 -8.983 -13.752 1.00 93.44 722 CYS A N 1
ATOM 5589 C CA . CYS A 1 722 ? -10.575 -8.037 -14.844 1.00 93.44 722 CYS A CA 1
ATOM 5590 C C . CYS A 1 722 ? -9.896 -8.367 -16.188 1.00 93.44 722 CYS A C 1
ATOM 5592 O O . CYS A 1 722 ? -10.099 -7.637 -17.153 1.00 93.44 722 CYS A O 1
ATOM 5594 N N . GLY A 1 723 ? -9.011 -9.369 -16.254 1.00 95.06 723 GLY A N 1
ATOM 5595 C CA . GLY A 1 723 ? -8.291 -9.749 -17.479 1.00 95.06 723 GLY A CA 1
ATOM 5596 C C . GLY A 1 723 ? -7.252 -8.749 -18.014 1.00 95.06 723 GLY A C 1
ATOM 5597 O O . GLY A 1 723 ? -6.486 -9.104 -18.908 1.00 95.06 723 GLY A O 1
ATOM 5598 N N . ILE A 1 724 ? -7.150 -7.534 -17.455 1.00 96.06 724 ILE A N 1
ATOM 5599 C CA . ILE A 1 724 ? -6.261 -6.460 -17.947 1.00 96.06 724 ILE A CA 1
ATOM 5600 C C . ILE A 1 724 ? -4.814 -6.942 -18.110 1.00 96.06 724 ILE A C 1
ATOM 5602 O O . ILE A 1 724 ? -4.191 -6.673 -19.134 1.00 96.06 724 ILE A O 1
ATOM 5606 N N . CYS A 1 725 ? -4.285 -7.691 -17.136 1.00 96.38 725 CYS A N 1
ATOM 5607 C CA . CYS A 1 725 ? -2.905 -8.179 -17.171 1.00 96.38 725 CYS A CA 1
ATOM 5608 C C . CYS A 1 725 ? -2.628 -9.169 -18.311 1.00 96.38 725 CYS A C 1
ATOM 5610 O O . CYS A 1 725 ? -1.521 -9.167 -18.844 1.00 96.38 725 CYS A O 1
ATOM 5612 N N . ALA A 1 726 ? -3.614 -9.985 -18.693 1.00 96.69 726 ALA A N 1
ATOM 5613 C CA . ALA A 1 726 ? -3.507 -10.874 -19.846 1.00 96.69 726 ALA A CA 1
ATOM 5614 C C . ALA A 1 726 ? -3.638 -10.083 -21.155 1.00 96.69 726 ALA A C 1
ATOM 5616 O O . ALA A 1 726 ? -2.812 -10.239 -22.049 1.00 96.69 726 ALA A O 1
ATOM 5617 N N . ALA A 1 727 ? -4.617 -9.177 -21.225 1.00 96.19 727 ALA A N 1
ATOM 5618 C CA . ALA A 1 727 ? -4.909 -8.396 -22.423 1.00 96.19 727 ALA A CA 1
ATOM 5619 C C . ALA A 1 727 ? -3.765 -7.454 -22.838 1.00 96.19 727 ALA A C 1
ATOM 5621 O O . ALA A 1 727 ? -3.495 -7.328 -24.028 1.00 96.19 727 ALA A O 1
ATOM 5622 N N . LEU A 1 728 ? -3.075 -6.806 -21.887 1.00 95.88 728 LEU A N 1
ATOM 5623 C CA . LEU A 1 728 ? -1.976 -5.890 -22.226 1.00 95.88 728 LEU A CA 1
ATOM 5624 C C . LEU A 1 728 ? -0.623 -6.575 -22.439 1.00 95.88 728 LEU A C 1
ATOM 5626 O O . LEU A 1 728 ? 0.347 -5.904 -22.790 1.00 95.88 728 LEU A O 1
ATOM 5630 N N . CYS A 1 729 ? -0.515 -7.878 -22.167 1.00 96.25 729 CYS A N 1
ATOM 5631 C CA . CYS A 1 729 ? 0.757 -8.574 -22.267 1.00 96.25 729 CYS A CA 1
ATOM 5632 C C . CYS A 1 729 ? 1.205 -8.633 -23.740 1.00 96.25 729 CYS A C 1
ATOM 5634 O O . CYS A 1 729 ? 0.567 -9.335 -24.524 1.00 96.25 729 CYS A O 1
ATOM 5636 N N . PRO A 1 730 ? 2.313 -7.969 -24.129 1.00 95.19 730 PRO A N 1
ATOM 5637 C CA . PRO A 1 730 ? 2.713 -7.881 -25.537 1.00 95.19 730 PRO A CA 1
ATOM 5638 C C . PRO A 1 730 ? 3.073 -9.244 -26.142 1.00 95.19 730 PRO A C 1
ATOM 5640 O O . PRO A 1 730 ? 2.960 -9.438 -27.345 1.00 95.19 730 PRO A O 1
ATOM 5643 N N . GLU A 1 731 ? 3.472 -10.195 -25.296 1.00 95.81 731 GLU A N 1
ATOM 5644 C CA . GLU A 1 731 ? 3.913 -11.536 -25.692 1.00 95.81 731 GLU A CA 1
ATOM 5645 C C . GLU A 1 731 ? 2.856 -12.614 -25.406 1.00 95.81 731 GLU A C 1
ATOM 5647 O O . GLU A 1 731 ? 3.150 -13.804 -25.509 1.00 95.81 731 GLU A O 1
ATOM 5652 N N . ALA A 1 732 ? 1.645 -12.219 -24.981 1.00 96.38 732 ALA A N 1
ATOM 5653 C CA . ALA A 1 732 ? 0.593 -13.140 -24.538 1.00 96.38 732 ALA A CA 1
ATOM 5654 C C . ALA A 1 732 ? 1.117 -14.202 -23.544 1.00 96.38 732 ALA A C 1
ATOM 5656 O O . ALA A 1 732 ? 0.820 -15.394 -23.645 1.00 96.38 732 ALA A O 1
ATOM 5657 N N . ALA A 1 733 ? 1.951 -13.757 -22.600 1.00 97.00 733 ALA A N 1
ATOM 5658 C CA . ALA A 1 733 ? 2.632 -14.603 -21.626 1.00 97.00 733 ALA A CA 1
ATOM 5659 C C . ALA A 1 733 ? 1.827 -14.813 -20.334 1.00 97.00 733 ALA A C 1
ATOM 5661 O O . ALA A 1 733 ? 2.296 -15.507 -19.444 1.00 97.00 733 ALA A O 1
ATOM 5662 N N . ILE A 1 734 ? 0.659 -14.187 -20.182 1.00 97.62 734 ILE A N 1
ATOM 5663 C CA . ILE A 1 734 ? -0.167 -14.286 -18.974 1.00 97.62 734 ILE A CA 1
ATOM 5664 C C . ILE A 1 734 ? -1.481 -14.971 -19.333 1.00 97.62 734 ILE A C 1
ATOM 5666 O O . ILE A 1 734 ? -2.166 -14.534 -20.256 1.00 97.62 734 ILE A O 1
ATOM 5670 N N . SER A 1 735 ? -1.852 -16.007 -18.582 1.00 96.25 735 SER A N 1
ATOM 5671 C CA . SER A 1 735 ? -3.110 -16.739 -18.770 1.00 96.25 735 SER A CA 1
ATOM 5672 C C . SER A 1 735 ? -3.782 -17.053 -17.436 1.00 96.25 735 SER A C 1
ATOM 5674 O O . SER A 1 735 ? -3.119 -17.113 -16.401 1.00 96.25 735 SER A O 1
ATOM 5676 N N . LYS A 1 736 ? -5.108 -17.207 -17.457 1.00 96.12 736 LYS A N 1
ATOM 5677 C CA . LYS A 1 736 ? -5.900 -17.618 -16.296 1.00 96.12 736 LYS A CA 1
ATOM 5678 C C . LYS A 1 736 ? -5.960 -19.146 -16.240 1.00 96.12 736 LYS A C 1
ATOM 5680 O O . LYS A 1 736 ? -6.229 -19.785 -17.253 1.00 96.12 736 LYS A O 1
ATOM 5685 N N . VAL A 1 737 ? -5.741 -19.706 -15.058 1.00 95.31 737 VAL A N 1
ATOM 5686 C CA . VAL A 1 737 ? -5.874 -21.128 -14.736 1.00 95.31 737 VAL A CA 1
ATOM 5687 C C . VAL A 1 737 ? -6.935 -21.260 -13.652 1.00 95.31 737 VAL A C 1
ATOM 5689 O O . VAL A 1 737 ? -6.818 -20.647 -12.590 1.00 95.31 737 VAL A O 1
ATOM 5692 N N . GLU A 1 738 ? -7.976 -22.037 -13.927 1.00 94.50 738 GLU A N 1
ATOM 5693 C CA . GLU A 1 738 ? -8.988 -22.396 -12.931 1.00 94.50 738 GLU A CA 1
ATOM 5694 C C . GLU A 1 738 ? -8.430 -23.487 -12.004 1.00 94.50 738 GLU A C 1
ATOM 5696 O O . GLU A 1 738 ? -7.680 -24.363 -12.438 1.00 94.50 738 GLU A O 1
ATOM 5701 N N . LYS A 1 739 ? -8.773 -23.426 -10.718 1.00 90.69 739 LYS A N 1
ATOM 5702 C CA . LYS A 1 739 ? -8.388 -24.403 -9.692 1.00 90.69 739 LYS A CA 1
ATOM 5703 C C . LYS A 1 739 ? -9.565 -25.320 -9.379 1.00 90.69 739 LYS A C 1
ATOM 5705 O O . LYS A 1 739 ? -10.717 -24.898 -9.434 1.00 90.69 739 LYS A O 1
ATOM 5710 N N . ASP A 1 740 ? -9.269 -26.537 -8.931 1.00 85.38 740 ASP A N 1
ATOM 5711 C CA . ASP A 1 740 ? -10.279 -27.558 -8.600 1.00 85.38 740 ASP A CA 1
ATOM 5712 C C . ASP A 1 740 ? -11.287 -27.110 -7.527 1.00 85.38 740 ASP A C 1
ATOM 5714 O O . ASP A 1 740 ? -12.396 -27.629 -7.442 1.00 85.38 740 ASP A O 1
ATOM 5718 N N . ASN A 1 741 ? -10.920 -26.120 -6.708 1.00 81.81 741 ASN A N 1
ATOM 5719 C CA . ASN A 1 741 ? -11.773 -25.549 -5.666 1.00 81.81 741 ASN A CA 1
ATOM 5720 C C . ASN A 1 741 ? -12.667 -24.387 -6.147 1.00 81.81 741 ASN A C 1
ATOM 5722 O O . ASN A 1 741 ? -13.227 -23.675 -5.314 1.00 81.81 741 ASN A O 1
ATOM 5726 N N . GLY A 1 742 ? -12.762 -24.147 -7.460 1.00 77.62 742 GLY A N 1
ATOM 5727 C CA . GLY A 1 742 ? -13.527 -23.038 -8.043 1.00 77.62 742 GLY A CA 1
ATOM 5728 C C . GLY A 1 742 ? -12.849 -21.666 -7.931 1.00 77.62 742 GLY A C 1
ATOM 5729 O O . GLY A 1 742 ? -13.448 -20.654 -8.286 1.00 77.62 742 GLY A O 1
ATOM 5730 N N . GLY A 1 743 ? -11.614 -21.609 -7.421 1.00 87.06 743 GLY A N 1
ATOM 5731 C CA . GLY A 1 743 ? -10.764 -20.423 -7.486 1.00 87.06 743 GLY A CA 1
ATOM 5732 C C . GLY A 1 743 ? -10.011 -20.326 -8.813 1.00 87.06 743 GLY A C 1
ATOM 5733 O O . GLY A 1 743 ? -10.045 -21.238 -9.627 1.00 87.06 743 GLY A O 1
ATOM 5734 N N . TYR A 1 744 ? -9.258 -19.245 -9.003 1.00 92.88 744 TYR A N 1
ATOM 5735 C CA . TYR A 1 744 ? -8.423 -19.057 -10.190 1.00 92.88 744 TYR A CA 1
ATOM 5736 C C . TYR A 1 744 ? -7.054 -18.481 -9.840 1.00 92.88 744 TYR A C 1
ATOM 5738 O O . TYR A 1 744 ? -6.843 -17.946 -8.750 1.00 92.88 744 TYR A O 1
ATOM 5746 N N . GLU A 1 745 ? -6.126 -18.573 -10.784 1.00 95.12 745 GLU A N 1
ATOM 5747 C CA . GLU A 1 745 ? -4.799 -17.973 -10.729 1.00 95.12 745 GLU A CA 1
ATOM 5748 C C . GLU A 1 745 ? -4.384 -17.442 -12.095 1.00 95.12 745 GLU A C 1
ATOM 5750 O O . GLU A 1 745 ? -4.718 -18.021 -13.122 1.00 95.12 745 GLU A O 1
ATOM 5755 N N . TYR A 1 746 ? -3.660 -16.324 -12.112 1.00 96.19 746 TYR A N 1
ATOM 5756 C CA . TYR A 1 746 ? -3.010 -15.859 -13.330 1.00 96.19 746 TYR A CA 1
ATOM 5757 C C . TYR A 1 746 ? -1.556 -16.322 -13.328 1.00 96.19 746 TYR A C 1
ATOM 5759 O O . TYR A 1 746 ? -0.764 -15.886 -12.494 1.00 96.19 746 TYR A O 1
ATOM 5767 N N . VAL A 1 747 ? -1.211 -17.179 -14.283 1.00 96.56 747 VAL A N 1
ATOM 5768 C CA . VAL A 1 747 ? 0.130 -17.749 -14.442 1.00 96.56 747 VAL A CA 1
ATOM 5769 C C . VAL A 1 747 ? 0.906 -17.020 -15.532 1.00 96.56 747 VAL A C 1
ATOM 5771 O O . VAL A 1 747 ? 0.324 -16.484 -16.479 1.00 96.56 747 VAL A O 1
ATOM 5774 N N . VAL A 1 748 ? 2.231 -17.009 -15.392 1.00 96.50 748 VAL A N 1
ATOM 5775 C CA . VAL A 1 748 ? 3.159 -16.373 -16.331 1.00 96.50 748 VAL A CA 1
ATOM 5776 C C . VAL A 1 748 ? 3.961 -17.459 -17.041 1.00 96.50 748 VAL A C 1
ATOM 5778 O O . VAL A 1 748 ? 4.685 -18.213 -16.396 1.00 96.50 748 VAL A O 1
ATOM 5781 N N . ASP A 1 749 ? 3.875 -17.507 -18.366 1.00 96.31 749 ASP A N 1
ATOM 5782 C CA . ASP A 1 749 ? 4.732 -18.332 -19.212 1.00 96.31 749 ASP A CA 1
ATOM 5783 C C . ASP A 1 749 ? 6.149 -17.739 -19.241 1.00 96.31 749 ASP A C 1
ATOM 5785 O O . ASP A 1 749 ? 6.394 -16.640 -19.759 1.00 96.31 749 ASP A O 1
ATOM 5789 N N . GLY A 1 750 ? 7.087 -18.488 -18.659 1.00 93.06 750 GLY A N 1
ATOM 5790 C CA . GLY A 1 750 ? 8.486 -18.113 -18.557 1.00 93.06 750 GLY A CA 1
ATOM 5791 C C . GLY A 1 750 ? 9.177 -17.939 -19.913 1.00 93.06 750 GLY A C 1
ATOM 5792 O O . GLY A 1 750 ? 9.996 -17.032 -20.067 1.00 93.06 750 GLY A O 1
ATOM 5793 N N . GLU A 1 751 ? 8.795 -18.729 -20.907 1.00 92.81 751 GLU A N 1
ATOM 5794 C CA . GLU A 1 751 ? 9.434 -18.753 -22.223 1.00 92.81 751 GLU A CA 1
ATOM 5795 C C . GLU A 1 751 ? 8.950 -17.622 -23.128 1.00 92.81 751 GLU A C 1
ATOM 5797 O O . GLU A 1 751 ? 9.609 -17.269 -24.106 1.00 92.81 751 GLU A O 1
ATOM 5802 N N . ARG A 1 752 ? 7.815 -17.006 -22.783 1.00 94.81 752 ARG A N 1
ATOM 5803 C CA . ARG A 1 752 ? 7.254 -15.848 -23.493 1.00 94.81 752 ARG A CA 1
ATOM 5804 C C . ARG A 1 752 ? 7.514 -14.532 -22.779 1.00 94.81 752 ARG A C 1
ATOM 5806 O O . ARG A 1 752 ? 7.708 -13.507 -23.426 1.00 94.81 752 ARG A O 1
ATOM 5813 N N . CYS A 1 753 ? 7.504 -14.529 -21.449 1.00 96.00 753 CYS A N 1
ATOM 5814 C CA . CYS A 1 753 ? 7.570 -13.294 -20.681 1.00 96.00 753 CYS A CA 1
ATOM 5815 C C . CYS A 1 753 ? 8.943 -12.614 -20.777 1.00 96.00 753 CYS A C 1
ATOM 5817 O O . CYS A 1 753 ? 9.971 -13.187 -20.410 1.00 96.00 753 CYS A O 1
ATOM 5819 N N . ILE A 1 754 ? 8.915 -11.342 -21.183 1.00 95.25 754 ILE A N 1
ATOM 5820 C CA . ILE A 1 754 ? 10.089 -10.474 -21.373 1.00 95.25 754 ILE A CA 1
ATOM 5821 C C . ILE A 1 754 ? 10.402 -9.581 -20.159 1.00 95.25 754 ILE A C 1
ATOM 5823 O O . ILE A 1 754 ? 11.249 -8.698 -20.235 1.00 95.25 754 ILE A O 1
ATOM 5827 N N . GLY A 1 755 ? 9.684 -9.743 -19.041 1.00 95.00 755 GLY A N 1
ATOM 5828 C CA . GLY A 1 755 ? 9.955 -8.994 -17.804 1.00 95.00 755 GLY A CA 1
ATOM 5829 C C . GLY A 1 755 ? 9.687 -7.481 -17.868 1.00 95.00 755 GLY A C 1
ATOM 5830 O O . GLY A 1 755 ? 10.244 -6.732 -17.072 1.00 95.00 755 GLY A O 1
ATOM 5831 N N . CYS A 1 756 ? 8.835 -7.012 -18.788 1.00 94.75 756 CYS A N 1
ATOM 5832 C CA . CYS A 1 756 ? 8.569 -5.583 -19.025 1.00 94.75 756 CYS A CA 1
ATOM 5833 C C . CYS A 1 756 ? 7.778 -4.869 -17.911 1.00 94.75 756 CYS A C 1
ATOM 5835 O O . CYS A 1 756 ? 7.786 -3.645 -17.839 1.00 94.75 756 CYS A O 1
ATOM 5837 N N . GLY A 1 757 ? 7.069 -5.613 -17.057 1.00 96.12 757 GLY A N 1
ATOM 5838 C CA . GLY A 1 757 ? 6.334 -5.062 -15.915 1.00 96.12 757 GLY A CA 1
ATOM 5839 C C . GLY A 1 757 ? 5.000 -4.383 -16.222 1.00 96.12 757 GLY A C 1
ATOM 5840 O O . GLY A 1 757 ? 4.378 -3.846 -15.309 1.00 96.12 757 GLY A O 1
ATOM 5841 N N . PHE A 1 758 ? 4.496 -4.455 -17.457 1.00 96.81 758 PHE A N 1
ATOM 5842 C CA . PHE A 1 758 ? 3.189 -3.892 -17.815 1.00 96.81 758 PHE A CA 1
ATOM 5843 C C . PHE A 1 758 ? 2.036 -4.444 -16.959 1.00 96.81 758 PHE A C 1
ATOM 5845 O O . PHE A 1 758 ? 1.177 -3.683 -16.519 1.00 96.81 758 PHE A O 1
ATOM 5852 N N . CYS A 1 759 ? 2.052 -5.741 -16.638 1.00 96.94 759 CYS A N 1
ATOM 5853 C CA . CYS A 1 759 ? 1.070 -6.362 -15.743 1.00 96.94 759 CYS A CA 1
ATOM 5854 C C . CYS A 1 759 ? 1.057 -5.744 -14.335 1.00 96.94 759 CYS A C 1
ATOM 5856 O O . CYS A 1 759 ? -0.020 -5.532 -13.780 1.00 96.94 759 CYS A O 1
ATOM 5858 N N . ALA A 1 760 ? 2.226 -5.394 -13.788 1.00 96.75 760 ALA A N 1
ATOM 5859 C CA . ALA A 1 760 ? 2.349 -4.660 -12.529 1.00 96.75 760 ALA A CA 1
ATOM 5860 C C . ALA A 1 760 ? 1.934 -3.191 -12.667 1.00 96.75 760 ALA A C 1
ATOM 5862 O O . ALA A 1 760 ? 1.216 -2.671 -11.816 1.00 96.75 760 ALA A O 1
ATOM 5863 N N . GLY A 1 761 ? 2.322 -2.539 -13.764 1.00 95.81 761 GLY A N 1
ATOM 5864 C CA . GLY A 1 761 ? 1.996 -1.140 -14.034 1.00 95.81 761 GLY A CA 1
ATOM 5865 C C . GLY A 1 761 ? 0.502 -0.868 -14.226 1.00 95.81 761 GLY A C 1
ATOM 5866 O O . GLY A 1 761 ? 0.045 0.201 -13.835 1.00 95.81 761 GLY A O 1
ATOM 5867 N N . ALA A 1 762 ? -0.248 -1.823 -14.780 1.00 95.94 762 ALA A N 1
ATOM 5868 C CA . ALA A 1 762 ? -1.661 -1.672 -15.138 1.00 95.94 762 ALA A CA 1
ATOM 5869 C C . ALA A 1 762 ? -2.642 -2.333 -14.153 1.00 95.94 762 ALA A C 1
ATOM 5871 O O . ALA A 1 762 ? -3.853 -2.262 -14.336 1.00 95.94 762 ALA A O 1
ATOM 5872 N N . CYS A 1 763 ? -2.170 -3.024 -13.114 1.00 97.31 763 CYS A N 1
ATOM 5873 C CA . CYS A 1 763 ? -3.080 -3.741 -12.227 1.00 97.31 763 CYS A CA 1
ATOM 5874 C C . CYS A 1 763 ? -3.891 -2.779 -11.336 1.00 97.31 763 CYS A C 1
ATOM 5876 O O . CYS A 1 763 ? -3.296 -2.139 -10.466 1.00 97.31 763 CYS A O 1
ATOM 5878 N N . PRO A 1 764 ? -5.239 -2.743 -11.418 1.00 96.38 764 PRO A N 1
ATOM 5879 C CA . PRO A 1 764 ? -6.047 -1.914 -10.519 1.00 96.38 764 PRO A CA 1
ATOM 5880 C C . PRO A 1 764 ? -5.907 -2.330 -9.052 1.00 96.38 764 PRO A C 1
ATOM 5882 O O . PRO A 1 764 ? -6.023 -1.500 -8.160 1.00 96.38 764 PRO A O 1
ATOM 5885 N N . CYS A 1 765 ? -5.626 -3.607 -8.799 1.00 97.56 765 CYS A N 1
ATOM 5886 C CA . CYS A 1 765 ? -5.578 -4.197 -7.463 1.00 97.56 765 CYS A CA 1
ATOM 5887 C C . CYS A 1 765 ? -4.166 -4.208 -6.853 1.00 97.56 765 CYS A C 1
ATOM 5889 O O . CYS A 1 765 ? -4.012 -4.561 -5.684 1.00 97.56 765 CYS A O 1
ATOM 5891 N N . GLY A 1 766 ? -3.136 -3.879 -7.641 1.00 96.50 766 GLY A N 1
ATOM 5892 C CA . GLY A 1 766 ? -1.734 -3.898 -7.222 1.00 96.50 766 GLY A CA 1
ATOM 5893 C C . GLY A 1 766 ? -1.153 -5.277 -6.894 1.00 96.50 766 GLY A C 1
ATOM 5894 O O . GLY A 1 766 ? -0.151 -5.343 -6.190 1.00 96.50 766 GLY A O 1
ATOM 5895 N N . ILE A 1 767 ? -1.755 -6.379 -7.360 1.00 95.94 767 ILE A N 1
ATOM 5896 C CA . ILE A 1 767 ? -1.359 -7.756 -6.982 1.00 95.94 767 ILE A CA 1
ATOM 5897 C C . ILE A 1 767 ? -0.100 -8.270 -7.688 1.00 95.94 767 ILE A C 1
ATOM 5899 O O . ILE A 1 767 ? 0.491 -9.240 -7.235 1.00 95.94 767 ILE A O 1
ATOM 5903 N N . TRP A 1 768 ? 0.305 -7.654 -8.795 1.00 97.12 768 TRP A N 1
ATOM 5904 C CA . TRP A 1 768 ? 1.504 -8.050 -9.530 1.00 97.12 768 TRP A CA 1
ATOM 5905 C C . TRP A 1 768 ? 2.730 -7.330 -8.969 1.00 97.12 768 TRP A C 1
ATOM 5907 O O . TRP A 1 768 ? 2.730 -6.103 -8.871 1.00 97.12 768 TRP A O 1
ATOM 5917 N N . THR A 1 769 ? 3.777 -8.089 -8.654 1.00 95.38 769 THR A N 1
ATOM 5918 C CA . THR A 1 769 ? 5.077 -7.558 -8.221 1.00 95.38 769 THR A CA 1
ATOM 5919 C C . THR A 1 769 ? 6.160 -8.004 -9.182 1.00 95.38 769 THR A C 1
ATOM 5921 O O . THR A 1 769 ? 6.216 -9.174 -9.544 1.00 95.38 769 THR A O 1
ATOM 5924 N N . MET A 1 770 ? 7.036 -7.082 -9.574 1.00 96.00 770 MET A N 1
ATOM 5925 C CA . MET A 1 770 ? 8.247 -7.426 -10.314 1.00 96.00 770 MET A CA 1
ATOM 5926 C C . MET A 1 770 ? 9.344 -7.788 -9.320 1.00 96.00 770 MET A C 1
ATOM 5928 O O . MET A 1 770 ? 9.711 -6.960 -8.487 1.00 96.00 770 MET A O 1
ATOM 5932 N N . VAL A 1 771 ? 9.855 -9.010 -9.407 1.00 95.06 771 VAL A N 1
ATOM 5933 C CA . VAL A 1 771 ? 11.021 -9.468 -8.641 1.00 95.06 771 VAL A CA 1
ATOM 5934 C C . VAL A 1 771 ? 12.197 -9.665 -9.583 1.00 95.06 771 VAL A C 1
ATOM 5936 O O . VAL A 1 771 ? 11.995 -9.921 -10.770 1.00 95.06 771 VAL A O 1
ATOM 5939 N N . GLU A 1 772 ? 13.421 -9.519 -9.089 1.00 93.69 772 GLU A N 1
ATOM 5940 C CA . GLU A 1 772 ? 14.606 -9.848 -9.885 1.00 93.69 772 GLU A CA 1
ATOM 5941 C C . GLU A 1 772 ? 14.606 -11.336 -10.238 1.00 93.69 772 GLU A C 1
ATOM 5943 O O . GLU A 1 772 ? 14.255 -12.184 -9.415 1.00 93.69 772 GLU A O 1
ATOM 5948 N N . ASN A 1 773 ? 14.962 -11.643 -11.484 1.00 89.38 773 ASN A N 1
ATOM 5949 C CA . ASN A 1 773 ? 15.172 -13.017 -11.905 1.00 89.38 773 ASN A CA 1
ATOM 5950 C C . ASN A 1 773 ? 16.549 -13.458 -11.387 1.00 89.38 773 ASN A C 1
ATOM 5952 O O . ASN A 1 773 ? 17.533 -12.786 -11.715 1.00 89.38 773 ASN A O 1
ATOM 5956 N N . PRO A 1 774 ? 16.647 -14.519 -10.568 1.00 82.62 774 PRO A N 1
ATOM 5957 C CA . PRO A 1 774 ? 17.944 -15.000 -10.117 1.00 82.62 774 PRO A CA 1
ATOM 5958 C C . PRO A 1 774 ? 18.815 -15.357 -11.332 1.00 82.62 774 PRO A C 1
ATOM 5960 O O . PRO A 1 774 ? 18.291 -15.897 -12.311 1.00 82.62 774 PRO A O 1
ATOM 5963 N N . PRO A 1 775 ? 20.120 -15.031 -11.306 1.00 68.38 775 PRO A N 1
ATOM 5964 C CA . PRO A 1 775 ? 21.011 -15.426 -12.384 1.00 68.38 775 PRO A CA 1
ATOM 5965 C C . PRO A 1 775 ? 21.046 -16.959 -12.475 1.00 68.38 775 PRO A C 1
ATOM 5967 O O . PRO A 1 775 ? 20.984 -17.616 -11.431 1.00 68.38 775 PRO A O 1
ATOM 5970 N N . PRO A 1 776 ? 21.152 -17.533 -13.685 1.00 66.88 776 PRO A N 1
ATOM 5971 C CA . PRO A 1 776 ? 21.376 -18.966 -13.826 1.00 66.88 776 PRO A CA 1
ATOM 5972 C C . PRO A 1 776 ? 22.646 -19.363 -13.060 1.00 66.88 776 PRO A C 1
ATOM 5974 O O . PRO A 1 776 ? 23.616 -18.599 -13.032 1.00 66.88 776 PRO A O 1
ATOM 5977 N N . GLU A 1 777 ? 22.630 -20.527 -12.406 1.00 58.97 777 GLU A N 1
ATOM 5978 C CA . GLU A 1 777 ? 23.836 -21.092 -11.792 1.00 58.97 777 GLU A CA 1
ATOM 5979 C C . GLU A 1 777 ? 24.870 -21.325 -12.909 1.00 58.97 777 GLU A C 1
ATOM 5981 O O . GLU A 1 777 ? 24.600 -22.066 -13.856 1.00 58.97 777 GLU A O 1
ATOM 5986 N N . VAL A 1 778 ? 26.005 -20.616 -12.846 1.00 50.50 778 VAL A N 1
ATOM 5987 C CA . VAL A 1 778 ? 27.090 -20.661 -13.849 1.00 50.50 778 VAL A CA 1
ATOM 5988 C C . VAL A 1 778 ? 28.101 -21.742 -13.511 1.00 50.50 778 VAL A C 1
ATOM 5990 O O . VAL A 1 778 ? 28.538 -21.771 -12.336 1.00 50.50 778 VAL A O 1
#